Protein AF-A0AAD5LT85-F1 (afdb_monomer)

Secondary structure (DSSP, 8-state):
---------TT--SSSS---HHHHHHHHHHTT---PPP--SS--HHHHHHHGGGT--GGGS-HHHHHHHHHHTTEEE-TTS-EEEEEEETT--TTS-S--HHHHHTTTPPEEEEE-TTS-EEEEESS--HHHHHHH--EEE------B--B-SSB----SSSPPP-EEEEEEEE-TT--EEEEEEEESS-GGGSPBTT-S-SSS-S------EEEEEETTTS-HHHHHHEEPPPPPHHHHHHHHHHHHHTTT--------------------------------------THHHHHHHHHHHHHHHHHHHHHTT--HHHHTTEE-GGG-EEEEEEEE-SS-EEEEEEETTEEEEEEE--TTTTT-HHHHHHHHHHHHHHHH---TTB--EEEEE-SSGGG-EEEEEPPTTEEHHHHHHHHHHTTPPPS--HHHHHHHHHHHHHHHHHHHSSS----SS-SGGGEEE-TT--EEE----GGGGSS-S---S-TT-GGG--HHHHTT----THHHHHHHHHHHHHHHHSS-TTTT-B-TTT-PBPPHHHHHHHHHTTS------S---HHHHHHHHTT----HHHHHHHHHHTT--------SS--HHHHHHHGGGT--GGGS-HHHHHHHHHHHTEEEEPPSS-TT----EEEEEEETT--SGGGPPPHHHHHHTT-EEEEEE-TTS-EEEEEEE--HHHHHHS--EEE---S------B-S-EE---TTSPP--EEEEEEEEETTEEEEEEEEES-SS-PBTT-SS---SS---------EEEEEEGGGS-HHHHTTEEPPPPPHHHHHHHHHHHHHHHHTTPPPPP--------------------------------------SSSHHHHHHHHHHHHHHHHHHHHHHHHHTT--------------------------------------------------------------------PPPP-PPPPPGGG-HHHHHTB--GGGEEEEEEEEE-SSEEEEEEEETTEEEEEEEE-TTGGG-HHHHHHHHHHHHHHTT---TTB--EEEEE-SSTT--EEEEE--TT-BHHHHHHHHHHTTPPSS--HHHHHHHHHHHHHHHHHHHSSSPPP-SS-SGGGEEE-TT--EEE----GGGTT-TTT---S-TTGGGG--HHHHTT----THHHHHHHHHHHHHHHHSS-TTTT---TTSS--HHHHHHHHHTTS------TTS-HHHHHHHHHHT-SSGGGSPPHHHHHHHHHHHHHHHHHHHHHHHHTT-

Foldseek 3Di:
DDDDDDDLPPPDFQQQQWQQLLSLLVVLVVVVNADDADDAPDDDPLLVVLQVVLVHDLRPDGRSLNVNSCQFQQWAAEPVGHTWHKFFFQQATSGHQTQHVVNLVQLVFDWDWAAAPVRDIKIFTADHAQVSLAVRGGMEIEDDDDDALQATLFMTWDDSNDNFHWYWGWHWDADPVRHIHIKIKTWRDDSQAADGHPDSDPPPCSHHTHIGIGIHHYLVPDDPVSNVRTGRHHGDPSSSVVSNVVSVVVVVPPQDDDDDDDDDDDYDDDDDDDDDDDDDDDDDDDDDDDPPVVVVVVVVVVVVVVVVVVVVLCPDPLQVVQEDEPVQWAFDAFPDDALLWTWGFTDHPNATKIKTAHDLLCLPPLVSLVQVVVQLSVLSVDDDPQAFHFNHWYDPDSSGTITITHDAPQAFQLVVLLVCVVVVPAFADDPLLVQQLVSLVVSLVSQCLDVVRQEQQQDARNQWGAHPVSHIHGHDRRPPPPPDDPWQFGDFDRCLLFDLCVVLVHDDDSVRVVSSSLQRLLCSRPSDHWPQVCADPPPRHHDFPVVVSVCVNVVNDDGDGDPPPDVSNVSSVVSVDFQDLLVLLVVCVSNVPDDDAQPEPDDDPLLVVLLVVLVDDLVLDDRSLNVSSCQFQAKFAEADPVDLPPRHDIWGKWFQQQATNRPQAQDPVLLCVLVWDWDWAAADPGDIKIFTQDDDQVSLAVRGGMETAPPDDDDADQFTQFIGDWDSPDNFRQYKDWHWDQDPVGTHIKIKTKRDSDGDGHNDQDHDDPDDPDDRTDIGMGIHHHLVPDDPVRNVSIDRHDGDPSSVVVSNVSSVVVVVVPDDDDDDDDDDDDDDDDDDDYDDDDYDDDDDDDYDDDDDDDDDDDPPPVVVVVVVVVVVVVVVVVVVVVVVVVVDDDDDDDDDDDDDDDDDDDDDDDDDDDDDDDDDDDDDDDDDDDDDDDDDDDDDDDDDDDYDDDDDDDDDDDDDDDDDDLCPDPLQVVQEDEPVQKAWDAFPDDDSFWTWTWIDGPNAIKIKTDGSSSLLPPVLSLVLVSVQLSVLSVDDDPQAFHWNGWYDPDSSTIITITHDQVQAFQLVVLVVCVVVVPAFADALLLLQQLLSVLRQLVSQCPDPPRAAQQQQARNQWGAHPSRRTHGHDRPPSCPVVPPTDPRTDLPSLLLFALCVLVVHDDDSLRVLLSSLQRLLCSRPSDHWCQVPQDSVNDDRSVRQSVCLNVVNDDGDGDPPYDPLSNVLSVQSNDNDSVSHDHSVVSSVSSVVVSVVSVVVVVVVVVVVD

InterPro domains:
  IPR000719 Protein kinase domain [PF00069] (330-542)
  IPR000719 Protein kinase domain [PF00069] (992-1252)
  IPR000719 Protein kinase domain [PS50011] (329-618)
  IPR000719 Protein kinase domain [PS50011] (990-1258)
  IPR000719 Protein kinase domain [SM00220] (329-603)
  IPR000719 Protein kinase domain [SM00220] (990-1258)
  IPR008271 Serine/threonine-protein kinase, active site [PS00108] (454-466)
  IPR008271 Serine/threonine-protein kinase, active site [PS00108] (1115-1127)
  IPR011009 Protein kinase-like domain superfamily [SSF56112] (317-532)
  IPR011009 Protein kinase-like domain superfamily [SSF56112] (971-1252)
  IPR017441 Protein kinase, ATP binding site [PS00107] (335-356)
  IPR017441 Protein kinase, ATP binding site [PS00107] (996-1017)
  IPR051681 Serine/Threonine Kinases and Pseudokinases [PTHR44329] (924-1260)

Solvent-accessible surface area (backbone atoms only — not comparable to full-atom values): 75976 Å² total; per-residue (Å²): 133,88,90,85,88,78,87,77,68,89,80,74,60,42,77,21,80,48,39,50,59,45,57,50,36,49,53,38,47,75,68,69,55,83,51,76,66,81,88,66,97,73,79,56,67,73,56,50,67,66,24,58,88,63,67,50,56,74,91,78,45,56,22,41,56,44,50,22,48,38,43,38,54,23,38,31,28,38,94,88,68,51,80,39,53,35,23,17,51,78,27,40,40,55,37,66,35,36,58,27,70,73,55,46,58,74,38,76,40,42,75,39,81,32,46,24,77,90,71,51,69,25,43,31,56,56,55,70,54,49,71,37,56,48,72,60,34,36,28,33,33,55,82,79,90,72,70,64,71,64,51,60,57,34,28,18,16,42,54,94,83,62,81,73,49,54,33,41,42,46,42,64,55,61,50,100,86,65,50,79,36,69,36,31,23,37,25,32,53,57,71,99,75,47,40,40,57,87,46,75,33,88,63,92,48,84,46,39,60,45,38,44,24,30,38,21,34,34,61,86,75,50,56,73,71,66,50,72,43,41,29,64,30,38,75,49,71,66,51,58,54,48,53,53,48,50,40,60,73,64,71,63,87,71,84,82,87,89,89,88,91,85,83,90,86,86,90,88,88,92,86,88,90,87,90,90,89,89,86,89,88,88,87,89,83,90,84,90,80,77,68,72,62,56,56,57,50,52,53,53,53,50,52,52,51,54,53,52,55,59,46,70,75,62,71,42,64,73,54,54,77,31,53,42,66,52,96,55,56,45,80,74,44,84,76,42,80,59,99,79,27,33,30,24,38,28,39,44,93,93,36,64,24,31,42,37,28,54,38,82,62,42,31,80,38,62,73,55,42,48,47,54,47,52,38,47,52,52,40,64,70,57,86,54,92,24,38,62,48,58,72,30,37,23,55,92,48,79,56,55,43,29,43,28,26,61,52,53,82,50,38,32,44,46,62,50,30,44,49,39,51,76,74,63,54,81,63,46,80,47,72,63,51,47,50,30,52,52,28,51,50,53,34,50,54,53,34,57,69,39,90,76,63,47,74,46,84,65,54,40,45,74,35,30,34,18,33,85,86,50,52,31,26,41,51,80,61,52,72,76,73,81,83,67,73,96,52,77,63,86,71,89,92,62,66,88,33,59,29,51,51,58,76,71,69,49,95,69,64,72,61,42,48,53,44,7,45,37,43,38,50,29,24,61,23,60,33,50,63,81,51,65,84,48,44,42,95,88,75,71,44,70,52,52,67,70,57,50,51,54,29,40,64,66,69,76,44,73,76,64,71,68,94,62,92,40,74,65,57,48,50,54,71,38,84,84,68,85,76,40,61,53,57,55,31,49,56,36,51,77,69,66,59,87,62,75,70,81,76,51,86,70,83,57,64,75,51,54,65,53,31,57,79,48,79,48,54,76,87,77,44,56,38,45,54,45,50,30,51,35,45,35,60,21,41,36,28,48,57,42,88,94,43,80,82,52,64,55,45,74,45,58,39,23,16,52,77,30,38,42,65,50,75,36,62,68,49,72,67,63,49,40,70,58,77,28,43,70,43,78,33,75,30,78,93,74,53,72,22,36,28,62,62,46,71,56,68,68,46,58,45,76,61,28,33,28,31,30,72,64,84,72,83,68,70,62,52,67,41,65,57,36,25,46,49,48,61,89,86,62,82,72,61,41,31,35,44,47,33,60,52,74,55,98,94,43,79,34,71,43,33,22,40,25,36,50,88,82,70,47,38,58,88,43,81,47,79,88,66,99,82,72,94,74,79,53,72,50,48,36,23,37,37,21,36,36,45,89,74,48,54,75,81,56,47,70,43,43,32,64,31,35,78,48,67,69,61,55,50,53,45,51,53,52,36,53,59,58,56,69,74,67,73,81,80,84,88,82,89,86,87,83,88,83,88,88,88,89,87,88,88,89,91,91,86,87,90,91,88,88,90,88,89,84,92,88,91,88,81,91,82,91,86,90,87,73,81,70,66,63,59,58,56,54,54,53,54,52,54,53,50,52,52,54,54,51,56,60,46,59,72,57,59,80,81,69,78,91,84,81,87,81,85,80,89,80,90,82,86,84,89,82,85,88,89,85,85,86,84,85,91,83,87,85,86,81,80,88,85,82,90,84,86,82,89,82,86,85,91,85,89,88,89,86,87,89,89,81,89,82,92,83,90,80,88,82,88,83,89,84,87,83,84,86,87,82,85,81,83,81,79,78,58,76,93,71,34,67,64,56,59,71,35,52,45,65,55,87,56,48,50,77,61,58,79,76,47,75,58,100,68,24,37,30,24,36,28,34,46,90,91,38,68,22,30,39,38,24,56,29,70,73,38,36,78,35,67,72,50,49,49,40,54,47,53,45,52,44,52,46,71,72,57,87,53,95,23,38,68,44,62,72,29,35,24,55,93,52,86,62,57,46,31,44,28,28,60,53,49,78,41,45,31,46,50,57,46,31,47,49,37,51,76,71,65,55,79,64,15,64,50,67,62,55,36,48,32,52,33,29,51,30,49,34,49,28,53,34,60,67,39,98,70,63,53,70,43,86,60,52,46,46,76,34,29,34,15,29,82,85,55,53,34,21,40,51,78,63,45,61,76,51,73,90,42,84,79,84,72,89,70,69,53,69,71,61,59,74,33,56,29,36,46,59,74,68,70,47,93,76,63,73,42,39,52,36,19,10,50,18,41,42,47,32,25,61,22,65,39,51,64,77,49,66,90,48,54,46,103,83,65,55,52,51,69,71,58,45,47,53,32,37,51,69,61,76,44,75,74,66,76,56,97,73,32,49,69,63,62,52,52,52,24,56,38,23,54,38,70,54,54,92,70,26,60,53,45,60,58,47,30,52,53,43,48,53,54,41,47,56,45,48,56,49,58,54,50,60,56,66,78,72,116

pLDDT: mean 70.92, std 22.43, range [21.89, 97.19]

Sequence (1273 aa):
MPQSAVPLDPSFSFDGTNSDLAQQFRVLHTKNVKADTLLVNKLPTAISARLEPLGLSFGRLPGLLQRALIWDTGFVFNPNGDLIQVRTDGGQTMEAITVPYSGFKETECKERKCPQPDGGSWLKNEECSGSMMLRVSRCVVSKFSSPDVGLSMWVTGGDPNAIPEMIAYRHDWKSEKGEPYLVYAIHTRKSSSSPGWGKCDLGDQKKMYGSLVVPCYPEDTIAADKSALMKPPRPGKIVDAWLEEFRRASGGLDNVTANTGIPASVPPDSEPATPAATKPTNPKNGSELNTTLIAGIAVAVLLVIIFGVLVCLWDESSILSRRIPLDKLEFIELIGRGGFGEVFYGMYRDQKVAIKRLVPQRRQNMKEVENLLEEAKLMASLDHERIVRLVGVAWESPSDLCVVSEFLTGGDLRTMLQRLAEERCPTGFSFDKIKIAFHVAHAITYMHSLQPVVLHRDLKSKNVLLTEDLDAKLTDFGVSRERADHTMTAGVGSSLWMAPEVMLGERYDEKADVFSFGVMLSELDTHELPYSHAVEPQSGRKLPDMVVLQMVSTGRVKVAFTDARSEMAEIGNAFGATSDLSTQFYTRFLAGTAADALNIATVPSRVVDRLRQYDLTFAALPPLLQRAVLWDTGYVFAANEDLPDDRSTLVGVQTLGGTTMDKIVVSIDAFNGESCTAQACNQVGGGKWFKHEICSGTRILNVAKCAIDASFQGKGVGSSMWSLGGEDTLVPDMIVRRHNWTDVDGSYLVMSIHTRAKSPTYGKCAFTDFTESLPTVGETTIPCNPMGKLSTSQAAKFAPPKPGTLVDEWLKATATATAATQQPPPPSNTAATKSPGKQDPSATTPTGGGAVAPERGTKSHTLVIVASALGVAIAVALIVLLFVVRRRRNHKDDNRRPVALPNDNNNQHERDFRPMRSPVVSRPSSSRDHRHQHHQQHMGDSRSSGSRTVTATSGGDSSGRLSGPTRPTKRVSLWQDPLILACRIPMDALTTGELLGRGSFGEVFYGTYSTKPVAIKRLNPQGRYNAKMSEAFLEEAKMMASLDHERIVRLVGIAWTKMTDVSVVFEYMGGGDLRTALTEFANQKRPLGFDVEKIKIAYHIAHALTYLHSLEHVVLHRDLKSRNVMLTENHDAKLTDFGIARERANDETMTAGVGSLFWMAPEVMRGERYDEKADVFSFGVMLSELDTHELPYSHAQDANGKLRGIVLINLVSSGQLSVAFTPAADPEMVAIGRACVTPNPKQRPTSAEVLHRVHQVWRAAQDTALSDQVFCV

Organism: Pythium insidiosum (NCBI:txid114742)

Radius of gyration: 40.46 Å; Cα contacts (8 Å, |Δi|>4): 1901; chains: 1; bounding box: 120×113×116 Å

Structure (mmCIF, N/CA/C/O backbone):
data_AF-A0AAD5LT85-F1
#
_entry.id   AF-A0AAD5LT85-F1
#
loop_
_atom_site.group_PDB
_atom_site.id
_atom_site.type_symbol
_atom_site.label_atom_id
_atom_site.label_alt_id
_atom_site.label_comp_id
_atom_site.label_asym_id
_atom_site.label_entity_id
_atom_site.label_seq_id
_atom_site.pdbx_PDB_ins_code
_atom_site.Cartn_x
_atom_site.Cartn_y
_atom_site.Cartn_z
_atom_site.occupancy
_atom_site.B_iso_or_equiv
_atom_site.auth_seq_id
_atom_site.auth_comp_id
_atom_site.auth_asym_id
_atom_site.auth_atom_id
_atom_site.pdbx_PDB_model_num
ATOM 1 N N . MET A 1 1 ? -0.261 -32.818 19.104 1.00 33.06 1 MET A N 1
ATOM 2 C CA . MET A 1 1 ? 1.114 -33.255 18.757 1.00 33.06 1 MET A CA 1
ATOM 3 C C . MET A 1 1 ? 1.777 -33.810 20.016 1.00 33.06 1 MET A C 1
ATOM 5 O O . MET A 1 1 ? 1.433 -33.316 21.085 1.00 33.06 1 MET A O 1
ATOM 9 N N . PRO A 1 2 ? 2.663 -34.818 19.933 1.00 30.80 2 PRO A N 1
ATOM 10 C CA . PRO A 1 2 ? 3.432 -35.295 21.085 1.00 30.80 2 PRO A CA 1
ATOM 11 C C . PRO A 1 2 ? 4.547 -34.304 21.469 1.00 30.80 2 PRO A C 1
ATOM 13 O O . PRO A 1 2 ? 5.059 -33.582 20.618 1.00 30.80 2 PRO A O 1
ATOM 16 N N . GLN A 1 3 ? 4.916 -34.269 22.750 1.00 43.84 3 GLN A N 1
ATOM 17 C CA . GLN A 1 3 ? 5.930 -33.363 23.308 1.00 43.84 3 GLN A CA 1
ATOM 18 C C . GLN A 1 3 ? 7.332 -33.998 23.292 1.00 43.84 3 GLN A C 1
ATOM 20 O O . GLN A 1 3 ? 7.446 -35.169 23.645 1.00 43.84 3 GLN A O 1
ATOM 25 N N . SER A 1 4 ? 8.384 -33.222 22.976 1.00 41.41 4 SER A N 1
ATOM 26 C CA . SER A 1 4 ? 9.711 -33.251 23.647 1.00 41.41 4 SER A CA 1
ATOM 27 C C . SER A 1 4 ? 10.790 -32.463 22.870 1.00 41.41 4 SER A C 1
ATOM 29 O O . SER A 1 4 ? 10.870 -32.600 21.651 1.00 41.41 4 SER A O 1
ATOM 31 N N . ALA A 1 5 ? 11.717 -31.708 23.480 1.00 54.88 5 ALA A N 1
ATOM 32 C CA . ALA A 1 5 ? 11.715 -30.987 24.764 1.00 54.88 5 ALA A CA 1
ATOM 33 C C . ALA A 1 5 ? 12.969 -30.084 24.840 1.00 54.88 5 ALA A C 1
ATOM 35 O O . ALA A 1 5 ? 14.063 -30.563 25.126 1.00 54.88 5 ALA A O 1
ATOM 36 N N . VAL A 1 6 ? 12.807 -28.770 24.679 1.00 57.84 6 VAL A N 1
ATOM 37 C CA . VAL A 1 6 ? 13.677 -27.779 25.336 1.00 57.84 6 VAL A CA 1
ATOM 38 C C . VAL A 1 6 ? 12.736 -26.752 25.962 1.00 57.84 6 VAL A C 1
ATOM 40 O O . VAL A 1 6 ? 11.991 -26.114 25.214 1.00 57.84 6 VAL A O 1
ATOM 43 N N . PRO A 1 7 ? 12.681 -26.629 27.302 1.00 59.88 7 PRO A N 1
ATOM 44 C CA . PRO A 1 7 ? 11.899 -25.582 27.944 1.00 59.88 7 PRO A CA 1
ATOM 45 C C . PRO A 1 7 ? 12.414 -24.212 27.502 1.00 59.88 7 PRO A C 1
ATOM 47 O O . PRO A 1 7 ? 13.615 -23.960 27.563 1.00 59.88 7 PRO A O 1
ATOM 50 N N . LEU A 1 8 ? 11.510 -23.342 27.057 1.00 75.75 8 LEU A N 1
ATOM 51 C CA . LEU A 1 8 ? 11.819 -21.927 26.869 1.00 75.75 8 LEU A CA 1
ATOM 52 C C . LEU A 1 8 ? 11.793 -21.280 28.250 1.00 75.75 8 LEU A C 1
ATOM 54 O O . LEU A 1 8 ? 10.809 -21.449 28.971 1.00 75.75 8 LEU A O 1
ATOM 58 N N . ASP A 1 9 ? 12.861 -20.578 28.625 1.00 72.88 9 ASP A N 1
ATOM 59 C CA . ASP A 1 9 ? 12.926 -19.895 29.914 1.00 72.88 9 ASP A CA 1
ATOM 60 C C . ASP A 1 9 ? 11.849 -18.790 29.979 1.00 72.88 9 ASP A C 1
ATOM 62 O O . ASP A 1 9 ? 11.918 -17.837 29.194 1.00 72.88 9 ASP A O 1
ATOM 66 N N . PRO A 1 10 ? 10.847 -18.877 30.877 1.00 64.62 10 PRO A N 1
ATOM 67 C CA . PRO A 1 10 ? 9.794 -17.869 30.982 1.00 64.62 10 PRO A CA 1
ATOM 68 C C . PRO A 1 10 ? 10.292 -16.529 31.550 1.00 64.62 10 PRO A C 1
ATOM 70 O O . PRO A 1 10 ? 9.551 -15.552 31.501 1.00 64.62 10 PRO A O 1
ATOM 73 N N . SER A 1 11 ? 11.519 -16.468 32.082 1.00 61.66 11 SER A N 1
ATOM 74 C CA . SER A 1 11 ? 12.167 -15.236 32.546 1.00 61.66 11 SER A CA 1
ATOM 75 C C . SER A 1 11 ? 12.966 -14.509 31.456 1.00 61.66 11 SER A C 1
ATOM 77 O O . SER A 1 11 ? 13.422 -13.387 31.684 1.00 61.66 11 SER A O 1
ATOM 79 N N . PHE A 1 12 ? 13.104 -15.099 30.259 1.00 69.62 12 PHE A N 1
ATOM 80 C CA . PHE A 1 12 ? 13.805 -14.470 29.141 1.00 69.62 12 PHE A CA 1
ATOM 81 C C . PHE A 1 12 ? 13.187 -13.113 28.788 1.00 69.62 12 PHE A C 1
ATOM 83 O O . PHE A 1 12 ? 12.040 -13.007 28.347 1.00 69.62 12 PHE A O 1
ATOM 90 N N . SER A 1 13 ? 13.996 -12.068 28.930 1.00 69.44 13 SER A N 1
ATOM 91 C CA . SER A 1 13 ? 13.668 -10.709 28.528 1.00 69.44 13 SER A CA 1
ATOM 92 C C . SER A 1 13 ? 14.908 -10.012 27.975 1.00 69.44 13 SER A C 1
ATOM 94 O O . SER A 1 13 ? 16.039 -10.459 28.177 1.00 69.44 13 SER A O 1
ATOM 96 N N . PHE A 1 14 ? 14.704 -8.882 27.301 1.00 70.00 14 PHE A N 1
ATOM 97 C CA . PHE A 1 14 ? 15.794 -8.028 26.835 1.00 70.00 14 PHE A CA 1
ATOM 98 C C . PHE A 1 14 ? 16.267 -7.033 27.900 1.00 70.00 14 PHE A C 1
ATOM 100 O O . PHE A 1 14 ? 16.637 -5.914 27.576 1.00 70.00 14 PHE A O 1
ATOM 107 N N . ASP A 1 15 ? 16.293 -7.398 29.178 1.00 71.56 15 ASP A N 1
ATOM 108 C CA . ASP A 1 15 ? 16.844 -6.540 30.240 1.00 71.56 15 ASP A CA 1
ATOM 109 C C . ASP A 1 15 ? 18.376 -6.330 30.147 1.00 71.56 15 ASP A C 1
ATOM 111 O O . ASP A 1 15 ? 18.925 -5.443 30.804 1.00 71.56 15 ASP A O 1
ATOM 115 N N . GLY A 1 16 ? 19.055 -7.095 29.284 1.00 72.56 16 GLY A N 1
ATOM 116 C CA . GLY A 1 16 ? 20.500 -7.058 29.052 1.00 72.56 16 GLY A CA 1
ATOM 117 C C . GLY A 1 16 ? 21.301 -8.088 29.856 1.00 72.56 16 GLY A C 1
ATOM 118 O O . GLY A 1 16 ? 22.526 -8.101 29.744 1.00 72.56 16 GLY A O 1
ATOM 119 N N . THR A 1 17 ? 20.645 -8.949 30.643 1.00 78.06 17 THR A N 1
ATOM 120 C CA . THR A 1 17 ? 21.289 -10.043 31.402 1.00 78.06 17 THR A CA 1
ATOM 121 C C . THR A 1 17 ? 21.867 -11.139 30.510 1.00 78.06 17 THR A C 1
ATOM 123 O O . THR A 1 17 ? 22.909 -11.706 30.837 1.00 78.06 17 THR A O 1
ATOM 126 N N . ASN A 1 18 ? 21.215 -11.403 29.376 1.00 83.88 18 ASN A N 1
ATOM 127 C CA . ASN A 1 18 ? 21.581 -12.411 28.384 1.00 83.88 18 ASN A CA 1
ATOM 128 C C . ASN A 1 18 ? 21.481 -11.842 26.949 1.00 83.88 18 ASN A C 1
ATOM 130 O O . ASN A 1 18 ? 21.041 -10.709 26.735 1.00 83.88 18 ASN A O 1
ATOM 134 N N . SER A 1 19 ? 21.900 -12.636 25.966 1.00 86.44 19 SER A N 1
ATOM 135 C CA . SER A 1 19 ? 21.818 -12.335 24.533 1.00 86.44 19 SER A CA 1
ATOM 136 C C . SER A 1 19 ? 21.288 -13.516 23.701 1.00 86.44 19 SER A C 1
ATOM 138 O O . SER A 1 19 ? 21.720 -13.723 22.564 1.00 86.44 19 SER A O 1
ATOM 140 N N . ASP A 1 20 ? 20.360 -14.318 24.241 1.00 87.38 20 ASP A N 1
ATOM 141 C CA . ASP A 1 20 ? 19.817 -15.486 23.529 1.00 87.38 20 ASP A CA 1
ATOM 142 C C . ASP A 1 20 ? 18.730 -15.119 22.496 1.00 87.38 20 ASP A C 1
ATOM 144 O O . ASP A 1 20 ? 17.527 -15.331 22.669 1.00 87.38 20 ASP A O 1
ATOM 148 N N . LEU A 1 21 ? 19.173 -14.592 21.352 1.00 91.00 21 LEU A N 1
ATOM 149 C CA . LEU A 1 21 ? 18.285 -14.359 20.211 1.00 91.00 21 LEU A CA 1
ATOM 150 C C . LEU A 1 21 ? 17.702 -15.670 19.656 1.00 91.00 21 LEU A C 1
ATOM 152 O O . LEU A 1 21 ? 16.613 -15.641 19.085 1.00 91.00 21 LEU A O 1
ATOM 156 N N . ALA A 1 22 ? 18.363 -16.821 19.839 1.00 90.44 22 ALA A N 1
ATOM 157 C CA . ALA A 1 22 ? 17.837 -18.109 19.391 1.00 90.44 22 ALA A CA 1
ATOM 158 C C . ALA A 1 22 ? 16.604 -18.526 20.208 1.00 90.44 22 ALA A C 1
ATOM 160 O O . ALA A 1 22 ? 15.622 -18.987 19.616 1.00 90.44 22 ALA A O 1
ATOM 161 N N . GLN A 1 23 ? 16.592 -18.269 21.522 1.00 89.06 23 GLN A N 1
ATOM 162 C CA . GLN A 1 23 ? 15.378 -18.373 22.327 1.00 89.06 23 GLN A CA 1
ATOM 163 C C . GLN A 1 23 ? 14.288 -17.428 21.811 1.00 89.06 23 GLN A C 1
ATOM 165 O O . GLN A 1 23 ? 13.162 -17.890 21.619 1.00 89.06 23 GLN A O 1
ATOM 170 N N . GLN A 1 24 ? 14.571 -16.148 21.529 1.00 87.94 24 GLN A N 1
ATOM 171 C CA . GLN A 1 24 ? 13.509 -15.264 21.025 1.00 87.94 24 GLN A CA 1
ATOM 172 C C . GLN A 1 24 ? 12.966 -15.730 19.667 1.00 87.94 24 GLN A C 1
ATOM 174 O O . GLN A 1 24 ? 11.750 -15.817 19.502 1.00 87.94 24 GLN A O 1
ATOM 179 N N . PHE A 1 25 ? 13.824 -16.088 18.707 1.00 92.62 25 PHE A N 1
ATOM 180 C CA . PHE A 1 25 ? 13.375 -16.627 17.420 1.00 92.62 25 PHE A CA 1
ATOM 181 C C . PHE A 1 25 ? 12.521 -17.896 17.610 1.00 92.62 25 PHE A C 1
ATOM 183 O O . PHE A 1 25 ? 11.531 -18.074 16.899 1.00 92.62 25 PHE A O 1
ATOM 190 N N . ARG A 1 26 ? 12.827 -18.738 18.609 1.00 89.62 26 ARG A N 1
ATOM 191 C CA . ARG A 1 26 ? 12.013 -19.911 18.966 1.00 89.62 26 ARG A CA 1
ATOM 192 C C . ARG A 1 26 ? 10.681 -19.535 19.633 1.00 89.62 26 ARG A C 1
ATOM 194 O O . ARG A 1 26 ? 9.663 -20.126 19.279 1.00 89.62 26 ARG A O 1
ATOM 201 N N . VAL A 1 27 ? 10.648 -18.537 20.521 1.00 85.75 27 VAL A N 1
ATOM 202 C CA . VAL A 1 27 ? 9.411 -17.983 21.114 1.00 85.75 27 VAL A CA 1
ATOM 203 C C . VAL A 1 27 ? 8.501 -17.411 20.021 1.00 85.75 27 VAL A C 1
ATOM 205 O O . VAL A 1 27 ? 7.314 -17.734 19.970 1.00 85.75 27 VAL A O 1
ATOM 208 N N . LEU A 1 28 ? 9.054 -16.613 19.105 1.00 85.38 28 LEU A N 1
ATOM 209 C CA . LEU A 1 28 ? 8.341 -16.048 17.955 1.00 85.38 28 LEU A CA 1
ATOM 210 C C . LEU A 1 28 ? 7.786 -17.157 17.044 1.00 85.38 28 LEU A C 1
ATOM 212 O O . LEU A 1 28 ? 6.619 -17.100 16.660 1.00 85.38 28 LEU A O 1
ATOM 216 N N . HIS A 1 29 ? 8.561 -18.217 16.796 1.00 85.00 29 HIS A N 1
ATOM 217 C CA . HIS A 1 29 ? 8.091 -19.402 16.074 1.00 85.00 29 HIS A CA 1
ATOM 218 C C . HIS A 1 29 ? 6.929 -20.105 16.798 1.00 85.00 29 HIS A C 1
ATOM 220 O O . HIS A 1 29 ? 5.936 -20.437 16.160 1.00 85.00 29 HIS A O 1
ATOM 226 N N . THR A 1 30 ? 6.979 -20.269 18.128 1.00 80.38 30 THR A N 1
ATOM 227 C CA . THR A 1 30 ? 5.838 -20.825 18.893 1.00 80.38 30 THR A CA 1
ATOM 228 C C . THR A 1 30 ? 4.607 -19.911 18.925 1.00 80.38 30 THR A C 1
ATOM 230 O O . THR A 1 30 ? 3.496 -20.403 19.088 1.00 80.38 30 THR A O 1
ATOM 233 N N . LYS A 1 31 ? 4.778 -18.600 18.701 1.00 76.56 31 LYS A N 1
ATOM 234 C CA . LYS A 1 31 ? 3.693 -17.628 18.464 1.00 76.56 31 LYS A CA 1
ATOM 235 C C . LYS A 1 31 ? 3.202 -17.611 16.999 1.00 76.56 31 LYS A C 1
ATOM 237 O O . LYS A 1 31 ? 2.420 -16.737 16.640 1.00 76.56 31 LYS A O 1
ATOM 242 N N . ASN A 1 32 ? 3.666 -18.529 16.140 1.00 77.25 32 ASN A N 1
ATOM 243 C CA . ASN A 1 32 ? 3.417 -18.558 14.688 1.00 77.25 32 ASN A CA 1
ATOM 244 C C . ASN A 1 32 ? 3.821 -17.274 13.928 1.00 77.25 32 ASN A C 1
ATOM 246 O O . ASN A 1 32 ? 3.358 -17.038 12.808 1.00 77.25 32 ASN A O 1
ATOM 250 N N . VAL A 1 33 ? 4.719 -16.456 14.491 1.00 77.25 33 VAL A N 1
ATOM 251 C CA . VAL A 1 33 ? 5.295 -15.303 13.787 1.00 77.25 33 VAL A CA 1
ATOM 252 C C . VAL A 1 33 ? 6.153 -15.823 12.634 1.00 77.25 33 VAL A C 1
ATOM 254 O O . VAL A 1 33 ? 7.035 -16.660 12.828 1.00 77.25 33 VAL A O 1
ATOM 257 N N . LYS A 1 34 ? 5.901 -15.332 11.419 1.00 78.31 34 LYS A N 1
ATOM 258 C CA . LYS A 1 34 ? 6.701 -15.655 10.231 1.00 78.31 34 LYS A CA 1
ATOM 259 C C . LYS A 1 34 ? 7.780 -14.592 10.026 1.00 78.31 34 LYS A C 1
ATOM 261 O O . LYS A 1 34 ? 7.547 -13.414 10.279 1.00 78.31 34 LYS A O 1
ATOM 266 N N . ALA A 1 35 ? 8.943 -15.014 9.543 1.00 75.44 35 ALA A N 1
ATOM 267 C CA . ALA A 1 35 ? 10.030 -14.135 9.123 1.00 75.44 35 ALA A CA 1
ATOM 268 C C . ALA A 1 35 ? 10.509 -14.546 7.729 1.00 75.44 35 ALA A C 1
ATOM 270 O O . ALA A 1 35 ? 10.567 -15.745 7.437 1.00 75.44 35 ALA A O 1
ATOM 271 N N . ASP A 1 36 ? 10.881 -13.562 6.910 1.00 83.06 36 ASP A N 1
ATOM 272 C CA . ASP A 1 36 ? 11.451 -13.787 5.581 1.00 83.06 36 ASP A CA 1
ATOM 273 C C . ASP A 1 36 ? 12.696 -14.683 5.645 1.00 83.06 36 ASP A C 1
ATOM 275 O O . ASP A 1 36 ? 13.530 -14.565 6.553 1.00 83.06 36 ASP A O 1
ATOM 279 N N . THR A 1 37 ? 12.838 -15.563 4.654 1.00 84.25 37 THR A N 1
ATOM 280 C CA . THR A 1 37 ? 14.042 -16.377 4.469 1.00 84.25 37 THR A CA 1
ATOM 281 C C . THR A 1 37 ? 15.223 -15.517 4.026 1.00 84.25 37 THR A C 1
ATOM 283 O O . THR A 1 37 ? 15.107 -14.711 3.102 1.00 84.25 37 THR A O 1
ATOM 286 N N . LEU A 1 38 ? 16.378 -15.716 4.655 1.00 82.00 38 LEU A N 1
ATOM 287 C CA . LEU A 1 38 ? 17.603 -14.973 4.391 1.00 82.00 38 LEU A CA 1
ATOM 288 C C . LEU A 1 38 ? 18.338 -15.519 3.162 1.00 82.00 38 LEU A C 1
ATOM 290 O O . LEU A 1 38 ? 18.811 -16.657 3.153 1.00 82.00 38 LEU A O 1
ATOM 294 N N . LEU A 1 39 ? 18.505 -14.667 2.151 1.00 72.56 39 LEU A N 1
ATOM 295 C CA . LEU A 1 39 ? 19.402 -14.918 1.026 1.00 72.56 39 LEU A CA 1
ATOM 296 C C . LEU A 1 39 ? 20.839 -14.580 1.446 1.00 72.56 39 LEU A C 1
ATOM 298 O O . LEU A 1 39 ? 21.153 -13.431 1.745 1.00 72.56 39 LEU A O 1
ATOM 302 N N . VAL A 1 40 ? 21.710 -15.591 1.479 1.00 75.56 40 VAL A N 1
ATOM 303 C CA . VAL A 1 40 ? 23.113 -15.464 1.900 1.00 75.56 40 VAL A CA 1
ATOM 304 C C . VAL A 1 40 ? 24.020 -15.784 0.713 1.00 75.56 40 VAL A C 1
ATOM 306 O O . VAL A 1 40 ? 24.132 -16.939 0.311 1.00 75.56 40 VAL A O 1
ATOM 309 N N . ASN A 1 41 ? 24.698 -14.765 0.173 1.00 66.44 41 ASN A N 1
ATOM 310 C CA . ASN A 1 41 ? 25.525 -14.870 -1.043 1.00 66.44 41 ASN A CA 1
ATOM 311 C C . ASN A 1 41 ? 26.655 -15.915 -0.951 1.00 66.44 41 ASN A C 1
ATOM 313 O O . ASN A 1 41 ? 27.082 -16.465 -1.965 1.00 66.44 41 ASN A O 1
ATOM 317 N N . LYS A 1 42 ? 27.158 -16.180 0.260 1.00 76.12 42 LYS A N 1
ATOM 318 C CA . LYS A 1 42 ? 28.166 -17.207 0.542 1.00 76.12 42 LYS A CA 1
ATOM 319 C C . LYS A 1 42 ? 27.979 -17.732 1.962 1.00 76.12 42 LYS A C 1
ATOM 321 O O . LYS A 1 42 ? 28.244 -17.012 2.921 1.00 76.12 42 LYS A O 1
ATOM 326 N N . LEU A 1 43 ? 27.534 -18.979 2.099 1.00 84.31 43 LEU A N 1
ATOM 327 C CA . LEU A 1 43 ? 27.307 -19.594 3.406 1.00 84.31 43 LEU A CA 1
ATOM 328 C C . LEU A 1 43 ? 28.650 -19.967 4.079 1.00 84.31 43 LEU A C 1
ATOM 330 O O . LEU A 1 43 ? 29.468 -20.643 3.450 1.00 84.31 43 LEU A O 1
ATOM 334 N N . PRO A 1 44 ? 28.909 -19.557 5.335 1.00 89.62 44 PRO A N 1
ATOM 335 C CA . PRO A 1 44 ? 30.096 -19.977 6.078 1.00 89.62 44 PRO A CA 1
ATOM 336 C C . PRO A 1 44 ? 30.128 -21.487 6.351 1.00 89.62 44 PRO A C 1
ATOM 338 O O . PRO A 1 44 ? 29.110 -22.099 6.681 1.00 89.62 44 PRO A O 1
ATOM 341 N N . THR A 1 45 ? 31.319 -22.091 6.296 1.00 87.06 45 THR A N 1
ATOM 342 C CA . THR A 1 45 ? 31.515 -23.540 6.503 1.00 87.06 45 THR A CA 1
ATOM 343 C C . THR A 1 45 ? 30.992 -24.027 7.858 1.00 87.06 45 THR A C 1
ATOM 345 O O . THR A 1 45 ? 30.459 -25.126 7.938 1.00 87.06 45 THR A O 1
ATOM 348 N N . ALA A 1 46 ? 31.067 -23.202 8.909 1.00 86.75 46 ALA A N 1
ATOM 349 C CA . ALA A 1 46 ? 30.556 -23.539 10.241 1.00 86.75 46 ALA A CA 1
ATOM 350 C C . ALA A 1 46 ? 29.020 -23.682 10.306 1.00 86.75 46 ALA A C 1
ATOM 352 O O . ALA A 1 46 ? 28.517 -24.390 11.176 1.00 86.75 46 ALA A O 1
ATOM 353 N N . ILE A 1 47 ? 28.275 -23.056 9.384 1.00 91.38 47 ILE A N 1
ATOM 354 C CA . ILE A 1 47 ? 26.826 -23.267 9.249 1.00 91.38 47 ILE A CA 1
ATOM 355 C C . ILE A 1 47 ? 26.560 -24.570 8.490 1.00 91.38 47 ILE A C 1
ATOM 357 O O . ILE A 1 47 ? 25.777 -25.396 8.953 1.00 91.38 47 ILE A O 1
ATOM 361 N N . SER A 1 48 ? 27.255 -24.792 7.370 1.00 88.25 48 SER A N 1
ATOM 362 C CA . SER A 1 48 ? 27.123 -26.022 6.569 1.00 88.25 48 SER A CA 1
ATOM 363 C C . SER A 1 48 ? 27.436 -27.276 7.400 1.00 88.25 48 SER A C 1
ATOM 365 O O . SER A 1 48 ? 26.623 -28.194 7.458 1.00 88.25 48 SER A O 1
ATOM 367 N N . ALA A 1 49 ? 28.518 -27.248 8.184 1.00 88.12 49 ALA A N 1
ATOM 368 C CA . ALA A 1 49 ? 28.951 -28.351 9.044 1.00 88.12 49 ALA A CA 1
ATOM 369 C C . ALA A 1 49 ? 27.976 -28.716 10.189 1.00 88.12 49 ALA A C 1
ATOM 371 O O . ALA A 1 49 ? 28.097 -29.800 10.756 1.00 88.12 49 ALA A O 1
ATOM 372 N N . ARG A 1 50 ? 27.003 -27.854 10.537 1.00 90.31 50 ARG A N 1
ATOM 373 C CA . ARG A 1 50 ? 25.899 -28.199 11.463 1.00 90.31 50 ARG A CA 1
ATOM 374 C C . ARG A 1 50 ? 24.682 -28.800 10.759 1.00 90.31 50 ARG A C 1
ATOM 376 O O . ARG A 1 50 ? 23.859 -29.437 11.408 1.00 90.31 50 ARG A O 1
ATOM 383 N N . LEU A 1 51 ? 24.556 -28.596 9.451 1.00 91.62 51 LEU A N 1
ATOM 384 C CA . LEU A 1 51 ? 23.420 -29.053 8.649 1.00 91.62 51 LEU A CA 1
ATOM 385 C C . LEU A 1 51 ? 23.714 -30.356 7.898 1.00 91.62 51 LEU A C 1
ATOM 387 O O . LEU A 1 51 ? 22.828 -31.202 7.786 1.00 91.62 51 LEU A O 1
ATOM 391 N N . GLU A 1 52 ? 24.958 -30.552 7.458 1.00 88.69 52 GLU A N 1
ATOM 392 C CA . GLU A 1 52 ? 25.431 -31.770 6.789 1.00 88.69 52 GLU A CA 1
ATOM 393 C C . GLU A 1 52 ? 25.161 -33.056 7.607 1.00 88.69 52 GLU A C 1
ATOM 395 O O . GLU A 1 52 ? 24.563 -33.975 7.044 1.00 88.69 52 GLU A O 1
ATOM 400 N N . PRO A 1 53 ? 25.451 -33.145 8.929 1.00 87.56 53 PRO A N 1
ATOM 401 C CA . PRO A 1 53 ? 25.154 -34.347 9.725 1.00 87.56 53 PRO A CA 1
ATOM 402 C C . PRO A 1 53 ? 23.655 -34.624 9.910 1.00 87.56 53 PRO A C 1
ATOM 404 O O . PRO A 1 53 ? 23.269 -35.715 10.328 1.00 87.56 53 PRO A O 1
ATOM 407 N N . LEU A 1 54 ? 22.806 -33.630 9.633 1.00 86.88 54 LEU A N 1
ATOM 408 C CA . LEU A 1 54 ? 21.353 -33.706 9.761 1.00 86.88 54 LEU A CA 1
ATOM 409 C C . LEU A 1 54 ? 20.648 -33.920 8.412 1.00 86.88 54 LEU A C 1
ATOM 411 O O . LEU A 1 54 ? 19.429 -34.082 8.406 1.00 86.88 54 LEU A O 1
ATOM 415 N N . GLY A 1 55 ? 21.373 -33.922 7.287 1.00 84.56 55 GLY A N 1
ATOM 416 C CA . GLY A 1 55 ? 20.765 -33.965 5.953 1.00 84.56 55 GLY A CA 1
ATOM 417 C C . GLY A 1 55 ? 19.882 -32.744 5.677 1.00 84.56 55 GLY A C 1
ATOM 418 O O . GLY A 1 55 ? 18.796 -32.878 5.126 1.00 84.56 55 GLY A O 1
ATOM 419 N N . LEU A 1 56 ? 20.296 -31.556 6.132 1.00 88.00 56 LEU A N 1
ATOM 420 C CA . LEU A 1 56 ? 19.541 -30.312 5.965 1.00 88.00 56 LEU A CA 1
ATOM 421 C C . LEU A 1 56 ? 20.268 -29.340 5.027 1.00 88.00 56 LEU A C 1
ATOM 423 O O . LEU A 1 56 ? 21.492 -29.268 4.992 1.00 88.00 56 LEU A O 1
ATOM 427 N N . SER A 1 57 ? 19.501 -28.523 4.304 1.00 85.81 57 SER A N 1
ATOM 428 C CA . SER A 1 57 ? 20.023 -27.439 3.464 1.00 85.81 57 SER A CA 1
ATOM 429 C C . SER A 1 57 ? 19.541 -26.087 3.985 1.00 85.81 57 SER A C 1
ATOM 431 O O . SER A 1 57 ? 18.333 -25.906 4.157 1.00 85.81 57 SER A O 1
ATOM 433 N N . PHE A 1 58 ? 20.443 -25.117 4.170 1.00 90.12 58 PHE A N 1
ATOM 434 C CA . PHE A 1 58 ? 20.127 -23.818 4.786 1.00 90.12 58 PHE A CA 1
ATOM 435 C C . PHE A 1 58 ? 18.915 -23.112 4.148 1.00 90.12 58 PHE A C 1
ATOM 437 O O . PHE A 1 58 ? 18.037 -22.631 4.860 1.00 90.12 58 PHE A O 1
ATOM 444 N N . GLY A 1 59 ? 18.814 -23.120 2.814 1.00 83.62 59 GLY A N 1
ATOM 445 C CA . GLY A 1 59 ? 17.714 -22.489 2.070 1.00 83.62 59 GLY A CA 1
ATOM 446 C C . GLY A 1 59 ? 16.323 -23.111 2.270 1.00 83.62 59 GLY A C 1
ATOM 447 O O . GLY A 1 59 ? 15.340 -22.475 1.915 1.00 83.62 59 GLY A O 1
ATOM 448 N N . ARG A 1 60 ? 16.221 -24.318 2.851 1.00 84.69 60 ARG A N 1
ATOM 449 C CA . ARG A 1 60 ? 14.939 -24.978 3.186 1.00 84.69 60 ARG A CA 1
ATOM 450 C C . ARG A 1 60 ? 14.523 -24.776 4.651 1.00 84.69 60 ARG A C 1
ATOM 452 O O . ARG A 1 60 ? 13.434 -25.197 5.026 1.00 84.69 60 ARG A O 1
ATOM 459 N N . LEU A 1 61 ? 15.364 -24.156 5.483 1.00 87.38 61 LEU A N 1
ATOM 460 C CA . LEU A 1 61 ? 15.020 -23.827 6.871 1.00 87.38 61 LEU A CA 1
ATOM 461 C C . LEU A 1 61 ? 14.083 -22.597 6.913 1.00 87.38 61 LEU A C 1
ATOM 463 O O . LEU A 1 61 ? 14.324 -21.647 6.168 1.00 87.38 61 LEU A O 1
ATOM 467 N N . PRO A 1 62 ? 13.072 -22.538 7.802 1.00 90.00 62 PRO A N 1
ATOM 468 C CA . PRO A 1 62 ? 12.257 -21.334 8.003 1.00 90.00 62 PRO A CA 1
ATOM 469 C C . PRO A 1 62 ? 13.104 -20.114 8.407 1.00 90.00 62 PRO A C 1
ATOM 471 O O . PRO A 1 62 ? 14.088 -20.265 9.131 1.00 90.00 62 PRO A O 1
ATOM 474 N N . GLY A 1 63 ? 12.700 -18.897 8.026 1.00 89.75 63 GLY A N 1
ATOM 475 C CA . GLY A 1 63 ? 13.492 -17.672 8.236 1.00 89.75 63 GLY A CA 1
ATOM 476 C C . GLY A 1 63 ? 13.908 -17.393 9.690 1.00 89.75 63 GLY A C 1
ATOM 477 O O . GLY A 1 63 ? 15.018 -16.924 9.939 1.00 89.75 63 GLY A O 1
ATOM 478 N N . LEU A 1 64 ? 13.077 -17.759 10.676 1.00 92.31 64 LEU A N 1
ATOM 479 C CA . LEU A 1 64 ? 13.445 -17.674 12.099 1.00 92.31 64 LEU A CA 1
ATOM 480 C C . LEU A 1 64 ? 14.521 -18.701 12.504 1.00 92.31 64 LEU A C 1
ATOM 482 O O . LEU A 1 64 ? 15.405 -18.369 13.287 1.00 92.31 64 LEU A O 1
ATOM 486 N N . LEU A 1 65 ? 14.497 -19.913 11.940 1.00 94.00 65 LEU A N 1
ATOM 487 C CA . LEU A 1 65 ? 15.513 -20.947 12.183 1.00 94.00 65 LEU A CA 1
ATOM 488 C C . LEU A 1 65 ? 16.826 -20.627 11.448 1.00 94.00 65 LEU A C 1
ATOM 490 O O . LEU A 1 65 ? 17.903 -20.851 11.991 1.00 94.00 65 LEU A O 1
ATOM 494 N N . GLN A 1 66 ? 16.756 -20.016 10.260 1.00 94.69 66 GLN A N 1
ATOM 495 C CA . GLN A 1 66 ? 17.926 -19.453 9.571 1.00 94.69 66 GLN A CA 1
ATOM 496 C C . GLN A 1 66 ? 18.604 -18.359 10.407 1.00 94.69 66 GLN A C 1
ATOM 498 O O . GLN A 1 66 ? 19.825 -18.374 10.562 1.00 94.69 66 GLN A O 1
ATOM 503 N N . ARG A 1 67 ? 17.816 -17.437 10.982 1.00 94.88 67 ARG A N 1
ATOM 504 C CA . ARG A 1 67 ? 18.308 -16.385 11.886 1.00 94.88 67 ARG A CA 1
ATOM 505 C C . ARG A 1 67 ? 18.916 -16.970 13.163 1.00 94.88 67 ARG A C 1
ATOM 507 O O . ARG A 1 67 ? 20.039 -16.613 13.506 1.00 94.88 67 ARG A O 1
ATOM 514 N N . ALA A 1 68 ? 18.234 -17.918 13.808 1.00 94.50 68 ALA A N 1
ATOM 515 C CA . ALA A 1 68 ? 18.746 -18.601 14.995 1.00 94.50 68 ALA A CA 1
ATOM 516 C C . ALA A 1 68 ? 20.064 -19.347 14.722 1.00 94.50 68 ALA A C 1
ATOM 518 O O . ALA A 1 68 ? 20.993 -19.252 15.517 1.00 94.50 68 ALA A O 1
ATOM 519 N N . LEU A 1 69 ? 20.188 -20.026 13.578 1.00 94.44 69 LEU A N 1
ATOM 520 C CA . LEU A 1 69 ? 21.406 -20.741 13.195 1.00 94.44 69 LEU A CA 1
ATOM 521 C C . LEU A 1 69 ? 22.573 -19.808 12.833 1.00 94.44 69 LEU A C 1
ATOM 523 O O . LEU A 1 69 ? 23.716 -20.111 13.174 1.00 94.44 69 LEU A O 1
ATOM 527 N N . ILE A 1 70 ? 22.305 -18.671 12.181 1.00 94.94 70 ILE A N 1
ATOM 528 C CA . ILE A 1 70 ? 23.311 -17.619 11.953 1.00 94.94 70 ILE A CA 1
ATOM 529 C C . ILE A 1 70 ? 23.815 -17.072 13.295 1.00 94.94 70 ILE A C 1
ATOM 531 O O . ILE A 1 70 ? 25.027 -17.036 13.509 1.00 94.94 70 ILE A O 1
ATOM 535 N N . TRP A 1 71 ? 22.909 -16.740 14.225 1.00 95.19 71 TRP A N 1
ATOM 536 C CA . TRP A 1 71 ? 23.285 -16.282 15.565 1.00 95.19 71 TRP A CA 1
ATOM 537 C C . TRP A 1 71 ? 24.159 -17.306 16.286 1.00 95.19 71 TRP A C 1
ATOM 539 O O . TRP A 1 71 ? 25.275 -17.006 16.692 1.00 95.19 71 TRP A O 1
ATOM 549 N N . ASP A 1 72 ? 23.675 -18.541 16.387 1.00 94.88 72 ASP A N 1
ATOM 550 C CA . ASP A 1 72 ? 24.242 -19.596 17.226 1.00 94.88 72 ASP A CA 1
ATOM 551 C C . ASP A 1 72 ? 25.518 -20.248 16.653 1.00 94.88 72 ASP A C 1
ATOM 553 O O . ASP A 1 72 ? 26.194 -21.024 17.323 1.00 94.88 72 ASP A O 1
ATOM 557 N N . THR A 1 73 ? 25.889 -19.921 15.412 1.00 93.44 73 THR A N 1
ATOM 558 C CA . THR A 1 73 ? 27.224 -20.210 14.844 1.00 93.44 73 THR A CA 1
ATOM 559 C C . THR A 1 73 ? 28.202 -19.040 14.972 1.00 93.44 73 THR A C 1
ATOM 561 O O . THR A 1 73 ? 29.356 -19.147 14.553 1.00 93.44 73 THR A O 1
ATOM 564 N N . GLY A 1 74 ? 27.769 -17.931 15.577 1.00 94.38 74 GLY A N 1
ATOM 565 C CA . GLY A 1 74 ? 28.578 -16.735 15.753 1.00 94.38 74 GLY A CA 1
ATOM 566 C C . GLY A 1 74 ? 28.719 -15.912 14.484 1.00 94.38 74 GLY A C 1
ATOM 567 O O . GLY A 1 74 ? 29.813 -15.428 14.222 1.00 94.38 74 GLY A O 1
ATOM 568 N N . PHE A 1 75 ? 27.661 -15.750 13.689 1.00 95.19 75 PHE A N 1
ATOM 569 C CA . PHE A 1 75 ? 27.669 -14.848 12.538 1.00 95.19 75 PHE A CA 1
ATOM 570 C C . PHE A 1 75 ? 26.659 -13.712 12.695 1.00 95.19 75 PHE A C 1
ATOM 572 O O . PHE A 1 75 ? 25.565 -13.878 13.229 1.00 95.19 75 PHE A O 1
ATOM 579 N N . VAL A 1 76 ? 27.047 -12.541 12.199 1.00 94.94 76 VAL A N 1
ATOM 580 C CA . VAL A 1 76 ? 26.236 -11.317 12.156 1.00 94.94 76 VAL A CA 1
ATOM 581 C C . VAL A 1 76 ? 26.432 -10.632 10.810 1.00 94.94 76 VAL A C 1
ATOM 583 O O . VAL A 1 76 ? 27.465 -10.806 10.168 1.00 94.94 76 VAL A O 1
ATOM 586 N N . PHE A 1 77 ? 25.456 -9.852 10.366 1.00 93.31 77 PHE A N 1
ATOM 587 C CA . PHE A 1 77 ? 25.556 -9.083 9.130 1.00 93.31 77 PHE A CA 1
ATOM 588 C C . PHE A 1 77 ? 26.373 -7.802 9.340 1.00 93.31 77 PHE A C 1
ATOM 590 O O . PHE A 1 77 ? 26.255 -7.158 10.379 1.00 93.31 77 PHE A O 1
ATOM 597 N N . ASN A 1 78 ? 27.162 -7.384 8.353 1.00 89.38 78 ASN A N 1
ATOM 598 C CA . ASN A 1 78 ? 27.627 -5.997 8.257 1.00 89.38 78 ASN A CA 1
ATOM 599 C C . ASN A 1 78 ? 26.539 -5.108 7.596 1.00 89.38 78 ASN A C 1
ATOM 601 O O . ASN A 1 78 ? 25.536 -5.632 7.099 1.00 89.38 78 ASN A O 1
ATOM 605 N N . PRO A 1 79 ? 26.714 -3.774 7.519 1.00 84.88 79 PRO A N 1
ATOM 606 C CA . PRO A 1 79 ? 25.733 -2.885 6.885 1.00 84.88 79 PRO A CA 1
ATOM 607 C C . PRO A 1 79 ? 25.561 -3.080 5.366 1.00 84.88 79 PRO A C 1
ATOM 609 O O . PRO A 1 79 ? 24.624 -2.527 4.797 1.00 84.88 79 PRO A O 1
ATOM 612 N N . ASN A 1 80 ? 26.435 -3.860 4.718 1.00 81.88 80 ASN A N 1
ATOM 613 C CA . ASN A 1 80 ? 26.387 -4.181 3.288 1.00 81.88 80 ASN A CA 1
ATOM 614 C C . ASN A 1 80 ? 25.648 -5.509 3.004 1.00 81.88 80 ASN A C 1
ATOM 616 O O . ASN A 1 80 ? 25.348 -5.802 1.849 1.00 81.88 80 ASN A O 1
ATOM 620 N N . GLY A 1 81 ? 25.354 -6.312 4.038 1.00 83.69 81 GLY A N 1
ATOM 621 C CA . GLY A 1 81 ? 24.703 -7.623 3.927 1.00 83.69 81 GLY A CA 1
ATOM 622 C C . GLY A 1 81 ? 25.641 -8.841 3.940 1.00 83.69 81 GLY A C 1
ATOM 623 O O . GLY A 1 81 ? 25.161 -9.961 3.768 1.00 83.69 81 GLY A O 1
ATOM 624 N N . ASP A 1 82 ? 26.947 -8.674 4.174 1.00 88.31 82 ASP A N 1
ATOM 625 C CA . ASP A 1 82 ? 27.878 -9.806 4.314 1.00 88.31 82 ASP A CA 1
ATOM 626 C C . ASP A 1 82 ? 27.836 -10.399 5.731 1.00 88.31 82 ASP A C 1
ATOM 628 O O . ASP A 1 82 ? 27.734 -9.657 6.709 1.00 88.31 82 ASP A O 1
ATOM 632 N N . LEU A 1 83 ? 28.001 -11.721 5.862 1.00 92.19 83 LEU A N 1
ATOM 633 C CA . LEU A 1 83 ? 28.175 -12.375 7.165 1.00 92.19 83 LEU A CA 1
ATOM 634 C C . LEU A 1 83 ? 29.621 -12.249 7.670 1.00 92.19 83 LEU A C 1
ATOM 636 O O . LEU A 1 83 ? 30.563 -12.710 7.025 1.00 92.19 83 LEU A O 1
ATOM 640 N N . ILE A 1 84 ? 29.773 -11.683 8.865 1.00 93.06 84 ILE A N 1
ATOM 641 C CA . ILE A 1 84 ? 31.028 -11.493 9.598 1.00 93.06 84 ILE A CA 1
ATOM 642 C C . ILE A 1 84 ? 31.054 -12.432 10.811 1.00 93.06 84 ILE A C 1
ATOM 644 O O . ILE A 1 84 ? 30.046 -12.595 11.500 1.00 93.06 84 ILE A O 1
ATOM 648 N N . GLN A 1 85 ? 32.210 -13.046 11.080 1.00 94.31 85 GLN A N 1
ATOM 649 C CA . GLN A 1 85 ? 32.412 -13.917 12.241 1.00 94.31 85 GLN A CA 1
ATOM 650 C C . GLN A 1 85 ? 32.503 -13.095 13.537 1.00 94.31 85 GLN A C 1
ATOM 652 O O . GLN A 1 85 ? 33.267 -12.134 13.642 1.00 94.31 85 GLN A O 1
ATOM 657 N N . VAL A 1 86 ? 31.770 -13.550 14.547 1.00 95.56 86 VAL A N 1
ATOM 658 C CA . VAL A 1 86 ? 31.928 -13.227 15.964 1.00 95.56 86 VAL A CA 1
ATOM 659 C C . VAL A 1 86 ? 32.717 -14.359 16.630 1.00 95.56 86 VAL A C 1
ATOM 661 O O . VAL A 1 86 ? 32.431 -15.538 16.411 1.00 95.56 86 VAL A O 1
ATOM 664 N N . ARG A 1 87 ? 33.706 -14.011 17.453 1.00 94.62 87 ARG A N 1
ATOM 665 C CA . ARG A 1 87 ? 34.407 -14.913 18.380 1.00 94.62 87 ARG A CA 1
ATOM 666 C C . ARG A 1 87 ? 34.076 -14.495 19.814 1.00 94.62 87 ARG A C 1
ATOM 668 O O . ARG A 1 87 ? 33.941 -13.305 20.083 1.00 94.62 87 ARG A O 1
ATOM 675 N N . THR A 1 88 ? 33.940 -15.446 20.727 1.00 94.31 88 THR A N 1
ATOM 676 C CA . THR A 1 88 ? 33.512 -15.239 22.117 1.00 94.31 88 THR A CA 1
ATOM 677 C C . THR A 1 88 ? 34.603 -15.652 23.098 1.00 94.31 88 THR A C 1
ATOM 679 O O . THR A 1 88 ? 35.419 -16.535 22.807 1.00 94.31 88 THR A O 1
ATOM 682 N N . ASP A 1 89 ? 34.633 -15.019 24.270 1.00 88.94 89 ASP A N 1
ATOM 683 C CA . ASP A 1 89 ? 35.622 -15.332 25.302 1.00 88.94 89 ASP A CA 1
ATOM 684 C C . ASP A 1 89 ? 35.527 -16.807 25.730 1.00 88.94 89 ASP A C 1
ATOM 686 O O . ASP A 1 89 ? 34.449 -17.330 26.025 1.00 88.94 89 ASP A O 1
ATOM 690 N N . GLY A 1 90 ? 36.654 -17.519 25.665 1.00 87.25 90 GLY A N 1
ATOM 691 C CA . GLY A 1 90 ? 36.755 -18.958 25.910 1.00 87.25 90 GLY A CA 1
ATOM 692 C C . GLY A 1 90 ? 35.957 -19.868 24.959 1.00 87.25 90 GLY A C 1
ATOM 693 O O . GLY A 1 90 ? 36.027 -21.088 25.116 1.00 87.25 90 GLY A O 1
ATOM 694 N N . GLY A 1 91 ? 35.220 -19.328 23.981 1.00 88.69 91 GLY A N 1
ATOM 695 C CA . GLY A 1 91 ? 34.218 -20.070 23.207 1.00 88.69 91 GLY A CA 1
ATOM 696 C C . GLY A 1 91 ? 32.908 -20.290 23.979 1.00 88.69 91 GLY A C 1
ATOM 697 O O . GLY A 1 91 ? 32.355 -21.392 23.976 1.00 88.69 91 GLY A O 1
ATOM 698 N N . GLN A 1 92 ? 32.425 -19.286 24.715 1.00 91.38 92 GLN A N 1
ATOM 699 C CA . GLN A 1 92 ? 31.072 -19.277 25.297 1.00 91.38 92 GLN A CA 1
ATOM 700 C C . GLN A 1 92 ? 29.967 -19.236 24.218 1.00 91.38 92 GLN A C 1
ATOM 702 O O . GLN A 1 92 ? 30.238 -18.952 23.050 1.00 91.38 92 GLN A O 1
ATOM 707 N N . THR A 1 93 ? 28.729 -19.559 24.603 1.00 92.75 93 THR A N 1
ATOM 708 C CA . THR A 1 93 ? 27.531 -19.456 23.748 1.00 92.75 93 THR A CA 1
ATOM 709 C C . THR A 1 93 ? 27.243 -17.993 23.383 1.00 92.75 93 THR A C 1
ATOM 711 O O . THR A 1 93 ? 27.619 -17.070 24.109 1.00 92.75 93 THR A O 1
ATOM 714 N N . MET A 1 94 ? 26.541 -17.756 22.270 1.00 93.12 94 MET A N 1
ATOM 715 C CA . MET A 1 94 ? 26.125 -16.401 21.850 1.00 93.12 94 MET A CA 1
ATOM 716 C C . MET A 1 94 ? 25.028 -15.793 22.753 1.00 93.12 94 MET A C 1
ATOM 718 O O . MET A 1 94 ? 24.779 -14.593 22.736 1.00 93.12 94 MET A O 1
ATOM 722 N N . GLU A 1 95 ? 24.446 -16.605 23.630 1.00 89.38 95 GLU A N 1
ATOM 723 C CA . GLU A 1 95 ? 23.678 -16.224 24.825 1.00 89.38 95 GLU A CA 1
ATOM 724 C C . GLU A 1 95 ? 24.476 -15.367 25.834 1.00 89.38 95 GLU A C 1
ATOM 726 O O . GLU A 1 95 ? 23.892 -14.528 26.514 1.00 89.38 95 GLU A O 1
ATOM 731 N N . ALA A 1 96 ? 25.798 -15.553 25.952 1.00 88.56 96 ALA A N 1
ATOM 732 C CA . ALA A 1 96 ? 26.591 -15.003 27.060 1.00 88.56 96 ALA A CA 1
ATOM 733 C C . ALA A 1 96 ? 27.371 -13.711 26.731 1.00 88.56 96 ALA A C 1
ATOM 735 O O . ALA A 1 96 ? 28.036 -13.149 27.610 1.00 88.56 96 ALA A O 1
ATOM 736 N N . ILE A 1 97 ? 27.324 -13.240 25.477 1.00 92.25 97 ILE A N 1
ATOM 737 C CA . ILE A 1 97 ? 28.192 -12.155 24.981 1.00 92.25 97 ILE A CA 1
ATOM 738 C C . ILE A 1 97 ? 27.780 -10.755 25.444 1.00 92.25 97 ILE A C 1
ATOM 740 O O . ILE A 1 97 ? 28.610 -9.847 25.398 1.00 92.25 97 ILE A O 1
ATOM 744 N N . THR A 1 98 ? 26.533 -10.568 25.890 1.00 91.25 98 THR A N 1
ATOM 745 C CA . THR A 1 98 ? 26.076 -9.286 26.443 1.00 91.25 98 THR A CA 1
ATOM 746 C C . THR A 1 98 ? 26.937 -8.820 27.622 1.00 91.25 98 THR A C 1
ATOM 748 O O . THR A 1 98 ? 27.486 -9.614 28.392 1.00 91.25 98 THR A O 1
ATOM 751 N N . VAL A 1 99 ? 27.004 -7.502 27.791 1.00 89.69 99 VAL A N 1
ATOM 752 C CA . VAL A 1 99 ? 27.516 -6.866 29.003 1.00 89.69 99 VAL A CA 1
ATOM 753 C C . VAL A 1 99 ? 26.308 -6.596 29.910 1.00 89.69 99 VAL A C 1
ATOM 755 O O . VAL A 1 99 ? 25.519 -5.705 29.592 1.00 89.69 99 VAL A O 1
ATOM 758 N N . PRO A 1 100 ? 26.113 -7.331 31.021 1.00 88.50 100 PRO A N 1
ATOM 759 C CA . PRO A 1 100 ? 25.038 -7.029 31.962 1.00 88.50 100 PRO A CA 1
ATOM 760 C C . PRO A 1 100 ? 25.303 -5.691 32.662 1.00 88.50 100 PRO A C 1
ATOM 762 O O . PRO A 1 100 ? 26.448 -5.247 32.764 1.00 88.50 100 PRO A O 1
ATOM 765 N N . TYR A 1 101 ? 24.258 -5.057 33.201 1.00 88.69 101 TYR A N 1
ATOM 766 C CA . TYR A 1 101 ? 24.373 -3.734 33.831 1.00 88.69 101 TYR A CA 1
ATOM 767 C C . TYR A 1 101 ? 25.414 -3.671 34.967 1.00 88.69 101 TYR A C 1
ATOM 769 O O . TYR A 1 101 ? 26.113 -2.670 35.093 1.00 88.69 101 TYR A O 1
ATOM 777 N N . SER A 1 102 ? 25.592 -4.750 35.738 1.00 86.25 102 SER A N 1
ATOM 778 C CA . SER A 1 102 ? 26.673 -4.866 36.729 1.00 86.25 102 SER A CA 1
ATOM 779 C C . SER A 1 102 ? 28.060 -4.677 36.102 1.00 86.25 102 SER A C 1
ATOM 781 O O . SER A 1 102 ? 28.810 -3.809 36.538 1.00 86.25 102 SER A O 1
ATOM 783 N N . GLY A 1 103 ? 28.352 -5.404 35.019 1.00 86.12 103 GLY A N 1
ATOM 784 C CA . GLY A 1 103 ? 29.584 -5.244 34.244 1.00 86.12 103 GLY A CA 1
ATOM 785 C C . GLY A 1 103 ? 29.691 -3.871 33.575 1.00 86.12 103 GLY A C 1
ATOM 786 O O . GLY A 1 103 ? 30.774 -3.302 33.517 1.00 86.12 103 GLY A O 1
ATOM 787 N N . PHE A 1 104 ? 28.580 -3.266 33.139 1.00 89.94 104 PHE A N 1
ATOM 788 C CA . PHE A 1 104 ? 28.611 -1.883 32.652 1.00 89.94 104 PHE A CA 1
ATOM 789 C C . PHE A 1 104 ? 29.085 -0.905 33.745 1.00 89.94 104 PHE A C 1
ATOM 791 O O . PHE A 1 104 ? 29.903 -0.034 33.454 1.00 89.94 104 PHE A O 1
ATOM 798 N N . LYS A 1 105 ? 28.666 -1.059 35.012 1.00 88.44 105 LYS A N 1
ATOM 799 C CA . LYS A 1 105 ? 29.132 -0.180 36.106 1.00 88.44 105 LYS A CA 1
ATOM 800 C C . LYS A 1 105 ? 30.633 -0.315 36.408 1.00 88.44 105 LYS A C 1
ATOM 802 O O . LYS A 1 105 ? 31.224 0.657 36.868 1.00 88.44 105 LYS A O 1
ATOM 807 N N . GLU A 1 106 ? 31.268 -1.444 36.085 1.00 88.31 106 GLU A N 1
ATOM 808 C CA . GLU A 1 106 ? 32.731 -1.630 36.182 1.00 88.31 106 GLU A CA 1
ATOM 809 C C . GLU A 1 106 ? 33.523 -0.823 35.128 1.00 88.31 106 GLU A C 1
ATOM 811 O O . GLU A 1 106 ? 34.741 -0.684 35.236 1.00 88.31 106 GLU A O 1
ATOM 816 N N . THR A 1 107 ? 32.858 -0.265 34.108 1.00 86.50 107 THR A N 1
ATOM 817 C CA . THR A 1 107 ? 33.516 0.556 33.070 1.00 86.50 107 THR A CA 1
ATOM 818 C C . THR A 1 107 ? 33.764 2.009 33.479 1.00 86.50 107 THR A C 1
ATOM 820 O O . THR A 1 107 ? 34.446 2.719 32.743 1.00 86.50 107 THR A O 1
ATOM 823 N N . GLU A 1 108 ? 33.198 2.457 34.608 1.00 85.44 108 GLU A N 1
ATOM 824 C CA . GLU A 1 108 ? 33.091 3.868 35.035 1.00 85.44 108 GLU A CA 1
ATOM 825 C C . GLU A 1 108 ? 32.246 4.767 34.098 1.00 85.44 108 GLU A C 1
ATOM 827 O O . GLU A 1 108 ? 32.089 5.961 34.358 1.00 85.44 108 GLU A O 1
ATOM 832 N N . CYS A 1 109 ? 31.646 4.215 33.037 1.00 85.81 109 CYS A N 1
ATOM 833 C CA . CYS A 1 109 ? 30.805 4.961 32.103 1.00 85.81 109 CYS A CA 1
ATOM 834 C C . CYS A 1 109 ? 29.434 5.334 32.689 1.00 85.81 109 CYS A C 1
ATOM 836 O O . CYS A 1 109 ? 28.881 4.629 33.536 1.00 85.81 109 CYS A O 1
ATOM 838 N N . LYS A 1 110 ? 28.849 6.435 32.196 1.00 88.00 110 LYS A N 1
ATOM 839 C CA . LYS A 1 110 ? 27.517 6.897 32.618 1.00 88.00 110 LYS A CA 1
ATOM 840 C C . LYS A 1 110 ? 26.411 6.197 31.831 1.00 88.00 110 LYS A C 1
ATOM 842 O O . LYS A 1 110 ? 26.413 6.202 30.597 1.00 88.00 110 LYS A O 1
ATOM 847 N N . GLU A 1 111 ? 25.440 5.643 32.544 1.00 88.81 111 GLU A N 1
ATOM 848 C CA . GLU A 1 111 ? 24.181 5.139 32.001 1.00 88.81 111 GLU A CA 1
ATOM 849 C C . GLU A 1 111 ? 23.134 6.252 31.837 1.00 88.81 111 GLU A C 1
ATOM 851 O O . GLU A 1 111 ? 22.942 7.074 32.733 1.00 88.81 111 GLU A O 1
ATOM 856 N N . ARG A 1 112 ? 22.372 6.215 30.736 1.00 88.31 112 ARG A N 1
ATOM 857 C CA . ARG A 1 112 ? 21.072 6.892 30.634 1.00 88.31 112 ARG A CA 1
ATOM 858 C C . ARG A 1 112 ? 19.946 5.884 30.773 1.00 88.31 112 ARG A C 1
ATOM 860 O O . ARG A 1 112 ? 19.961 4.854 30.103 1.00 88.31 112 ARG A O 1
ATOM 867 N N . LYS A 1 113 ? 18.929 6.226 31.566 1.00 90.50 113 LYS A N 1
ATOM 868 C CA . LYS A 1 113 ? 17.674 5.474 31.682 1.00 90.50 113 LYS A CA 1
ATOM 869 C C . LYS A 1 113 ? 16.617 6.040 30.728 1.00 90.50 113 LYS A C 1
ATOM 871 O O . LYS A 1 113 ? 16.287 7.219 30.811 1.00 90.50 113 LYS A O 1
ATOM 876 N N . CYS A 1 114 ? 16.081 5.201 29.846 1.00 87.12 114 CYS A N 1
ATOM 877 C CA . CYS A 1 114 ? 15.092 5.558 28.825 1.00 87.12 114 CYS A CA 1
ATOM 878 C C . CYS A 1 114 ? 13.786 4.751 29.022 1.00 87.12 114 CYS A C 1
ATOM 880 O O . CYS A 1 114 ? 13.855 3.571 29.368 1.00 87.12 114 CYS A O 1
ATOM 882 N N . PRO A 1 115 ? 12.587 5.335 28.835 1.00 83.00 115 PRO A N 1
ATOM 883 C CA . PRO A 1 115 ? 11.315 4.664 29.132 1.00 83.00 115 PRO A CA 1
ATOM 884 C C . PRO A 1 115 ? 10.796 3.783 27.978 1.00 83.00 115 PRO A C 1
ATOM 886 O O . PRO A 1 115 ? 10.943 4.133 26.805 1.00 83.00 115 PRO A O 1
ATOM 889 N N . GLN A 1 116 ? 10.123 2.677 28.316 1.00 76.44 116 GLN A N 1
ATOM 890 C CA . GLN A 1 116 ? 9.483 1.753 27.365 1.00 76.44 116 GLN A CA 1
ATOM 891 C C . GLN A 1 116 ? 7.942 1.875 27.348 1.00 76.44 116 GLN A C 1
ATOM 893 O O . GLN A 1 116 ? 7.353 2.418 28.294 1.00 76.44 116 GLN A O 1
ATOM 898 N N . PRO A 1 117 ? 7.263 1.412 26.273 1.00 73.75 117 PRO A N 1
ATOM 899 C CA . PRO A 1 117 ? 5.805 1.474 26.141 1.00 73.75 117 PRO A CA 1
ATOM 900 C C . PRO A 1 117 ? 5.052 0.654 27.195 1.00 73.75 117 PRO A C 1
ATOM 902 O O . PRO A 1 117 ? 4.003 1.094 27.654 1.00 73.75 117 PRO A O 1
ATOM 905 N N . ASP A 1 118 ? 5.620 -0.474 27.626 1.00 73.62 118 ASP A N 1
ATOM 906 C CA . ASP A 1 118 ? 5.095 -1.368 28.673 1.00 73.62 118 ASP A CA 1
ATOM 907 C C . ASP A 1 118 ? 5.197 -0.807 30.107 1.00 73.62 118 ASP A C 1
ATOM 909 O O . ASP A 1 118 ? 4.742 -1.438 31.057 1.00 73.62 118 ASP A O 1
ATOM 913 N N . GLY A 1 119 ? 5.781 0.384 30.280 1.00 71.31 119 GLY A N 1
ATOM 914 C CA . GLY A 1 119 ? 6.036 0.994 31.588 1.00 71.31 119 GLY A CA 1
ATOM 915 C C . GLY A 1 119 ? 7.411 0.665 32.177 1.00 71.31 119 GLY A C 1
ATOM 916 O O . GLY A 1 119 ? 7.815 1.311 33.145 1.00 71.31 119 GLY A O 1
ATOM 917 N N . GLY A 1 120 ? 8.154 -0.259 31.568 1.00 76.88 120 GLY A N 1
ATOM 918 C CA . GLY A 1 120 ? 9.540 -0.557 31.896 1.00 76.88 120 GLY A CA 1
ATOM 919 C C . GLY A 1 120 ? 10.515 0.538 31.454 1.00 76.88 120 GLY A C 1
ATOM 920 O O . GLY A 1 120 ? 10.153 1.632 31.003 1.00 76.88 120 GLY A O 1
ATOM 921 N N . SER A 1 121 ? 11.807 0.241 31.577 1.00 85.44 121 SER A N 1
ATOM 922 C CA . SER A 1 121 ? 12.878 1.157 31.184 1.00 85.44 121 SER A CA 1
ATOM 923 C C . SER A 1 121 ? 14.116 0.408 30.723 1.00 85.44 121 SER A C 1
ATOM 925 O O . SER A 1 121 ? 14.542 -0.533 31.387 1.00 85.44 121 SER A O 1
ATOM 927 N N . TRP A 1 122 ? 14.735 0.894 29.654 1.00 88.75 122 TRP A N 1
ATOM 928 C CA . TRP A 1 122 ? 16.048 0.460 29.200 1.00 88.75 122 TRP A CA 1
ATOM 929 C C . TRP A 1 122 ? 17.163 1.367 29.705 1.00 88.75 122 TRP A C 1
ATOM 931 O O . TRP A 1 122 ? 16.927 2.502 30.127 1.00 88.75 122 TRP A O 1
ATOM 941 N N . LEU A 1 123 ? 18.388 0.856 29.627 1.00 90.25 123 LEU A N 1
ATOM 942 C CA . LEU A 1 123 ? 19.618 1.592 29.870 1.00 90.25 123 LEU A CA 1
ATOM 943 C C . LEU A 1 123 ? 20.416 1.696 28.562 1.00 90.25 123 LEU A C 1
ATOM 945 O O . LEU A 1 123 ? 20.391 0.781 27.743 1.00 90.25 123 LEU A O 1
ATOM 949 N N . LYS A 1 124 ? 21.133 2.800 28.359 1.00 89.88 124 LYS A N 1
ATOM 950 C CA . LYS A 1 124 ? 22.119 2.966 27.275 1.00 89.88 124 LYS A CA 1
ATOM 951 C C . LYS A 1 124 ? 23.372 3.653 27.792 1.00 89.88 124 LYS A C 1
ATOM 953 O O . LYS A 1 124 ? 23.299 4.383 28.778 1.00 89.88 124 LYS A O 1
ATOM 958 N N . ASN A 1 125 ? 24.502 3.487 27.108 1.00 87.25 125 ASN A N 1
ATOM 959 C CA . ASN A 1 125 ? 25.660 4.332 27.385 1.00 87.25 125 ASN A CA 1
ATOM 960 C C . ASN A 1 125 ? 25.362 5.788 26.983 1.00 87.25 125 ASN A C 1
ATOM 962 O O . ASN A 1 125 ? 24.818 6.052 25.903 1.00 87.25 125 ASN A O 1
ATOM 966 N N . GLU A 1 126 ? 25.744 6.712 27.858 1.00 83.06 126 GLU A N 1
ATOM 967 C CA . GLU A 1 126 ? 25.743 8.152 27.622 1.00 83.06 126 GLU A CA 1
ATOM 968 C C . GLU A 1 126 ? 27.188 8.605 27.385 1.00 83.06 126 GLU A C 1
ATOM 970 O O . GLU A 1 126 ? 27.648 8.612 26.243 1.00 83.06 126 GLU A O 1
ATOM 975 N N . GLU A 1 127 ? 27.950 8.843 28.451 1.00 82.12 127 GLU A N 1
ATOM 976 C CA . GLU A 1 127 ? 29.382 9.148 28.385 1.00 82.12 127 GLU A CA 1
ATOM 977 C C . GLU A 1 127 ? 30.207 7.871 28.590 1.00 82.12 127 GLU A C 1
ATOM 979 O O . GLU A 1 127 ? 30.107 7.228 29.637 1.00 82.12 127 GLU A O 1
ATOM 984 N N . CYS A 1 128 ? 31.003 7.486 27.586 1.00 79.56 128 CYS A N 1
ATOM 985 C CA . CYS A 1 128 ? 31.886 6.321 27.653 1.00 79.56 128 CYS A CA 1
ATOM 986 C C . CYS A 1 128 ? 32.992 6.372 26.589 1.00 79.56 128 CYS A C 1
ATOM 988 O O . CYS A 1 128 ? 32.708 6.692 25.433 1.00 79.56 128 CYS A O 1
ATOM 990 N N . SER A 1 129 ? 34.234 6.015 26.936 1.00 81.31 129 SER A N 1
ATOM 991 C CA . SER A 1 129 ? 35.294 5.810 25.938 1.00 81.31 129 SER A CA 1
ATOM 992 C C . SER A 1 129 ? 35.247 4.394 25.352 1.00 81.31 129 SER A C 1
ATOM 994 O O . SER A 1 129 ? 34.726 3.461 25.969 1.00 81.31 129 SER A O 1
ATOM 996 N N . GLY A 1 130 ? 35.857 4.200 24.178 1.00 80.44 130 GLY A N 1
ATOM 997 C CA . GLY A 1 130 ? 35.982 2.864 23.598 1.00 80.44 130 GLY A CA 1
ATOM 998 C C . GLY A 1 130 ? 36.829 1.929 24.468 1.00 80.44 130 GLY A C 1
ATOM 999 O O . GLY A 1 130 ? 36.477 0.766 24.625 1.00 80.44 130 GLY A O 1
ATOM 1000 N N . SER A 1 131 ? 37.897 2.423 25.110 1.00 79.06 131 SER A N 1
ATOM 1001 C CA . SER A 1 131 ? 38.716 1.599 26.015 1.00 79.06 131 SER A CA 1
ATOM 1002 C C . SER A 1 131 ? 37.973 1.203 27.289 1.00 79.06 131 SER A C 1
ATOM 1004 O O . SER A 1 131 ? 38.160 0.082 27.754 1.00 79.06 131 SER A O 1
ATOM 1006 N N . MET A 1 132 ? 37.116 2.072 27.832 1.00 85.75 132 MET A N 1
ATOM 1007 C CA . MET A 1 132 ? 36.262 1.754 28.980 1.00 85.75 132 MET A CA 1
ATOM 1008 C C . MET A 1 132 ? 35.264 0.647 28.628 1.00 85.75 132 MET A C 1
ATOM 1010 O O . MET A 1 132 ? 35.231 -0.379 29.304 1.00 85.75 132 MET A O 1
ATOM 1014 N N . MET A 1 133 ? 34.526 0.801 27.523 1.00 88.62 133 MET A N 1
ATOM 1015 C CA . MET A 1 133 ? 33.540 -0.187 27.069 1.00 88.62 133 MET A CA 1
ATOM 1016 C C . MET A 1 133 ? 34.175 -1.541 26.698 1.00 88.62 133 MET A C 1
ATOM 1018 O O . MET A 1 133 ? 33.648 -2.609 27.021 1.00 88.62 133 MET A O 1
ATOM 1022 N N . LEU A 1 134 ? 35.346 -1.521 26.052 1.00 88.75 134 LEU A N 1
ATOM 1023 C CA . LEU A 1 134 ? 36.032 -2.741 25.626 1.00 88.75 134 LEU A CA 1
ATOM 1024 C C . LEU A 1 134 ? 36.577 -3.581 26.792 1.00 88.75 134 LEU A C 1
ATOM 1026 O O . LEU A 1 134 ? 36.649 -4.801 26.646 1.00 88.75 134 LEU A O 1
ATOM 1030 N N . ARG A 1 135 ? 36.889 -2.996 27.965 1.00 85.88 135 ARG A N 1
ATOM 1031 C CA . ARG A 1 135 ? 37.341 -3.759 29.157 1.00 85.88 135 ARG A CA 1
ATOM 1032 C C . ARG A 1 135 ? 36.434 -4.959 29.439 1.00 85.88 135 ARG A C 1
ATOM 1034 O O . ARG A 1 135 ? 36.932 -6.078 29.571 1.00 85.88 135 ARG A O 1
ATOM 1041 N N . VAL A 1 136 ? 35.122 -4.719 29.441 1.00 87.94 136 VAL A N 1
ATOM 1042 C CA . VAL A 1 136 ? 34.074 -5.690 29.806 1.00 87.94 136 VAL A CA 1
ATOM 1043 C C . VAL A 1 136 ? 33.444 -6.409 28.608 1.00 87.94 136 VAL A C 1
ATOM 1045 O O . VAL A 1 136 ? 32.636 -7.316 28.792 1.00 87.94 136 VAL A O 1
ATOM 1048 N N . SER A 1 137 ? 33.828 -6.046 27.379 1.00 91.12 137 SER A N 1
ATOM 1049 C CA . SER A 1 137 ? 33.353 -6.696 26.151 1.00 91.12 137 SER A CA 1
ATOM 1050 C C . SER A 1 137 ? 33.832 -8.153 26.061 1.00 91.12 137 SER A C 1
ATOM 1052 O O . SER A 1 137 ? 35.028 -8.438 26.206 1.00 91.12 137 SER A O 1
ATOM 1054 N N . ARG A 1 138 ? 32.889 -9.068 25.790 1.00 92.00 138 ARG A N 1
ATOM 1055 C CA . ARG A 1 138 ? 33.064 -10.540 25.806 1.00 92.00 138 ARG A CA 1
ATOM 1056 C C . ARG A 1 138 ? 33.220 -11.177 24.419 1.00 92.00 138 ARG A C 1
ATOM 1058 O O . ARG A 1 138 ? 33.271 -12.401 24.297 1.00 92.00 138 ARG A O 1
ATOM 1065 N N . CYS A 1 139 ? 33.273 -10.354 23.378 1.00 94.38 139 CYS A N 1
ATOM 1066 C CA . CYS A 1 139 ? 33.320 -10.774 21.984 1.00 94.38 139 CYS A CA 1
ATOM 1067 C C . CYS A 1 139 ? 34.376 -10.005 21.179 1.00 94.38 139 CYS A C 1
ATOM 1069 O O . CYS A 1 139 ? 34.718 -8.862 21.487 1.00 94.38 139 CYS A O 1
ATOM 1071 N N . VAL A 1 140 ? 34.848 -10.642 20.111 1.00 94.25 140 VAL A N 1
ATOM 1072 C CA . VAL A 1 140 ? 35.583 -10.059 18.983 1.00 94.25 140 VAL A CA 1
ATOM 1073 C C . VAL A 1 140 ? 34.707 -10.192 17.743 1.00 94.25 140 VAL A C 1
ATOM 1075 O O . VAL A 1 140 ? 34.083 -11.231 17.548 1.00 94.25 140 VAL A O 1
ATOM 1078 N N . VAL A 1 141 ? 34.690 -9.180 16.882 1.00 95.19 141 VAL A N 1
ATOM 1079 C CA . VAL A 1 141 ? 34.071 -9.239 15.552 1.00 95.19 141 VAL A CA 1
ATOM 1080 C C . VAL A 1 141 ? 35.163 -9.042 14.499 1.00 95.19 141 VAL A C 1
ATOM 1082 O O . VAL A 1 141 ? 35.999 -8.140 14.621 1.00 95.19 141 VAL A O 1
ATOM 1085 N N . SER A 1 142 ? 35.181 -9.909 13.483 1.00 91.62 142 SER A N 1
ATOM 1086 C CA . SER A 1 142 ? 36.173 -9.856 12.404 1.00 91.62 142 SER A CA 1
ATOM 1087 C C . SER A 1 142 ? 36.127 -8.541 11.626 1.00 91.62 142 SER A C 1
ATOM 1089 O O . SER A 1 142 ? 35.084 -7.903 11.501 1.00 91.62 142 SER A O 1
ATOM 1091 N N . LYS A 1 143 ? 37.280 -8.121 11.099 1.00 88.25 143 LYS A N 1
ATOM 1092 C CA . LYS A 1 143 ? 37.449 -6.802 10.472 1.00 88.25 143 LYS A CA 1
ATOM 1093 C C . LYS A 1 143 ? 36.540 -6.596 9.252 1.00 88.25 143 LYS A C 1
ATOM 1095 O O . LYS A 1 143 ? 36.614 -7.349 8.284 1.00 88.25 143 LYS A O 1
ATOM 1100 N N . PHE A 1 144 ? 35.777 -5.503 9.255 1.00 88.94 144 PHE A N 1
ATOM 1101 C CA . PHE A 1 144 ? 34.999 -5.021 8.109 1.00 88.94 144 PHE A CA 1
ATOM 1102 C C . PHE A 1 144 ? 35.052 -3.489 7.973 1.00 88.94 144 PHE A C 1
ATOM 1104 O O . PHE A 1 144 ? 35.427 -2.763 8.900 1.00 88.94 144 PHE A O 1
ATOM 1111 N N . SER A 1 145 ? 34.671 -2.996 6.793 1.00 78.25 145 SER A N 1
ATOM 1112 C CA . SER A 1 145 ? 34.611 -1.567 6.476 1.00 78.25 145 SER A CA 1
ATOM 1113 C C . SER A 1 145 ? 33.164 -1.100 6.343 1.00 78.25 145 SER A C 1
ATOM 1115 O O . SER A 1 145 ? 32.435 -1.569 5.472 1.00 78.25 145 SER A O 1
ATOM 1117 N N . SER A 1 146 ? 32.781 -0.132 7.170 1.00 78.12 146 SER A N 1
ATOM 1118 C CA . SER A 1 146 ? 31.584 0.700 7.021 1.00 78.12 146 SER A CA 1
ATOM 1119 C C . SER A 1 146 ? 31.906 2.120 7.510 1.00 78.12 146 SER A C 1
ATOM 1121 O O . SER A 1 146 ? 32.925 2.299 8.187 1.00 78.12 146 SER A O 1
ATOM 1123 N N . PRO A 1 147 ? 31.065 3.125 7.214 1.00 71.69 147 PRO A N 1
ATOM 1124 C CA . PRO A 1 147 ? 31.070 4.384 7.955 1.00 71.69 147 PRO A CA 1
ATOM 1125 C C . PRO A 1 147 ? 30.772 4.156 9.448 1.00 71.69 147 PRO A C 1
ATOM 1127 O O . PRO A 1 147 ? 30.180 3.130 9.806 1.00 71.69 147 PRO A O 1
ATOM 1130 N N . ASP A 1 148 ? 31.140 5.128 10.287 1.00 75.50 148 ASP A N 1
ATOM 1131 C CA . ASP A 1 148 ? 30.524 5.302 11.607 1.00 75.50 148 ASP A CA 1
ATOM 1132 C C . ASP A 1 148 ? 29.037 5.671 11.450 1.00 75.50 148 ASP A C 1
ATOM 1134 O O . ASP A 1 148 ? 28.618 6.249 10.442 1.00 75.50 148 ASP A O 1
ATOM 1138 N N . VAL A 1 149 ? 28.237 5.313 12.452 1.00 72.06 149 VAL A N 1
ATOM 1139 C CA . VAL A 1 149 ? 26.785 5.526 12.494 1.00 72.06 149 VAL A CA 1
ATOM 1140 C C . VAL A 1 149 ? 26.313 6.351 13.696 1.00 72.06 149 VAL A C 1
ATOM 1142 O O . VAL A 1 149 ? 25.124 6.658 13.768 1.00 72.06 149 VAL A O 1
ATOM 1145 N N . GLY A 1 150 ? 27.194 6.723 14.635 1.00 75.69 150 GLY A N 1
ATOM 1146 C CA . GLY A 1 150 ? 26.848 7.615 15.752 1.00 75.69 150 GLY A CA 1
ATOM 1147 C C . GLY A 1 150 ? 25.737 7.091 16.679 1.00 75.69 150 GLY A C 1
ATOM 1148 O O . GLY A 1 150 ? 24.911 7.869 17.167 1.00 75.69 150 GLY A O 1
ATOM 1149 N N . LEU A 1 151 ? 25.671 5.772 16.893 1.00 84.19 151 LEU A N 1
ATOM 1150 C CA . LEU A 1 151 ? 24.637 5.099 17.696 1.00 84.19 151 LEU A CA 1
ATOM 1151 C C . LEU A 1 151 ? 25.123 4.730 19.120 1.00 84.19 151 LEU A C 1
ATOM 1153 O O . LEU A 1 151 ? 26.246 5.008 19.528 1.00 84.19 151 LEU A O 1
ATOM 1157 N N . SER A 1 152 ? 24.256 4.042 19.869 1.00 86.38 152 SER A N 1
ATOM 1158 C CA . SER A 1 152 ? 24.575 3.176 21.021 1.00 86.38 152 SER A CA 1
ATOM 1159 C C . SER A 1 152 ? 25.838 2.290 20.872 1.00 86.38 152 SER A C 1
ATOM 1161 O O . SER A 1 152 ? 25.857 1.460 19.967 1.00 86.38 152 SER A O 1
ATOM 1163 N N . MET A 1 153 ? 26.820 2.407 21.785 1.00 88.06 153 MET A N 1
ATOM 1164 C CA . MET A 1 153 ? 27.848 1.426 22.204 1.00 88.06 153 MET A CA 1
ATOM 1165 C C . MET A 1 153 ? 27.290 0.161 22.871 1.00 88.06 153 MET A C 1
ATOM 1167 O O . MET A 1 153 ? 27.631 -0.975 22.556 1.00 88.06 153 MET A O 1
ATOM 1171 N N . TRP A 1 154 ? 26.437 0.419 23.860 1.00 91.44 154 TRP A N 1
ATOM 1172 C CA . TRP A 1 154 ? 25.823 -0.547 24.761 1.00 91.44 154 TRP A CA 1
ATOM 1173 C C . TRP A 1 154 ? 24.418 -0.072 25.104 1.00 91.44 154 TRP A C 1
ATOM 1175 O O . TRP A 1 154 ? 24.214 1.109 25.415 1.00 91.44 154 TRP A O 1
ATOM 1185 N N . VAL A 1 155 ? 23.456 -0.984 25.009 1.00 90.56 155 VAL A N 1
ATOM 1186 C CA . VAL A 1 155 ? 22.031 -0.703 25.169 1.00 90.56 155 VAL A CA 1
ATOM 1187 C C . VAL A 1 155 ? 21.333 -1.971 25.664 1.00 90.56 155 VAL A C 1
ATOM 1189 O O . VAL A 1 155 ? 21.552 -3.049 25.110 1.00 90.56 155 VAL A O 1
ATOM 1192 N N . THR A 1 156 ? 20.480 -1.837 26.679 1.00 87.50 156 THR A N 1
ATOM 1193 C CA . THR A 1 156 ? 19.509 -2.860 27.087 1.00 87.50 156 THR A CA 1
ATOM 1194 C C . THR A 1 156 ? 18.117 -2.538 26.532 1.00 87.50 156 THR A C 1
ATOM 1196 O O . THR A 1 156 ? 17.880 -1.491 25.932 1.00 87.50 156 THR A O 1
ATOM 1199 N N . GLY A 1 157 ? 17.156 -3.432 26.718 1.00 79.06 157 GLY A N 1
ATOM 1200 C CA . GLY A 1 157 ? 15.811 -3.341 26.159 1.00 79.06 157 GLY A CA 1
ATOM 1201 C C . GLY A 1 157 ? 15.684 -3.969 24.775 1.00 79.06 157 GLY A C 1
ATOM 1202 O O . GLY A 1 157 ? 16.655 -4.147 24.050 1.00 79.06 157 GLY A O 1
ATOM 1203 N N . GLY A 1 158 ? 14.453 -4.289 24.397 1.00 76.56 158 GLY A N 1
ATOM 1204 C CA . GLY A 1 158 ? 14.105 -4.888 23.113 1.00 76.56 158 GLY A CA 1
ATOM 1205 C C . GLY A 1 158 ? 12.613 -5.194 23.097 1.00 76.56 158 GLY A C 1
ATOM 1206 O O . GLY A 1 158 ? 12.026 -5.429 24.150 1.00 76.56 158 GLY A O 1
ATOM 1207 N N . ASP A 1 159 ? 11.990 -5.142 21.924 1.00 81.44 159 ASP A N 1
ATOM 1208 C CA . ASP A 1 159 ? 10.575 -5.481 21.769 1.00 81.44 159 ASP A CA 1
ATOM 1209 C C . ASP A 1 159 ? 10.424 -7.020 21.751 1.00 81.44 159 ASP A C 1
ATOM 1211 O O . ASP A 1 159 ? 10.985 -7.671 20.863 1.00 81.44 159 ASP A O 1
ATOM 1215 N N . PRO A 1 160 ? 9.684 -7.629 22.701 1.00 76.88 160 PRO A N 1
ATOM 1216 C CA . PRO A 1 160 ? 9.552 -9.084 22.808 1.00 76.88 160 PRO A CA 1
ATOM 1217 C C . PRO A 1 160 ? 8.723 -9.721 21.676 1.00 76.88 160 PRO A C 1
ATOM 1219 O O . PRO A 1 160 ? 8.681 -10.952 21.568 1.00 76.88 160 PRO A O 1
ATOM 1222 N N . ASN A 1 161 ? 8.057 -8.917 20.841 1.00 81.75 161 ASN A N 1
ATOM 1223 C CA . ASN A 1 161 ? 7.260 -9.356 19.694 1.00 81.75 161 ASN A CA 1
ATOM 1224 C C . ASN A 1 161 ? 7.890 -8.979 18.340 1.00 81.75 161 ASN A C 1
ATOM 1226 O O . ASN A 1 161 ? 7.504 -9.552 17.320 1.00 81.75 161 ASN A O 1
ATOM 1230 N N . ALA A 1 162 ? 8.867 -8.068 18.308 1.00 83.62 162 ALA A N 1
ATOM 1231 C CA . ALA A 1 162 ? 9.656 -7.799 17.109 1.00 83.62 162 ALA A CA 1
ATOM 1232 C C . ALA A 1 162 ? 10.644 -8.939 16.811 1.00 83.62 162 ALA A C 1
ATOM 1234 O O . ALA A 1 162 ? 11.126 -9.617 17.714 1.00 83.62 162 ALA A O 1
ATOM 1235 N N . ILE A 1 163 ? 10.990 -9.113 15.534 1.00 88.88 163 ILE A N 1
ATOM 1236 C CA . ILE A 1 163 ? 12.057 -10.019 15.089 1.00 88.88 163 ILE A CA 1
ATOM 1237 C C . ILE A 1 163 ? 13.385 -9.243 15.125 1.00 88.88 163 ILE A C 1
ATOM 1239 O O . ILE A 1 163 ? 13.494 -8.248 14.402 1.00 88.88 163 ILE A O 1
ATOM 1243 N N . PRO A 1 164 ? 14.405 -9.673 15.894 1.00 88.31 164 PRO A N 1
ATOM 1244 C CA . PRO A 1 164 ? 15.723 -9.056 15.845 1.00 88.31 164 PRO A CA 1
ATOM 1245 C C . PRO A 1 164 ? 16.359 -9.110 14.460 1.00 88.31 164 PRO A C 1
ATOM 1247 O O . PRO A 1 164 ? 16.351 -10.138 13.768 1.00 88.31 164 PRO A O 1
ATOM 1250 N N . GLU A 1 165 ? 17.007 -8.007 14.111 1.00 89.19 165 GLU A N 1
ATOM 1251 C CA . GLU A 1 165 ? 18.125 -8.030 13.176 1.00 89.19 165 GLU A CA 1
ATOM 1252 C C . GLU A 1 165 ? 19.409 -8.401 13.939 1.00 89.19 165 GLU A C 1
ATOM 1254 O O . GLU A 1 165 ? 19.413 -8.525 15.163 1.00 89.19 165 GLU A O 1
ATOM 1259 N N . MET A 1 166 ? 20.508 -8.624 13.222 1.00 92.31 166 MET A N 1
ATOM 1260 C CA . MET A 1 166 ? 21.790 -9.027 13.811 1.00 92.31 166 MET A CA 1
ATOM 1261 C C . MET A 1 166 ? 22.909 -8.301 13.067 1.00 92.31 166 MET A C 1
ATOM 1263 O O . MET A 1 166 ? 23.582 -8.905 12.235 1.00 92.31 166 MET A O 1
ATOM 1267 N N . ILE A 1 167 ? 23.036 -6.986 13.273 1.00 92.50 167 ILE A N 1
ATOM 1268 C CA . ILE A 1 167 ? 23.890 -6.124 12.440 1.00 92.50 167 ILE A CA 1
ATOM 1269 C C . ILE A 1 167 ? 25.061 -5.584 13.260 1.00 92.50 167 ILE A C 1
ATOM 1271 O O . ILE A 1 167 ? 24.868 -4.809 14.193 1.00 92.50 167 ILE A O 1
ATOM 1275 N N . ALA A 1 168 ? 26.286 -5.957 12.896 1.00 93.44 168 ALA A N 1
ATOM 1276 C CA . ALA A 1 168 ? 27.491 -5.319 13.403 1.00 93.44 168 ALA A CA 1
ATOM 1277 C C . ALA A 1 168 ? 27.672 -3.944 12.747 1.00 93.44 168 ALA A C 1
ATOM 1279 O O . ALA A 1 168 ? 27.827 -3.834 11.531 1.00 93.44 168 ALA A O 1
ATOM 1280 N N . TYR A 1 169 ? 27.701 -2.898 13.567 1.00 92.12 169 TYR A N 1
ATOM 1281 C CA . TYR A 1 169 ? 28.072 -1.546 13.168 1.00 92.12 169 TYR A CA 1
ATOM 1282 C C . TYR A 1 169 ? 29.459 -1.188 13.703 1.00 92.12 169 TYR A C 1
ATOM 1284 O O . TYR A 1 169 ? 29.851 -1.596 14.801 1.00 92.12 169 TYR A O 1
ATOM 1292 N N . ARG A 1 170 ? 30.192 -0.394 12.923 1.00 89.75 170 ARG A N 1
ATOM 1293 C CA . ARG A 1 170 ? 31.437 0.250 13.339 1.00 89.75 170 ARG A CA 1
ATOM 1294 C C . ARG A 1 170 ? 31.133 1.564 14.056 1.00 89.75 170 ARG A C 1
ATOM 1296 O O . ARG A 1 170 ? 30.258 2.303 13.620 1.00 89.75 170 ARG A O 1
ATOM 1303 N N . HIS A 1 171 ? 31.880 1.823 15.125 1.00 87.31 171 HIS A N 1
ATOM 1304 C CA . HIS A 1 171 ? 31.881 3.070 15.885 1.00 87.31 171 HIS A CA 1
ATOM 1305 C C . HIS A 1 171 ? 33.331 3.542 16.000 1.00 87.31 171 HIS A C 1
ATOM 1307 O O . HIS A 1 171 ? 34.138 2.856 16.634 1.00 87.31 171 HIS A O 1
ATOM 1313 N N . ASP A 1 172 ? 33.685 4.675 15.393 1.00 84.56 172 ASP A N 1
ATOM 1314 C CA . ASP A 1 172 ? 35.022 5.265 15.536 1.00 84.56 172 ASP A CA 1
ATOM 1315 C C . ASP A 1 172 ? 35.027 6.787 15.661 1.00 84.56 172 ASP A C 1
ATOM 1317 O O . ASP A 1 172 ? 34.425 7.515 14.880 1.00 84.56 172 ASP A O 1
ATOM 1321 N N . TRP A 1 173 ? 35.734 7.260 16.686 1.00 80.44 173 TRP A N 1
ATOM 1322 C CA . TRP A 1 173 ? 35.797 8.663 17.084 1.00 80.44 173 TRP A CA 1
ATOM 1323 C C . TRP A 1 173 ? 37.113 8.943 17.823 1.00 80.44 173 TRP A C 1
ATOM 1325 O O . TRP A 1 173 ? 37.983 8.074 17.931 1.00 80.44 173 TRP A O 1
ATOM 1335 N N . LYS A 1 174 ? 37.282 10.164 18.339 1.00 76.69 174 LYS A N 1
ATOM 1336 C CA . LYS A 1 174 ? 38.402 10.528 19.219 1.00 76.69 174 LYS A CA 1
ATOM 1337 C C . LYS A 1 174 ? 37.897 10.934 20.599 1.00 76.69 174 LYS A C 1
ATOM 1339 O O . LYS A 1 174 ? 36.830 11.537 20.695 1.00 76.69 174 LYS A O 1
ATOM 1344 N N . SER A 1 175 ? 38.658 10.645 21.656 1.00 66.56 175 SER A N 1
ATOM 1345 C CA . SER A 1 175 ? 38.388 11.234 22.977 1.00 66.56 175 SER A CA 1
ATOM 1346 C C . SER A 1 175 ? 38.628 12.746 22.968 1.00 66.56 175 SER A C 1
ATOM 1348 O O . SER A 1 175 ? 39.282 13.288 22.077 1.00 66.56 175 SER A O 1
ATOM 1350 N N . GLU A 1 176 ? 38.190 13.418 24.031 1.00 64.19 176 GLU A N 1
ATOM 1351 C CA . GLU A 1 176 ? 38.531 14.817 24.338 1.00 64.19 176 GLU A CA 1
ATOM 1352 C C . GLU A 1 176 ? 40.053 15.072 24.375 1.00 64.19 176 GLU A C 1
ATOM 1354 O O . GLU A 1 176 ? 40.504 16.197 24.184 1.00 64.19 176 GLU A O 1
ATOM 1359 N N . LYS A 1 177 ? 40.858 14.017 24.579 1.00 68.94 177 LYS A N 1
ATOM 1360 C CA . LYS A 1 177 ? 42.331 14.045 24.565 1.00 68.94 177 LYS A CA 1
ATOM 1361 C C . LYS A 1 177 ? 42.937 13.734 23.186 1.00 68.94 177 LYS A C 1
ATOM 1363 O O . LYS A 1 177 ? 44.154 13.655 23.056 1.00 68.94 177 LYS A O 1
ATOM 1368 N N . GLY A 1 178 ? 42.109 13.553 22.155 1.00 70.50 178 GLY A N 1
ATOM 1369 C CA . GLY A 1 178 ? 42.517 13.327 20.764 1.00 70.50 178 GLY A CA 1
ATOM 1370 C C . GLY A 1 178 ? 42.885 11.883 20.399 1.00 70.50 178 GLY A C 1
ATOM 1371 O O . GLY A 1 178 ? 43.187 11.620 19.232 1.00 70.50 178 GLY A O 1
ATOM 1372 N N . GLU A 1 179 ? 42.844 10.947 21.349 1.00 71.81 179 GLU A N 1
ATOM 1373 C CA . GLU A 1 179 ? 43.162 9.531 21.122 1.00 71.81 179 GLU A CA 1
ATOM 1374 C C . GLU A 1 179 ? 42.068 8.866 20.267 1.00 71.81 179 GLU A C 1
ATOM 1376 O O . GLU A 1 179 ? 40.887 9.067 20.562 1.00 71.81 179 GLU A O 1
ATOM 1381 N N . PRO A 1 180 ? 42.408 8.069 19.237 1.00 75.50 180 PRO A N 1
ATOM 1382 C CA . PRO A 1 180 ? 41.423 7.374 18.414 1.00 75.50 180 PRO A CA 1
ATOM 1383 C C . PRO A 1 180 ? 40.860 6.129 19.114 1.00 75.50 180 PRO A C 1
ATOM 1385 O O . PRO A 1 180 ? 41.602 5.330 19.684 1.00 75.50 180 PRO A O 1
ATOM 1388 N N . TYR A 1 181 ? 39.550 5.929 18.989 1.00 77.75 181 TYR A N 1
ATOM 1389 C CA . TYR A 1 181 ? 38.826 4.755 19.470 1.00 77.75 181 TYR A CA 1
ATOM 1390 C C . TYR A 1 181 ? 38.112 4.064 18.310 1.00 77.75 181 TYR A C 1
ATOM 1392 O O . TYR A 1 181 ? 37.562 4.731 17.439 1.00 77.75 181 TYR A O 1
ATOM 1400 N N . LEU A 1 182 ? 38.117 2.730 18.319 1.00 86.25 182 LEU A N 1
ATOM 1401 C CA . LEU A 1 182 ? 37.371 1.880 17.392 1.00 86.25 182 LEU A CA 1
ATOM 1402 C C . LEU A 1 182 ? 36.693 0.773 18.204 1.00 86.25 182 LEU A C 1
ATOM 1404 O O . LEU A 1 182 ? 37.368 0.002 18.887 1.00 86.25 182 LEU A O 1
ATOM 1408 N N . VAL A 1 183 ? 35.368 0.699 18.117 1.00 89.19 183 VAL A N 1
ATOM 1409 C CA . VAL A 1 183 ? 34.531 -0.337 18.732 1.00 89.19 183 VAL A CA 1
ATOM 1410 C C . VAL A 1 183 ? 33.623 -0.912 17.649 1.00 89.19 183 VAL A C 1
ATOM 1412 O O . VAL A 1 183 ? 33.114 -0.183 16.796 1.00 89.19 183 VAL A O 1
ATOM 1415 N N . TYR A 1 184 ? 33.409 -2.223 17.667 1.00 93.38 184 TYR A N 1
ATOM 1416 C CA . TYR A 1 184 ? 32.355 -2.854 16.880 1.00 93.38 184 TYR A CA 1
ATOM 1417 C C . TYR A 1 184 ? 31.193 -3.176 17.816 1.00 93.38 184 TYR A C 1
ATOM 1419 O O . TYR A 1 184 ? 31.413 -3.683 18.909 1.00 93.38 184 TYR A O 1
ATOM 1427 N N . ALA A 1 185 ? 29.958 -2.879 17.422 1.00 92.69 185 ALA A N 1
ATOM 1428 C CA . ALA A 1 185 ? 28.788 -3.162 18.246 1.00 92.69 185 ALA A CA 1
ATOM 1429 C C . ALA A 1 185 ? 27.726 -3.899 17.432 1.00 92.69 185 ALA A C 1
ATOM 1431 O O . ALA A 1 185 ? 27.365 -3.463 16.339 1.00 92.69 185 ALA A O 1
ATOM 1432 N N . ILE A 1 186 ? 27.215 -5.006 17.965 1.00 94.81 186 ILE A N 1
ATOM 1433 C CA . ILE A 1 186 ? 26.136 -5.785 17.354 1.00 94.81 186 ILE A CA 1
ATOM 1434 C C . ILE A 1 186 ? 24.808 -5.172 17.798 1.00 94.81 186 ILE A C 1
ATOM 1436 O O . ILE A 1 186 ? 24.491 -5.197 18.983 1.00 94.81 186 ILE A O 1
ATOM 1440 N N . HIS A 1 187 ? 24.042 -4.622 16.858 1.00 92.50 187 HIS A N 1
ATOM 1441 C CA . HIS A 1 187 ? 22.723 -4.028 17.077 1.00 92.50 187 HIS A CA 1
ATOM 1442 C C . HIS A 1 187 ? 21.615 -4.997 16.657 1.00 92.50 187 HIS A C 1
ATOM 1444 O O . HIS A 1 187 ? 21.657 -5.574 15.567 1.00 92.50 187 HIS A O 1
ATOM 1450 N N . THR A 1 188 ? 20.577 -5.108 17.489 1.00 91.12 188 THR A N 1
ATOM 1451 C CA . THR A 1 188 ? 19.361 -5.891 17.186 1.00 91.12 188 THR A CA 1
ATOM 1452 C C . THR A 1 188 ? 18.306 -5.137 16.360 1.00 91.12 188 THR A C 1
ATOM 1454 O O . THR A 1 188 ? 17.270 -5.700 16.002 1.00 91.12 188 THR A O 1
ATOM 1457 N N . ARG A 1 189 ? 18.573 -3.871 16.009 1.00 86.19 189 ARG A N 1
ATOM 1458 C CA . ARG A 1 189 ? 17.751 -3.006 15.142 1.00 86.19 189 ARG A CA 1
ATOM 1459 C C . ARG A 1 189 ? 18.615 -2.333 14.072 1.00 86.19 189 ARG A C 1
ATOM 1461 O O . ARG A 1 189 ? 19.811 -2.126 14.260 1.00 86.19 189 ARG A O 1
ATOM 1468 N N . LYS A 1 190 ? 17.992 -1.959 12.950 1.00 81.62 190 LYS A N 1
ATOM 1469 C CA . LYS A 1 190 ? 18.616 -1.148 11.887 1.00 81.62 190 LYS A CA 1
ATOM 1470 C C . LYS A 1 190 ? 18.846 0.283 12.371 1.00 81.62 190 LYS A C 1
ATOM 1472 O O . LYS A 1 190 ? 17.987 0.826 13.062 1.00 81.62 190 LYS A O 1
ATOM 1477 N N . SER A 1 191 ? 19.934 0.917 11.934 1.00 79.81 191 SER A N 1
ATOM 1478 C CA . SER A 1 191 ? 20.311 2.296 12.292 1.00 79.81 191 SER A CA 1
ATOM 1479 C C . SER A 1 191 ? 19.183 3.322 12.124 1.00 79.81 191 SER A C 1
ATOM 1481 O O . SER A 1 191 ? 18.959 4.125 13.022 1.00 79.81 191 SER A O 1
ATOM 1483 N N . SER A 1 192 ? 18.392 3.236 11.049 1.00 73.56 192 SER A N 1
ATOM 1484 C CA . SER A 1 192 ? 17.206 4.081 10.802 1.00 73.56 192 SER A CA 1
ATOM 1485 C C . SER A 1 192 ? 16.059 3.900 11.812 1.00 73.56 192 SER A C 1
ATOM 1487 O O . SER A 1 192 ? 15.042 4.581 11.725 1.00 73.56 192 SER A O 1
ATOM 1489 N N . SER A 1 193 ? 16.193 2.952 12.738 1.00 76.44 193 SER A N 1
ATOM 1490 C CA . SER A 1 193 ? 15.226 2.621 13.784 1.00 76.44 193 SER A CA 1
ATOM 1491 C C . SER A 1 193 ? 15.844 2.593 15.187 1.00 76.44 193 SER A C 1
ATOM 1493 O O . SER A 1 193 ? 15.145 2.225 16.127 1.00 76.44 193 SER A O 1
ATOM 1495 N N . SER A 1 194 ? 17.112 2.987 15.345 1.00 76.81 194 SER A N 1
ATOM 1496 C CA . SER A 1 194 ? 17.826 3.031 16.628 1.00 76.81 194 SER A CA 1
ATOM 1497 C C . SER A 1 194 ? 18.078 4.488 17.041 1.00 76.81 194 SER A C 1
ATOM 1499 O O . SER A 1 194 ? 18.643 5.238 16.245 1.00 76.81 194 SER A O 1
ATOM 1501 N N . PRO A 1 195 ? 17.713 4.923 18.264 1.00 73.94 195 PRO A N 1
ATOM 1502 C CA . PRO A 1 195 ? 18.047 6.260 18.750 1.00 73.94 195 PRO A CA 1
ATOM 1503 C C . PRO A 1 195 ? 19.548 6.544 18.695 1.00 73.94 195 PRO A C 1
ATOM 1505 O O . PRO A 1 195 ? 20.363 5.744 19.167 1.00 73.94 195 PRO A O 1
ATOM 1508 N N . GLY A 1 196 ? 19.902 7.717 18.169 1.00 68.06 196 GLY A N 1
ATOM 1509 C CA . GLY A 1 196 ? 21.288 8.174 18.092 1.00 68.06 196 GLY A CA 1
ATOM 1510 C C . GLY A 1 196 ? 21.970 8.287 19.460 1.00 68.06 196 GLY A C 1
ATOM 1511 O O . GLY A 1 196 ? 21.345 8.203 20.531 1.00 68.06 196 GLY A O 1
ATOM 1512 N N . TRP A 1 197 ? 23.282 8.501 19.437 1.00 67.88 197 TRP A N 1
ATOM 1513 C CA . TRP A 1 197 ? 24.034 8.835 20.641 1.00 67.88 197 TRP A CA 1
ATOM 1514 C C . TRP A 1 197 ? 23.393 10.036 21.370 1.00 67.88 197 TRP A C 1
ATOM 1516 O O . TRP A 1 197 ? 22.849 10.949 20.749 1.00 67.88 197 TRP A O 1
ATOM 1526 N N . GLY A 1 198 ? 23.349 9.982 22.704 1.00 67.69 198 GLY A N 1
ATOM 1527 C CA . GLY A 1 198 ? 22.704 11.016 23.524 1.00 67.69 198 GLY A CA 1
ATOM 1528 C C . GLY A 1 198 ? 21.165 11.126 23.442 1.00 67.69 198 GLY A C 1
ATOM 1529 O O . GLY A 1 198 ? 20.618 12.038 24.060 1.00 67.69 198 GLY A O 1
ATOM 1530 N N . LYS A 1 199 ? 20.439 10.231 22.743 1.00 77.06 199 LYS A N 1
ATOM 1531 C CA . LYS A 1 199 ? 18.955 10.243 22.656 1.00 77.06 199 LYS A CA 1
ATOM 1532 C C . LYS A 1 199 ? 18.277 8.988 23.221 1.00 77.06 199 LYS A C 1
ATOM 1534 O O . LYS A 1 199 ? 18.830 7.895 23.127 1.00 77.06 199 LYS A O 1
ATOM 1539 N N . CYS A 1 200 ? 17.067 9.137 23.764 1.00 77.56 200 CYS A N 1
ATOM 1540 C CA . CYS A 1 200 ? 16.175 8.017 24.125 1.00 77.56 200 CYS A CA 1
ATOM 1541 C C . CYS A 1 200 ? 15.104 7.739 23.052 1.00 77.56 200 CYS A C 1
ATOM 1543 O O . CYS A 1 200 ? 14.319 6.806 23.190 1.00 77.56 200 CYS A O 1
ATOM 1545 N N . ASP A 1 201 ? 15.059 8.561 22.008 1.00 75.19 201 ASP A N 1
ATOM 1546 C CA . ASP A 1 201 ? 13.967 8.672 21.051 1.00 75.19 201 ASP A CA 1
ATOM 1547 C C . ASP A 1 201 ? 14.490 8.916 19.620 1.00 75.19 201 ASP A C 1
ATOM 1549 O O . ASP A 1 201 ? 15.683 9.132 19.379 1.00 75.19 201 ASP A O 1
ATOM 1553 N N . LEU A 1 202 ? 13.574 8.838 18.652 1.00 64.94 202 LEU A N 1
ATOM 1554 C CA . LEU A 1 202 ? 13.807 9.122 17.227 1.00 64.94 202 LEU A CA 1
ATOM 1555 C C . LEU A 1 202 ? 13.163 10.456 16.787 1.00 64.94 202 LEU A C 1
ATOM 1557 O O . LEU A 1 202 ? 13.143 10.765 15.601 1.00 64.94 202 LEU A O 1
ATOM 1561 N N . GLY A 1 203 ? 12.614 11.227 17.730 1.00 62.31 203 GLY A N 1
ATOM 1562 C CA . GLY A 1 203 ? 11.662 12.316 17.495 1.00 62.31 203 GLY A CA 1
ATOM 1563 C C . GLY A 1 203 ? 10.568 12.276 18.565 1.00 62.31 203 GLY A C 1
ATOM 1564 O O . GLY A 1 203 ? 10.838 11.892 19.700 1.00 62.31 203 GLY A O 1
ATOM 1565 N N . ASP A 1 204 ? 9.321 12.582 18.211 1.00 44.34 204 ASP A N 1
ATOM 1566 C CA . ASP A 1 204 ? 8.191 12.728 19.150 1.00 44.34 204 ASP A CA 1
ATOM 1567 C C . ASP A 1 204 ? 7.772 11.457 19.924 1.00 44.34 204 ASP A C 1
ATOM 1569 O O . ASP A 1 204 ? 6.925 11.512 20.822 1.00 44.34 204 ASP A O 1
ATOM 1573 N N . GLN A 1 205 ? 8.380 10.301 19.635 1.00 50.91 205 GLN A N 1
ATOM 1574 C CA . GLN A 1 205 ? 8.166 9.045 20.360 1.00 50.91 205 GLN A CA 1
ATOM 1575 C C . GLN A 1 205 ? 8.819 9.057 21.756 1.00 50.91 205 GLN A C 1
ATOM 1577 O O . GLN A 1 205 ? 9.827 8.395 21.994 1.00 50.91 205 GLN A O 1
ATOM 1582 N N . LYS A 1 206 ? 8.186 9.752 22.714 1.00 55.16 206 LYS A N 1
ATOM 1583 C CA . LYS A 1 206 ? 8.612 9.874 24.131 1.00 55.16 206 LYS A CA 1
ATOM 1584 C C . LYS A 1 206 ? 8.780 8.550 24.900 1.00 55.16 206 LYS A C 1
ATOM 1586 O O . LYS A 1 206 ? 9.244 8.565 26.039 1.00 55.16 206 LYS A O 1
ATOM 1591 N N . LYS A 1 207 ? 8.361 7.421 24.325 1.00 62.41 207 LYS A N 1
ATOM 1592 C CA . LYS A 1 207 ? 8.583 6.058 24.821 1.00 62.41 207 LYS A CA 1
ATOM 1593 C C . LYS A 1 207 ? 8.804 5.133 23.630 1.00 62.41 207 LYS A C 1
ATOM 1595 O O . LYS A 1 207 ? 7.999 5.142 22.703 1.00 62.41 207 LYS A O 1
ATOM 1600 N N . MET A 1 208 ? 9.828 4.290 23.693 1.00 77.19 208 MET A N 1
ATOM 1601 C CA . MET A 1 208 ? 10.016 3.188 22.749 1.00 77.19 208 MET A CA 1
ATOM 1602 C C . MET A 1 208 ? 10.751 2.030 23.410 1.00 77.19 208 MET A C 1
ATOM 1604 O O . MET A 1 208 ? 11.500 2.231 24.368 1.00 77.19 208 MET A O 1
ATOM 1608 N N . TYR A 1 209 ? 10.545 0.819 22.895 1.00 80.06 209 TYR A N 1
ATOM 1609 C CA . TYR A 1 209 ? 11.403 -0.307 23.243 1.00 80.06 209 TYR A CA 1
ATOM 1610 C C . TYR A 1 209 ? 12.847 0.022 22.866 1.00 80.06 209 TYR A C 1
ATOM 1612 O O . TYR A 1 209 ? 13.092 0.669 21.843 1.00 80.06 209 TYR A O 1
ATOM 1620 N N . GLY A 1 210 ? 13.787 -0.423 23.698 1.00 80.00 210 GLY A N 1
ATOM 1621 C CA . GLY A 1 210 ? 15.208 -0.343 23.383 1.00 80.00 210 GLY A CA 1
ATOM 1622 C C . GLY A 1 210 ? 15.597 -1.296 22.247 1.00 80.00 210 GLY A C 1
ATOM 1623 O O . GLY A 1 210 ? 14.778 -1.735 21.432 1.00 80.00 210 GLY A O 1
ATOM 1624 N N . SER A 1 211 ? 16.874 -1.637 22.218 1.00 85.88 211 SER A N 1
ATOM 1625 C CA . SER A 1 211 ? 17.409 -2.733 21.414 1.00 85.88 211 SER A CA 1
ATOM 1626 C C . SER A 1 211 ? 18.691 -3.200 22.049 1.00 85.88 211 SER A C 1
ATOM 1628 O O . SER A 1 211 ? 19.552 -2.363 22.301 1.00 85.88 211 SER A O 1
ATOM 1630 N N . LEU A 1 212 ? 18.853 -4.504 22.238 1.00 90.00 212 LEU A N 1
ATOM 1631 C CA . LEU A 1 212 ? 20.098 -5.060 22.724 1.00 90.00 212 LEU A CA 1
ATOM 1632 C C . LEU A 1 212 ? 21.228 -4.642 21.779 1.00 90.00 212 LEU A C 1
ATOM 1634 O O . LEU A 1 212 ? 21.172 -4.921 20.574 1.00 90.00 212 LEU A O 1
ATOM 1638 N N . VAL A 1 213 ? 22.221 -3.955 22.340 1.00 92.69 213 VAL A N 1
ATOM 1639 C CA . VAL A 1 213 ? 23.462 -3.607 21.654 1.00 92.69 213 VAL A CA 1
ATOM 1640 C C . VAL A 1 213 ? 24.628 -4.178 22.441 1.00 92.69 213 VAL A C 1
ATOM 1642 O O . VAL A 1 213 ? 24.861 -3.786 23.586 1.00 92.69 213 VAL A O 1
ATOM 1645 N N . VAL A 1 214 ? 25.361 -5.095 21.809 1.00 93.75 214 VAL A N 1
ATOM 1646 C CA . VAL A 1 214 ? 26.501 -5.790 22.412 1.00 93.75 214 VAL A CA 1
ATOM 1647 C C . VAL A 1 214 ? 27.814 -5.202 21.882 1.00 93.75 214 VAL A C 1
ATOM 1649 O O . VAL A 1 214 ? 28.071 -5.317 20.681 1.00 93.75 214 VAL A O 1
ATOM 1652 N N . PRO A 1 215 ? 28.660 -4.599 22.736 1.00 93.38 215 PRO A N 1
ATOM 1653 C CA . PRO A 1 215 ? 29.978 -4.112 22.347 1.00 93.38 215 PRO A CA 1
ATOM 1654 C C . PRO A 1 215 ? 30.985 -5.267 22.232 1.00 93.38 215 PRO A C 1
ATOM 1656 O O . PRO A 1 215 ? 31.078 -6.132 23.105 1.00 93.38 215 PRO A O 1
ATOM 1659 N N . CYS A 1 216 ? 31.764 -5.252 21.154 1.00 94.19 216 CYS A N 1
ATOM 1660 C CA . CYS A 1 216 ? 32.796 -6.225 20.824 1.00 94.19 216 CYS A CA 1
ATOM 1661 C C . CYS A 1 216 ? 34.093 -5.526 20.386 1.00 94.19 216 CYS A C 1
ATOM 1663 O O . CYS A 1 216 ? 34.099 -4.427 19.822 1.00 94.19 216 CYS A O 1
ATOM 1665 N N . TYR A 1 217 ? 35.215 -6.212 20.579 1.00 92.94 217 TYR A N 1
ATOM 1666 C CA . TYR A 1 217 ? 36.499 -5.798 20.026 1.00 92.94 217 TYR A CA 1
ATOM 1667 C C . TYR A 1 217 ? 36.524 -5.933 18.496 1.00 92.94 217 TYR A C 1
ATOM 1669 O O . TYR A 1 217 ? 36.132 -6.978 17.971 1.00 92.94 217 TYR A O 1
ATOM 1677 N N . PRO A 1 218 ? 37.091 -4.955 17.779 1.00 91.88 218 PRO A N 1
ATOM 1678 C CA . PRO A 1 218 ? 37.667 -5.187 16.462 1.00 91.88 218 PRO A CA 1
ATOM 1679 C C . PRO A 1 218 ? 38.807 -6.210 16.536 1.00 91.88 218 PRO A C 1
ATOM 1681 O O . PRO A 1 218 ? 39.691 -6.131 17.394 1.00 91.88 218 PRO A O 1
ATOM 1684 N N . GLU A 1 219 ? 38.806 -7.171 15.615 1.00 88.00 219 GLU A N 1
ATOM 1685 C CA . GLU A 1 219 ? 39.824 -8.228 15.524 1.00 88.00 219 GLU A CA 1
ATOM 1686 C C . GLU A 1 219 ? 41.261 -7.709 15.322 1.00 88.00 219 GLU A C 1
ATOM 1688 O O . GLU A 1 219 ? 42.216 -8.405 15.665 1.00 88.00 219 GLU A O 1
ATOM 1693 N N . ASP A 1 220 ? 41.425 -6.484 14.817 1.00 80.12 220 ASP A N 1
ATOM 1694 C CA . ASP A 1 220 ? 42.712 -5.831 14.572 1.00 80.12 220 ASP A CA 1
ATOM 1695 C C . ASP A 1 220 ? 43.154 -4.830 15.658 1.00 80.12 220 ASP A C 1
ATOM 1697 O O . ASP A 1 220 ? 44.258 -4.295 15.558 1.00 80.12 220 ASP A O 1
ATOM 1701 N N . THR A 1 221 ? 42.350 -4.595 16.705 1.00 82.25 221 THR A N 1
ATOM 1702 C CA . THR A 1 221 ? 42.719 -3.720 17.844 1.00 82.25 221 THR A CA 1
ATOM 1703 C C . THR A 1 221 ? 42.780 -4.436 19.195 1.00 82.25 221 THR A C 1
ATOM 1705 O O . THR A 1 221 ? 43.226 -3.852 20.185 1.00 82.25 221 THR A O 1
ATOM 1708 N N . ILE A 1 222 ? 42.371 -5.706 19.264 1.00 84.06 222 ILE A N 1
ATOM 1709 C CA . ILE A 1 222 ? 42.492 -6.530 20.470 1.00 84.06 222 ILE A CA 1
ATOM 1710 C C . ILE A 1 222 ? 43.947 -6.958 20.735 1.00 84.06 222 ILE A C 1
ATOM 1712 O O . ILE A 1 222 ? 44.674 -7.373 19.832 1.00 84.06 222 ILE A O 1
ATOM 1716 N N . ALA A 1 223 ? 44.369 -6.895 22.001 1.00 83.44 223 ALA A N 1
ATOM 1717 C CA . ALA A 1 223 ? 45.683 -7.366 22.435 1.00 83.44 223 ALA A CA 1
ATOM 1718 C C . ALA A 1 223 ? 45.858 -8.879 22.183 1.00 83.44 223 ALA A C 1
ATOM 1720 O O . ALA A 1 223 ? 44.903 -9.655 22.271 1.00 83.44 223 ALA A O 1
ATOM 1721 N N . ALA A 1 224 ? 47.076 -9.306 21.833 1.00 79.94 224 ALA A N 1
ATOM 1722 C CA . ALA A 1 224 ? 47.336 -10.655 21.314 1.00 79.94 224 ALA A CA 1
ATOM 1723 C C . ALA A 1 224 ? 47.015 -11.785 22.315 1.00 79.94 224 ALA A C 1
ATOM 1725 O O . ALA A 1 224 ? 46.596 -12.868 21.910 1.00 79.94 224 ALA A O 1
ATOM 1726 N N . ASP A 1 225 ? 47.165 -11.513 23.609 1.00 78.31 225 ASP A N 1
ATOM 1727 C CA . ASP A 1 225 ? 46.783 -12.379 24.723 1.00 78.31 225 ASP A CA 1
ATOM 1728 C C . ASP A 1 225 ? 45.257 -12.564 24.809 1.00 78.31 225 ASP A C 1
ATOM 1730 O O . ASP A 1 225 ? 44.772 -13.695 24.741 1.00 78.31 225 ASP A O 1
ATOM 1734 N N . LYS A 1 226 ? 44.477 -11.473 24.850 1.00 79.69 226 LYS A N 1
ATOM 1735 C CA . LYS A 1 226 ? 43.002 -11.540 24.871 1.00 79.69 226 LYS A CA 1
ATOM 1736 C C . LYS A 1 226 ? 42.448 -12.101 23.550 1.00 79.69 226 LYS A C 1
ATOM 1738 O O . LYS A 1 226 ? 41.459 -12.830 23.559 1.00 79.69 226 LYS A O 1
ATOM 1743 N N . SER A 1 227 ? 43.115 -11.855 22.419 1.00 84.56 227 SER A N 1
ATOM 1744 C CA . SER A 1 227 ? 42.742 -12.404 21.104 1.00 84.56 227 SER A CA 1
ATOM 1745 C C . SER A 1 227 ? 42.895 -13.929 21.017 1.00 84.56 227 SER A C 1
ATOM 1747 O O . SER A 1 227 ? 42.106 -14.576 20.325 1.00 84.56 227 SER A O 1
ATOM 1749 N N . ALA A 1 228 ? 43.853 -14.514 21.748 1.00 82.25 228 ALA A N 1
ATOM 1750 C CA . ALA A 1 228 ? 44.063 -15.964 21.821 1.00 82.25 228 ALA A CA 1
ATOM 1751 C C . ALA A 1 228 ? 43.010 -16.700 22.679 1.00 82.25 228 ALA A C 1
ATOM 1753 O O . ALA A 1 228 ? 42.794 -17.901 22.499 1.00 82.25 228 ALA A O 1
ATOM 1754 N N . LEU A 1 229 ? 42.331 -15.991 23.590 1.00 85.56 229 LEU A N 1
ATOM 1755 C CA . LEU A 1 229 ? 41.212 -16.528 24.378 1.00 85.56 229 LEU A CA 1
ATOM 1756 C C . LEU A 1 229 ? 39.897 -16.565 23.581 1.00 85.56 229 LEU A C 1
ATOM 1758 O O . LEU A 1 229 ? 39.057 -17.435 23.820 1.00 85.56 229 LEU A O 1
ATOM 1762 N N . MET A 1 230 ? 39.741 -15.657 22.615 1.00 89.81 230 MET A N 1
ATOM 1763 C CA . MET A 1 230 ? 38.526 -15.471 21.817 1.00 89.81 230 MET A CA 1
ATOM 1764 C C . MET A 1 230 ? 38.396 -16.553 20.734 1.00 89.81 230 MET A C 1
ATOM 1766 O O . MET A 1 230 ? 39.156 -16.583 19.765 1.00 89.81 230 MET A O 1
ATOM 1770 N N . LYS A 1 231 ? 37.412 -17.443 20.862 1.00 91.50 231 LYS A N 1
ATOM 1771 C CA . LYS A 1 231 ? 37.209 -18.613 19.982 1.00 91.50 231 LYS A CA 1
ATOM 1772 C C . LYS A 1 231 ? 35.847 -18.541 19.283 1.00 91.50 231 LYS A C 1
ATOM 1774 O O . LYS A 1 231 ? 34.993 -17.789 19.739 1.00 91.50 231 LYS A O 1
ATOM 1779 N N . PRO A 1 232 ? 35.594 -19.295 18.199 1.00 90.38 232 PRO A N 1
ATOM 1780 C CA . PRO A 1 232 ? 34.228 -19.473 17.706 1.00 90.38 232 PRO A CA 1
ATOM 1781 C C . PRO A 1 232 ? 33.305 -19.951 18.847 1.00 90.38 232 PRO A C 1
ATOM 1783 O O . PRO A 1 232 ? 33.757 -20.746 19.681 1.00 90.38 232 PRO A O 1
ATOM 1786 N N . PRO A 1 233 ? 32.053 -19.468 18.927 1.00 94.00 233 PRO A N 1
ATOM 1787 C CA . PRO A 1 233 ? 31.140 -19.864 19.992 1.00 94.00 233 PRO A CA 1
ATOM 1788 C C . PRO A 1 233 ? 30.783 -21.348 19.912 1.00 94.00 233 PRO A C 1
ATOM 1790 O O . PRO A 1 233 ? 30.796 -21.963 18.843 1.00 94.00 233 PRO A O 1
ATOM 1793 N N . ARG A 1 234 ? 30.422 -21.925 21.060 1.00 91.50 234 ARG A N 1
ATOM 1794 C CA . ARG A 1 234 ? 29.802 -23.255 21.105 1.00 91.50 234 ARG A CA 1
ATOM 1795 C C . ARG A 1 234 ? 28.309 -23.158 20.752 1.00 91.50 234 ARG A C 1
ATOM 1797 O O . ARG A 1 234 ? 27.672 -22.222 21.236 1.00 91.50 234 ARG A O 1
ATOM 1804 N N . PRO A 1 235 ? 27.759 -24.130 19.997 1.00 86.62 235 PRO A N 1
ATOM 1805 C CA . PRO A 1 235 ? 26.323 -24.268 19.757 1.00 86.62 235 PRO A CA 1
ATOM 1806 C C . PRO A 1 235 ? 25.455 -24.244 21.023 1.00 86.62 235 PRO A C 1
ATOM 1808 O O . PRO A 1 235 ? 25.819 -24.802 22.064 1.00 86.62 235 PRO A O 1
ATOM 1811 N N . GLY A 1 236 ? 24.287 -23.623 20.901 1.00 84.38 236 GLY A N 1
ATOM 1812 C CA . GLY A 1 236 ? 23.224 -23.552 21.889 1.00 84.38 236 GLY A CA 1
ATOM 1813 C C . GLY A 1 236 ? 22.139 -24.602 21.647 1.00 84.38 236 GLY A C 1
ATOM 1814 O O . GLY A 1 236 ? 21.643 -24.802 20.535 1.00 84.38 236 GLY A O 1
ATOM 1815 N N . LYS A 1 237 ? 21.708 -25.244 22.739 1.00 86.25 237 LYS A N 1
ATOM 1816 C CA . LYS A 1 237 ? 20.793 -26.403 22.740 1.00 86.25 237 LYS A CA 1
ATOM 1817 C C . LYS A 1 237 ? 19.458 -26.159 22.022 1.00 86.25 237 LYS A C 1
ATOM 1819 O O . LYS A 1 237 ? 18.862 -27.106 21.517 1.00 86.25 237 LYS A O 1
ATOM 1824 N N . ILE A 1 238 ? 18.980 -24.912 21.998 1.00 89.62 238 ILE A N 1
ATOM 1825 C CA . ILE A 1 238 ? 17.712 -24.530 21.360 1.00 89.62 238 ILE A CA 1
ATOM 1826 C C . ILE A 1 238 ? 17.778 -24.737 19.843 1.00 89.62 238 ILE A C 1
ATOM 1828 O O . ILE A 1 238 ? 16.824 -25.249 19.260 1.00 89.62 238 ILE A O 1
ATOM 1832 N N . VAL A 1 239 ? 18.895 -24.376 19.202 1.00 92.19 239 VAL A N 1
ATOM 1833 C CA . VAL A 1 239 ? 19.033 -24.472 17.741 1.00 92.19 239 VAL A CA 1
ATOM 1834 C C . VAL A 1 239 ? 19.225 -25.917 17.305 1.00 92.19 239 VAL A C 1
ATOM 1836 O O . VAL A 1 239 ? 18.550 -26.344 16.374 1.00 92.19 239 VAL A O 1
ATOM 1839 N N . ASP A 1 240 ? 20.060 -26.692 18.002 1.00 90.12 240 ASP A N 1
ATOM 1840 C CA . ASP A 1 240 ? 20.255 -28.113 17.682 1.00 90.12 240 ASP A CA 1
ATOM 1841 C C . ASP A 1 240 ? 18.932 -28.892 17.802 1.00 90.12 240 ASP A C 1
ATOM 1843 O O . ASP A 1 240 ? 18.499 -29.541 16.848 1.00 90.12 240 ASP A O 1
ATOM 1847 N N . ALA A 1 241 ? 18.205 -28.732 18.915 1.00 88.62 241 ALA A N 1
ATOM 1848 C CA . ALA A 1 241 ? 16.916 -29.396 19.112 1.00 88.62 241 ALA A CA 1
ATOM 1849 C C . ALA A 1 241 ? 15.846 -28.970 18.085 1.00 88.62 241 ALA A C 1
ATOM 1851 O O . ALA A 1 241 ? 15.022 -29.795 17.680 1.00 88.62 241 ALA A O 1
ATOM 1852 N N . TRP A 1 242 ? 15.853 -27.706 17.644 1.00 92.25 242 TRP A N 1
ATOM 1853 C CA . TRP A 1 242 ? 14.928 -27.188 16.627 1.00 92.25 242 TRP A CA 1
ATOM 1854 C C . TRP A 1 242 ? 15.296 -27.666 15.214 1.00 92.25 242 TRP A C 1
ATOM 1856 O O . TRP A 1 242 ? 14.402 -28.037 14.455 1.00 92.25 242 TRP A O 1
ATOM 1866 N N . LEU A 1 243 ? 16.584 -27.757 14.865 1.00 91.94 243 LEU A N 1
ATOM 1867 C CA . LEU A 1 243 ? 17.033 -28.387 13.617 1.00 91.94 243 LEU A CA 1
ATOM 1868 C C . LEU A 1 243 ? 16.627 -29.865 13.563 1.00 91.94 243 LEU A C 1
ATOM 1870 O O . LEU A 1 243 ? 16.145 -30.344 12.538 1.00 91.94 243 LEU A O 1
ATOM 1874 N N . GLU A 1 244 ? 16.767 -30.594 14.668 1.00 88.38 244 GLU A N 1
ATOM 1875 C CA . GLU A 1 244 ? 16.388 -32.005 14.743 1.00 88.38 244 GLU A CA 1
ATOM 1876 C C . GLU A 1 244 ? 14.871 -32.231 14.743 1.00 88.38 244 GLU A C 1
ATOM 1878 O O . GLU A 1 244 ? 14.403 -33.211 14.161 1.00 88.38 244 GLU A O 1
ATOM 1883 N N . GLU A 1 245 ? 14.095 -31.351 15.381 1.00 87.19 245 GLU A N 1
ATOM 1884 C CA . GLU A 1 245 ? 12.632 -31.318 15.277 1.00 87.19 245 GLU A CA 1
ATOM 1885 C C . GLU A 1 245 ? 12.207 -31.033 13.832 1.00 87.19 245 GLU A C 1
ATOM 1887 O O . GLU A 1 245 ? 11.379 -31.760 13.287 1.00 87.19 245 GLU A O 1
ATOM 1892 N N . PHE A 1 246 ? 12.828 -30.048 13.175 1.00 87.81 246 PHE A N 1
ATOM 1893 C CA . PHE A 1 246 ? 12.567 -29.717 11.776 1.00 87.81 246 PHE A CA 1
ATOM 1894 C C . PHE A 1 246 ? 12.921 -30.879 10.835 1.00 87.81 246 PHE A C 1
ATOM 1896 O O . PHE A 1 246 ? 12.134 -31.212 9.947 1.00 87.81 246 PHE A O 1
ATOM 1903 N N . ARG A 1 247 ? 14.045 -31.571 11.070 1.00 87.25 247 ARG A N 1
ATOM 1904 C CA . ARG A 1 247 ? 14.434 -32.801 10.357 1.00 87.25 247 ARG A CA 1
ATOM 1905 C C . ARG A 1 247 ? 13.406 -33.922 10.540 1.00 87.25 247 ARG A C 1
ATOM 1907 O O . ARG A 1 247 ? 13.062 -34.595 9.572 1.00 87.25 247 ARG A O 1
ATOM 1914 N N . ARG A 1 248 ? 12.904 -34.116 11.768 1.00 81.44 248 ARG A N 1
ATOM 1915 C CA . ARG A 1 248 ? 11.856 -35.102 12.093 1.00 81.44 248 ARG A CA 1
ATOM 1916 C C . ARG A 1 248 ? 10.523 -34.758 11.416 1.00 81.44 248 ARG A C 1
ATOM 1918 O O . ARG A 1 248 ? 9.904 -35.641 10.833 1.00 81.44 248 ARG A O 1
ATOM 1925 N N . ALA A 1 249 ? 10.113 -33.490 11.439 1.00 75.88 249 ALA A N 1
ATOM 1926 C CA . ALA A 1 249 ? 8.894 -33.008 10.787 1.00 75.88 249 ALA A CA 1
ATOM 1927 C C . ALA A 1 249 ? 8.972 -33.065 9.249 1.00 75.88 249 ALA A C 1
ATOM 1929 O O . ALA A 1 249 ? 7.970 -33.336 8.594 1.00 75.88 249 ALA A O 1
ATOM 1930 N N . SER A 1 250 ? 10.165 -32.880 8.674 1.00 70.44 250 SER A N 1
ATOM 1931 C CA . SER A 1 250 ? 10.416 -32.927 7.222 1.00 70.44 250 SER A CA 1
ATOM 1932 C C . SER A 1 250 ? 10.527 -34.351 6.645 1.00 70.44 250 SER A C 1
ATOM 1934 O O . SER A 1 250 ? 10.923 -34.521 5.494 1.00 70.44 250 SER A O 1
ATOM 1936 N N . GLY A 1 251 ? 10.218 -35.392 7.427 1.00 55.34 251 GLY A N 1
ATOM 1937 C CA . GLY A 1 251 ? 10.088 -36.776 6.951 1.00 55.34 251 GLY A CA 1
ATOM 1938 C C . GLY A 1 251 ? 11.390 -37.516 6.609 1.00 55.34 251 GLY A C 1
ATOM 1939 O O . GLY A 1 251 ? 11.340 -38.710 6.333 1.00 55.34 251 GLY A O 1
ATOM 1940 N N . GLY A 1 252 ? 12.554 -36.858 6.650 1.00 48.56 252 GLY A N 1
ATOM 1941 C CA . GLY A 1 252 ? 13.857 -37.506 6.451 1.00 48.56 252 GLY A CA 1
ATOM 1942 C C . GLY A 1 252 ? 14.149 -38.005 5.027 1.00 48.56 252 GLY A C 1
ATOM 1943 O O . GLY A 1 252 ? 14.994 -38.887 4.867 1.00 48.56 252 GLY A O 1
ATOM 1944 N N . LEU A 1 253 ? 13.482 -37.463 3.999 1.00 42.66 253 LEU A N 1
ATOM 1945 C CA . LEU A 1 253 ? 13.789 -37.754 2.591 1.00 42.66 253 LEU A CA 1
ATOM 1946 C C . LEU A 1 253 ? 15.084 -37.051 2.144 1.00 42.66 253 LEU A C 1
ATOM 1948 O O . LEU A 1 253 ? 15.021 -36.045 1.450 1.00 42.66 253 LEU A O 1
ATOM 1952 N N . ASP A 1 254 ? 16.234 -37.608 2.524 1.00 41.91 254 ASP A N 1
ATOM 1953 C CA . ASP A 1 254 ? 17.556 -37.315 1.939 1.00 41.91 254 ASP A CA 1
ATOM 1954 C C . ASP A 1 254 ? 18.526 -38.491 2.226 1.00 41.91 254 ASP A C 1
ATOM 1956 O O . ASP A 1 254 ? 19.553 -38.338 2.886 1.00 41.91 254 ASP A O 1
ATOM 1960 N N . ASN A 1 255 ? 18.166 -39.727 1.822 1.00 34.25 255 ASN A N 1
ATOM 1961 C CA . ASN A 1 255 ? 19.005 -40.912 2.099 1.00 34.25 255 ASN A CA 1
ATOM 1962 C C . ASN A 1 255 ? 18.866 -42.096 1.105 1.00 34.25 255 ASN A C 1
ATOM 1964 O O . ASN A 1 255 ? 18.542 -43.224 1.478 1.00 34.25 255 ASN A O 1
ATOM 1968 N N . VAL A 1 256 ? 19.126 -41.837 -0.181 1.00 32.03 256 VAL A N 1
ATOM 1969 C CA . VAL A 1 256 ? 19.331 -42.835 -1.256 1.00 32.03 256 VAL A CA 1
ATOM 1970 C C . VAL A 1 256 ? 20.386 -42.234 -2.205 1.00 32.03 256 VAL A C 1
ATOM 1972 O O . VAL A 1 256 ? 20.145 -41.156 -2.731 1.00 32.03 256 VAL A O 1
ATOM 1975 N N . THR A 1 257 ? 21.576 -42.791 -2.465 1.00 29.64 257 THR A N 1
ATOM 1976 C CA . THR A 1 257 ? 22.144 -44.133 -2.213 1.00 29.64 257 THR A CA 1
ATOM 1977 C C . THR A 1 257 ? 23.523 -44.092 -1.541 1.00 29.64 257 THR A C 1
ATOM 1979 O O . THR A 1 257 ? 24.349 -43.256 -1.904 1.00 29.64 257 THR A O 1
ATOM 1982 N N . ALA A 1 258 ? 23.861 -45.115 -0.748 1.00 29.77 258 ALA A N 1
ATOM 1983 C CA . ALA A 1 258 ? 25.256 -45.473 -0.467 1.00 29.77 258 ALA A CA 1
ATOM 1984 C C . ALA A 1 258 ? 25.446 -47.001 -0.398 1.00 29.77 258 ALA A C 1
ATOM 1986 O O . ALA A 1 258 ? 25.127 -47.610 0.620 1.00 29.77 258 ALA A O 1
ATOM 1987 N N . ASN A 1 259 ? 25.965 -47.626 -1.467 1.00 26.94 259 ASN A N 1
ATOM 1988 C CA . ASN A 1 259 ? 26.659 -48.921 -1.374 1.00 26.94 259 ASN A CA 1
ATOM 1989 C C . ASN A 1 259 ? 27.382 -49.325 -2.677 1.00 26.94 259 ASN A C 1
ATOM 1991 O O . ASN A 1 259 ? 26.717 -49.504 -3.690 1.00 26.94 259 ASN A O 1
ATOM 1995 N N . THR A 1 260 ? 28.712 -49.495 -2.615 1.00 28.83 260 THR A N 1
ATOM 1996 C CA . THR A 1 260 ? 29.504 -50.686 -3.031 1.00 28.83 260 THR A CA 1
ATOM 1997 C C . THR A 1 260 ? 31.004 -50.339 -3.011 1.00 28.83 260 THR A C 1
ATOM 1999 O O . THR A 1 260 ? 31.414 -49.452 -3.755 1.00 28.83 260 THR A O 1
ATOM 2002 N N . GLY A 1 261 ? 31.834 -51.078 -2.257 1.00 24.52 261 GLY A N 1
ATOM 2003 C CA . GLY A 1 261 ? 33.307 -51.072 -2.406 1.00 24.52 261 GLY A CA 1
ATOM 2004 C C . GLY A 1 261 ? 34.124 -50.694 -1.154 1.00 24.52 261 GLY A C 1
ATOM 2005 O O . GLY A 1 261 ? 34.027 -49.585 -0.645 1.00 24.52 261 GLY A O 1
ATOM 2006 N N . ILE A 1 262 ? 34.952 -51.635 -0.687 1.00 25.11 262 ILE A N 1
ATOM 2007 C CA . ILE A 1 262 ? 35.865 -51.648 0.488 1.00 25.11 262 ILE A CA 1
ATOM 2008 C C . ILE A 1 262 ? 37.075 -52.552 0.067 1.00 25.11 262 ILE A C 1
ATOM 2010 O O . ILE A 1 262 ? 36.806 -53.387 -0.806 1.00 25.11 262 ILE A O 1
ATOM 2014 N N . PRO A 1 263 ? 38.340 -52.536 0.602 1.00 41.03 263 PRO A N 1
ATOM 2015 C CA . PRO A 1 263 ? 39.037 -51.710 1.633 1.00 41.03 263 PRO A CA 1
ATOM 2016 C C . PRO A 1 263 ? 40.465 -51.154 1.266 1.00 41.03 263 PRO A C 1
ATOM 2018 O O . PRO A 1 263 ? 41.033 -51.537 0.253 1.00 41.03 263 PRO A O 1
ATOM 2021 N N . ALA A 1 264 ? 41.086 -50.406 2.211 1.00 25.80 264 ALA A N 1
ATOM 2022 C CA . ALA A 1 264 ? 42.547 -50.309 2.542 1.00 25.80 264 ALA A CA 1
ATOM 2023 C C . ALA A 1 264 ? 43.558 -49.758 1.482 1.00 25.80 264 ALA A C 1
ATOM 2025 O O . ALA A 1 264 ? 43.258 -49.720 0.299 1.00 25.80 264 ALA A O 1
ATOM 2026 N N . SER A 1 265 ? 44.776 -49.273 1.807 1.00 23.20 265 SER A N 1
ATOM 2027 C CA . SER A 1 265 ? 45.653 -49.402 3.003 1.00 23.20 265 SER A CA 1
ATOM 2028 C C . SER A 1 265 ? 46.466 -48.113 3.340 1.00 23.20 265 SER A C 1
ATOM 2030 O O . SER A 1 265 ? 46.104 -47.032 2.888 1.00 23.20 265 SER A O 1
ATOM 2032 N N . VAL A 1 266 ? 47.526 -48.203 4.173 1.00 25.31 266 VAL A N 1
ATOM 2033 C CA . VAL A 1 266 ? 48.256 -47.066 4.820 1.00 25.31 266 VAL A CA 1
ATOM 2034 C C . VAL A 1 266 ? 49.742 -46.913 4.302 1.00 25.31 266 VAL A C 1
ATOM 2036 O O . VAL A 1 266 ? 49.974 -47.452 3.221 1.00 25.31 266 VAL A O 1
ATOM 2039 N N . PRO A 1 267 ? 50.724 -46.156 4.889 1.00 37.19 267 PRO A N 1
ATOM 2040 C CA . PRO A 1 267 ? 51.748 -45.374 4.138 1.00 37.19 267 PRO A CA 1
ATOM 2041 C C . PRO A 1 267 ? 53.204 -45.884 4.423 1.00 37.19 267 PRO A C 1
ATOM 2043 O O . PRO A 1 267 ? 53.305 -47.076 4.717 1.00 37.19 267 PRO A O 1
ATOM 2046 N N . PRO A 1 268 ? 54.314 -45.087 4.485 1.00 56.09 268 PRO A N 1
ATOM 2047 C CA . PRO A 1 268 ? 54.715 -43.766 3.926 1.00 56.09 268 PRO A CA 1
ATOM 2048 C C . PRO A 1 268 ? 56.063 -43.835 3.127 1.00 56.09 268 PRO A C 1
ATOM 2050 O O . PRO A 1 268 ? 56.493 -44.933 2.801 1.00 56.09 268 PRO A O 1
ATOM 2053 N N . ASP A 1 269 ? 56.717 -42.702 2.770 1.00 25.34 269 ASP A N 1
ATOM 2054 C CA . ASP A 1 269 ? 58.074 -42.329 3.289 1.00 25.34 269 ASP A CA 1
ATOM 2055 C C . ASP A 1 269 ? 58.866 -41.195 2.567 1.00 25.34 269 ASP A C 1
ATOM 2057 O O . ASP A 1 269 ? 58.956 -41.134 1.343 1.00 25.34 269 ASP A O 1
ATOM 2061 N N . SER A 1 270 ? 59.611 -40.431 3.389 1.00 24.86 270 SER A N 1
ATOM 2062 C CA . SER A 1 270 ? 60.911 -39.745 3.136 1.00 24.86 270 SER A CA 1
ATOM 2063 C C . SER A 1 270 ? 61.047 -38.398 2.365 1.00 24.86 270 SER A C 1
ATOM 2065 O O . SER A 1 270 ? 60.243 -38.008 1.525 1.00 24.86 270 SER A O 1
ATOM 2067 N N . GLU A 1 271 ? 62.120 -37.679 2.740 1.00 23.73 271 GLU A N 1
ATOM 2068 C CA . GLU A 1 271 ? 62.565 -36.286 2.456 1.00 23.73 271 GLU A CA 1
ATOM 2069 C C . GLU A 1 271 ? 64.023 -36.339 1.870 1.00 23.73 271 GLU A C 1
ATOM 2071 O O . GLU A 1 271 ? 64.459 -37.451 1.557 1.00 23.73 271 GLU A O 1
ATOM 2076 N N . PRO A 1 272 ? 64.900 -35.294 1.831 1.00 53.47 272 PRO A N 1
ATOM 2077 C CA . PRO A 1 272 ? 64.785 -33.822 1.672 1.00 53.47 272 PRO A CA 1
ATOM 2078 C C . PRO A 1 272 ? 65.784 -33.227 0.617 1.00 53.47 272 PRO A C 1
ATOM 2080 O O . PRO A 1 272 ? 66.552 -33.973 0.017 1.00 53.47 272 PRO A O 1
ATOM 2083 N N . ALA A 1 273 ? 65.856 -31.884 0.448 1.00 23.09 273 ALA A N 1
ATOM 2084 C CA . ALA A 1 273 ? 67.111 -31.081 0.308 1.00 23.09 273 ALA A CA 1
ATOM 2085 C C . ALA A 1 273 ? 66.868 -29.558 0.059 1.00 23.09 273 ALA A C 1
ATOM 2087 O O . ALA A 1 273 ? 65.762 -29.138 -0.271 1.00 23.09 273 ALA A O 1
ATOM 2088 N N . THR A 1 274 ? 67.903 -28.719 0.243 1.00 25.25 274 THR A N 1
ATOM 2089 C CA . THR A 1 274 ? 67.868 -27.231 0.374 1.00 25.25 274 THR A CA 1
ATOM 2090 C C . THR A 1 274 ? 69.055 -26.543 -0.375 1.00 25.25 274 THR A C 1
ATOM 2092 O O . THR A 1 274 ? 69.747 -27.239 -1.114 1.00 25.25 274 THR A O 1
ATOM 2095 N N . PRO A 1 275 ? 69.427 -25.249 -0.161 1.00 48.62 275 PRO A N 1
ATOM 2096 C CA . PRO A 1 275 ? 68.727 -23.960 -0.394 1.00 48.62 275 PRO A CA 1
ATOM 2097 C C . PRO A 1 275 ? 69.588 -22.909 -1.178 1.00 48.62 275 PRO A C 1
ATOM 2099 O O . PRO A 1 275 ? 70.729 -23.196 -1.519 1.00 48.62 275 PRO A O 1
ATOM 2102 N N . ALA A 1 276 ? 69.098 -21.663 -1.379 1.00 26.28 276 ALA A N 1
ATOM 2103 C CA . ALA A 1 276 ? 69.804 -20.364 -1.128 1.00 26.28 276 ALA A CA 1
ATOM 2104 C C . ALA A 1 276 ? 69.153 -19.147 -1.853 1.00 26.28 276 ALA A C 1
ATOM 2106 O O . ALA A 1 276 ? 68.348 -19.318 -2.762 1.00 26.28 276 ALA A O 1
ATOM 2107 N N . ALA A 1 277 ? 69.468 -17.908 -1.433 1.00 26.50 277 ALA A N 1
ATOM 2108 C CA . ALA A 1 277 ? 68.703 -16.682 -1.745 1.00 26.50 277 ALA A CA 1
ATOM 2109 C C . ALA A 1 277 ? 69.521 -15.519 -2.356 1.00 26.50 277 ALA A C 1
ATOM 2111 O O . ALA A 1 277 ? 70.731 -15.464 -2.154 1.00 26.50 277 ALA A O 1
ATOM 2112 N N . THR A 1 278 ? 68.852 -14.529 -2.988 1.00 22.86 278 THR A N 1
ATOM 2113 C CA . THR A 1 278 ? 69.105 -13.059 -2.848 1.00 22.86 278 THR A CA 1
ATOM 2114 C C . THR A 1 278 ? 68.071 -12.176 -3.605 1.00 22.86 278 THR A C 1
ATOM 2116 O O . THR A 1 278 ? 67.132 -12.684 -4.210 1.00 22.86 278 THR A O 1
ATOM 2119 N N . LYS A 1 279 ? 68.193 -10.838 -3.491 1.00 22.72 279 LYS A N 1
ATOM 2120 C CA . LYS A 1 279 ? 67.324 -9.729 -3.983 1.00 22.72 279 LYS A CA 1
ATOM 2121 C C . LYS A 1 279 ? 68.223 -8.634 -4.629 1.00 22.72 279 LYS A C 1
ATOM 2123 O O . LYS A 1 279 ? 69.417 -8.668 -4.342 1.00 22.72 279 LYS A O 1
ATOM 2128 N N . PRO A 1 280 ? 67.706 -7.535 -5.238 1.00 48.41 280 PRO A N 1
ATOM 2129 C CA . PRO A 1 280 ? 66.533 -7.358 -6.121 1.00 48.41 280 PRO A CA 1
ATOM 2130 C C . PRO A 1 280 ? 66.824 -6.427 -7.346 1.00 48.41 280 PRO A C 1
ATOM 2132 O O . PRO A 1 280 ? 67.834 -5.731 -7.363 1.00 48.41 280 PRO A O 1
ATOM 2135 N N . THR A 1 281 ? 65.910 -6.293 -8.325 1.00 23.33 281 THR A N 1
ATOM 2136 C CA . THR A 1 281 ? 65.717 -5.064 -9.162 1.00 23.33 281 THR A CA 1
ATOM 2137 C C . THR A 1 281 ? 64.461 -5.165 -10.055 1.00 23.33 281 THR A C 1
ATOM 2139 O O . THR A 1 281 ? 63.841 -6.222 -10.121 1.00 23.33 281 THR A O 1
ATOM 2142 N N . ASN A 1 282 ? 64.050 -4.062 -10.699 1.00 31.05 282 ASN A N 1
ATOM 2143 C CA . ASN A 1 282 ? 62.893 -3.941 -11.611 1.00 31.05 282 ASN A CA 1
ATOM 2144 C C . ASN A 1 282 ? 63.195 -2.797 -12.615 1.00 31.05 282 ASN A C 1
ATOM 2146 O O . ASN A 1 282 ? 63.751 -1.794 -12.153 1.00 31.05 282 ASN A O 1
ATOM 2150 N N . PRO A 1 283 ? 62.905 -2.894 -13.938 1.00 39.03 283 PRO A N 1
ATOM 2151 C CA . PRO A 1 283 ? 61.641 -2.310 -14.440 1.00 39.03 283 PRO A CA 1
ATOM 2152 C C . PRO A 1 283 ? 61.020 -2.877 -15.760 1.00 39.03 283 PRO A C 1
ATOM 2154 O O . PRO A 1 283 ? 61.728 -3.234 -16.695 1.00 39.03 283 PRO A O 1
ATOM 2157 N N . LYS A 1 284 ? 59.691 -2.674 -15.889 1.00 27.58 284 LYS A N 1
ATOM 2158 C CA . LYS A 1 284 ? 58.892 -2.324 -17.108 1.00 27.58 284 LYS A CA 1
ATOM 2159 C C . LYS A 1 284 ? 58.397 -3.378 -18.144 1.00 27.58 284 LYS A C 1
ATOM 2161 O O . LYS A 1 284 ? 59.135 -4.206 -18.651 1.00 27.58 284 LYS A O 1
ATOM 2166 N N . ASN A 1 285 ? 57.138 -3.128 -18.557 1.00 30.81 285 ASN A N 1
ATOM 2167 C CA . ASN A 1 285 ? 56.442 -3.392 -19.841 1.00 30.81 285 ASN A CA 1
ATOM 2168 C C . ASN A 1 285 ? 55.978 -4.819 -20.260 1.00 30.81 285 ASN A C 1
ATOM 2170 O O . ASN A 1 285 ? 56.654 -5.498 -21.019 1.00 30.81 285 ASN A O 1
ATOM 2174 N N . GLY A 1 286 ? 54.709 -5.145 -19.954 1.00 29.88 286 GLY A N 1
ATOM 2175 C CA . GLY A 1 286 ? 53.598 -5.033 -20.934 1.00 29.88 286 GLY A CA 1
ATOM 2176 C C . GLY A 1 286 ? 53.202 -6.222 -21.842 1.00 29.88 286 GLY A C 1
ATOM 2177 O O . GLY A 1 286 ? 53.946 -6.605 -22.740 1.00 29.88 286 GLY A O 1
ATOM 2178 N N . SER A 1 287 ? 51.958 -6.711 -21.705 1.00 28.61 287 SER A N 1
ATOM 2179 C CA . SER A 1 287 ? 51.073 -7.224 -22.788 1.00 28.61 287 SER A CA 1
ATOM 2180 C C . SER A 1 287 ? 49.644 -7.486 -22.258 1.00 28.61 287 SER A C 1
ATOM 2182 O O . SER A 1 287 ? 49.425 -7.484 -21.047 1.00 28.61 287 SER A O 1
ATOM 2184 N N . GLU A 1 288 ? 48.663 -7.635 -23.155 1.00 35.69 288 GLU A N 1
ATOM 2185 C CA . GLU A 1 288 ? 47.212 -7.590 -22.870 1.00 35.69 288 GLU A CA 1
ATOM 2186 C C . GLU A 1 288 ? 46.548 -8.981 -22.728 1.00 35.69 288 GLU A C 1
ATOM 2188 O O . GLU A 1 288 ? 47.139 -10.004 -23.077 1.00 35.69 288 GLU A O 1
ATOM 2193 N N . LEU A 1 289 ? 45.287 -9.031 -22.261 1.00 32.47 289 LEU A N 1
ATOM 2194 C CA . LEU A 1 289 ? 44.481 -10.261 -22.182 1.00 32.47 289 LEU A CA 1
ATOM 2195 C C . LEU A 1 289 ? 43.042 -10.046 -22.702 1.00 32.47 289 LEU A C 1
ATOM 2197 O O . LEU A 1 289 ? 42.409 -9.034 -22.415 1.00 32.47 289 LEU A O 1
ATOM 2201 N N . ASN A 1 290 ? 42.526 -11.007 -23.477 1.00 39.31 290 ASN A N 1
ATOM 2202 C CA . ASN A 1 290 ? 41.321 -10.843 -24.305 1.00 39.31 290 ASN A CA 1
ATOM 2203 C C . ASN A 1 290 ? 39.984 -10.794 -23.535 1.00 39.31 290 ASN A C 1
ATOM 2205 O O . ASN A 1 290 ? 39.646 -11.697 -22.769 1.00 39.31 290 ASN A O 1
ATOM 2209 N N . THR A 1 291 ? 39.150 -9.806 -23.871 1.00 41.66 291 THR A N 1
ATOM 2210 C CA . THR A 1 291 ? 37.798 -9.582 -23.318 1.00 41.66 291 THR A CA 1
ATOM 2211 C C . THR A 1 291 ? 36.745 -10.609 -23.758 1.00 41.66 291 THR A C 1
ATOM 2213 O O . THR A 1 291 ? 35.762 -10.830 -23.049 1.00 41.66 291 THR A O 1
ATOM 2216 N N . THR A 1 292 ? 36.939 -11.279 -24.898 1.00 40.28 292 THR A N 1
ATOM 2217 C CA . THR A 1 292 ? 35.958 -12.212 -25.490 1.00 40.28 292 THR A CA 1
ATOM 2218 C C . THR A 1 292 ? 35.672 -13.447 -24.631 1.00 40.28 292 THR A C 1
ATOM 2220 O O . THR A 1 292 ? 34.551 -13.956 -24.646 1.00 40.28 292 THR A O 1
ATOM 2223 N N . LEU A 1 293 ? 36.649 -13.914 -23.845 1.00 37.56 293 LEU A N 1
ATOM 2224 C CA . LEU A 1 293 ? 36.490 -15.079 -22.968 1.00 37.56 293 LEU A CA 1
ATOM 2225 C C . LEU A 1 293 ? 35.566 -14.785 -21.772 1.00 37.56 293 LEU A C 1
ATOM 2227 O O . LEU A 1 293 ? 34.774 -15.638 -21.374 1.00 37.56 293 LEU A O 1
ATOM 2231 N N . ILE A 1 294 ? 35.631 -13.563 -21.234 1.00 46.97 294 ILE A N 1
ATOM 2232 C CA . ILE A 1 294 ? 34.857 -13.134 -20.059 1.00 46.97 294 ILE A CA 1
ATOM 2233 C C . ILE A 1 294 ? 33.361 -13.072 -20.400 1.00 46.97 294 ILE A C 1
ATOM 2235 O O . ILE A 1 294 ? 32.533 -13.581 -19.644 1.00 46.97 294 ILE A O 1
ATOM 2239 N N . ALA A 1 295 ? 33.015 -12.534 -21.575 1.00 41.59 295 ALA A N 1
ATOM 2240 C CA . ALA A 1 295 ? 31.633 -12.458 -22.048 1.00 41.59 295 ALA A CA 1
ATOM 2241 C C . ALA A 1 295 ? 30.979 -13.848 -22.200 1.00 41.59 295 ALA A C 1
ATOM 2243 O O . ALA A 1 295 ? 29.833 -14.041 -21.792 1.00 41.59 295 ALA A O 1
ATOM 2244 N N . GLY A 1 296 ? 31.712 -14.836 -22.729 1.00 37.72 296 GLY A N 1
ATOM 2245 C CA . GLY A 1 296 ? 31.209 -16.207 -22.874 1.00 37.72 296 GLY A CA 1
ATOM 2246 C C . GLY A 1 296 ? 30.905 -16.886 -21.534 1.00 37.72 296 GLY A C 1
ATOM 2247 O O . GLY A 1 296 ? 29.879 -17.553 -21.397 1.00 37.72 296 GLY A O 1
ATOM 2248 N N . ILE A 1 297 ? 31.759 -16.672 -20.527 1.00 48.62 297 ILE A N 1
ATOM 2249 C CA . ILE A 1 297 ? 31.563 -17.206 -19.171 1.00 48.62 297 ILE A CA 1
ATOM 2250 C C . ILE A 1 297 ? 30.367 -16.526 -18.489 1.00 48.62 297 ILE A C 1
ATOM 2252 O O . ILE A 1 297 ? 29.530 -17.216 -17.908 1.00 48.62 297 ILE A O 1
ATOM 2256 N N . ALA A 1 298 ? 30.234 -15.201 -18.612 1.00 43.06 298 ALA A N 1
ATOM 2257 C CA . ALA A 1 298 ? 29.115 -14.453 -18.037 1.00 43.06 298 ALA A CA 1
ATOM 2258 C C . ALA A 1 298 ? 27.752 -14.936 -18.568 1.00 43.06 298 ALA A C 1
ATOM 2260 O O . ALA A 1 298 ? 26.838 -15.173 -17.779 1.00 43.06 298 ALA A O 1
ATOM 2261 N N . VAL A 1 299 ? 27.624 -15.160 -19.883 1.00 46.47 299 VAL A N 1
ATOM 2262 C CA . VAL A 1 299 ? 26.385 -15.682 -20.491 1.00 46.47 299 VAL A CA 1
ATOM 2263 C C . VAL A 1 299 ? 26.076 -17.108 -20.019 1.00 46.47 299 VAL A C 1
ATOM 2265 O O . VAL A 1 299 ? 24.923 -17.411 -19.719 1.00 46.47 299 VAL A O 1
ATOM 2268 N N . ALA A 1 300 ? 27.084 -17.979 -19.903 1.00 41.62 300 ALA A N 1
ATOM 2269 C CA . ALA A 1 300 ? 26.888 -19.344 -19.413 1.00 41.62 300 ALA A CA 1
ATOM 2270 C C . ALA A 1 300 ? 26.415 -19.377 -17.947 1.00 41.62 300 ALA A C 1
ATOM 2272 O O . ALA A 1 300 ? 25.465 -20.090 -17.624 1.00 41.62 300 ALA A O 1
ATOM 2273 N N . VAL A 1 301 ? 27.027 -18.569 -17.074 1.00 47.12 301 VAL A N 1
ATOM 2274 C CA . VAL A 1 301 ? 26.630 -18.447 -15.661 1.00 47.12 301 VAL A CA 1
ATOM 2275 C C . VAL A 1 301 ? 25.224 -17.857 -15.532 1.00 47.12 301 VAL A C 1
ATOM 2277 O O . VAL A 1 301 ? 24.410 -18.389 -14.780 1.00 47.12 301 VAL A O 1
ATOM 2280 N N . LEU A 1 302 ? 24.896 -16.818 -16.310 1.00 43.47 302 LEU A N 1
ATOM 2281 C CA . LEU A 1 302 ? 23.566 -16.205 -16.307 1.00 43.47 302 LEU A CA 1
ATOM 2282 C C . LEU A 1 302 ? 22.473 -17.206 -16.716 1.00 43.47 302 LEU A C 1
ATOM 2284 O O . LEU A 1 302 ? 21.435 -17.275 -16.063 1.00 43.47 302 LEU A O 1
ATOM 2288 N N . LEU A 1 303 ? 22.715 -18.025 -17.747 1.00 41.78 303 LEU A N 1
ATOM 2289 C CA . LEU A 1 303 ? 21.777 -19.067 -18.177 1.00 41.78 303 LEU A CA 1
ATOM 2290 C C . LEU A 1 303 ? 21.571 -20.153 -17.110 1.00 41.78 303 LEU A C 1
ATOM 2292 O O . LEU A 1 303 ? 20.439 -20.584 -16.909 1.00 41.78 303 LEU A O 1
ATOM 2296 N N . VAL A 1 304 ? 22.626 -20.566 -16.397 1.00 44.97 304 VAL A N 1
ATOM 2297 C CA . VAL A 1 304 ? 22.515 -21.539 -15.293 1.00 44.97 304 VAL A CA 1
ATOM 2298 C C . VAL A 1 304 ? 21.731 -20.961 -14.111 1.00 44.97 304 VAL A C 1
ATOM 2300 O O . VAL A 1 304 ? 20.885 -21.657 -13.555 1.00 44.97 304 VAL A O 1
ATOM 2303 N N . ILE A 1 305 ? 21.944 -19.688 -13.761 1.00 47.31 305 ILE A N 1
ATOM 2304 C CA . ILE A 1 305 ? 21.189 -19.009 -12.693 1.00 47.31 305 ILE A CA 1
ATOM 2305 C C . ILE A 1 305 ? 19.706 -18.881 -13.072 1.00 47.31 305 ILE A C 1
ATOM 2307 O O . ILE A 1 305 ? 18.844 -19.246 -12.275 1.00 47.31 305 ILE A O 1
ATOM 2311 N N . ILE A 1 306 ? 19.402 -18.438 -14.299 1.00 45.84 306 ILE A N 1
ATOM 2312 C CA . ILE A 1 306 ? 18.023 -18.343 -14.808 1.00 45.84 306 ILE A CA 1
ATOM 2313 C C . ILE A 1 306 ? 17.333 -19.714 -14.770 1.00 45.84 306 ILE A C 1
ATOM 2315 O O . ILE A 1 306 ? 16.196 -19.811 -14.312 1.00 45.84 306 ILE A O 1
ATOM 2319 N N . PHE A 1 307 ? 18.013 -20.779 -15.205 1.00 43.72 307 PHE A N 1
ATOM 2320 C CA . PHE A 1 307 ? 17.438 -22.126 -15.212 1.00 43.72 307 PHE A CA 1
ATOM 2321 C C . PHE A 1 307 ? 17.242 -22.690 -13.794 1.00 43.72 307 PHE A C 1
ATOM 2323 O O . PHE A 1 307 ? 16.228 -23.326 -13.530 1.00 43.72 307 PHE A O 1
ATOM 2330 N N . GLY A 1 308 ? 18.162 -22.415 -12.862 1.00 41.53 308 GLY A N 1
ATOM 2331 C CA . GLY A 1 308 ? 18.036 -22.826 -11.459 1.00 41.53 308 GLY A CA 1
ATOM 2332 C C . GLY A 1 308 ? 16.864 -22.154 -10.736 1.00 41.53 308 GLY A C 1
ATOM 2333 O O . GLY A 1 308 ? 16.083 -22.832 -10.072 1.00 41.53 308 GLY A O 1
ATOM 2334 N N . VAL A 1 309 ? 16.685 -20.840 -10.916 1.00 41.97 309 VAL A N 1
ATOM 2335 C CA . VAL A 1 309 ? 15.536 -20.100 -10.357 1.00 41.97 309 VAL A CA 1
ATOM 2336 C C . VAL A 1 309 ? 14.213 -20.581 -10.970 1.00 41.97 309 VAL A C 1
ATOM 2338 O O . VAL A 1 309 ? 13.223 -20.736 -10.254 1.00 41.97 309 VAL A O 1
ATOM 2341 N N . LEU A 1 310 ? 14.206 -20.893 -12.273 1.00 42.38 310 LEU A N 1
ATOM 2342 C CA . LEU A 1 310 ? 13.040 -21.441 -12.973 1.00 42.38 310 LEU A CA 1
ATOM 2343 C C . LEU A 1 310 ? 12.613 -22.838 -12.505 1.00 42.38 310 LEU A C 1
ATOM 2345 O O . LEU A 1 310 ? 11.444 -23.166 -12.660 1.00 42.38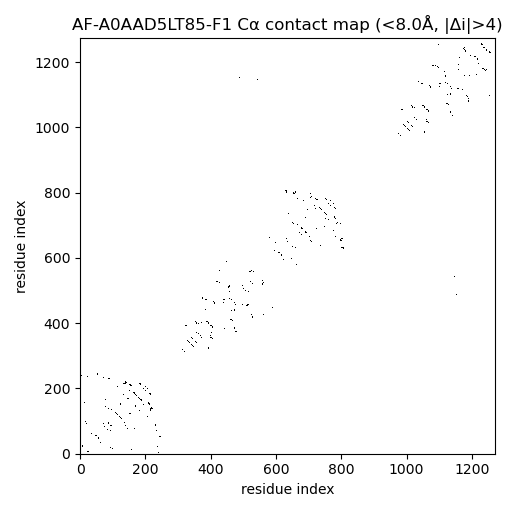 310 LEU A O 1
ATOM 2349 N N . VAL A 1 311 ? 13.497 -23.658 -11.933 1.00 45.81 311 VAL A N 1
ATOM 2350 C CA . VAL A 1 311 ? 13.081 -24.942 -11.336 1.00 45.81 311 VAL A CA 1
ATOM 2351 C C . VAL A 1 311 ? 12.413 -24.699 -9.978 1.00 45.81 311 VAL A C 1
ATOM 2353 O O . VAL A 1 311 ? 11.277 -25.118 -9.761 1.00 45.81 311 VAL A O 1
ATOM 2356 N N . CYS A 1 312 ? 13.062 -23.938 -9.090 1.00 44.88 312 CYS A N 1
ATOM 2357 C CA . CYS A 1 312 ? 12.605 -23.754 -7.707 1.00 44.88 312 CYS A CA 1
ATOM 2358 C C . CYS A 1 312 ? 11.206 -23.124 -7.565 1.00 44.88 312 CYS A C 1
ATOM 2360 O O . CYS A 1 312 ? 10.500 -23.441 -6.612 1.00 44.88 312 CYS A O 1
ATOM 2362 N N . LEU A 1 313 ? 10.789 -22.244 -8.484 1.00 46.72 313 LEU A N 1
ATOM 2363 C CA . LEU A 1 313 ? 9.462 -21.605 -8.436 1.00 46.72 313 LEU A CA 1
ATOM 2364 C C . LEU A 1 313 ? 8.305 -22.523 -8.878 1.00 46.72 313 LEU A C 1
ATOM 2366 O O . LEU A 1 313 ? 7.149 -22.238 -8.553 1.00 46.72 313 LEU A O 1
ATOM 2370 N N . TRP A 1 314 ? 8.610 -23.597 -9.615 1.00 51.16 314 TRP A N 1
ATOM 2371 C CA . TRP A 1 314 ? 7.635 -24.454 -10.305 1.00 51.16 314 TRP A CA 1
ATOM 2372 C C . TRP A 1 314 ? 7.479 -25.847 -9.672 1.00 51.16 314 TRP A C 1
ATOM 2374 O O . TRP A 1 314 ? 6.491 -26.524 -9.953 1.00 51.16 314 TRP A O 1
ATOM 2384 N N . ASP A 1 315 ? 8.395 -26.248 -8.783 1.00 49.53 315 ASP A N 1
ATOM 2385 C CA . ASP A 1 315 ? 8.363 -27.525 -8.045 1.00 49.53 315 ASP A CA 1
ATOM 2386 C C . ASP A 1 315 ? 7.487 -27.501 -6.765 1.00 49.53 315 ASP A C 1
ATOM 2388 O O . ASP A 1 315 ? 7.527 -28.410 -5.932 1.00 49.53 315 ASP A O 1
ATOM 2392 N N . GLU A 1 316 ? 6.656 -26.471 -6.577 1.00 58.06 316 GLU A N 1
ATOM 2393 C CA . GLU A 1 316 ? 5.734 -26.402 -5.439 1.00 58.06 316 GLU A CA 1
ATOM 2394 C C . GLU A 1 316 ? 4.587 -27.424 -5.549 1.00 58.06 316 GLU A C 1
ATOM 2396 O O . GLU A 1 316 ? 3.795 -27.430 -6.496 1.00 58.06 316 GLU A O 1
ATOM 2401 N N . SER A 1 317 ? 4.449 -28.256 -4.512 1.00 59.28 317 SER A N 1
ATOM 2402 C CA . SER A 1 317 ? 3.459 -29.344 -4.434 1.00 59.28 317 SER A CA 1
ATOM 2403 C C . SER A 1 317 ? 1.995 -28.903 -4.605 1.00 59.28 317 SER A C 1
ATOM 2405 O O . SER A 1 317 ? 1.180 -29.681 -5.106 1.00 59.28 317 SER A O 1
ATOM 2407 N N . SER A 1 318 ? 1.658 -27.659 -4.257 1.00 65.56 318 SER A N 1
ATOM 2408 C CA . SER A 1 318 ? 0.334 -27.042 -4.443 1.00 65.56 318 SER A CA 1
ATOM 2409 C C . SER A 1 318 ? -0.059 -26.907 -5.920 1.00 65.56 318 SER A C 1
ATOM 2411 O O . SER A 1 318 ? -1.192 -27.211 -6.289 1.00 65.56 318 SER A O 1
ATOM 2413 N N . ILE A 1 319 ? 0.883 -26.508 -6.780 1.00 72.50 319 ILE A N 1
ATOM 2414 C CA . ILE A 1 319 ? 0.665 -26.360 -8.224 1.00 72.50 319 ILE A CA 1
ATOM 2415 C C . ILE A 1 319 ? 0.906 -27.686 -8.949 1.00 72.50 319 ILE A C 1
ATOM 2417 O O . ILE A 1 319 ? 0.128 -28.038 -9.834 1.00 72.50 319 ILE A O 1
ATOM 2421 N N . LEU A 1 320 ? 1.910 -28.472 -8.542 1.00 73.25 320 LEU A N 1
ATOM 2422 C CA . LEU A 1 320 ? 2.159 -29.798 -9.121 1.00 73.25 320 LEU A CA 1
ATOM 2423 C C . LEU A 1 320 ? 0.967 -30.754 -8.935 1.00 73.25 320 LEU A C 1
ATOM 2425 O O . LEU A 1 320 ? 0.602 -31.453 -9.877 1.00 73.25 320 LEU A O 1
ATOM 2429 N N . SER A 1 321 ? 0.311 -30.751 -7.768 1.00 77.25 321 SER A N 1
ATOM 2430 C CA . SER A 1 321 ? -0.894 -31.568 -7.519 1.00 77.25 321 SER A CA 1
ATOM 2431 C C . SER A 1 321 ? -2.138 -31.097 -8.287 1.00 77.25 321 SER A C 1
ATOM 2433 O O . SER A 1 321 ? -3.065 -31.880 -8.491 1.00 77.25 321 SER A O 1
ATOM 2435 N N . ARG A 1 322 ? -2.147 -29.845 -8.763 1.00 84.19 322 ARG A N 1
ATOM 2436 C CA . ARG A 1 322 ? -3.179 -29.265 -9.641 1.00 84.19 322 ARG A CA 1
ATOM 2437 C C . ARG A 1 322 ? -2.748 -29.232 -11.119 1.00 84.19 322 ARG A C 1
ATOM 2439 O O . ARG A 1 322 ? -3.464 -28.655 -11.939 1.00 84.19 322 ARG A O 1
ATOM 2446 N N . ARG A 1 323 ? -1.600 -29.821 -11.490 1.00 87.75 323 ARG A N 1
ATOM 2447 C CA . ARG A 1 323 ? -1.087 -29.777 -12.868 1.00 87.75 323 ARG A CA 1
ATOM 2448 C C . ARG A 1 323 ? -1.960 -30.603 -13.811 1.00 87.75 323 ARG A C 1
ATOM 2450 O O . ARG A 1 323 ? -2.232 -31.773 -13.550 1.00 87.75 323 ARG A O 1
ATOM 2457 N N . ILE A 1 324 ? -2.330 -30.017 -14.948 1.00 92.12 324 ILE A N 1
ATOM 2458 C CA . ILE A 1 324 ? -3.061 -30.698 -16.024 1.00 92.12 324 ILE A CA 1
ATOM 2459 C C . ILE A 1 324 ? -2.304 -30.589 -17.363 1.00 92.12 324 ILE A C 1
ATOM 2461 O O . ILE A 1 324 ? -1.577 -29.613 -17.569 1.00 92.12 324 ILE A O 1
ATOM 2465 N N . PRO A 1 325 ? -2.418 -31.578 -18.274 1.00 86.81 325 PRO A N 1
ATOM 2466 C CA . PRO A 1 325 ? -1.727 -31.535 -19.564 1.00 86.81 325 PRO A CA 1
ATOM 2467 C C . PRO A 1 325 ? -2.300 -30.446 -20.483 1.00 86.81 325 PRO A C 1
ATOM 2469 O O . PRO A 1 325 ? -3.519 -30.322 -20.613 1.00 86.81 325 PRO A O 1
ATOM 2472 N N . LEU A 1 326 ? -1.429 -29.668 -21.134 1.00 86.12 326 LEU A N 1
ATOM 2473 C CA . LEU A 1 326 ? -1.837 -28.562 -22.012 1.00 86.12 326 LEU A CA 1
ATOM 2474 C C . LEU A 1 326 ? -2.525 -29.064 -23.295 1.00 86.12 326 LEU A C 1
ATOM 2476 O O . LEU A 1 326 ? -3.482 -28.452 -23.758 1.00 86.12 326 LEU A O 1
ATOM 2480 N N . ASP A 1 327 ? -2.121 -30.233 -23.797 1.00 86.81 327 ASP A N 1
ATOM 2481 C CA . ASP A 1 327 ? -2.715 -30.947 -24.938 1.00 86.81 327 ASP A 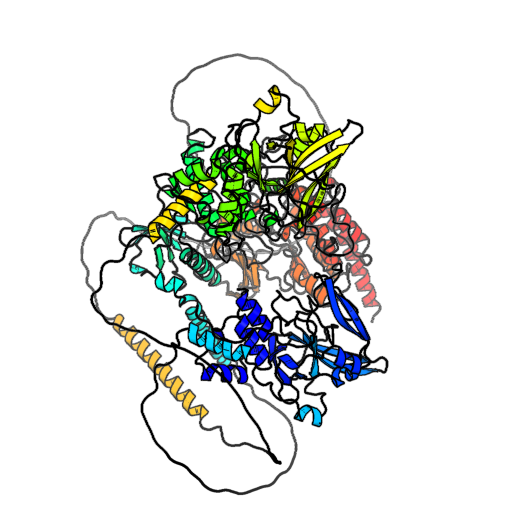CA 1
ATOM 2482 C C . ASP A 1 327 ? -4.116 -31.537 -24.659 1.00 86.81 327 ASP A C 1
ATOM 2484 O O . ASP A 1 327 ? -4.699 -32.212 -25.510 1.00 86.81 327 ASP A O 1
ATOM 2488 N N . LYS A 1 328 ? -4.643 -31.336 -23.446 1.00 90.56 328 LYS A N 1
ATOM 2489 C CA . LYS A 1 328 ? -5.992 -31.743 -23.028 1.00 90.56 328 LYS A CA 1
ATOM 2490 C C . LYS A 1 328 ? -6.923 -30.551 -22.783 1.00 90.56 328 LYS A C 1
ATOM 2492 O O . LYS A 1 328 ? -8.057 -30.770 -22.366 1.00 90.56 328 LYS A O 1
ATOM 2497 N N . LEU A 1 329 ? -6.462 -29.321 -23.034 1.00 92.44 329 LEU A N 1
ATOM 2498 C CA . LEU A 1 329 ? -7.273 -28.105 -22.977 1.00 92.44 329 LEU A CA 1
ATOM 2499 C C . LEU A 1 329 ? -7.736 -27.688 -24.372 1.00 92.44 329 LEU A C 1
ATOM 2501 O O . LEU A 1 329 ? -6.934 -27.290 -25.217 1.00 92.44 329 LEU A O 1
ATOM 2505 N N . GLU A 1 330 ? -9.046 -27.712 -24.590 1.00 92.00 330 GLU A N 1
ATOM 2506 C CA . GLU A 1 330 ? -9.654 -27.205 -25.817 1.00 92.00 330 GLU A CA 1
ATOM 2507 C C . GLU A 1 330 ? -9.995 -25.722 -25.646 1.00 92.00 330 GLU A C 1
ATOM 2509 O O . GLU A 1 330 ? -10.842 -25.359 -24.832 1.00 92.00 330 GLU A O 1
ATOM 2514 N N . PHE A 1 331 ? -9.334 -24.851 -26.410 1.00 91.25 331 PHE A N 1
ATOM 2515 C CA . PHE A 1 331 ? -9.627 -23.416 -26.453 1.00 91.25 331 PHE A CA 1
ATOM 2516 C C . PHE A 1 331 ? -10.727 -23.160 -27.492 1.00 91.25 331 PHE A C 1
ATOM 2518 O O . PHE A 1 331 ? -10.478 -23.334 -28.683 1.00 91.25 331 PHE A O 1
ATOM 2525 N N . ILE A 1 332 ? -11.919 -22.735 -27.058 1.00 90.12 332 ILE A N 1
ATOM 2526 C CA . ILE A 1 332 ? -13.086 -22.562 -27.941 1.00 90.12 332 ILE A CA 1
ATOM 2527 C C . ILE A 1 332 ? -13.282 -21.090 -28.323 1.00 90.12 332 ILE A C 1
ATOM 2529 O O . ILE A 1 332 ? -13.271 -20.756 -29.506 1.00 90.12 332 ILE A O 1
ATOM 2533 N N . GLU A 1 333 ? -13.428 -20.196 -27.343 1.00 88.56 333 GLU A N 1
ATOM 2534 C CA . GLU A 1 333 ? -13.781 -18.788 -27.585 1.00 88.56 333 GLU A CA 1
ATOM 2535 C C . GLU A 1 333 ? -13.024 -17.839 -26.647 1.00 88.56 333 GLU A C 1
ATOM 2537 O O . GLU A 1 333 ? -12.808 -18.153 -25.481 1.00 88.56 333 GLU A O 1
ATOM 2542 N N . LEU A 1 334 ? -12.625 -16.659 -27.132 1.00 85.50 334 LEU A N 1
ATOM 2543 C CA . LEU A 1 334 ? -12.028 -15.603 -26.306 1.00 85.50 334 LEU A CA 1
ATOM 2544 C C . LEU A 1 334 ? -13.138 -14.763 -25.651 1.00 85.50 334 LEU A C 1
ATOM 2546 O O . LEU A 1 334 ? -13.624 -13.808 -26.251 1.00 85.50 334 LEU A O 1
ATOM 2550 N N . ILE A 1 335 ? -13.499 -15.096 -24.412 1.00 80.19 335 ILE A N 1
ATOM 2551 C CA . ILE A 1 335 ? -14.581 -14.431 -23.664 1.00 80.19 335 ILE A CA 1
ATOM 2552 C C . ILE A 1 335 ? -14.143 -13.146 -22.947 1.00 80.19 335 ILE A C 1
ATOM 2554 O O . ILE A 1 335 ? -14.978 -12.300 -22.639 1.00 80.19 335 ILE A O 1
ATOM 2558 N N . GLY A 1 336 ? -12.845 -12.964 -22.683 1.00 67.50 336 GLY A N 1
ATOM 2559 C CA . GLY A 1 336 ? -12.339 -11.785 -21.977 1.00 67.50 336 GLY A CA 1
ATOM 2560 C C . GLY A 1 336 ? -10.908 -11.416 -22.354 1.00 67.50 336 GLY A C 1
ATOM 2561 O O . GLY A 1 336 ? -10.045 -12.277 -22.522 1.00 67.50 336 GLY A O 1
ATOM 2562 N N . ARG A 1 337 ? -10.624 -10.113 -22.471 1.00 64.69 337 ARG A N 1
ATOM 2563 C CA . ARG A 1 337 ? -9.276 -9.603 -22.768 1.00 64.69 337 ARG A CA 1
ATOM 2564 C C . ARG A 1 337 ? -9.008 -8.292 -22.033 1.00 64.69 337 ARG A C 1
ATOM 2566 O O . ARG A 1 337 ? -9.467 -7.234 -22.454 1.00 64.69 337 ARG A O 1
ATOM 2573 N N . GLY A 1 338 ? -8.267 -8.374 -20.931 1.00 54.94 338 GLY A N 1
ATOM 2574 C CA . GLY A 1 338 ? -7.917 -7.233 -20.083 1.00 54.94 338 GLY A CA 1
ATOM 2575 C C . GLY A 1 338 ? -6.452 -6.812 -20.215 1.00 54.94 338 GLY A C 1
ATOM 2576 O O . GLY A 1 338 ? -5.678 -7.404 -20.965 1.00 54.94 338 GLY A O 1
ATOM 2577 N N . GLY A 1 339 ? -6.044 -5.809 -19.430 1.00 51.50 339 GLY A N 1
ATOM 2578 C CA . GLY A 1 339 ? -4.632 -5.408 -19.330 1.00 51.50 339 GLY A CA 1
ATOM 2579 C C . GLY A 1 339 ? -3.729 -6.482 -18.705 1.00 51.50 339 GLY A C 1
ATOM 2580 O O . GLY A 1 339 ? -2.528 -6.501 -18.967 1.00 51.50 339 GLY A O 1
ATOM 2581 N N . PHE A 1 340 ? -4.310 -7.393 -17.917 1.00 50.66 340 PHE A N 1
ATOM 2582 C CA . PHE A 1 340 ? -3.577 -8.415 -17.170 1.00 50.66 340 PHE A CA 1
ATOM 2583 C C . PHE A 1 340 ? -3.450 -9.756 -17.917 1.00 50.66 340 PHE A C 1
ATOM 2585 O O . PHE A 1 340 ? -2.391 -10.384 -17.839 1.00 50.66 340 PHE A O 1
ATOM 2592 N N . GLY A 1 341 ? -4.463 -10.159 -18.699 1.00 67.88 341 GLY A N 1
ATOM 2593 C CA . GLY A 1 341 ? -4.504 -11.455 -19.389 1.00 67.88 341 GLY A CA 1
ATOM 2594 C C . GLY A 1 341 ? -5.636 -11.617 -20.418 1.00 67.88 341 GLY A C 1
ATOM 2595 O O . GLY A 1 341 ? -6.473 -10.733 -20.610 1.00 67.88 341 GLY A O 1
ATOM 2596 N N . GLU A 1 342 ? -5.630 -12.772 -21.081 1.00 81.31 342 GLU A N 1
ATOM 2597 C CA . GLU A 1 342 ? -6.691 -13.302 -21.946 1.00 81.31 342 GLU A CA 1
ATOM 2598 C C . GLU A 1 342 ? -7.428 -14.414 -21.186 1.00 81.31 342 GLU A C 1
ATOM 2600 O O . GLU A 1 342 ? -6.778 -15.255 -20.564 1.00 81.31 342 GLU A O 1
ATOM 2605 N N . VAL A 1 343 ? -8.757 -14.449 -21.260 1.00 87.88 343 VAL A N 1
ATOM 2606 C CA . VAL A 1 343 ? -9.593 -15.513 -20.691 1.00 87.88 343 VAL A CA 1
ATOM 2607 C C . VAL A 1 343 ? -10.395 -16.146 -21.819 1.00 87.88 343 VAL A C 1
ATOM 2609 O O . VAL A 1 343 ? -11.115 -15.455 -22.541 1.00 87.88 343 VAL A O 1
ATOM 2612 N N . PHE A 1 344 ? -10.255 -17.459 -21.971 1.00 90.06 344 PHE A N 1
ATOM 2613 C CA . PHE A 1 344 ? -10.972 -18.250 -22.964 1.00 90.06 344 PHE A CA 1
ATOM 2614 C C . PHE A 1 344 ? -12.045 -19.111 -22.302 1.00 90.06 344 PHE A C 1
ATOM 2616 O O . PHE A 1 344 ? -11.805 -19.688 -21.246 1.00 90.06 344 PHE A O 1
ATOM 2623 N N . TYR A 1 345 ? -13.196 -19.246 -22.954 1.00 92.19 345 TYR A N 1
ATOM 2624 C CA . TYR A 1 345 ? -14.076 -20.386 -22.752 1.00 92.19 345 TYR A CA 1
ATOM 2625 C C . TYR A 1 345 ? -13.457 -21.607 -23.445 1.00 92.19 345 TYR A C 1
ATOM 2627 O O . TYR A 1 345 ? -12.929 -21.508 -24.560 1.00 92.19 345 TYR A O 1
ATOM 2635 N N . GLY A 1 346 ? -13.502 -22.752 -22.774 1.00 93.75 346 GLY A N 1
ATOM 2636 C CA . GLY A 1 346 ? -12.926 -23.993 -23.264 1.00 93.75 346 GLY A CA 1
ATOM 2637 C C . GLY A 1 346 ? -13.486 -25.231 -22.577 1.00 93.75 346 GLY A C 1
ATOM 2638 O O . GLY A 1 346 ? -14.388 -25.142 -21.738 1.00 93.75 346 GLY A O 1
ATOM 2639 N N . MET A 1 347 ? -12.926 -26.387 -22.930 1.00 94.06 347 MET A N 1
ATOM 2640 C CA . MET A 1 347 ? -13.307 -27.688 -22.374 1.00 94.06 347 MET A CA 1
ATOM 2641 C C . MET A 1 347 ? -12.094 -28.435 -21.808 1.00 94.06 347 MET A C 1
ATOM 2643 O O . MET A 1 347 ? -10.990 -28.380 -22.355 1.00 94.06 347 MET A O 1
ATOM 2647 N N . TYR A 1 348 ? -12.316 -29.154 -20.706 1.00 94.62 348 TYR A N 1
ATOM 2648 C CA . TYR A 1 348 ? -11.363 -30.087 -20.104 1.00 94.62 348 TYR A CA 1
ATOM 2649 C C . TYR A 1 348 ? -12.119 -31.282 -19.515 1.00 94.62 348 TYR A C 1
ATOM 2651 O O . TYR A 1 348 ? -12.915 -31.105 -18.594 1.00 94.62 348 TYR A O 1
ATOM 2659 N N . ARG A 1 349 ? -11.871 -32.499 -20.025 1.00 90.44 349 ARG A N 1
ATOM 2660 C CA . ARG A 1 349 ? -12.578 -33.736 -19.610 1.00 90.44 349 ARG A CA 1
ATOM 2661 C C . ARG A 1 349 ? -14.107 -33.560 -19.586 1.00 90.44 349 ARG A C 1
ATOM 2663 O O . ARG A 1 349 ? -14.745 -33.781 -18.559 1.00 90.44 349 ARG A O 1
ATOM 2670 N N . ASP A 1 350 ? -14.654 -33.063 -20.693 1.00 88.75 350 ASP A N 1
ATOM 2671 C CA . ASP A 1 350 ? -16.082 -32.767 -20.884 1.00 88.75 350 ASP A CA 1
ATOM 2672 C C . ASP A 1 350 ? -16.678 -31.698 -19.935 1.00 88.75 350 ASP A C 1
ATOM 2674 O O . ASP A 1 350 ? -17.873 -31.410 -19.993 1.00 88.75 350 ASP A O 1
ATOM 2678 N N . GLN A 1 351 ? -15.860 -31.037 -19.102 1.00 91.69 351 GLN A N 1
ATOM 2679 C CA . GLN A 1 351 ? -16.275 -29.907 -18.265 1.00 91.69 351 GLN A CA 1
ATOM 2680 C C . GLN A 1 351 ? -15.999 -28.566 -18.953 1.00 91.69 351 GLN A C 1
ATOM 2682 O O . GLN A 1 351 ? -14.906 -28.340 -19.478 1.00 91.69 351 GLN A O 1
ATOM 2687 N N . LYS A 1 352 ? -16.975 -27.652 -18.875 1.00 94.00 352 LYS A N 1
ATOM 2688 C CA . LYS A 1 352 ? -16.835 -26.241 -19.263 1.00 94.00 352 LYS A CA 1
ATOM 2689 C C . LYS A 1 352 ? -15.848 -25.536 -18.325 1.00 94.00 352 LYS A C 1
ATOM 2691 O O . LYS A 1 352 ? -16.056 -25.528 -17.110 1.00 94.00 352 LYS A O 1
ATOM 2696 N N . VAL A 1 353 ? -14.811 -24.911 -18.877 1.00 95.69 353 VAL A N 1
ATOM 2697 C CA . VAL A 1 353 ? -13.753 -24.236 -18.106 1.00 95.69 353 VAL A CA 1
ATOM 2698 C C . VAL A 1 353 ? -13.443 -22.833 -18.623 1.00 95.69 353 VAL A C 1
ATOM 2700 O O . VAL A 1 353 ? -13.579 -22.545 -19.813 1.00 95.69 353 VAL A O 1
ATOM 2703 N N . ALA A 1 354 ? -13.008 -21.966 -17.710 1.00 93.88 354 ALA A N 1
ATOM 2704 C CA . ALA A 1 354 ? -12.404 -20.681 -18.025 1.00 93.88 354 ALA A CA 1
ATOM 2705 C C . ALA A 1 354 ? -10.874 -20.831 -17.991 1.00 93.88 354 ALA A C 1
ATOM 2707 O O . ALA A 1 354 ? -10.302 -21.235 -16.980 1.00 93.88 354 ALA A O 1
ATOM 2708 N N . ILE A 1 355 ? -10.206 -20.529 -19.104 1.00 93.56 355 ILE A N 1
ATOM 2709 C CA . ILE A 1 355 ? -8.757 -20.677 -19.278 1.00 93.56 355 ILE A CA 1
ATOM 2710 C C . ILE A 1 355 ? -8.127 -19.281 -19.319 1.00 93.56 355 ILE A C 1
ATOM 2712 O O . ILE A 1 355 ? -8.123 -18.615 -20.358 1.00 93.56 355 ILE A O 1
ATOM 2716 N N . LYS A 1 356 ? -7.603 -18.831 -18.177 1.00 90.19 356 LYS A N 1
ATOM 2717 C CA . LYS A 1 356 ? -6.919 -17.545 -17.997 1.00 90.19 356 LYS A CA 1
ATOM 2718 C C . LYS A 1 356 ? -5.424 -17.704 -18.279 1.00 90.19 356 LYS A C 1
ATOM 2720 O O . LYS A 1 356 ? -4.752 -18.547 -17.692 1.00 90.19 356 LYS A O 1
ATOM 2725 N N . ARG A 1 357 ? -4.879 -16.888 -19.179 1.00 87.62 357 ARG A N 1
ATOM 2726 C CA . ARG A 1 357 ? -3.457 -16.898 -19.569 1.00 87.62 357 ARG A CA 1
ATOM 2727 C C . ARG A 1 357 ? -2.946 -15.482 -19.801 1.00 87.62 357 ARG A C 1
ATOM 2729 O O . ARG A 1 357 ? -3.725 -14.572 -20.080 1.00 87.62 357 ARG A O 1
ATOM 2736 N N . LEU A 1 358 ? -1.634 -15.270 -19.769 1.00 79.94 358 LEU A N 1
ATOM 2737 C CA . LEU A 1 358 ? -1.081 -13.963 -20.132 1.00 79.94 358 LEU A CA 1
ATOM 2738 C C . LEU A 1 358 ? -1.299 -13.650 -21.623 1.00 79.94 358 LEU A C 1
ATOM 2740 O O . LEU A 1 358 ? -1.094 -14.501 -22.502 1.00 79.94 358 LEU A O 1
ATOM 2744 N N . VAL A 1 359 ? -1.630 -12.385 -21.913 1.00 78.06 359 VAL A N 1
ATOM 2745 C CA . VAL A 1 359 ? -1.544 -11.829 -23.276 1.00 78.06 359 VAL A CA 1
ATOM 2746 C C . VAL A 1 359 ? -0.137 -12.093 -23.839 1.00 78.06 359 VAL A C 1
ATOM 2748 O O . VAL A 1 359 ? 0.830 -11.992 -23.075 1.00 78.06 359 VAL A O 1
ATOM 2751 N N . PRO A 1 360 ? 0.034 -12.417 -25.137 1.00 75.19 360 PRO A N 1
ATOM 2752 C CA . PRO A 1 360 ? 1.330 -12.811 -25.710 1.00 75.19 360 PRO A CA 1
ATOM 2753 C C . PRO A 1 360 ? 2.512 -11.882 -25.382 1.00 75.19 360 PRO A C 1
ATOM 2755 O O . PRO A 1 360 ? 3.648 -12.326 -25.267 1.00 75.19 360 PRO A O 1
ATOM 2758 N N . GLN A 1 361 ? 2.229 -10.597 -25.175 1.00 66.25 361 GLN A N 1
ATOM 2759 C CA . GLN A 1 361 ? 3.171 -9.527 -24.848 1.00 66.25 361 GLN A CA 1
ATOM 2760 C C . GLN A 1 361 ? 3.659 -9.556 -23.386 1.00 66.25 361 GLN A C 1
ATOM 2762 O O . GLN A 1 361 ? 4.716 -9.007 -23.089 1.00 66.25 361 GLN A O 1
ATOM 2767 N N . ARG A 1 362 ? 2.891 -10.163 -22.469 1.00 71.62 362 ARG A N 1
ATOM 2768 C CA . ARG A 1 362 ? 3.227 -10.322 -21.040 1.00 71.62 362 ARG A CA 1
ATOM 2769 C C . ARG A 1 362 ? 3.919 -11.656 -20.743 1.00 71.62 362 ARG A C 1
ATOM 2771 O O . ARG A 1 362 ? 4.720 -11.701 -19.821 1.00 71.62 362 ARG A O 1
ATOM 2778 N N . ARG A 1 363 ? 3.707 -12.694 -21.566 1.00 73.94 363 ARG A N 1
ATOM 2779 C CA . ARG A 1 363 ? 4.333 -14.035 -21.447 1.00 73.94 363 ARG A CA 1
ATOM 2780 C C . ARG A 1 363 ? 5.866 -14.039 -21.372 1.00 73.94 363 ARG A C 1
ATOM 2782 O O . ARG A 1 363 ? 6.449 -15.003 -20.897 1.00 73.94 363 ARG A O 1
ATOM 2789 N N . GLN A 1 364 ? 6.516 -12.991 -21.877 1.00 70.19 364 GLN A N 1
ATOM 2790 C CA . GLN A 1 364 ? 7.977 -12.838 -21.866 1.00 70.19 364 GLN A CA 1
ATOM 2791 C C . GLN A 1 364 ? 8.508 -12.079 -20.636 1.00 70.19 364 GLN A C 1
ATOM 2793 O O . GLN A 1 364 ? 9.718 -12.007 -20.443 1.00 70.19 364 GLN A O 1
ATOM 2798 N N . ASN A 1 365 ? 7.634 -11.498 -19.807 1.00 73.25 365 ASN A N 1
ATOM 2799 C CA . ASN A 1 365 ? 8.020 -10.824 -18.571 1.00 73.25 365 ASN A CA 1
ATOM 2800 C C . ASN A 1 365 ? 7.847 -11.793 -17.397 1.00 73.25 365 ASN A C 1
ATOM 2802 O O . ASN A 1 365 ? 6.717 -12.062 -16.991 1.00 73.25 365 ASN A O 1
ATOM 2806 N N . MET A 1 366 ? 8.954 -12.296 -16.841 1.00 69.69 366 MET A N 1
ATOM 2807 C CA . MET A 1 366 ? 8.893 -13.321 -15.794 1.00 69.69 366 MET A CA 1
ATOM 2808 C C . MET A 1 366 ? 8.113 -12.854 -14.558 1.00 69.69 366 MET A C 1
ATOM 2810 O O . MET A 1 366 ? 7.319 -13.632 -14.051 1.00 69.69 366 MET A O 1
ATOM 2814 N N . LYS A 1 367 ? 8.188 -11.567 -14.175 1.00 69.50 367 LYS A N 1
ATOM 2815 C CA . LYS A 1 367 ? 7.384 -11.024 -13.061 1.00 69.50 367 LYS A CA 1
ATOM 2816 C C . LYS A 1 367 ? 5.872 -11.152 -13.298 1.00 69.50 367 LYS A C 1
ATOM 2818 O O . LYS A 1 367 ? 5.112 -11.294 -12.353 1.00 69.50 367 LYS A O 1
ATOM 2823 N N . GLU A 1 368 ? 5.410 -11.130 -14.549 1.00 73.38 368 GLU A N 1
ATOM 2824 C CA . GLU A 1 368 ? 3.984 -11.311 -14.874 1.00 73.38 368 GLU A CA 1
ATOM 2825 C C . GLU A 1 368 ? 3.576 -12.789 -14.870 1.00 73.38 368 GLU A C 1
ATOM 2827 O O . GLU A 1 368 ? 2.430 -13.106 -14.554 1.00 73.38 368 GLU A O 1
ATOM 2832 N N . VAL A 1 369 ? 4.506 -13.686 -15.214 1.00 75.81 369 VAL A N 1
ATOM 2833 C CA . VAL A 1 369 ? 4.328 -15.142 -15.102 1.00 75.81 369 VAL A CA 1
ATOM 2834 C C . VAL A 1 369 ? 4.299 -15.543 -13.626 1.00 75.81 369 VAL A C 1
ATOM 2836 O O . VAL A 1 369 ? 3.411 -16.283 -13.219 1.00 75.81 369 VAL A O 1
ATOM 2839 N N . GLU A 1 370 ? 5.201 -14.982 -12.818 1.00 74.56 370 GLU A N 1
ATOM 2840 C CA . GLU A 1 370 ? 5.229 -15.082 -11.356 1.00 74.56 370 GLU A CA 1
ATOM 2841 C C . GLU A 1 370 ? 3.925 -14.550 -10.743 1.00 74.56 370 GLU A C 1
ATOM 2843 O O . GLU A 1 370 ? 3.268 -15.297 -10.031 1.00 74.56 370 GLU A O 1
ATOM 2848 N N . ASN A 1 371 ? 3.473 -13.338 -11.104 1.00 74.75 371 ASN A N 1
ATOM 2849 C CA . ASN A 1 371 ? 2.181 -12.781 -10.666 1.00 74.75 371 ASN A CA 1
ATOM 2850 C C . ASN A 1 371 ? 1.000 -13.742 -10.929 1.00 74.75 371 ASN A C 1
ATOM 2852 O O . ASN A 1 371 ? 0.160 -13.947 -10.055 1.00 74.75 371 ASN A O 1
ATOM 2856 N N . LEU A 1 372 ? 0.912 -14.320 -12.136 1.00 80.06 372 LEU A N 1
ATOM 2857 C CA . LEU A 1 372 ? -0.174 -15.242 -12.501 1.00 80.06 372 LEU A CA 1
ATOM 2858 C C . LEU A 1 372 ? -0.039 -16.605 -11.796 1.00 80.06 372 LEU A C 1
ATOM 2860 O O . LEU A 1 372 ? -1.044 -17.245 -11.490 1.00 80.06 372 LEU A O 1
ATOM 2864 N N . LEU A 1 373 ? 1.189 -17.043 -11.512 1.00 80.88 373 LEU A N 1
ATOM 2865 C CA . LEU A 1 373 ? 1.465 -18.252 -10.740 1.00 80.88 373 LEU A CA 1
ATOM 2866 C C . LEU A 1 373 ? 1.144 -18.059 -9.247 1.00 80.88 373 LEU A C 1
ATOM 2868 O O . LEU A 1 373 ? 0.612 -18.973 -8.628 1.00 80.88 373 LEU A O 1
ATOM 2872 N N . GLU A 1 374 ? 1.408 -16.883 -8.673 1.00 77.12 374 GLU A N 1
ATOM 2873 C CA . GLU A 1 374 ? 0.989 -16.508 -7.314 1.00 77.12 374 GLU A CA 1
ATOM 2874 C C . GLU A 1 374 ? -0.539 -16.432 -7.191 1.00 77.12 374 GLU A C 1
ATOM 2876 O O . GLU A 1 374 ? -1.103 -16.958 -6.232 1.00 77.12 374 GLU A O 1
ATOM 2881 N N . GLU A 1 375 ? -1.223 -15.868 -8.192 1.00 81.31 375 GLU A N 1
ATOM 2882 C CA . GLU A 1 375 ? -2.688 -15.892 -8.273 1.00 81.31 375 GLU A CA 1
ATOM 2883 C C . GLU A 1 375 ? -3.217 -17.340 -8.301 1.00 81.31 375 GLU A C 1
ATOM 2885 O O . GLU A 1 375 ? -4.099 -17.700 -7.520 1.00 81.31 375 GLU A O 1
ATOM 2890 N N . ALA A 1 376 ? -2.616 -18.210 -9.123 1.00 84.94 376 ALA A N 1
ATOM 2891 C CA . ALA A 1 376 ? -2.960 -19.630 -9.178 1.00 84.94 376 ALA A CA 1
ATOM 2892 C C . ALA A 1 376 ? -2.668 -20.375 -7.862 1.00 84.94 376 ALA A C 1
ATOM 2894 O O . ALA A 1 376 ? -3.439 -21.254 -7.482 1.00 84.94 376 ALA A O 1
ATOM 2895 N N . LYS A 1 377 ? -1.588 -20.023 -7.145 1.00 82.19 377 LYS A N 1
ATOM 2896 C CA . LYS A 1 377 ? -1.260 -20.575 -5.817 1.00 82.19 377 LYS A CA 1
ATOM 2897 C C . LYS A 1 377 ? -2.313 -20.190 -4.780 1.00 82.19 377 LYS A C 1
ATOM 2899 O O . LYS A 1 377 ? -2.719 -21.052 -4.004 1.00 82.19 377 LYS A O 1
ATOM 2904 N N . LEU A 1 378 ? -2.793 -18.945 -4.800 1.00 81.56 378 LEU A N 1
ATOM 2905 C CA . LEU A 1 378 ? -3.888 -18.504 -3.935 1.00 81.56 378 LEU A CA 1
ATOM 2906 C C . LEU A 1 378 ? -5.205 -19.212 -4.299 1.00 81.56 378 LEU A C 1
ATOM 2908 O O . LEU A 1 378 ? -5.853 -19.787 -3.434 1.00 81.56 378 LEU A O 1
ATOM 2912 N N . MET A 1 379 ? -5.568 -19.290 -5.583 1.00 84.94 379 MET A N 1
ATOM 2913 C CA . MET A 1 379 ? -6.751 -20.054 -6.016 1.00 84.94 379 MET A CA 1
ATOM 2914 C C . MET A 1 379 ? -6.656 -21.566 -5.726 1.00 84.94 379 MET A C 1
ATOM 2916 O O . MET A 1 379 ? -7.681 -22.237 -5.645 1.00 84.94 379 MET A O 1
ATOM 2920 N N . ALA A 1 380 ? -5.449 -22.124 -5.581 1.00 84.25 380 ALA A N 1
ATOM 2921 C CA . ALA A 1 380 ? -5.242 -23.521 -5.195 1.00 84.25 380 ALA A CA 1
ATOM 2922 C C . ALA A 1 380 ? -5.405 -23.770 -3.683 1.00 84.25 380 ALA A C 1
ATOM 2924 O O . ALA A 1 380 ? -5.649 -24.919 -3.300 1.00 84.25 380 ALA A O 1
ATOM 2925 N N . SER A 1 381 ? -5.253 -22.733 -2.846 1.00 81.69 381 SER A N 1
ATOM 2926 C CA . SER A 1 381 ? -5.382 -22.803 -1.382 1.00 81.69 381 SER A CA 1
ATOM 2927 C C . SER A 1 381 ? -6.765 -22.408 -0.853 1.00 81.69 381 SER A C 1
ATOM 2929 O O . SER A 1 381 ? -7.085 -22.746 0.285 1.00 81.69 381 SER A O 1
ATOM 2931 N N . LEU A 1 382 ? -7.584 -21.733 -1.664 1.00 85.62 382 LEU A N 1
ATOM 2932 C CA . LEU A 1 382 ? -8.979 -21.413 -1.359 1.00 85.62 382 LEU A CA 1
ATOM 2933 C C . LEU A 1 382 ? -9.895 -22.581 -1.767 1.00 85.62 382 LEU A C 1
ATOM 2935 O O . LEU A 1 382 ? -9.876 -23.026 -2.915 1.00 85.62 382 LEU A O 1
ATOM 2939 N N . ASP A 1 383 ? -10.720 -23.054 -0.833 1.00 84.06 383 ASP A N 1
ATOM 2940 C CA . ASP A 1 383 ? -11.730 -24.094 -1.058 1.00 84.06 383 ASP A CA 1
ATOM 2941 C C . ASP A 1 383 ? -13.030 -23.707 -0.339 1.00 84.06 383 ASP A C 1
ATOM 2943 O O . ASP A 1 383 ? -13.179 -23.877 0.874 1.00 84.06 383 ASP A O 1
ATOM 2947 N N . HIS A 1 384 ? -13.943 -23.084 -1.088 1.00 89.62 384 HIS A N 1
ATOM 2948 C CA . HIS A 1 384 ? -15.221 -22.572 -0.595 1.00 89.62 384 HIS A CA 1
ATOM 2949 C C . HIS A 1 384 ? -16.253 -22.536 -1.721 1.00 89.62 384 HIS A C 1
ATOM 2951 O O . HIS A 1 384 ? -15.930 -22.221 -2.864 1.00 89.62 384 HIS A O 1
ATOM 2957 N N . GLU A 1 385 ? -17.512 -22.822 -1.396 1.00 91.12 385 GLU A N 1
ATOM 2958 C CA . GLU A 1 385 ? -18.610 -22.916 -2.367 1.00 91.12 385 GLU A CA 1
ATOM 2959 C C . GLU A 1 385 ? -18.827 -21.615 -3.166 1.00 91.12 385 GLU A C 1
ATOM 2961 O O . GLU A 1 385 ? -19.221 -21.658 -4.333 1.00 91.12 385 GLU A O 1
ATOM 2966 N N . ARG A 1 386 ? -18.554 -20.456 -2.550 1.00 95.44 386 ARG A N 1
ATOM 2967 C CA . ARG A 1 386 ? -18.789 -19.114 -3.112 1.00 95.44 386 ARG A CA 1
ATOM 2968 C C . ARG A 1 386 ? -17.509 -18.450 -3.633 1.00 95.44 386 ARG A C 1
ATOM 2970 O O . ARG A 1 386 ? -17.489 -17.253 -3.910 1.00 95.44 386 ARG A O 1
ATOM 2977 N N . ILE A 1 387 ? -16.459 -19.241 -3.847 1.00 93.38 387 ILE A N 1
ATOM 2978 C CA . ILE A 1 387 ? -15.223 -18.851 -4.535 1.00 93.38 387 ILE A CA 1
ATOM 2979 C C . ILE A 1 387 ? -15.100 -19.649 -5.837 1.00 93.38 387 ILE A C 1
ATOM 2981 O O . ILE A 1 387 ? -15.465 -20.822 -5.898 1.00 93.38 387 ILE A O 1
ATOM 2985 N N . VAL A 1 388 ? -14.606 -19.009 -6.901 1.00 93.50 388 VAL A N 1
ATOM 2986 C CA . VAL A 1 388 ? -14.399 -19.663 -8.201 1.00 93.50 388 VAL A CA 1
ATOM 2987 C C . VAL A 1 388 ? -13.278 -20.703 -8.098 1.00 93.50 388 VAL A C 1
ATOM 2989 O O . VAL A 1 388 ? -12.101 -20.378 -7.940 1.00 93.50 388 VAL A O 1
ATOM 2992 N N . ARG A 1 389 ? -13.654 -21.979 -8.204 1.00 91.94 389 ARG A N 1
ATOM 2993 C CA . ARG A 1 389 ? -12.786 -23.140 -7.998 1.00 91.94 389 ARG A CA 1
ATOM 2994 C C . ARG A 1 389 ? -11.739 -23.284 -9.102 1.00 91.94 389 ARG A C 1
ATOM 2996 O O . ARG A 1 389 ? -12.070 -23.393 -10.286 1.00 91.94 389 ARG A O 1
ATOM 3003 N N . LEU A 1 390 ? -10.475 -23.430 -8.700 1.00 92.69 390 LEU A N 1
ATOM 3004 C CA . LEU A 1 390 ? -9.391 -23.862 -9.585 1.00 92.69 390 LEU A CA 1
ATOM 3005 C C . LEU A 1 390 ? -9.592 -25.327 -10.023 1.00 92.69 390 LEU A C 1
ATOM 3007 O O . LEU A 1 390 ? -9.601 -26.247 -9.200 1.00 92.69 390 LEU A O 1
ATOM 3011 N N . VAL A 1 391 ? -9.715 -25.549 -11.331 1.00 93.38 391 VAL A N 1
ATOM 3012 C CA . VAL A 1 391 ? -9.774 -26.876 -11.969 1.00 93.38 391 VAL A CA 1
ATOM 3013 C C . VAL A 1 391 ? -8.366 -27.435 -12.178 1.00 93.38 391 VAL A C 1
ATOM 3015 O O . VAL A 1 391 ? -8.148 -28.624 -11.956 1.00 93.38 391 VAL A O 1
ATOM 3018 N N . GLY A 1 392 ? -7.402 -26.587 -12.545 1.00 90.69 392 GLY A N 1
ATOM 3019 C CA . GLY A 1 392 ? -5.993 -26.962 -12.640 1.00 90.69 392 GLY A CA 1
ATOM 3020 C C . GLY A 1 392 ? -5.105 -25.876 -13.244 1.00 90.69 392 GLY A C 1
ATOM 3021 O O . GLY A 1 392 ? -5.556 -24.772 -13.541 1.00 90.69 392 GLY A O 1
ATOM 3022 N N . VAL A 1 393 ? -3.828 -26.200 -13.436 1.00 92.38 393 VAL A N 1
ATOM 3023 C CA . VAL A 1 393 ? -2.830 -25.314 -14.053 1.00 92.38 393 VAL A CA 1
ATOM 3024 C C . VAL A 1 393 ? -2.081 -26.084 -15.138 1.00 92.38 393 VAL A C 1
ATOM 3026 O O . VAL A 1 393 ? -1.602 -27.192 -14.897 1.00 92.38 393 VAL A O 1
ATOM 3029 N N . ALA A 1 394 ? -1.985 -25.518 -16.339 1.00 89.31 394 ALA A N 1
ATOM 3030 C CA . ALA A 1 394 ? -1.361 -26.152 -17.498 1.00 89.31 394 ALA A CA 1
ATOM 3031 C C . ALA A 1 394 ? -0.173 -25.338 -18.011 1.00 89.31 394 ALA A C 1
ATOM 3033 O O . ALA A 1 394 ? -0.244 -24.113 -18.108 1.00 89.31 394 ALA A O 1
ATOM 3034 N N . TRP A 1 395 ? 0.914 -26.031 -18.352 1.00 87.94 395 TRP A N 1
ATOM 3035 C CA . TRP A 1 395 ? 2.089 -25.441 -18.989 1.00 87.94 395 TRP A CA 1
ATOM 3036 C C . TRP A 1 395 ? 2.976 -26.506 -19.643 1.00 87.94 395 TRP A C 1
ATOM 3038 O O . TRP A 1 395 ? 3.165 -27.605 -19.105 1.00 87.94 395 TRP A O 1
ATOM 3048 N N . GLU A 1 396 ? 3.592 -26.118 -20.756 1.00 79.06 396 GLU A N 1
ATOM 3049 C CA . GLU A 1 396 ? 4.784 -26.759 -21.332 1.00 79.06 396 GLU A CA 1
ATOM 3050 C C . GLU A 1 396 ? 6.025 -25.865 -21.171 1.00 79.06 396 GLU A C 1
ATOM 3052 O O . GLU A 1 396 ? 7.121 -26.360 -20.914 1.00 79.06 396 GLU A O 1
ATOM 3057 N N . SER A 1 397 ? 5.840 -24.541 -21.246 1.00 73.75 397 SER A N 1
ATOM 3058 C CA . SER A 1 397 ? 6.859 -23.512 -21.020 1.00 73.75 397 SER A CA 1
ATOM 3059 C C . SER A 1 397 ? 6.352 -22.455 -20.019 1.00 73.75 397 SER A C 1
ATOM 3061 O O . SER A 1 397 ? 5.135 -22.291 -19.899 1.00 73.75 397 SER A O 1
ATOM 3063 N N . PRO A 1 398 ? 7.233 -21.683 -19.347 1.00 69.50 398 PRO A N 1
ATOM 3064 C CA . PRO A 1 398 ? 6.817 -20.569 -18.484 1.00 69.50 398 PRO A CA 1
ATOM 3065 C C . PRO A 1 398 ? 5.954 -19.516 -19.192 1.00 69.50 398 PRO A C 1
ATOM 3067 O O . PRO A 1 398 ? 5.045 -18.941 -18.599 1.00 69.50 398 PRO A O 1
ATOM 3070 N N . SER A 1 399 ? 6.206 -19.297 -20.485 1.00 71.38 399 SER A N 1
ATOM 3071 C CA . SER A 1 399 ? 5.431 -18.393 -21.336 1.00 71.38 399 SER A CA 1
ATOM 3072 C C . SER A 1 399 ? 3.999 -18.873 -21.588 1.00 71.38 399 SER A C 1
ATOM 3074 O O . SER A 1 3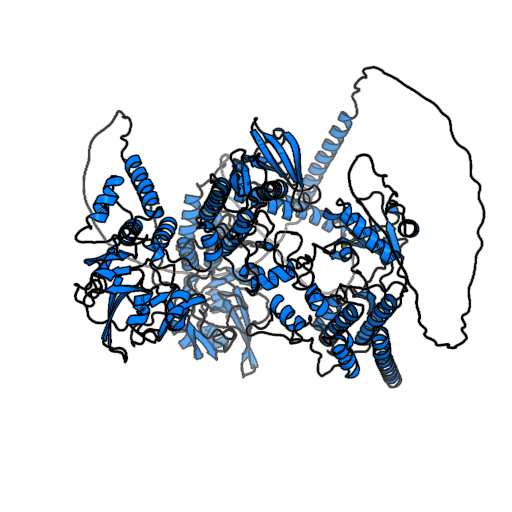99 ? 3.125 -18.044 -21.816 1.00 71.38 399 SER A O 1
ATOM 3076 N N . ASP A 1 400 ? 3.726 -20.176 -21.528 1.00 80.06 400 ASP A N 1
ATOM 3077 C CA . ASP A 1 400 ? 2.423 -20.757 -21.889 1.00 80.06 400 ASP A CA 1
ATOM 3078 C C . ASP A 1 400 ? 1.586 -21.180 -20.672 1.00 80.06 400 ASP A C 1
ATOM 3080 O O . ASP A 1 400 ? 0.666 -21.989 -20.790 1.00 80.06 400 ASP A O 1
ATOM 3084 N N . LEU A 1 401 ? 1.885 -20.591 -19.507 1.00 86.56 401 LEU A N 1
ATOM 3085 C CA . LEU A 1 401 ? 1.121 -20.752 -18.273 1.00 86.56 401 LEU A CA 1
ATOM 3086 C C . LEU A 1 401 ? -0.363 -20.403 -18.475 1.00 86.56 401 LEU A C 1
ATOM 3088 O O . LEU A 1 401 ? -0.722 -19.260 -18.777 1.00 86.56 401 LEU A O 1
ATOM 3092 N N . CYS A 1 402 ? -1.216 -21.402 -18.258 1.00 90.62 402 CYS A N 1
ATOM 3093 C CA . CYS A 1 402 ? -2.668 -21.294 -18.287 1.00 90.62 402 CYS A CA 1
ATOM 3094 C C . CYS A 1 402 ? -3.246 -21.730 -16.933 1.00 90.62 402 CYS A C 1
ATOM 3096 O O . CYS A 1 402 ? -3.062 -22.870 -16.504 1.00 90.62 402 CYS A O 1
ATOM 3098 N N . VAL A 1 403 ? -3.966 -20.826 -16.275 1.00 91.88 403 VAL A N 1
ATOM 3099 C CA . VAL A 1 403 ? -4.733 -21.069 -15.048 1.00 91.88 403 VAL A CA 1
ATOM 3100 C C . VAL A 1 403 ? -6.155 -21.430 -15.461 1.00 91.88 403 VAL A C 1
ATOM 3102 O O . VAL A 1 403 ? -6.775 -20.701 -16.234 1.00 91.88 403 VAL A O 1
ATOM 3105 N N . VAL A 1 404 ? -6.662 -22.572 -14.999 1.00 94.44 404 VAL A N 1
ATOM 3106 C CA . VAL A 1 404 ? -7.945 -23.123 -15.450 1.00 94.44 404 VAL A CA 1
ATOM 3107 C C . VAL A 1 404 ? -8.901 -23.231 -14.275 1.00 94.44 404 VAL A C 1
ATOM 3109 O O . VAL A 1 404 ? -8.634 -23.958 -13.318 1.00 94.44 404 VAL A O 1
ATOM 3112 N N . SER A 1 405 ? -10.028 -22.532 -14.353 1.00 94.25 405 SER A N 1
ATOM 3113 C CA . SER A 1 405 ? -11.096 -22.532 -13.352 1.00 94.25 405 SER A CA 1
ATOM 3114 C C . SER A 1 405 ? -12.421 -23.035 -13.931 1.00 94.25 405 SER A C 1
ATOM 3116 O O . SER A 1 405 ? -12.555 -23.268 -15.136 1.00 94.25 405 SER A O 1
ATOM 3118 N N . GLU A 1 406 ? -13.408 -23.258 -13.063 1.00 94.06 406 GLU A N 1
ATOM 3119 C CA . GLU A 1 406 ? -14.780 -23.546 -13.495 1.00 94.06 406 GLU A CA 1
ATOM 3120 C C . GLU A 1 406 ? -15.370 -22.372 -14.302 1.00 94.06 406 GLU A C 1
ATOM 3122 O O . GLU A 1 406 ? -15.119 -21.205 -13.997 1.00 94.06 406 GLU A O 1
ATOM 3127 N N . PHE A 1 407 ? -16.153 -22.670 -15.343 1.00 94.00 407 PHE A N 1
ATOM 3128 C CA . PHE A 1 407 ? -16.847 -21.644 -16.124 1.00 94.00 407 PHE A CA 1
ATOM 3129 C C . PHE A 1 407 ? -18.247 -21.372 -15.563 1.00 94.00 407 PHE A C 1
ATOM 3131 O O . PHE A 1 407 ? -19.060 -22.290 -15.458 1.00 94.00 407 PHE A O 1
ATOM 3138 N N . LEU A 1 408 ? -18.539 -20.106 -15.256 1.00 93.19 408 LEU A N 1
ATOM 3139 C CA . LEU A 1 408 ? -19.847 -19.647 -14.789 1.00 93.19 408 LEU A CA 1
ATOM 3140 C C . LEU A 1 408 ? -20.636 -19.009 -15.942 1.00 93.19 408 LEU A C 1
ATOM 3142 O O . LEU A 1 408 ? -20.230 -17.998 -16.513 1.00 93.19 408 LEU A O 1
ATOM 3146 N N . THR A 1 409 ? -21.763 -19.625 -16.294 1.00 88.94 409 THR A N 1
ATOM 3147 C CA . THR A 1 409 ? -22.543 -19.342 -17.509 1.00 88.94 409 THR A CA 1
ATOM 3148 C C . THR A 1 409 ? -23.404 -18.079 -17.453 1.00 88.94 409 THR A C 1
ATOM 3150 O O . THR A 1 409 ? -23.748 -17.549 -18.508 1.00 88.94 409 THR A O 1
ATOM 3153 N N . GLY A 1 410 ? -23.716 -17.553 -16.265 1.00 86.31 410 GLY A N 1
ATOM 3154 C CA . GLY A 1 410 ? -24.444 -16.290 -16.093 1.00 86.31 410 GLY A CA 1
ATOM 3155 C C . GLY A 1 410 ? -23.602 -15.039 -16.385 1.00 86.31 410 GLY A C 1
ATOM 3156 O O . GLY A 1 410 ? -24.161 -13.958 -16.578 1.00 86.31 410 GLY A O 1
ATOM 3157 N N . GLY A 1 411 ? -22.273 -15.175 -16.477 1.00 89.75 411 GLY A N 1
ATOM 3158 C CA . GLY A 1 411 ? -21.344 -14.057 -16.670 1.00 89.75 411 GLY A CA 1
ATOM 3159 C C . GLY A 1 411 ? -21.080 -13.272 -15.382 1.00 89.75 411 GLY A C 1
ATOM 3160 O O . GLY A 1 411 ? -21.236 -13.805 -14.284 1.00 89.75 411 GLY A O 1
ATOM 3161 N N . ASP A 1 412 ? -20.648 -12.016 -15.507 1.00 92.19 412 ASP A N 1
ATOM 3162 C CA . ASP A 1 412 ? -20.374 -11.137 -14.367 1.00 92.19 412 ASP A CA 1
ATOM 3163 C C . ASP A 1 412 ? -21.596 -10.306 -13.933 1.00 92.19 412 ASP A C 1
ATOM 3165 O O . ASP A 1 412 ? -22.457 -9.928 -14.736 1.00 92.19 412 ASP A O 1
ATOM 3169 N N . LEU A 1 413 ? -21.645 -9.970 -12.642 1.00 93.25 413 LEU A N 1
ATOM 3170 C CA . LEU A 1 413 ? -22.733 -9.201 -12.042 1.00 93.25 413 LEU A CA 1
ATOM 3171 C C . LEU A 1 413 ? -22.873 -7.795 -12.653 1.00 93.25 413 LEU A C 1
ATOM 3173 O O . LEU A 1 413 ? -23.996 -7.322 -12.812 1.00 93.25 413 LEU A O 1
ATOM 3177 N N . ARG A 1 414 ? -21.787 -7.122 -13.059 1.00 91.94 414 ARG A N 1
ATOM 3178 C CA . ARG A 1 414 ? -21.876 -5.783 -13.678 1.00 91.94 414 ARG A CA 1
ATOM 3179 C C . ARG A 1 414 ? -22.583 -5.824 -15.035 1.00 91.94 414 ARG A C 1
ATOM 3181 O O . ARG A 1 414 ? -23.363 -4.915 -15.330 1.00 91.94 414 ARG A O 1
ATOM 3188 N N . THR A 1 415 ? -22.348 -6.873 -15.823 1.00 89.31 415 THR A N 1
ATOM 3189 C CA . THR A 1 415 ? -23.071 -7.151 -17.073 1.00 89.31 415 THR A CA 1
ATOM 3190 C C . THR A 1 415 ? -24.543 -7.483 -16.812 1.00 89.31 415 THR A C 1
ATOM 3192 O O . THR A 1 415 ? -25.409 -6.988 -17.532 1.00 89.31 415 THR A O 1
ATOM 3195 N N . MET A 1 416 ? -24.860 -8.262 -15.770 1.00 92.56 416 MET A N 1
ATOM 3196 C CA . MET A 1 416 ? -26.253 -8.545 -15.387 1.00 92.56 416 MET A CA 1
ATOM 3197 C C . MET A 1 416 ? -27.005 -7.267 -14.975 1.00 92.56 416 MET A C 1
ATOM 3199 O O . MET A 1 416 ? -28.072 -6.985 -15.518 1.00 92.56 416 MET A O 1
ATOM 3203 N N . LEU A 1 417 ? -26.417 -6.441 -14.102 1.00 91.50 417 LEU A N 1
ATOM 3204 C CA . LEU A 1 417 ? -27.017 -5.177 -13.656 1.00 91.50 417 LEU A CA 1
ATOM 3205 C C . LEU A 1 417 ? -27.221 -4.189 -14.813 1.00 91.50 417 LEU A C 1
ATOM 3207 O O . LEU A 1 417 ? -28.230 -3.490 -14.847 1.00 91.50 417 LEU A O 1
ATOM 3211 N N . GLN A 1 418 ? -26.311 -4.160 -15.794 1.00 89.38 418 GLN A N 1
ATOM 3212 C CA . GLN A 1 418 ? -26.496 -3.354 -17.003 1.00 89.38 418 GLN A CA 1
ATOM 3213 C C . GLN A 1 418 ? -27.730 -3.796 -17.811 1.00 89.38 418 GLN A C 1
ATOM 3215 O O . GLN A 1 418 ? -28.512 -2.935 -18.210 1.00 89.38 418 GLN A O 1
ATOM 3220 N N . ARG A 1 419 ? -27.961 -5.105 -17.997 1.00 89.81 419 ARG A N 1
ATOM 3221 C CA . ARG A 1 419 ? -29.175 -5.598 -18.681 1.00 89.81 419 ARG A CA 1
ATOM 3222 C C . ARG A 1 419 ? -30.443 -5.195 -17.931 1.00 89.81 419 ARG A C 1
ATOM 3224 O O . ARG A 1 419 ? -31.363 -4.680 -18.552 1.00 89.81 419 ARG A O 1
ATOM 3231 N N . LEU A 1 420 ? -30.466 -5.331 -16.601 1.00 88.94 420 LEU A N 1
ATOM 3232 C CA . LEU A 1 420 ? -31.616 -4.913 -15.787 1.00 88.94 420 LEU A CA 1
ATOM 3233 C C . LEU A 1 420 ? -31.911 -3.405 -15.899 1.00 88.94 420 LEU A C 1
ATOM 3235 O O . LEU A 1 420 ? -33.078 -3.014 -15.889 1.00 88.94 420 LEU A O 1
ATOM 3239 N N . ALA A 1 421 ? -30.887 -2.557 -16.047 1.00 86.38 421 ALA A N 1
ATOM 3240 C CA . ALA A 1 421 ? -31.066 -1.130 -16.323 1.00 86.38 421 ALA A CA 1
ATOM 3241 C C . ALA A 1 421 ? -31.613 -0.866 -17.742 1.00 86.38 421 ALA A C 1
ATOM 3243 O O . ALA A 1 421 ? -32.538 -0.069 -17.909 1.00 86.38 421 ALA A O 1
ATOM 3244 N N . GLU A 1 422 ? -31.078 -1.548 -18.759 1.00 88.38 422 GLU A N 1
ATOM 3245 C CA . GLU A 1 422 ? -31.506 -1.425 -20.163 1.00 88.38 422 GLU A CA 1
ATOM 3246 C C . GLU A 1 422 ? -32.953 -1.915 -20.375 1.00 88.38 422 GLU A C 1
ATOM 3248 O O . GLU A 1 422 ? -33.737 -1.261 -21.068 1.00 88.38 422 GLU A O 1
ATOM 3253 N N . GLU A 1 423 ? -33.338 -3.005 -19.707 1.00 89.62 423 GLU A N 1
ATOM 3254 C CA . GLU A 1 423 ? -34.695 -3.575 -19.677 1.00 89.62 423 GLU A CA 1
ATOM 3255 C C . GLU A 1 423 ? -35.664 -2.795 -18.765 1.00 89.62 423 GLU A C 1
ATOM 3257 O O . GLU A 1 423 ? -36.875 -3.014 -18.818 1.00 89.62 423 GLU A O 1
ATOM 3262 N N . ARG A 1 424 ? -35.155 -1.837 -17.973 1.00 83.75 424 ARG A N 1
ATOM 3263 C CA . ARG A 1 424 ? -35.900 -1.029 -16.984 1.00 83.75 424 ARG A CA 1
ATOM 3264 C C . ARG A 1 424 ? -36.585 -1.862 -15.896 1.00 83.75 424 ARG A C 1
ATOM 3266 O O . ARG A 1 424 ? -37.677 -1.524 -15.431 1.00 83.75 424 ARG A O 1
ATOM 3273 N N . CYS A 1 425 ? -35.935 -2.941 -15.477 1.00 80.06 425 CYS A N 1
ATOM 3274 C CA . CYS A 1 425 ? -36.369 -3.755 -14.349 1.00 80.06 425 CYS A CA 1
ATOM 3275 C C . CYS A 1 425 ? -36.358 -2.936 -13.039 1.00 80.06 425 CYS A C 1
ATOM 3277 O O . CYS A 1 425 ? -35.541 -2.019 -12.902 1.00 80.06 425 CYS A O 1
ATOM 3279 N N . PRO A 1 426 ? -37.223 -3.254 -12.055 1.00 77.31 426 PRO A N 1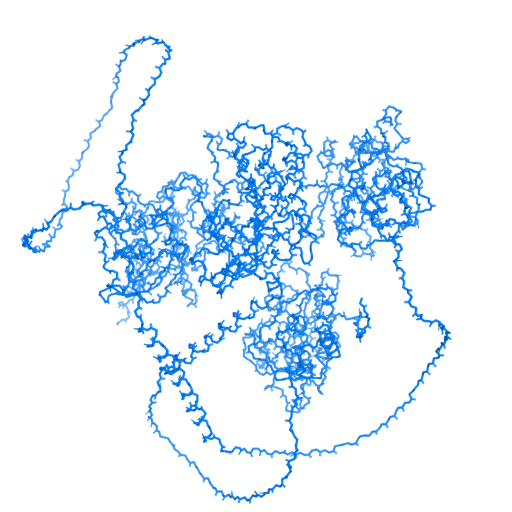
ATOM 3280 C CA . PRO A 1 426 ? -37.282 -2.519 -10.795 1.00 77.31 426 PRO A CA 1
ATOM 3281 C C . PRO A 1 426 ? -35.942 -2.473 -10.049 1.00 77.31 426 PRO A C 1
ATOM 3283 O O . PRO A 1 426 ? -35.281 -3.494 -9.841 1.00 77.31 426 PRO A O 1
ATOM 3286 N N . THR A 1 427 ? -35.569 -1.274 -9.609 1.00 83.69 427 THR A N 1
ATOM 3287 C CA . THR A 1 427 ? -34.554 -1.058 -8.574 1.00 83.69 427 THR A CA 1
ATOM 3288 C C . THR A 1 427 ? -35.077 -1.520 -7.206 1.00 83.69 427 THR A C 1
ATOM 3290 O O . THR A 1 427 ? -36.253 -1.869 -7.066 1.00 83.69 427 THR A O 1
ATOM 3293 N N . GLY A 1 428 ? -34.206 -1.584 -6.198 1.00 77.75 428 GLY A N 1
ATOM 3294 C CA . GLY A 1 428 ? -34.515 -2.231 -4.919 1.00 77.75 428 GLY A CA 1
ATOM 3295 C C . GLY A 1 428 ? -33.929 -3.642 -4.815 1.00 77.75 428 GLY A C 1
ATOM 3296 O O . GLY A 1 428 ? -33.574 -4.271 -5.818 1.00 77.75 428 GLY A O 1
ATOM 3297 N N . PHE A 1 429 ? -33.860 -4.173 -3.595 1.00 76.50 429 PHE A N 1
ATOM 3298 C CA . PHE A 1 429 ? -33.378 -5.527 -3.309 1.00 76.50 429 PHE A CA 1
ATOM 3299 C C . PHE A 1 429 ? -34.453 -6.602 -3.561 1.00 76.50 429 PHE A C 1
ATOM 3301 O O . PHE A 1 429 ? -35.303 -6.866 -2.711 1.00 76.50 429 PHE A O 1
ATOM 3308 N N . SER A 1 430 ? -34.393 -7.259 -4.724 1.00 75.38 430 SER A N 1
ATOM 3309 C CA . SER A 1 430 ? -35.126 -8.505 -4.999 1.00 75.38 430 SER A CA 1
ATOM 3310 C C . SER A 1 430 ? -34.504 -9.702 -4.267 1.00 75.38 430 SER A C 1
ATOM 3312 O O . SER A 1 430 ? -33.361 -9.637 -3.808 1.00 75.38 430 SER A O 1
ATOM 3314 N N . PHE A 1 431 ? -35.229 -10.825 -4.207 1.00 70.00 431 PHE A N 1
ATOM 3315 C CA . PHE A 1 431 ? -34.725 -12.078 -3.630 1.00 70.00 431 PHE A CA 1
ATOM 3316 C C . PHE A 1 431 ? -33.380 -12.502 -4.243 1.00 70.00 431 PHE A C 1
ATOM 3318 O O . PHE A 1 431 ? -32.448 -12.821 -3.511 1.00 70.00 431 PHE A O 1
ATOM 3325 N N . ASP A 1 432 ? -33.234 -12.415 -5.566 1.00 80.25 432 ASP A N 1
ATOM 3326 C CA . ASP A 1 432 ? -32.008 -12.822 -6.264 1.00 80.25 432 ASP A CA 1
ATOM 3327 C C . ASP A 1 432 ? -30.840 -11.860 -6.005 1.00 80.25 432 ASP A C 1
ATOM 3329 O O . ASP A 1 432 ? -29.704 -12.290 -5.822 1.00 80.25 432 ASP A O 1
ATOM 3333 N N . LYS A 1 433 ? -31.109 -10.551 -5.888 1.00 84.69 433 LYS A N 1
ATOM 3334 C CA . LYS A 1 433 ? -30.097 -9.565 -5.470 1.00 84.69 433 LYS A CA 1
ATOM 3335 C C . LYS A 1 433 ? -29.627 -9.814 -4.033 1.00 84.69 433 LYS A C 1
ATOM 3337 O O . LYS A 1 433 ? -28.436 -9.697 -3.754 1.00 84.69 433 LYS A O 1
ATOM 3342 N N . ILE A 1 434 ? -30.541 -10.195 -3.136 1.00 77.00 434 ILE A N 1
ATOM 3343 C CA . ILE A 1 434 ? -30.236 -10.584 -1.749 1.00 77.00 434 ILE A CA 1
ATOM 3344 C C . ILE A 1 434 ? -29.423 -11.887 -1.722 1.00 77.00 434 ILE A C 1
ATOM 3346 O O . ILE A 1 434 ? -28.409 -11.948 -1.029 1.00 77.00 434 ILE A O 1
ATOM 3350 N N . LYS A 1 435 ? -29.804 -12.892 -2.524 1.00 81.62 435 LYS A N 1
ATOM 3351 C CA . LYS A 1 435 ? -29.064 -14.150 -2.727 1.00 81.62 435 LYS A CA 1
ATOM 3352 C C . LYS A 1 435 ? -27.623 -13.870 -3.175 1.00 81.62 435 LYS A C 1
ATOM 3354 O O . LYS A 1 435 ? -26.682 -14.391 -2.581 1.00 81.62 435 LYS A O 1
ATOM 3359 N N . ILE A 1 436 ? -27.432 -13.001 -4.169 1.00 88.44 436 ILE A N 1
ATOM 3360 C CA . ILE A 1 436 ? -26.107 -12.589 -4.661 1.00 88.44 436 ILE A CA 1
ATOM 3361 C C . ILE A 1 436 ? -25.303 -11.865 -3.567 1.00 88.44 436 ILE A C 1
ATOM 3363 O O . ILE A 1 436 ? -24.157 -12.238 -3.316 1.00 88.44 436 ILE A O 1
ATOM 3367 N N . ALA A 1 437 ? -25.897 -10.884 -2.877 1.00 84.88 437 ALA A N 1
ATOM 3368 C CA . ALA A 1 437 ? -25.242 -10.155 -1.788 1.00 84.88 437 ALA A CA 1
ATOM 3369 C C . ALA A 1 437 ? -24.783 -11.087 -0.651 1.00 84.88 437 ALA A C 1
ATOM 3371 O O . ALA A 1 437 ? -23.643 -10.994 -0.195 1.00 84.88 437 ALA A O 1
ATOM 3372 N N . PHE A 1 438 ? -25.643 -12.021 -0.235 1.00 78.38 438 PHE A N 1
ATOM 3373 C CA . PHE A 1 438 ? -25.344 -13.024 0.786 1.00 78.38 438 PHE A CA 1
ATOM 3374 C C . PHE A 1 438 ? -24.179 -13.939 0.380 1.00 78.38 438 PHE A C 1
ATOM 3376 O O . PHE A 1 438 ? -23.275 -14.179 1.178 1.00 78.38 438 PHE A O 1
ATOM 3383 N N . HIS A 1 439 ? -24.146 -14.408 -0.869 1.00 89.00 439 HIS A N 1
ATOM 3384 C CA . HIS A 1 439 ? -23.057 -15.251 -1.367 1.00 89.00 439 HIS A CA 1
ATOM 3385 C C . HIS A 1 439 ? -21.710 -14.525 -1.434 1.00 89.00 439 HIS A C 1
ATOM 3387 O O . HIS A 1 439 ? -20.689 -15.108 -1.065 1.00 89.00 439 HIS A O 1
ATOM 3393 N N . VAL A 1 440 ? -21.703 -13.252 -1.842 1.00 91.69 440 VAL A N 1
ATOM 3394 C CA . VAL A 1 440 ? -20.493 -12.417 -1.824 1.00 91.69 440 VAL A CA 1
ATOM 3395 C C . VAL A 1 440 ? -20.016 -12.191 -0.386 1.00 91.69 440 VAL A C 1
ATOM 3397 O O . VAL A 1 440 ? -18.838 -12.399 -0.106 1.00 91.69 440 VAL A O 1
ATOM 3400 N N . ALA A 1 441 ? -20.918 -11.868 0.548 1.00 83.56 441 ALA A N 1
ATOM 3401 C CA . ALA A 1 441 ? -20.580 -11.744 1.967 1.00 83.56 441 ALA A CA 1
ATOM 3402 C C . ALA A 1 441 ? -19.997 -13.050 2.542 1.00 83.56 441 ALA A C 1
ATOM 3404 O O . ALA A 1 441 ? -18.960 -13.018 3.199 1.00 83.56 441 ALA A O 1
ATOM 3405 N N . HIS A 1 442 ? -20.598 -14.204 2.234 1.00 81.69 442 HIS A N 1
ATOM 3406 C CA . HIS A 1 442 ? -20.128 -15.517 2.687 1.00 81.69 442 HIS A CA 1
ATOM 3407 C C . HIS A 1 442 ? -18.712 -15.848 2.171 1.00 81.69 442 HIS A C 1
ATOM 3409 O O . HIS A 1 442 ? -17.890 -16.355 2.935 1.00 81.69 442 HIS A O 1
ATOM 3415 N N . ALA A 1 443 ? -18.395 -15.516 0.913 1.00 86.62 443 ALA A N 1
ATOM 3416 C CA . ALA A 1 443 ? -17.045 -15.667 0.361 1.00 86.62 443 ALA A CA 1
ATOM 3417 C C . ALA A 1 443 ? -16.016 -14.773 1.081 1.00 86.62 443 ALA A C 1
ATOM 3419 O O . ALA A 1 443 ? -14.927 -15.230 1.426 1.00 86.62 443 ALA A O 1
ATOM 3420 N N . ILE A 1 444 ? -16.381 -13.516 1.359 1.00 88.19 444 ILE A N 1
ATOM 3421 C CA . ILE A 1 444 ? -15.531 -12.550 2.071 1.00 88.19 444 ILE A CA 1
ATOM 3422 C C . ILE A 1 444 ? -15.285 -13.007 3.516 1.00 88.19 444 ILE A C 1
ATOM 3424 O O . ILE A 1 444 ? -14.137 -13.071 3.947 1.00 88.19 444 ILE A O 1
ATOM 3428 N N . THR A 1 445 ? -16.330 -13.415 4.248 1.00 81.69 445 THR A N 1
ATOM 3429 C CA . THR A 1 445 ? -16.200 -13.951 5.615 1.00 81.69 445 THR A CA 1
ATOM 3430 C C . THR A 1 445 ? -15.301 -15.187 5.662 1.00 81.69 445 THR A C 1
ATOM 3432 O O . THR A 1 445 ? -14.473 -15.293 6.565 1.00 81.69 445 THR A O 1
ATOM 3435 N N . TYR A 1 446 ? -15.400 -16.091 4.679 1.00 84.94 446 TYR A N 1
ATOM 3436 C CA . TYR A 1 446 ? -14.473 -17.218 4.563 1.00 84.94 446 TYR A CA 1
ATOM 3437 C C . TYR A 1 446 ? -13.024 -16.733 4.416 1.00 84.94 446 TYR A C 1
ATOM 3439 O O . TYR A 1 446 ? -12.187 -17.095 5.240 1.00 84.94 446 TYR A O 1
ATOM 3447 N N . MET A 1 447 ? -12.732 -15.864 3.442 1.00 82.94 447 MET A N 1
ATOM 3448 C CA . MET A 1 447 ? -11.380 -15.337 3.195 1.00 82.94 447 MET A CA 1
ATOM 3449 C C . MET A 1 447 ? -10.787 -14.613 4.414 1.00 82.94 447 MET A C 1
ATOM 3451 O O . MET A 1 447 ? -9.612 -14.799 4.741 1.00 82.94 447 MET A O 1
ATOM 3455 N N . HIS A 1 448 ? -11.611 -13.830 5.114 1.00 82.56 448 HIS A N 1
ATOM 3456 C CA . HIS A 1 448 ? -11.218 -13.097 6.318 1.00 82.56 448 HIS A CA 1
ATOM 3457 C C . HIS A 1 448 ? -11.009 -14.003 7.543 1.00 82.56 448 HIS A C 1
ATOM 3459 O O . HIS A 1 448 ? -10.293 -13.615 8.460 1.00 82.56 448 HIS A O 1
ATOM 3465 N N . SER A 1 449 ? -11.578 -15.215 7.552 1.00 75.88 449 SER A N 1
ATOM 3466 C CA . SER A 1 449 ? -11.386 -16.214 8.620 1.00 75.88 449 SER A CA 1
ATOM 3467 C C . SER A 1 449 ? -10.124 -17.081 8.472 1.00 75.88 449 SER A C 1
ATOM 3469 O O . SER A 1 449 ? -9.776 -17.828 9.387 1.00 75.88 449 SER A O 1
ATOM 3471 N N . LEU A 1 450 ? -9.434 -17.007 7.328 1.00 66.25 450 LEU A N 1
ATOM 3472 C CA . LEU A 1 450 ? -8.200 -17.758 7.083 1.00 66.25 450 LEU A CA 1
ATOM 3473 C C . LEU A 1 450 ? -7.021 -17.181 7.880 1.00 66.25 450 LEU A C 1
ATOM 3475 O O . LEU A 1 450 ? -6.998 -16.001 8.215 1.00 66.25 450 LEU A O 1
ATOM 3479 N N . GLN A 1 451 ? -6.001 -18.008 8.142 1.00 53.53 451 GLN A N 1
ATOM 3480 C CA . GLN A 1 451 ? -4.766 -17.574 8.803 1.00 53.53 451 GLN A CA 1
ATOM 3481 C C . GLN A 1 451 ? -3.527 -17.929 7.951 1.00 53.53 451 GLN A C 1
ATOM 3483 O O . GLN A 1 451 ? -3.160 -19.104 7.862 1.00 53.53 451 GLN A O 1
ATOM 3488 N N . PRO A 1 452 ? -2.817 -16.945 7.358 1.00 57.53 452 PRO A N 1
ATOM 3489 C CA . PRO A 1 452 ? -3.068 -15.503 7.433 1.00 57.53 452 PRO A CA 1
ATOM 3490 C C . PRO A 1 452 ? -4.369 -15.083 6.732 1.00 57.53 452 PRO A C 1
ATOM 3492 O O . PRO A 1 452 ? -4.789 -15.727 5.773 1.00 57.53 452 PRO A O 1
ATOM 3495 N N . VAL A 1 453 ? -4.943 -13.975 7.205 1.00 68.50 453 VAL A N 1
ATOM 3496 C CA . VAL A 1 453 ? -6.141 -13.327 6.647 1.00 68.50 453 VAL A CA 1
ATOM 3497 C C . VAL A 1 453 ? -5.931 -13.031 5.163 1.00 68.50 453 VAL A C 1
ATOM 3499 O O . VAL A 1 453 ? -4.936 -12.405 4.787 1.00 68.50 453 VAL A O 1
ATOM 3502 N N . VAL A 1 454 ? -6.865 -13.467 4.315 1.00 74.12 454 VAL A N 1
ATOM 3503 C CA . VAL A 1 454 ? -6.821 -13.212 2.870 1.00 74.12 454 VAL A CA 1
ATOM 3504 C C . VAL A 1 454 ? -7.724 -12.024 2.548 1.00 74.12 454 VAL A C 1
ATOM 3506 O O . VAL A 1 454 ? -8.938 -12.101 2.700 1.00 74.12 454 VAL A O 1
ATOM 3509 N N . LEU A 1 455 ? -7.130 -10.928 2.078 1.00 76.31 455 LEU A N 1
ATOM 3510 C CA . LEU A 1 455 ? -7.856 -9.740 1.616 1.00 76.31 455 LEU A CA 1
ATOM 3511 C C . LEU A 1 455 ? -8.078 -9.802 0.100 1.00 76.31 455 LEU A C 1
ATOM 3513 O O . LEU A 1 455 ? -7.169 -10.182 -0.641 1.00 76.31 455 LEU A O 1
ATOM 3517 N N . HIS A 1 456 ? -9.248 -9.382 -0.383 1.00 82.94 456 HIS A N 1
ATOM 3518 C CA . HIS A 1 456 ? -9.544 -9.357 -1.819 1.00 82.94 456 HIS A CA 1
ATOM 3519 C C . HIS A 1 456 ? -8.849 -8.195 -2.532 1.00 82.94 456 HIS A C 1
ATOM 3521 O O . HIS A 1 456 ? -8.341 -8.365 -3.647 1.00 82.94 456 HIS A O 1
ATOM 3527 N N . ARG A 1 457 ? -8.842 -7.009 -1.907 1.00 75.44 457 ARG A N 1
ATOM 3528 C CA . ARG A 1 457 ? -8.136 -5.791 -2.356 1.00 75.44 457 ARG A CA 1
ATOM 3529 C C . ARG A 1 457 ? -8.579 -5.216 -3.712 1.00 75.44 457 ARG A C 1
ATOM 3531 O O . ARG A 1 457 ? -7.937 -4.286 -4.200 1.00 75.44 457 ARG A O 1
ATOM 3538 N N . ASP A 1 458 ? -9.633 -5.751 -4.335 1.00 78.81 458 ASP A N 1
ATOM 3539 C CA . ASP A 1 458 ? -10.188 -5.309 -5.632 1.00 78.81 458 ASP A CA 1
ATOM 3540 C C . ASP A 1 458 ? -11.674 -5.708 -5.807 1.00 78.81 458 ASP A C 1
ATOM 3542 O O . ASP A 1 458 ? -12.139 -5.956 -6.919 1.00 78.81 458 ASP A O 1
ATOM 3546 N N . LEU A 1 459 ? -12.418 -5.825 -4.701 1.00 86.25 459 LEU A N 1
ATOM 3547 C CA . LEU A 1 459 ? -13.809 -6.283 -4.692 1.00 86.25 459 LEU A CA 1
ATOM 3548 C C . LEU A 1 459 ? -14.741 -5.286 -5.412 1.00 86.25 459 LEU A C 1
ATOM 3550 O O . LEU A 1 459 ? -14.818 -4.118 -5.044 1.00 86.25 459 LEU A O 1
ATOM 3554 N N . LYS A 1 460 ? -15.468 -5.759 -6.431 1.00 87.12 460 LYS A N 1
ATOM 3555 C CA . LYS A 1 460 ? -16.384 -4.965 -7.275 1.00 87.12 460 LYS A CA 1
ATOM 3556 C C . LYS A 1 460 ? -17.320 -5.876 -8.073 1.00 87.12 460 LYS A C 1
ATOM 3558 O O . LYS A 1 460 ? -17.012 -7.051 -8.264 1.00 87.12 460 LYS A O 1
ATOM 3563 N N . SER A 1 461 ? -18.405 -5.331 -8.622 1.00 89.31 461 SER A N 1
ATOM 3564 C CA . SER A 1 461 ? -19.406 -6.076 -9.412 1.00 89.31 461 SER A CA 1
ATOM 3565 C C . SER A 1 461 ? -18.851 -6.867 -10.610 1.00 89.31 461 SER A C 1
ATOM 3567 O O . SER A 1 461 ? -19.422 -7.886 -10.981 1.00 89.31 461 SER A O 1
ATOM 3569 N N . LYS A 1 462 ? -17.720 -6.464 -11.207 1.00 87.31 462 LYS A N 1
ATOM 3570 C CA . LYS A 1 462 ? -17.064 -7.227 -12.293 1.00 87.31 462 LYS A CA 1
ATOM 3571 C C . LYS A 1 462 ? -16.313 -8.484 -11.837 1.00 87.31 462 LYS A C 1
ATOM 3573 O O . LYS A 1 462 ? -16.043 -9.341 -12.668 1.00 87.31 462 LYS A O 1
ATOM 3578 N N . ASN A 1 463 ? -15.987 -8.594 -10.549 1.00 90.88 463 ASN A N 1
ATOM 3579 C CA . ASN A 1 463 ? -15.250 -9.730 -9.978 1.00 90.88 463 ASN A CA 1
ATOM 3580 C C . ASN A 1 463 ? -16.193 -10.741 -9.289 1.00 90.88 463 ASN A C 1
ATOM 3582 O O . ASN A 1 463 ? -15.743 -11.648 -8.592 1.00 90.88 463 ASN A O 1
ATOM 3586 N N . VAL A 1 464 ? -17.507 -10.588 -9.484 1.00 94.50 464 VAL A N 1
ATOM 3587 C CA . VAL A 1 464 ? -18.546 -11.510 -9.015 1.00 94.50 464 VAL A CA 1
ATOM 3588 C C . VAL A 1 464 ? -19.163 -12.180 -10.237 1.00 94.50 464 VAL A C 1
ATOM 3590 O O . VAL A 1 464 ? -19.784 -11.507 -11.059 1.00 94.50 464 VAL A O 1
ATOM 3593 N N . LEU A 1 465 ? -18.980 -13.494 -10.364 1.00 94.62 465 LEU A N 1
ATOM 3594 C CA . LEU A 1 465 ? -19.525 -14.308 -11.452 1.00 94.62 465 LEU A CA 1
ATOM 3595 C C . LEU A 1 465 ? -20.779 -15.062 -10.997 1.00 94.62 465 LEU A C 1
ATOM 3597 O O . LEU A 1 465 ? -20.900 -15.403 -9.822 1.00 94.62 465 LEU A O 1
ATOM 3601 N N . LEU A 1 466 ? -21.699 -15.334 -11.923 1.00 95.50 466 LEU A N 1
ATOM 3602 C CA . LEU A 1 466 ? -23.029 -15.890 -11.652 1.00 95.50 466 LEU A CA 1
ATOM 3603 C C . LEU A 1 466 ? -23.263 -17.217 -12.394 1.00 95.50 466 LEU A C 1
ATOM 3605 O O . LEU A 1 466 ? -22.879 -17.364 -13.556 1.00 95.50 466 LEU A O 1
ATOM 3609 N N . THR A 1 467 ? -23.935 -18.179 -11.759 1.00 91.69 467 THR A N 1
ATOM 3610 C CA . THR A 1 467 ? -24.511 -19.349 -12.451 1.00 91.69 467 THR A CA 1
ATOM 3611 C C . THR A 1 467 ? -25.786 -18.975 -13.222 1.00 91.69 467 THR A C 1
ATOM 3613 O O . THR A 1 467 ? -26.302 -17.865 -13.089 1.00 91.69 467 THR A O 1
ATOM 3616 N N . GLU A 1 468 ? -26.327 -19.915 -14.006 1.00 88.44 468 GLU A N 1
ATOM 3617 C CA . GLU A 1 468 ? -27.684 -19.813 -14.575 1.00 88.44 468 GLU A CA 1
ATOM 3618 C C . GLU A 1 468 ? -28.760 -19.605 -13.485 1.00 88.44 468 GLU A C 1
ATOM 3620 O O . GLU A 1 468 ? -29.684 -18.823 -13.687 1.00 88.44 468 GLU A O 1
ATOM 3625 N N . ASP A 1 469 ? -28.587 -20.200 -12.299 1.00 86.62 469 ASP A N 1
ATOM 3626 C CA . ASP A 1 469 ? -29.469 -20.042 -11.130 1.00 86.62 469 ASP A CA 1
ATOM 3627 C C . ASP A 1 469 ? -29.202 -18.768 -10.294 1.00 86.62 469 ASP A C 1
ATOM 3629 O O . ASP A 1 469 ? -29.742 -18.621 -9.195 1.00 86.62 469 ASP A O 1
ATOM 3633 N N . LEU A 1 470 ? -28.349 -17.848 -10.765 1.00 86.88 470 LEU A N 1
ATOM 3634 C CA . LEU A 1 470 ? -27.915 -16.636 -10.046 1.00 86.88 470 LEU A CA 1
ATOM 3635 C C . LEU A 1 470 ? -27.208 -16.910 -8.699 1.00 86.88 470 LEU A C 1
ATOM 3637 O O . LEU A 1 470 ? -27.197 -16.074 -7.791 1.00 86.88 470 LEU A O 1
ATOM 3641 N N . ASP A 1 471 ? -26.569 -18.073 -8.554 1.00 88.81 471 ASP A N 1
ATOM 3642 C CA . ASP A 1 471 ? -25.606 -18.313 -7.480 1.00 88.81 471 ASP A CA 1
ATOM 3643 C C . ASP A 1 471 ? -24.292 -17.597 -7.793 1.00 88.81 471 ASP A C 1
ATOM 3645 O O . ASP A 1 471 ? -23.705 -17.782 -8.860 1.00 88.81 471 ASP A O 1
ATOM 3649 N N . ALA A 1 472 ? -23.834 -16.761 -6.860 1.00 94.06 472 ALA A N 1
ATOM 3650 C CA . ALA A 1 472 ? -22.660 -15.924 -7.054 1.00 94.06 472 ALA A CA 1
ATOM 3651 C C . ALA A 1 472 ? -21.385 -16.581 -6.512 1.00 94.06 472 ALA A C 1
ATOM 3653 O O . ALA A 1 472 ? -21.398 -17.188 -5.435 1.00 94.06 472 ALA A O 1
ATOM 3654 N N . LYS A 1 473 ? -20.280 -16.408 -7.244 1.00 95.62 473 LYS A N 1
ATOM 3655 C CA . LYS A 1 473 ? -18.922 -16.786 -6.838 1.00 95.62 473 LYS A CA 1
ATOM 3656 C C . LYS A 1 473 ? -17.927 -15.651 -7.083 1.00 95.62 473 LYS A C 1
ATOM 3658 O O . LYS A 1 473 ? -18.038 -14.911 -8.058 1.00 95.62 473 LYS A O 1
ATOM 3663 N N . LEU A 1 474 ? -16.941 -15.541 -6.200 1.00 93.56 474 LEU A N 1
ATOM 3664 C CA . LEU A 1 474 ? -15.940 -14.473 -6.176 1.00 93.56 474 LEU A CA 1
ATOM 3665 C C . LEU A 1 474 ? -14.642 -14.889 -6.908 1.00 93.56 474 LEU A C 1
ATOM 3667 O O . LEU A 1 474 ? -14.235 -16.050 -6.811 1.00 93.56 474 LEU A O 1
ATOM 3671 N N . THR A 1 475 ? -14.016 -13.971 -7.659 1.00 88.25 475 THR A N 1
ATOM 3672 C CA . THR A 1 475 ? -12.833 -14.223 -8.521 1.00 88.25 475 THR A CA 1
ATOM 3673 C C . THR A 1 475 ? -11.845 -13.041 -8.556 1.00 88.25 475 THR A C 1
ATOM 3675 O O . THR A 1 475 ? -12.145 -11.956 -8.071 1.00 88.25 475 THR A O 1
ATOM 3678 N N . ASP A 1 476 ? -10.675 -13.235 -9.180 1.00 77.50 476 ASP A N 1
ATOM 3679 C CA . ASP A 1 476 ? -9.627 -12.219 -9.406 1.00 77.50 476 ASP A CA 1
ATOM 3680 C C . ASP A 1 476 ? -9.027 -11.633 -8.107 1.00 77.50 476 ASP A C 1
ATOM 3682 O O . ASP A 1 476 ? -8.994 -10.423 -7.869 1.00 77.50 476 ASP A O 1
ATOM 3686 N N . PHE A 1 477 ? -8.504 -12.525 -7.260 1.00 70.44 477 PHE A N 1
ATOM 3687 C CA . PHE A 1 477 ? -7.852 -12.203 -5.985 1.00 70.44 477 PHE A CA 1
ATOM 3688 C C . PHE A 1 477 ? -6.503 -11.478 -6.192 1.00 70.44 477 PHE A C 1
ATOM 3690 O O . PHE A 1 477 ? -5.535 -12.042 -6.703 1.00 70.44 477 PHE A O 1
ATOM 3697 N N . GLY A 1 478 ? -6.430 -10.199 -5.806 1.00 56.47 478 GLY A N 1
ATOM 3698 C CA . GLY A 1 478 ? -5.400 -9.259 -6.270 1.00 56.47 478 GLY A CA 1
ATOM 3699 C C . GLY A 1 478 ? -4.039 -9.306 -5.559 1.00 56.47 478 GLY A C 1
ATOM 3700 O O . GLY A 1 478 ? -3.647 -8.315 -4.941 1.00 56.47 478 GLY A O 1
ATOM 3701 N N . VAL A 1 479 ? -3.278 -10.401 -5.690 1.00 47.81 479 VAL A N 1
ATOM 3702 C CA . VAL A 1 479 ? -1.966 -10.583 -5.017 1.00 47.81 479 VAL A CA 1
ATOM 3703 C C . VAL A 1 479 ? -0.929 -9.500 -5.385 1.00 47.81 479 VAL A C 1
ATOM 3705 O O . VAL A 1 479 ? -0.204 -8.999 -4.528 1.00 47.81 479 VAL A O 1
ATOM 3708 N N . SER A 1 480 ? -0.885 -9.062 -6.648 1.00 38.44 480 SER A N 1
ATOM 3709 C CA . SER A 1 480 ? 0.228 -8.267 -7.212 1.00 38.44 480 SER A CA 1
ATOM 3710 C C . SER A 1 480 ? 0.328 -6.787 -6.756 1.00 38.44 480 SER A C 1
ATOM 3712 O O . SER A 1 480 ? 1.199 -6.049 -7.218 1.00 38.44 480 SER A O 1
ATOM 3714 N N . ARG A 1 481 ? -0.533 -6.298 -5.847 1.00 40.75 481 ARG A N 1
ATOM 3715 C CA . ARG A 1 481 ? -0.553 -4.868 -5.443 1.00 40.75 481 ARG A CA 1
ATOM 3716 C C . ARG A 1 481 ? 0.499 -4.449 -4.405 1.00 40.75 481 ARG A C 1
ATOM 3718 O O . ARG A 1 481 ? 0.623 -3.259 -4.140 1.00 40.75 481 ARG A O 1
ATOM 3725 N N . GLU A 1 482 ? 1.266 -5.376 -3.832 1.00 34.25 482 GLU A N 1
ATOM 3726 C CA . GLU A 1 482 ? 2.057 -5.110 -2.612 1.00 34.25 482 GLU A CA 1
ATOM 3727 C C . GLU A 1 482 ? 3.567 -4.858 -2.840 1.00 34.25 482 GLU A C 1
ATOM 3729 O O . GLU A 1 482 ? 4.275 -4.472 -1.912 1.00 34.25 482 GLU A O 1
ATOM 3734 N N . ARG A 1 483 ? 4.082 -5.039 -4.071 1.00 28.75 483 ARG A N 1
ATOM 3735 C CA . ARG A 1 483 ? 5.496 -4.773 -4.440 1.00 28.75 483 ARG A CA 1
ATOM 3736 C C . ARG A 1 483 ? 5.651 -4.089 -5.810 1.00 28.75 483 ARG A C 1
ATOM 3738 O O . ARG A 1 483 ? 6.276 -4.620 -6.741 1.00 28.75 483 ARG A O 1
ATOM 3745 N N . ALA A 1 484 ? 5.094 -2.885 -5.900 1.00 23.95 484 ALA A N 1
ATOM 3746 C CA . ALA A 1 484 ? 5.427 -1.850 -6.880 1.00 23.95 484 ALA A CA 1
ATOM 3747 C C . ALA A 1 484 ? 5.408 -0.475 -6.182 1.00 23.95 484 ALA A C 1
ATOM 3749 O O . ALA A 1 484 ? 4.679 -0.295 -5.208 1.00 23.95 484 ALA A O 1
ATOM 3750 N N . ASP A 1 485 ? 6.231 0.464 -6.650 1.00 25.48 485 ASP A N 1
ATOM 3751 C CA . ASP A 1 485 ? 6.457 1.772 -6.019 1.00 25.48 485 ASP A CA 1
ATOM 3752 C C . ASP A 1 485 ? 5.219 2.695 -6.008 1.00 25.48 485 ASP A C 1
ATOM 3754 O O . ASP A 1 485 ? 4.161 2.345 -6.530 1.00 25.48 485 ASP A O 1
ATOM 3758 N N . HIS A 1 486 ? 5.367 3.898 -5.424 1.00 29.61 486 HIS A N 1
ATOM 3759 C CA . HIS A 1 486 ? 4.349 4.945 -5.175 1.00 29.61 486 HIS A CA 1
ATOM 3760 C C . HIS A 1 486 ? 3.667 5.556 -6.431 1.00 29.61 486 HIS A C 1
ATOM 3762 O O . HIS A 1 486 ? 3.494 6.770 -6.562 1.00 29.61 486 HIS A O 1
ATOM 3768 N N . THR A 1 487 ? 3.261 4.717 -7.375 1.00 27.16 487 THR A N 1
ATOM 3769 C CA . THR A 1 487 ? 2.704 5.050 -8.681 1.00 27.16 487 THR A CA 1
ATOM 3770 C C . THR A 1 487 ? 1.609 4.045 -9.027 1.00 27.16 487 THR A C 1
ATOM 3772 O O . THR A 1 487 ? 1.855 3.059 -9.726 1.00 27.16 487 THR A O 1
ATOM 3775 N N . MET A 1 488 ? 0.376 4.311 -8.579 1.00 26.27 488 MET A N 1
ATOM 3776 C CA . MET A 1 488 ? -0.799 3.610 -9.107 1.00 26.27 488 MET A CA 1
ATOM 3777 C C . MET A 1 488 ? -0.872 3.836 -10.620 1.00 26.27 488 MET A C 1
ATOM 3779 O O . MET A 1 488 ? -1.099 4.957 -11.078 1.00 26.27 488 MET A O 1
ATOM 3783 N N . THR A 1 489 ? -0.638 2.777 -11.395 1.00 26.19 489 THR A N 1
ATOM 3784 C CA . THR A 1 489 ? -0.549 2.848 -12.857 1.00 26.19 489 THR A CA 1
ATOM 3785 C C . THR A 1 489 ? -1.135 1.578 -13.474 1.00 26.19 489 THR A C 1
ATOM 3787 O O . THR A 1 489 ? -0.909 0.491 -12.957 1.00 26.19 489 THR A O 1
ATOM 3790 N N . ALA A 1 490 ? -1.864 1.725 -14.588 1.00 24.91 490 ALA A N 1
ATOM 3791 C CA . ALA A 1 490 ? -2.536 0.650 -15.335 1.00 24.91 490 ALA A CA 1
ATOM 3792 C C . ALA A 1 490 ? -3.645 -0.114 -14.565 1.00 24.91 490 ALA A C 1
ATOM 3794 O O . ALA A 1 490 ? -3.493 -1.271 -14.185 1.00 24.91 490 ALA A O 1
ATOM 3795 N N . GLY A 1 491 ? -4.814 0.524 -14.413 1.00 29.64 491 GLY A N 1
ATOM 3796 C CA . GLY A 1 491 ? -6.009 -0.084 -13.804 1.00 29.64 491 GLY A CA 1
ATOM 3797 C C . GLY A 1 491 ? -7.276 0.764 -13.972 1.00 29.64 491 GLY A C 1
ATOM 3798 O O . GLY A 1 491 ? -7.898 1.147 -12.987 1.00 29.64 491 GLY A O 1
ATOM 3799 N N . VAL A 1 492 ? -7.620 1.136 -15.211 1.00 34.03 492 VAL A N 1
ATOM 3800 C CA . VAL A 1 492 ? -8.753 2.038 -15.508 1.00 34.03 492 VAL A CA 1
ATOM 3801 C C . VAL A 1 492 ? -10.090 1.419 -15.071 1.00 34.03 492 VAL A C 1
ATOM 3803 O O . VAL A 1 492 ? -10.403 0.300 -15.471 1.00 34.03 492 VAL A O 1
ATOM 3806 N N . GLY A 1 493 ? -10.894 2.168 -14.306 1.00 37.19 493 GLY A N 1
ATOM 3807 C CA . GLY A 1 493 ? -12.289 1.817 -14.003 1.00 37.19 493 GLY A CA 1
ATOM 3808 C C . GLY A 1 493 ? -12.497 0.842 -12.837 1.00 37.19 493 GLY A C 1
ATOM 3809 O O . GLY A 1 493 ? -13.334 -0.053 -12.930 1.00 37.19 493 GLY A O 1
ATOM 3810 N N . SER A 1 494 ? -11.731 0.950 -11.745 1.00 51.94 494 SER A N 1
ATOM 3811 C CA . SER A 1 494 ? -11.980 0.169 -10.509 1.00 51.94 494 SER A CA 1
ATOM 3812 C C . SER A 1 494 ? -11.714 0.928 -9.201 1.00 51.94 494 SER A C 1
ATOM 3814 O O . SER A 1 494 ? -11.809 0.348 -8.127 1.00 51.94 494 SER A O 1
ATOM 3816 N N . SER A 1 495 ? -11.419 2.228 -9.259 1.00 65.44 495 SER A N 1
ATOM 3817 C CA . SER A 1 495 ? -11.136 3.048 -8.073 1.00 65.44 495 SER A CA 1
ATOM 3818 C C . SER A 1 495 ? -12.376 3.429 -7.259 1.00 65.44 495 SER A C 1
ATOM 3820 O O . SER A 1 495 ? -12.235 3.696 -6.075 1.00 65.44 495 SER A O 1
ATOM 3822 N N . LEU A 1 496 ? -13.581 3.428 -7.846 1.00 74.88 496 LEU A N 1
ATOM 3823 C CA . LEU A 1 496 ? -14.818 3.852 -7.165 1.00 74.88 496 LEU A CA 1
ATOM 3824 C C . LEU A 1 496 ? -15.237 2.942 -5.993 1.00 74.88 496 LEU A C 1
ATOM 3826 O O . LEU A 1 496 ? -15.953 3.388 -5.109 1.00 74.88 496 LEU A O 1
ATOM 3830 N N . TRP A 1 497 ? -14.779 1.691 -5.952 1.00 83.00 497 TRP A N 1
ATOM 3831 C CA . TRP A 1 497 ? -15.049 0.760 -4.848 1.00 83.00 497 TRP A CA 1
ATOM 3832 C C . TRP A 1 497 ? -14.011 0.862 -3.720 1.00 83.00 497 TRP A C 1
ATOM 3834 O O . TRP A 1 497 ? -14.183 0.253 -2.672 1.00 83.00 497 TRP A O 1
ATOM 3844 N N . MET A 1 498 ? -12.927 1.618 -3.926 1.00 75.88 498 MET A N 1
ATOM 3845 C CA . MET A 1 498 ? -11.797 1.678 -3.004 1.00 75.88 498 MET A CA 1
ATOM 3846 C C . MET A 1 498 ? -12.153 2.448 -1.727 1.00 75.88 498 MET A C 1
ATOM 3848 O O . MET A 1 498 ? -12.709 3.544 -1.786 1.00 75.88 498 MET A O 1
ATOM 3852 N N . ALA A 1 499 ? -11.786 1.888 -0.576 1.00 70.62 499 ALA A N 1
ATOM 3853 C CA . ALA A 1 499 ? -12.032 2.508 0.718 1.00 70.62 499 ALA A CA 1
ATOM 3854 C C . ALA A 1 499 ? -11.126 3.736 0.969 1.00 70.62 499 ALA A C 1
ATOM 3856 O O . ALA A 1 499 ? -9.970 3.736 0.521 1.00 70.62 499 ALA A O 1
ATOM 3857 N N . PRO A 1 500 ? -11.597 4.778 1.687 1.00 66.31 500 PRO A N 1
ATOM 3858 C CA . PRO A 1 500 ? -10.837 6.007 1.923 1.00 66.31 500 PRO A CA 1
ATOM 3859 C C . PRO A 1 500 ? -9.436 5.781 2.502 1.00 66.31 500 PRO A C 1
ATOM 3861 O O . PRO A 1 500 ? -8.480 6.395 2.040 1.00 66.31 500 PRO A O 1
ATOM 3864 N N . GLU A 1 501 ? -9.281 4.874 3.461 1.00 61.44 501 GLU A N 1
ATOM 3865 C CA . GLU A 1 501 ? -8.007 4.528 4.096 1.00 61.44 501 GLU A CA 1
ATOM 3866 C C . GLU A 1 501 ? -6.999 3.911 3.108 1.00 61.44 501 GLU A C 1
ATOM 3868 O O . GLU A 1 501 ? -5.808 4.238 3.145 1.00 61.44 501 GLU A O 1
ATOM 3873 N N . VAL A 1 502 ? -7.478 3.116 2.143 1.00 63.69 502 VAL A N 1
ATOM 3874 C CA . VAL A 1 502 ? -6.665 2.571 1.041 1.00 63.69 502 VAL A CA 1
ATOM 3875 C C . VAL A 1 502 ? -6.239 3.697 0.092 1.00 63.69 502 VAL A C 1
ATOM 3877 O O . VAL A 1 502 ? -5.076 3.775 -0.302 1.00 63.69 502 VAL A O 1
ATOM 3880 N N . MET A 1 503 ? -7.154 4.618 -0.232 1.00 57.34 503 MET A N 1
ATOM 3881 C CA . MET A 1 503 ? -6.883 5.781 -1.091 1.00 57.34 503 MET A CA 1
ATOM 3882 C C . MET A 1 503 ? -5.901 6.779 -0.457 1.00 57.34 503 MET A C 1
ATOM 3884 O O . MET A 1 503 ? -5.121 7.422 -1.161 1.00 57.34 503 MET A O 1
ATOM 3888 N N . LEU A 1 504 ? -5.936 6.917 0.871 1.00 50.12 504 LEU A N 1
ATOM 3889 C CA . LEU A 1 504 ? -5.053 7.776 1.667 1.00 50.12 504 LEU A CA 1
ATOM 3890 C C . LEU A 1 504 ? -3.672 7.145 1.939 1.00 50.12 504 LEU A C 1
ATOM 3892 O O . LEU A 1 504 ? -2.795 7.815 2.503 1.00 50.12 504 LEU A O 1
ATOM 3896 N N . GLY A 1 505 ? -3.464 5.893 1.510 1.00 45.16 505 GLY A N 1
ATOM 3897 C CA . GLY A 1 505 ? -2.215 5.147 1.668 1.00 45.16 505 GLY A CA 1
ATOM 3898 C C . GLY A 1 505 ? -1.924 4.748 3.115 1.00 45.16 505 GLY A C 1
ATOM 3899 O O . GLY A 1 505 ? -0.760 4.698 3.511 1.00 45.16 505 GLY A O 1
ATOM 3900 N N . GLU A 1 506 ? -2.966 4.537 3.919 1.00 40.56 506 GLU A N 1
ATOM 3901 C CA . GLU A 1 506 ? -2.838 4.154 5.326 1.00 40.56 506 GLU A CA 1
ATOM 3902 C C . GLU A 1 506 ? -2.689 2.627 5.462 1.00 40.56 506 GLU A C 1
ATOM 3904 O O . GLU A 1 506 ? -2.715 1.886 4.474 1.00 40.56 506 GLU A O 1
ATOM 3909 N N . ARG A 1 507 ? -2.512 2.125 6.690 1.00 41.91 507 ARG A N 1
ATOM 3910 C CA . ARG A 1 507 ? -2.627 0.680 6.930 1.00 41.91 507 ARG A CA 1
ATOM 3911 C C . ARG A 1 507 ? -4.103 0.305 6.867 1.00 41.91 507 ARG A C 1
ATOM 3913 O O . ARG A 1 507 ? -4.871 0.767 7.702 1.00 41.91 507 ARG A O 1
ATOM 3920 N N . TYR A 1 508 ? -4.452 -0.522 5.893 1.00 50.78 508 TYR A N 1
ATOM 3921 C CA . TYR A 1 508 ? -5.784 -1.083 5.718 1.00 50.78 508 TYR A CA 1
ATOM 3922 C C . TYR A 1 508 ? -5.789 -2.572 6.079 1.00 50.78 508 TYR A C 1
ATOM 3924 O O . TYR A 1 508 ? -4.763 -3.253 5.996 1.00 50.78 508 TYR A O 1
ATOM 3932 N N . ASP A 1 509 ? -6.954 -3.055 6.484 1.00 61.41 509 ASP A N 1
ATOM 3933 C CA . ASP A 1 509 ? -7.214 -4.396 7.002 1.00 61.41 509 ASP A CA 1
ATOM 3934 C C . ASP A 1 509 ? -8.449 -4.994 6.293 1.00 61.41 509 ASP A C 1
ATOM 3936 O O . ASP A 1 509 ? -8.736 -4.654 5.139 1.00 61.41 509 ASP A O 1
ATOM 3940 N N . GLU A 1 510 ? -9.187 -5.893 6.946 1.00 72.44 510 GLU A N 1
ATOM 3941 C CA . GLU A 1 510 ? -10.397 -6.486 6.380 1.00 72.44 510 GLU A CA 1
ATOM 3942 C C . GLU A 1 510 ? -11.553 -5.491 6.163 1.00 72.44 510 GLU A C 1
ATOM 3944 O O . GLU A 1 510 ? -12.435 -5.753 5.337 1.00 72.44 510 GLU A O 1
ATOM 3949 N N . LYS A 1 511 ? -11.544 -4.312 6.812 1.00 76.06 511 LYS A N 1
ATOM 3950 C CA . LYS A 1 511 ? -12.596 -3.294 6.624 1.00 76.06 511 LYS A CA 1
ATOM 3951 C C . LYS A 1 511 ? -12.600 -2.707 5.210 1.00 76.06 511 LYS A C 1
ATOM 3953 O O . LYS A 1 511 ? -13.666 -2.331 4.724 1.00 76.06 511 LYS A O 1
ATOM 3958 N N . ALA A 1 512 ? -11.464 -2.714 4.511 1.00 73.44 512 ALA A N 1
ATOM 3959 C CA . ALA A 1 512 ? -11.369 -2.221 3.137 1.00 73.44 512 ALA A CA 1
ATOM 3960 C C . ALA A 1 512 ? -12.218 -3.046 2.148 1.00 73.44 512 ALA A C 1
ATOM 3962 O O . ALA A 1 512 ? -12.878 -2.487 1.266 1.00 73.44 512 ALA A O 1
ATOM 3963 N N . ASP A 1 513 ? -12.256 -4.373 2.314 1.00 81.06 513 ASP A N 1
ATOM 3964 C CA . ASP A 1 513 ? -13.140 -5.241 1.526 1.00 81.06 513 ASP A CA 1
ATOM 3965 C C . ASP A 1 513 ? -14.614 -5.038 1.943 1.00 81.06 513 ASP A C 1
ATOM 3967 O O . ASP A 1 513 ? -15.497 -5.035 1.088 1.00 81.06 513 ASP A O 1
ATOM 3971 N N . VAL A 1 514 ? -14.897 -4.789 3.230 1.00 82.94 514 VAL A N 1
ATOM 3972 C CA . VAL A 1 514 ? -16.262 -4.503 3.725 1.00 82.94 514 VAL A CA 1
ATOM 3973 C C . VAL A 1 514 ? -16.812 -3.182 3.164 1.00 82.94 514 VAL A C 1
ATOM 3975 O O . VAL A 1 514 ? -17.963 -3.135 2.730 1.00 82.94 514 VAL A O 1
ATOM 3978 N N . PHE A 1 515 ? -15.999 -2.125 3.083 1.00 83.62 515 PHE A N 1
ATOM 3979 C CA . PHE A 1 515 ? -16.379 -0.884 2.395 1.00 83.62 515 PHE A CA 1
ATOM 3980 C C . PHE A 1 515 ? -16.658 -1.140 0.907 1.00 83.62 515 PHE A C 1
ATOM 3982 O O . PHE A 1 515 ? -17.689 -0.717 0.383 1.00 83.62 515 PHE A O 1
ATOM 3989 N N . SER A 1 516 ? -15.774 -1.891 0.241 1.00 85.69 516 SER A N 1
ATOM 3990 C CA . SER A 1 516 ? -15.920 -2.257 -1.176 1.00 85.69 516 SER A CA 1
ATOM 3991 C C . SER A 1 516 ? -17.219 -3.043 -1.437 1.00 85.69 516 SER A C 1
ATOM 3993 O O . SER A 1 516 ? -17.891 -2.835 -2.451 1.00 85.69 516 SER A O 1
ATOM 3995 N N . PHE A 1 517 ? -17.625 -3.900 -0.491 1.00 91.50 517 PHE A N 1
ATOM 3996 C CA . PHE A 1 517 ? -18.911 -4.601 -0.500 1.00 91.50 517 PHE A CA 1
ATOM 3997 C C . PHE A 1 517 ? -20.091 -3.633 -0.331 1.00 91.50 517 PHE A C 1
ATOM 3999 O O . PHE A 1 517 ? -21.039 -3.694 -1.112 1.00 91.50 517 PHE A O 1
ATOM 4006 N N . GLY A 1 518 ? -20.011 -2.686 0.610 1.00 82.88 518 GLY A N 1
ATOM 4007 C CA . GLY A 1 518 ? -21.006 -1.620 0.777 1.00 82.88 518 GLY A CA 1
ATOM 4008 C C . GLY A 1 518 ? -21.220 -0.784 -0.493 1.00 82.88 518 GLY A C 1
ATOM 4009 O O . GLY A 1 518 ? -22.358 -0.466 -0.839 1.00 82.88 518 GLY A O 1
ATOM 4010 N N . VAL A 1 519 ? -20.153 -0.505 -1.252 1.00 88.06 519 VAL A N 1
ATOM 4011 C CA . VAL A 1 519 ? -20.263 0.140 -2.571 1.00 88.06 519 VAL A CA 1
ATOM 4012 C C . VAL A 1 519 ? -20.963 -0.772 -3.586 1.00 88.06 519 VAL A C 1
ATOM 4014 O O . VAL A 1 519 ? -21.862 -0.313 -4.292 1.00 88.06 519 VAL A O 1
ATOM 4017 N N . MET A 1 520 ? -20.633 -2.068 -3.632 1.00 91.00 520 MET A N 1
ATOM 4018 C CA . MET A 1 520 ? -21.295 -3.037 -4.521 1.00 91.00 520 MET A CA 1
ATOM 4019 C C . MET A 1 520 ? -22.801 -3.186 -4.232 1.00 91.00 520 MET A C 1
ATOM 4021 O O . MET A 1 520 ? -23.591 -3.330 -5.167 1.00 91.00 520 MET A O 1
ATOM 4025 N N . LEU A 1 521 ? -23.224 -3.098 -2.964 1.00 88.00 521 LEU A N 1
ATOM 4026 C CA . LEU A 1 521 ? -24.645 -3.115 -2.592 1.00 88.00 521 LEU A CA 1
ATOM 4027 C C . LEU A 1 521 ? -25.435 -1.977 -3.264 1.00 88.00 521 LEU A C 1
ATOM 4029 O O . LEU A 1 521 ? -26.589 -2.187 -3.635 1.00 88.00 521 LEU A O 1
ATOM 4033 N N . SER A 1 522 ? -24.823 -0.807 -3.483 1.00 88.50 522 SER A N 1
ATOM 4034 C CA . SER A 1 522 ? -25.483 0.302 -4.191 1.00 88.50 522 SER A CA 1
ATOM 4035 C C . SER A 1 522 ? -25.688 0.027 -5.686 1.00 88.50 522 SER A C 1
ATOM 4037 O O . SER A 1 522 ? -26.701 0.441 -6.249 1.00 88.50 522 SER A O 1
ATOM 4039 N N . GLU A 1 523 ? -24.795 -0.734 -6.331 1.00 91.06 523 GLU A N 1
ATOM 4040 C CA . GLU A 1 523 ? -24.993 -1.185 -7.718 1.00 91.06 523 GLU A CA 1
ATOM 4041 C C . GLU A 1 523 ? -26.104 -2.238 -7.811 1.00 91.06 523 GLU A C 1
ATOM 4043 O O . GLU A 1 523 ? -26.918 -2.194 -8.732 1.00 91.06 523 GLU A O 1
ATOM 4048 N N . LEU A 1 524 ? -26.151 -3.177 -6.857 1.00 89.62 524 LEU A N 1
ATOM 4049 C CA . LEU A 1 524 ? -27.215 -4.182 -6.761 1.00 89.62 524 LEU A CA 1
ATOM 4050 C C . LEU A 1 524 ? -28.590 -3.520 -6.611 1.00 89.62 524 LEU A C 1
ATOM 4052 O O . LEU A 1 524 ? -29.539 -3.914 -7.286 1.00 89.62 524 LEU A O 1
ATOM 4056 N N . ASP A 1 525 ? -28.695 -2.500 -5.763 1.00 87.19 525 ASP A N 1
ATOM 4057 C CA . ASP A 1 525 ? -29.932 -1.756 -5.538 1.00 87.19 525 ASP A CA 1
ATOM 4058 C C . ASP A 1 525 ? -30.362 -0.929 -6.765 1.00 87.19 525 ASP A C 1
ATOM 4060 O O . ASP A 1 525 ? -31.461 -1.126 -7.295 1.00 87.19 525 ASP A O 1
ATOM 4064 N N . THR A 1 526 ? -29.482 -0.042 -7.242 1.00 87.81 526 THR A N 1
ATOM 4065 C CA . THR A 1 526 ? -29.800 0.990 -8.250 1.00 87.81 526 THR A CA 1
ATOM 4066 C C . THR A 1 526 ? -29.665 0.536 -9.705 1.00 87.81 526 THR A C 1
ATOM 4068 O O . THR A 1 526 ? -30.157 1.222 -10.595 1.00 87.81 526 THR A O 1
ATOM 4071 N N . HIS A 1 527 ? -28.981 -0.583 -9.966 1.00 89.94 527 HIS A N 1
ATOM 4072 C CA . HIS A 1 527 ? -28.446 -0.992 -11.276 1.00 89.94 527 HIS A CA 1
ATOM 4073 C C . HIS A 1 527 ? -27.389 -0.050 -11.892 1.00 89.94 527 HIS A C 1
ATOM 4075 O O . HIS A 1 527 ? -26.747 -0.426 -12.874 1.00 89.94 527 HIS A O 1
ATOM 4081 N N . GLU A 1 528 ? -27.158 1.151 -11.360 1.00 86.25 528 GLU A N 1
ATOM 4082 C CA . GLU A 1 528 ? -26.217 2.127 -11.921 1.00 86.25 528 GLU A CA 1
ATOM 4083 C C . GLU A 1 528 ? -24.767 1.857 -11.477 1.00 86.25 528 GLU A C 1
ATOM 4085 O O . GLU A 1 528 ? -24.486 0.900 -10.753 1.00 86.25 528 GLU A O 1
ATOM 4090 N N . LEU A 1 529 ? -23.810 2.651 -11.969 1.00 83.56 529 LEU A N 1
ATOM 4091 C CA . LEU A 1 529 ? -22.437 2.654 -11.447 1.00 83.56 529 LEU A CA 1
ATOM 4092 C C . LEU A 1 529 ? -22.369 3.466 -10.139 1.00 83.56 529 LEU A C 1
ATOM 4094 O O . LEU A 1 529 ? -23.140 4.418 -9.989 1.00 83.56 529 LEU A O 1
ATOM 4098 N N . PRO A 1 530 ? -21.426 3.167 -9.223 1.00 84.19 530 PRO A N 1
ATOM 4099 C CA . PRO A 1 530 ? -21.293 3.911 -7.975 1.00 84.19 530 PRO A CA 1
ATOM 4100 C C . PRO A 1 530 ? -21.168 5.419 -8.201 1.00 84.19 530 PRO A C 1
ATOM 4102 O O . PRO A 1 530 ? -20.425 5.869 -9.074 1.00 84.19 530 PRO A O 1
ATOM 4105 N N . TYR A 1 531 ? -21.882 6.192 -7.380 1.00 83.19 531 TYR A N 1
ATOM 4106 C CA . TYR A 1 531 ? -21.900 7.661 -7.413 1.00 83.19 531 TYR A CA 1
ATOM 4107 C C . TYR A 1 531 ? -22.351 8.285 -8.749 1.00 83.19 531 TYR A C 1
ATOM 4109 O O . TYR A 1 531 ? -22.009 9.430 -9.033 1.00 83.19 531 TYR A O 1
ATOM 4117 N N . SER A 1 532 ? -23.156 7.585 -9.555 1.00 80.75 532 SER A N 1
ATOM 4118 C CA . SER A 1 532 ? -23.815 8.126 -10.761 1.00 80.75 532 SER A CA 1
ATOM 4119 C C . SER A 1 532 ? -24.490 9.491 -10.540 1.00 80.75 532 SER A C 1
ATOM 4121 O O . SER A 1 532 ? -24.386 10.389 -11.374 1.00 80.75 532 SER A O 1
ATOM 4123 N N . HIS A 1 533 ? -25.119 9.662 -9.375 1.00 79.00 533 HIS A N 1
ATOM 4124 C CA . HIS A 1 533 ? -25.791 10.880 -8.919 1.00 79.00 533 HIS A CA 1
ATOM 4125 C C . HIS A 1 533 ? -24.849 12.064 -8.611 1.00 79.00 533 HIS A C 1
ATOM 4127 O O . HIS A 1 533 ? -25.326 13.171 -8.354 1.00 79.00 533 HIS A O 1
ATOM 4133 N N . ALA A 1 534 ? -23.526 11.866 -8.588 1.00 76.81 534 ALA A N 1
ATOM 4134 C CA . ALA A 1 534 ? -22.552 12.914 -8.297 1.00 76.81 534 ALA A CA 1
ATOM 4135 C C . ALA A 1 534 ? -22.344 13.809 -9.534 1.00 76.81 534 ALA A C 1
ATOM 4137 O O . ALA A 1 534 ? -21.435 13.601 -10.341 1.00 76.81 534 ALA A O 1
ATOM 4138 N N . VAL A 1 535 ? -23.219 14.806 -9.686 1.00 76.00 535 VAL A N 1
ATOM 4139 C CA . VAL A 1 535 ? -23.259 15.741 -10.823 1.00 76.00 535 VAL A CA 1
ATOM 4140 C C . VAL A 1 535 ? -22.964 17.189 -10.416 1.00 76.00 535 VAL A C 1
ATOM 4142 O O . VAL A 1 535 ? -23.189 17.598 -9.278 1.00 76.00 535 VAL A O 1
ATOM 4145 N N . GLU A 1 536 ? -22.474 17.994 -11.361 1.00 67.56 536 GLU A N 1
ATOM 4146 C CA . GLU A 1 536 ? -22.239 19.427 -11.168 1.00 67.56 536 GLU A CA 1
ATOM 4147 C C . GLU A 1 536 ? -23.573 20.197 -10.999 1.00 67.56 536 GLU A C 1
ATOM 4149 O O . GLU A 1 536 ? -24.399 20.173 -11.921 1.00 67.56 536 GLU A O 1
ATOM 4154 N N . PRO A 1 537 ? -23.781 20.957 -9.898 1.00 51.62 537 PRO A N 1
ATOM 4155 C CA . PRO A 1 537 ? -25.073 21.582 -9.574 1.00 51.62 537 PRO A CA 1
ATOM 4156 C C . PRO A 1 537 ? -25.644 22.571 -10.601 1.00 51.62 537 PRO A C 1
ATOM 4158 O O . PRO A 1 537 ? -26.825 22.899 -10.527 1.00 51.62 537 PRO A O 1
ATOM 4161 N N . GLN A 1 538 ? -24.825 23.086 -11.525 1.00 47.28 538 GLN A N 1
ATOM 4162 C CA . GLN A 1 538 ? -25.245 24.074 -12.531 1.00 47.28 538 GLN A CA 1
ATOM 4163 C C . GLN A 1 538 ? -25.421 23.494 -13.942 1.00 47.28 538 GLN A C 1
ATOM 4165 O O . GLN A 1 538 ? -26.063 24.132 -14.774 1.00 47.28 538 GLN A O 1
ATOM 4170 N N . SER A 1 539 ? -24.855 22.317 -14.235 1.00 62.81 539 SER A N 1
ATOM 4171 C CA . SER A 1 539 ? -24.840 21.750 -15.594 1.00 62.81 539 SER A CA 1
ATOM 4172 C C . SER A 1 539 ? -25.420 20.338 -15.701 1.00 62.81 539 SER A C 1
ATOM 4174 O O . SER A 1 539 ? -25.666 19.876 -16.815 1.00 62.81 539 SER A O 1
ATOM 4176 N N . GLY A 1 540 ? -25.612 19.639 -14.575 1.00 60.88 540 GLY A N 1
ATOM 4177 C CA . GLY A 1 540 ? -26.057 18.243 -14.548 1.00 60.88 540 GLY A CA 1
ATOM 4178 C C . GLY A 1 540 ? -25.033 17.243 -15.101 1.00 60.88 540 GLY A C 1
ATOM 4179 O O . GLY A 1 540 ? -25.361 16.075 -15.287 1.00 60.88 540 GLY A O 1
ATOM 4180 N N . ARG A 1 541 ? -23.796 17.672 -15.385 1.00 65.50 541 ARG A N 1
ATOM 4181 C CA . ARG A 1 541 ? -22.727 16.792 -15.879 1.00 65.50 541 ARG A CA 1
ATOM 4182 C C . ARG A 1 541 ? -22.175 15.924 -14.754 1.00 65.50 541 ARG A C 1
ATOM 4184 O O . ARG A 1 541 ? -21.922 16.435 -13.665 1.00 65.50 541 ARG A O 1
ATOM 4191 N N . LYS A 1 542 ? -21.935 14.639 -15.037 1.00 62.44 542 LYS A N 1
ATOM 4192 C CA . LYS A 1 542 ? -21.240 13.705 -14.136 1.00 62.44 542 LYS A CA 1
ATOM 4193 C C . LYS A 1 542 ? -19.878 14.285 -13.731 1.00 62.44 542 LYS A C 1
ATOM 4195 O O . LYS A 1 542 ? -19.122 14.741 -14.589 1.00 62.44 542 LYS A O 1
ATOM 4200 N N . LEU A 1 543 ? -19.568 14.271 -12.437 1.00 65.88 543 LEU A N 1
ATOM 4201 C CA . LEU A 1 543 ? -18.262 14.692 -11.934 1.00 65.88 543 LEU A CA 1
ATOM 4202 C C . LEU A 1 543 ? -17.181 13.658 -12.317 1.00 65.88 543 LEU A C 1
ATOM 4204 O O . LEU A 1 543 ? -17.461 12.458 -12.294 1.00 65.88 543 LEU A O 1
ATOM 4208 N N . PRO A 1 544 ? -15.939 14.075 -12.637 1.00 65.56 544 PRO A N 1
ATOM 4209 C CA . PRO A 1 544 ? -14.850 13.136 -12.903 1.00 65.56 544 PRO A CA 1
ATOM 4210 C C . PRO A 1 544 ? -14.559 12.256 -11.683 1.00 65.56 544 PRO A C 1
ATOM 4212 O O . PRO A 1 544 ? -14.517 12.764 -10.561 1.00 65.56 544 PRO A O 1
ATOM 4215 N N . ASP A 1 545 ? -14.264 10.971 -11.899 1.00 59.69 545 ASP A N 1
ATOM 4216 C CA . ASP A 1 545 ? -14.028 9.979 -10.835 1.00 59.69 545 ASP A CA 1
ATOM 4217 C C . ASP A 1 545 ? -13.051 10.467 -9.742 1.00 59.69 545 ASP A C 1
ATOM 4219 O O . ASP A 1 545 ? -13.283 10.237 -8.561 1.00 59.69 545 ASP A O 1
ATOM 4223 N N . MET A 1 546 ? -11.989 11.201 -10.100 1.00 55.09 546 MET A N 1
ATOM 4224 C CA . MET A 1 546 ? -11.039 11.778 -9.129 1.00 55.09 546 MET A CA 1
ATOM 4225 C C . MET A 1 546 ? -11.677 12.796 -8.167 1.00 55.09 546 MET A C 1
ATOM 4227 O O . MET A 1 546 ? -11.311 12.833 -6.994 1.00 55.09 546 MET A O 1
ATOM 4231 N N . VAL A 1 547 ? -12.633 13.601 -8.642 1.00 61.09 547 VAL A N 1
ATOM 4232 C CA . VAL A 1 547 ? -13.375 14.577 -7.824 1.00 61.09 547 VAL A CA 1
ATOM 4233 C C . VAL A 1 547 ? -14.375 13.847 -6.931 1.00 61.09 547 VAL A C 1
ATOM 4235 O O . VAL A 1 547 ? -14.447 14.126 -5.737 1.00 61.09 547 VAL A O 1
ATOM 4238 N N . VAL A 1 548 ? -15.079 12.846 -7.472 1.00 65.69 548 VAL A N 1
ATOM 4239 C CA . VAL A 1 548 ? -15.966 11.964 -6.694 1.00 65.69 548 VAL A CA 1
ATOM 4240 C C . VAL A 1 548 ? -15.189 11.300 -5.552 1.00 65.69 548 VAL A C 1
ATOM 4242 O O . VAL A 1 548 ? -15.595 11.387 -4.399 1.00 65.69 548 VAL A O 1
ATOM 4245 N N . LEU A 1 549 ? -14.017 10.732 -5.838 1.00 61.91 549 LEU A N 1
ATOM 4246 C CA . LEU A 1 549 ? -13.126 10.098 -4.860 1.00 61.91 549 LEU A CA 1
ATOM 4247 C C . LEU A 1 549 ? -12.602 11.086 -3.799 1.00 61.91 549 LEU A C 1
ATOM 4249 O O . LEU A 1 549 ? -12.545 10.759 -2.610 1.00 61.91 549 LEU A O 1
ATOM 4253 N N . GLN A 1 550 ? -12.290 12.326 -4.177 1.00 57.38 550 GLN A N 1
ATOM 4254 C CA . GLN A 1 550 ? -11.955 13.392 -3.225 1.00 57.38 550 GLN A CA 1
ATOM 4255 C C . GLN A 1 550 ? -13.152 13.734 -2.313 1.00 57.38 550 GLN A C 1
ATOM 4257 O O . GLN A 1 550 ? -12.986 13.946 -1.111 1.00 57.38 550 GLN A O 1
ATOM 4262 N N . MET A 1 551 ? -14.376 13.746 -2.849 1.00 64.06 551 MET A N 1
ATOM 4263 C CA . MET A 1 551 ? -15.598 13.985 -2.073 1.00 64.06 551 MET A CA 1
ATOM 4264 C C . MET A 1 551 ? -15.961 12.798 -1.165 1.00 64.06 551 MET A C 1
ATOM 4266 O O . MET A 1 551 ? -16.395 13.024 -0.038 1.00 64.06 551 MET A O 1
ATOM 4270 N N . VAL A 1 552 ? -15.717 11.556 -1.592 1.00 66.19 552 VAL A N 1
ATOM 4271 C CA . VAL A 1 552 ? -15.891 10.337 -0.778 1.00 66.19 552 VAL A CA 1
ATOM 4272 C C . VAL A 1 552 ? -14.890 10.299 0.377 1.00 66.19 552 VAL A C 1
ATOM 4274 O O . VAL A 1 552 ? -15.291 10.173 1.532 1.00 66.19 552 VAL A O 1
ATOM 4277 N N . SER A 1 553 ? -13.600 10.515 0.107 1.00 55.84 553 SER A N 1
ATOM 4278 C CA . SER A 1 553 ? -12.556 10.549 1.150 1.00 55.84 553 SER A CA 1
ATOM 4279 C C . SER A 1 553 ? -12.685 11.719 2.139 1.00 55.84 553 SER A C 1
ATOM 4281 O O . SER A 1 553 ? -12.100 11.678 3.217 1.00 55.84 553 SER A O 1
ATOM 4283 N N . THR A 1 554 ? -13.485 12.742 1.813 1.00 55.25 554 THR A N 1
ATOM 4284 C CA . THR A 1 554 ? -13.855 13.840 2.727 1.00 55.25 554 THR A CA 1
ATOM 4285 C C . THR A 1 554 ? -15.280 13.722 3.288 1.00 55.25 554 THR A C 1
ATOM 4287 O O . THR A 1 554 ? -15.762 14.658 3.926 1.00 55.25 554 THR A O 1
ATOM 4290 N N . GLY A 1 555 ? -15.972 12.597 3.061 1.00 58.16 555 GLY A N 1
ATOM 4291 C CA . GLY A 1 555 ? -17.325 12.323 3.567 1.00 58.16 555 GLY A CA 1
ATOM 4292 C C . GLY A 1 555 ? -18.443 13.195 2.975 1.00 58.16 555 GLY A C 1
ATOM 4293 O O . GLY A 1 555 ? -19.567 13.161 3.470 1.00 58.16 555 GLY A O 1
ATOM 4294 N N . ARG A 1 556 ? -18.149 13.981 1.931 1.00 63.44 556 ARG A N 1
ATOM 4295 C CA . ARG A 1 556 ? -19.076 14.915 1.263 1.00 63.44 556 ARG A CA 1
ATOM 4296 C C . ARG A 1 556 ? -20.021 14.233 0.276 1.00 63.44 556 ARG A C 1
ATOM 4298 O O . ARG A 1 556 ? -21.070 14.787 -0.029 1.00 63.44 556 ARG A O 1
ATOM 4305 N N . VAL A 1 557 ? -19.632 13.068 -0.238 1.00 70.19 557 VAL A N 1
ATOM 4306 C CA . VAL A 1 557 ? -20.436 12.203 -1.111 1.00 70.19 557 VAL A CA 1
ATOM 4307 C C . VAL A 1 557 ? -20.399 10.789 -0.538 1.00 70.19 557 VAL A C 1
ATOM 4309 O O . VAL A 1 557 ? -19.367 10.335 -0.047 1.00 70.19 557 VAL A O 1
ATOM 4312 N N . LYS A 1 558 ? -21.537 10.098 -0.601 1.00 76.06 558 LYS A N 1
ATOM 4313 C CA . LYS A 1 558 ? -21.703 8.682 -0.254 1.00 76.06 558 LYS A CA 1
ATOM 4314 C C . LYS A 1 558 ? -22.348 7.963 -1.437 1.00 76.06 558 LYS A C 1
ATOM 4316 O O . LYS A 1 558 ? -22.812 8.614 -2.369 1.00 76.06 558 LYS A O 1
ATOM 4321 N N . VAL A 1 559 ? -22.377 6.632 -1.419 1.00 80.12 559 VAL A N 1
ATOM 4322 C CA . VAL A 1 559 ? -23.232 5.895 -2.360 1.00 80.12 559 VAL A CA 1
ATOM 4323 C C . VAL A 1 559 ? -24.704 6.189 -2.060 1.00 80.12 559 VAL A C 1
ATOM 4325 O O . VAL A 1 559 ? -25.058 6.474 -0.916 1.00 80.12 559 VAL A O 1
ATOM 4328 N N . ALA A 1 560 ? -25.546 6.147 -3.090 1.00 76.38 560 ALA A N 1
ATOM 4329 C CA . ALA A 1 560 ? -26.987 6.317 -2.948 1.00 76.38 560 ALA A CA 1
ATOM 4330 C C . ALA A 1 560 ? -27.685 4.957 -3.007 1.00 76.38 560 ALA A C 1
ATOM 4332 O O . ALA A 1 560 ? -27.246 4.060 -3.725 1.00 76.38 560 ALA A O 1
ATOM 4333 N N . PHE A 1 561 ? -28.789 4.853 -2.277 1.00 80.31 561 PHE A N 1
ATOM 4334 C CA . PHE A 1 561 ? -29.745 3.755 -2.337 1.00 80.31 561 PHE A CA 1
ATOM 4335 C C . PHE A 1 561 ? -31.125 4.345 -2.638 1.00 80.31 561 PHE A C 1
ATOM 4337 O O . PHE A 1 561 ? -31.374 5.523 -2.376 1.00 80.31 561 PHE A O 1
ATOM 4344 N N . THR A 1 562 ? -32.017 3.538 -3.193 1.00 76.38 562 THR A N 1
ATOM 4345 C CA . THR A 1 562 ? -33.415 3.899 -3.421 1.00 76.38 562 THR A CA 1
ATOM 4346 C C . THR A 1 562 ? -34.199 3.952 -2.105 1.00 76.38 562 THR A C 1
ATOM 4348 O O . THR A 1 562 ? -33.867 3.255 -1.148 1.00 76.38 562 THR A O 1
ATOM 4351 N N . ASP A 1 563 ? -35.276 4.748 -2.045 1.00 57.75 563 ASP A N 1
ATOM 4352 C CA . ASP A 1 563 ? -36.096 4.969 -0.832 1.00 57.75 563 ASP A CA 1
ATOM 4353 C C . ASP A 1 563 ? -36.866 3.721 -0.321 1.00 57.75 563 ASP A C 1
ATOM 4355 O O . ASP A 1 563 ? -37.735 3.803 0.555 1.00 57.75 563 ASP A O 1
ATOM 4359 N N . ALA A 1 564 ? -36.570 2.536 -0.860 1.00 41.78 564 ALA A N 1
ATOM 4360 C CA . ALA A 1 564 ? -37.135 1.268 -0.433 1.00 41.78 564 ALA A CA 1
ATOM 4361 C C . ALA A 1 564 ? -36.588 0.861 0.948 1.00 41.78 564 ALA A C 1
ATOM 4363 O O . ALA A 1 564 ? -35.497 0.298 1.063 1.00 41.78 564 ALA A O 1
ATOM 4364 N N . ARG A 1 565 ? -37.394 1.090 1.999 1.00 44.16 565 ARG A N 1
ATOM 4365 C CA . ARG A 1 565 ? -37.162 0.593 3.371 1.00 44.16 565 ARG A CA 1
ATOM 4366 C C . ARG A 1 565 ? -36.921 -0.921 3.385 1.00 44.16 565 ARG A C 1
ATOM 4368 O O . ARG A 1 565 ? -37.856 -1.713 3.484 1.00 44.16 565 ARG A O 1
ATOM 4375 N N . SER A 1 566 ? -35.656 -1.303 3.322 1.00 46.28 566 SER A N 1
ATOM 4376 C CA . SER A 1 566 ? -35.169 -2.671 3.412 1.00 46.28 566 SER A CA 1
ATOM 4377 C C . SER A 1 566 ? -33.980 -2.691 4.365 1.00 46.28 566 SER A C 1
ATOM 4379 O O . SER A 1 566 ? -33.144 -1.788 4.334 1.00 46.28 566 SER A O 1
ATOM 4381 N N . GLU A 1 567 ? -33.879 -3.723 5.203 1.00 44.41 567 GLU A N 1
ATOM 4382 C CA . GLU A 1 567 ? -32.771 -3.831 6.165 1.00 44.41 567 GLU A CA 1
ATOM 4383 C C . GLU A 1 567 ? -31.403 -3.918 5.446 1.00 44.41 567 GLU A C 1
ATOM 4385 O O . GLU A 1 567 ? -30.393 -3.522 6.013 1.00 44.41 567 GLU A O 1
ATOM 4390 N N . MET A 1 568 ? -31.365 -4.306 4.160 1.00 40.56 568 MET A N 1
ATOM 4391 C CA . MET A 1 568 ? -30.163 -4.236 3.309 1.00 40.56 568 MET A CA 1
ATOM 4392 C C . MET A 1 568 ? -29.730 -2.806 2.946 1.00 40.56 568 MET A C 1
ATOM 4394 O O . MET A 1 568 ? -28.532 -2.524 2.939 1.00 40.56 568 MET A O 1
ATOM 4398 N N . ALA A 1 569 ? -30.669 -1.890 2.684 1.00 38.53 569 ALA A N 1
ATOM 4399 C CA . ALA A 1 569 ? -30.345 -0.476 2.479 1.00 38.53 569 ALA A CA 1
ATOM 4400 C C . ALA A 1 569 ? -29.888 0.188 3.791 1.00 38.53 569 ALA A C 1
ATOM 4402 O O . ALA A 1 569 ? -29.012 1.053 3.772 1.00 38.53 569 ALA A O 1
ATOM 4403 N N . GLU A 1 570 ? -30.412 -0.250 4.942 1.00 40.19 570 GLU A N 1
ATOM 4404 C CA . GLU A 1 570 ? -29.880 0.159 6.247 1.00 40.19 570 GLU A CA 1
ATOM 4405 C C . GLU A 1 570 ? -28.465 -0.402 6.469 1.00 40.19 570 GLU A C 1
ATOM 4407 O O . GLU A 1 570 ? -27.568 0.381 6.759 1.00 40.19 570 GLU A O 1
ATOM 4412 N N . ILE A 1 571 ? -28.210 -1.696 6.225 1.00 40.75 571 ILE A N 1
ATOM 4413 C CA . ILE A 1 571 ? -26.868 -2.315 6.305 1.00 40.75 571 ILE A CA 1
ATOM 4414 C C . ILE A 1 571 ? -25.850 -1.574 5.423 1.00 40.75 571 ILE A C 1
ATOM 4416 O O . ILE A 1 571 ? -24.788 -1.189 5.912 1.00 40.75 571 ILE A O 1
ATOM 4420 N N . GLY A 1 572 ? -26.191 -1.288 4.161 1.00 31.62 572 GLY A N 1
ATOM 4421 C CA . GLY A 1 572 ? -25.335 -0.533 3.237 1.00 31.62 572 GLY A CA 1
ATOM 4422 C C . GLY A 1 572 ? -24.983 0.885 3.716 1.00 31.62 572 GLY A C 1
ATOM 4423 O O . GLY A 1 572 ? -23.920 1.400 3.375 1.00 31.62 572 GLY A O 1
ATOM 4424 N N . ASN A 1 573 ? -25.828 1.495 4.554 1.00 33.16 573 ASN A N 1
ATOM 4425 C CA . ASN A 1 573 ? -25.565 2.781 5.209 1.00 33.16 573 ASN A CA 1
ATOM 4426 C C . ASN A 1 573 ? -24.928 2.648 6.613 1.00 33.16 573 ASN A C 1
ATOM 4428 O O . ASN A 1 573 ? -24.329 3.610 7.099 1.00 33.16 573 ASN A O 1
ATOM 4432 N N . ALA A 1 574 ? -25.050 1.489 7.269 1.00 39.09 574 ALA A N 1
ATOM 4433 C CA . ALA A 1 574 ? -24.740 1.275 8.687 1.00 39.09 574 ALA A CA 1
ATOM 4434 C C . ALA A 1 574 ? -23.360 0.657 8.975 1.00 39.09 574 ALA A C 1
ATOM 4436 O O . ALA A 1 574 ? -22.984 0.552 10.142 1.00 39.09 574 ALA A O 1
ATOM 4437 N N . PHE A 1 575 ? -22.547 0.341 7.959 1.00 34.75 575 PHE A N 1
ATOM 4438 C CA . PHE A 1 575 ? -21.159 -0.136 8.131 1.00 34.75 575 PHE A CA 1
ATOM 4439 C C . PHE A 1 575 ? -20.208 0.836 8.880 1.00 34.75 575 PHE A C 1
ATOM 4441 O O . PHE A 1 575 ? -19.030 0.535 9.049 1.00 34.75 575 PHE A O 1
ATOM 4448 N N . GLY A 1 576 ? -20.702 1.979 9.375 1.00 31.48 576 GLY A N 1
ATOM 4449 C CA . GLY A 1 576 ? -19.996 2.852 10.318 1.00 31.48 576 GLY A CA 1
ATOM 4450 C C . GLY A 1 576 ? -20.085 2.449 11.802 1.00 31.48 576 GLY A C 1
ATOM 4451 O O . GLY A 1 576 ? -19.263 2.928 12.578 1.00 31.48 576 GLY A O 1
ATOM 4452 N N . ALA A 1 577 ? -21.049 1.611 12.219 1.00 37.16 577 ALA A N 1
ATOM 4453 C CA . ALA A 1 577 ? -21.122 1.047 13.579 1.00 37.16 577 ALA A CA 1
ATOM 4454 C C . ALA A 1 577 ? -22.145 -0.104 13.687 1.00 37.16 577 ALA A C 1
ATOM 4456 O O . ALA A 1 577 ? -23.319 0.084 13.378 1.00 37.16 577 ALA A O 1
ATOM 4457 N N . THR A 1 578 ? -21.746 -1.257 14.237 1.00 43.47 578 THR A N 1
ATOM 4458 C CA . THR A 1 578 ? -22.658 -2.379 14.546 1.00 43.47 578 THR A CA 1
ATOM 4459 C C . THR A 1 578 ? -22.538 -2.808 16.006 1.00 43.47 578 THR A C 1
ATOM 4461 O O . THR A 1 578 ? -21.437 -3.052 16.495 1.00 43.47 578 THR A O 1
ATOM 4464 N N . SER A 1 579 ? -23.670 -2.918 16.703 1.00 47.09 579 SER A N 1
ATOM 4465 C CA . SER A 1 579 ? -23.737 -3.030 18.168 1.00 47.09 579 SER A CA 1
ATOM 4466 C C . SER A 1 579 ? -24.185 -4.399 18.700 1.00 47.09 579 SER A C 1
ATOM 4468 O O . SER A 1 579 ? -24.647 -4.493 19.836 1.00 47.09 579 SER A O 1
ATOM 4470 N N . ASP A 1 580 ? -24.097 -5.456 17.890 1.00 67.31 580 ASP A N 1
ATOM 4471 C CA . ASP A 1 580 ? -24.596 -6.783 18.257 1.00 67.31 580 ASP A CA 1
ATOM 4472 C C . ASP A 1 580 ? -23.564 -7.631 19.024 1.00 67.31 580 ASP A C 1
ATOM 4474 O O . ASP A 1 580 ? -22.542 -8.055 18.475 1.00 67.31 580 ASP A O 1
ATOM 4478 N N . LEU A 1 581 ? -23.869 -7.945 20.288 1.00 73.19 581 LEU A N 1
ATOM 4479 C CA . LEU A 1 581 ? -23.043 -8.846 21.092 1.00 73.19 581 LEU A CA 1
ATOM 4480 C C . LEU A 1 581 ? -23.137 -10.316 20.639 1.00 73.19 581 LEU A C 1
ATOM 4482 O O . LEU A 1 581 ? -22.160 -11.043 20.809 1.00 73.19 581 LEU A O 1
ATOM 4486 N N . SER A 1 582 ? -24.236 -10.760 20.014 1.00 76.44 582 SER A N 1
ATOM 4487 C CA . SER A 1 582 ? -24.354 -12.127 19.476 1.00 76.44 582 SER A CA 1
ATOM 4488 C C . SER A 1 582 ? -23.325 -12.368 18.365 1.00 76.44 582 SER A C 1
ATOM 4490 O O . SER A 1 582 ? -22.556 -13.329 18.431 1.00 76.44 582 SER A O 1
ATOM 4492 N N . THR A 1 583 ? -23.227 -11.442 17.406 1.00 68.81 583 THR A N 1
ATOM 4493 C CA . THR A 1 583 ? -22.176 -11.398 16.378 1.00 68.81 583 THR A CA 1
ATOM 4494 C C . THR A 1 583 ? -20.789 -11.320 17.010 1.00 68.81 583 THR A C 1
ATOM 4496 O O . THR A 1 583 ? -19.901 -12.076 16.624 1.00 68.81 583 THR A O 1
ATOM 4499 N N . GLN A 1 584 ? -20.586 -10.486 18.037 1.00 68.62 584 GLN A N 1
ATOM 4500 C CA . GLN A 1 584 ? -19.294 -10.411 18.730 1.00 68.62 584 GLN A CA 1
ATOM 4501 C C . GLN A 1 584 ? -18.858 -11.742 19.372 1.00 68.62 584 GLN A C 1
ATOM 4503 O O . GLN A 1 584 ? -17.673 -12.085 19.292 1.00 68.62 584 GLN A O 1
ATOM 4508 N N . PHE A 1 585 ? -19.775 -12.509 19.974 1.00 75.25 585 PHE A N 1
ATOM 4509 C CA . PHE A 1 585 ? -19.473 -13.845 20.500 1.00 75.25 585 PHE A CA 1
ATOM 4510 C C . PHE A 1 585 ? -19.228 -14.873 19.384 1.00 75.25 585 PHE A C 1
ATOM 4512 O O . PHE A 1 585 ? -18.322 -15.697 19.516 1.00 75.25 585 PHE A O 1
ATOM 4519 N N . TYR A 1 586 ? -19.986 -14.811 18.284 1.00 68.00 586 TYR A N 1
ATOM 4520 C CA . TYR A 1 586 ? -19.839 -15.722 17.145 1.00 68.00 586 TYR A CA 1
ATOM 4521 C C . TYR A 1 586 ? -18.513 -15.522 16.399 1.00 68.00 586 TYR A C 1
ATOM 4523 O O . TYR A 1 586 ? -17.763 -16.477 16.208 1.00 68.00 586 TYR A O 1
ATOM 4531 N N . THR A 1 587 ? -18.150 -14.279 16.069 1.00 58.84 587 THR A N 1
ATOM 4532 C CA . THR A 1 587 ? -16.866 -13.957 15.423 1.00 58.84 587 THR A CA 1
ATOM 4533 C C . THR A 1 587 ? -15.678 -14.383 16.290 1.00 58.84 587 THR A C 1
ATOM 4535 O O . THR A 1 587 ? -14.720 -14.962 15.782 1.00 58.84 587 THR A O 1
ATOM 4538 N N . ARG A 1 588 ? -15.755 -14.193 17.617 1.00 66.56 588 ARG A N 1
ATOM 4539 C CA . ARG A 1 588 ? -14.725 -14.678 18.557 1.00 66.56 588 ARG A CA 1
ATOM 4540 C C . ARG A 1 588 ? -14.643 -16.209 18.606 1.00 66.56 588 ARG A C 1
ATOM 4542 O O . ARG A 1 588 ? -13.543 -16.737 18.759 1.00 66.56 588 ARG A O 1
ATOM 4549 N N . PHE A 1 589 ? -15.761 -16.921 18.446 1.00 69.69 589 PHE A N 1
ATOM 4550 C CA . PHE A 1 589 ? -15.787 -18.386 18.355 1.00 69.69 589 PHE A CA 1
ATOM 4551 C C . PHE A 1 589 ? -15.138 -18.893 17.063 1.00 69.69 589 PHE A C 1
ATOM 4553 O O . PHE A 1 589 ? -14.298 -19.788 17.134 1.00 69.69 589 PHE A O 1
ATOM 4560 N N . LEU A 1 590 ? -15.443 -18.282 15.912 1.00 55.78 590 LEU A N 1
ATOM 4561 C CA . LEU A 1 590 ? -14.771 -18.590 14.643 1.00 55.78 590 LEU A CA 1
ATOM 4562 C C . LEU A 1 590 ? -13.260 -18.304 14.711 1.00 55.78 590 LEU A C 1
ATOM 4564 O O . LEU A 1 590 ? -12.463 -19.101 14.228 1.00 55.78 590 LEU A O 1
ATOM 4568 N N . ALA A 1 591 ? -12.858 -17.228 15.395 1.00 49.50 591 ALA A N 1
ATOM 4569 C CA . ALA A 1 591 ? -11.457 -16.893 15.660 1.00 49.50 591 ALA A CA 1
ATOM 4570 C C . ALA A 1 591 ? -10.770 -17.782 16.727 1.00 49.50 591 ALA A C 1
ATOM 4572 O O . ALA A 1 591 ? -9.627 -17.520 17.099 1.00 49.50 591 ALA A O 1
ATOM 4573 N N . GLY A 1 592 ? -11.443 -18.810 17.263 1.00 58.84 592 GLY A N 1
ATOM 4574 C CA . GLY A 1 592 ? -10.869 -19.731 18.254 1.00 58.84 592 GLY A CA 1
ATOM 4575 C C . GLY A 1 592 ? -10.568 -19.102 19.622 1.00 58.84 592 GLY A C 1
ATOM 4576 O O . GLY A 1 592 ? -9.720 -19.609 20.357 1.00 58.84 592 GLY A O 1
ATOM 4577 N N . THR A 1 593 ? -11.237 -17.999 19.974 1.00 66.50 593 THR A N 1
ATOM 4578 C CA . THR A 1 593 ? -10.992 -17.255 21.221 1.00 66.50 593 THR A CA 1
ATOM 4579 C C . THR A 1 593 ? -11.326 -18.112 22.441 1.00 66.50 593 THR A C 1
ATOM 4581 O O . THR A 1 593 ? -12.466 -18.547 22.616 1.00 66.50 593 THR A O 1
ATOM 4584 N N . ALA A 1 594 ? -10.346 -18.320 23.321 1.00 69.12 594 ALA A N 1
ATOM 4585 C CA . ALA A 1 594 ? -10.561 -19.002 24.592 1.00 69.12 594 ALA A CA 1
ATOM 4586 C C . ALA A 1 594 ? -11.438 -18.153 25.532 1.00 69.12 594 ALA A C 1
ATOM 4588 O O . ALA A 1 594 ? -11.225 -16.950 25.680 1.00 69.12 594 ALA A O 1
ATOM 4589 N N . ALA A 1 595 ? -12.411 -18.789 26.183 1.00 76.94 595 ALA A N 1
ATOM 4590 C CA . ALA A 1 595 ? -13.264 -18.172 27.195 1.00 76.94 595 ALA A CA 1
ATOM 4591 C C . ALA A 1 595 ? -13.717 -19.229 28.210 1.00 76.94 595 ALA A C 1
ATOM 4593 O O . ALA A 1 595 ? -14.035 -20.354 27.826 1.00 76.94 595 ALA A O 1
ATOM 4594 N N . ASP A 1 596 ? -13.791 -18.868 29.490 1.00 79.44 596 ASP A N 1
ATOM 4595 C CA . ASP A 1 596 ? -14.182 -19.800 30.553 1.00 79.44 596 ASP A CA 1
ATOM 4596 C C . ASP A 1 596 ? -15.668 -20.159 30.482 1.00 79.44 596 ASP A C 1
ATOM 4598 O O . ASP A 1 596 ? -16.508 -19.297 30.189 1.00 79.44 596 ASP A O 1
ATOM 4602 N N . ALA A 1 597 ? -16.010 -21.413 30.787 1.00 77.75 597 ALA A N 1
ATOM 4603 C CA . ALA A 1 597 ? -17.398 -21.852 30.918 1.00 77.75 597 ALA A CA 1
ATOM 4604 C C . ALA A 1 597 ? -18.122 -21.084 32.040 1.00 77.75 597 ALA A C 1
ATOM 4606 O O . ALA A 1 597 ? -17.540 -20.767 33.078 1.00 77.75 597 ALA A O 1
ATOM 4607 N N . LEU A 1 598 ? -19.405 -20.781 31.837 1.00 81.38 598 LEU A N 1
ATOM 4608 C CA . LEU A 1 598 ? -20.200 -20.010 32.788 1.00 81.38 598 LEU A CA 1
ATOM 4609 C C . LEU A 1 598 ? -20.749 -20.902 33.907 1.00 81.38 598 LEU A C 1
ATOM 4611 O O . LEU A 1 598 ? -21.662 -21.700 33.695 1.00 81.38 598 LEU A O 1
ATOM 4615 N N . ASN A 1 599 ? -20.225 -20.721 35.119 1.00 71.00 599 ASN A N 1
ATOM 4616 C CA . ASN A 1 599 ? -20.694 -21.406 36.322 1.00 71.00 599 ASN A CA 1
ATOM 4617 C C . ASN A 1 599 ? -21.951 -20.725 36.904 1.00 71.00 599 ASN A C 1
ATOM 4619 O O . ASN A 1 599 ? -21.869 -19.997 37.892 1.00 71.00 599 ASN A O 1
ATOM 4623 N N . ILE A 1 600 ? -23.108 -20.931 36.266 1.00 78.56 600 ILE A N 1
ATOM 4624 C CA . ILE A 1 600 ? -24.403 -20.414 36.740 1.00 78.56 600 ILE A CA 1
ATOM 4625 C C . ILE A 1 600 ? -25.155 -21.459 37.572 1.00 78.56 600 ILE A C 1
ATOM 4627 O O . ILE A 1 600 ? -25.350 -22.594 37.141 1.00 78.56 600 ILE A O 1
ATOM 4631 N N . ALA A 1 601 ? -25.622 -21.066 38.761 1.00 69.88 601 ALA A N 1
ATOM 4632 C CA . ALA A 1 601 ? -26.247 -21.981 39.722 1.00 69.88 601 ALA A CA 1
ATOM 4633 C C . ALA A 1 601 ? -27.621 -22.521 39.272 1.00 69.88 601 ALA A C 1
ATOM 4635 O O . ALA A 1 601 ? -28.087 -23.545 39.769 1.00 69.88 601 ALA A O 1
ATOM 4636 N N . THR A 1 602 ? -28.303 -21.842 38.346 1.00 81.06 602 THR A N 1
ATOM 4637 C CA . THR A 1 602 ? -29.552 -22.304 37.724 1.00 81.06 602 THR A CA 1
ATOM 4638 C C . THR A 1 602 ? -29.688 -21.689 36.333 1.00 81.06 602 THR A C 1
ATOM 4640 O O . THR A 1 602 ? -29.554 -20.478 36.166 1.00 81.06 602 THR A O 1
ATOM 4643 N N . VAL A 1 603 ? -29.970 -22.518 35.325 1.00 86.75 603 VAL A N 1
ATOM 4644 C CA . VAL A 1 603 ? -30.208 -22.066 33.945 1.00 86.75 603 VAL A CA 1
ATOM 4645 C C . VAL A 1 603 ? -31.650 -21.541 33.824 1.00 86.75 603 VAL A C 1
ATOM 4647 O O . VAL A 1 603 ? -32.571 -22.270 34.201 1.00 86.75 603 VAL A O 1
ATOM 4650 N N . PRO A 1 604 ? -31.899 -20.325 33.297 1.00 89.69 604 PRO A N 1
ATOM 4651 C CA . PRO A 1 604 ? -33.257 -19.793 33.170 1.00 89.69 604 PRO A CA 1
ATOM 4652 C C . PRO A 1 604 ? -34.161 -20.643 32.263 1.00 89.69 604 PRO A C 1
ATOM 4654 O O . PRO A 1 604 ? -33.717 -21.146 31.231 1.00 89.69 604 PRO A O 1
ATOM 4657 N N . SER A 1 605 ? -35.454 -20.748 32.587 1.00 87.94 605 SER A N 1
ATOM 4658 C CA . SER A 1 605 ? -36.411 -21.587 31.837 1.00 87.94 605 SER A CA 1
ATOM 4659 C C . SER A 1 605 ? -36.460 -21.261 30.342 1.00 87.94 605 SER A C 1
ATOM 4661 O O . SER A 1 605 ? -36.338 -22.166 29.527 1.00 87.94 605 SER A O 1
ATOM 4663 N N . ARG A 1 606 ? -36.498 -19.973 29.966 1.00 89.44 606 ARG A N 1
ATOM 4664 C CA . ARG A 1 606 ? -36.443 -19.518 28.558 1.00 89.44 606 ARG A CA 1
ATOM 4665 C C . ARG A 1 606 ? -35.216 -20.035 27.793 1.00 89.44 606 ARG A C 1
ATOM 4667 O O . ARG A 1 606 ? -35.316 -20.276 26.595 1.00 89.44 606 ARG A O 1
ATOM 4674 N N . VAL A 1 607 ? -34.076 -20.209 28.467 1.00 91.00 607 VAL A N 1
ATOM 4675 C CA . VAL A 1 607 ? -32.870 -20.811 27.876 1.00 91.00 607 VAL A CA 1
ATOM 4676 C C . VAL A 1 607 ? -33.077 -22.313 27.702 1.00 91.00 607 VAL A C 1
ATOM 4678 O O . VAL A 1 607 ? -32.884 -22.826 26.605 1.00 91.00 607 VAL A O 1
ATOM 4681 N N . VAL A 1 608 ? -33.533 -23.016 28.743 1.00 91.38 608 VAL A N 1
ATOM 4682 C CA . VAL A 1 608 ? -33.801 -24.466 28.687 1.00 91.38 608 VAL A CA 1
ATOM 4683 C C . VAL A 1 608 ? -34.829 -24.809 27.600 1.00 91.38 608 VAL A C 1
ATOM 4685 O O . VAL A 1 608 ? -34.616 -25.736 26.822 1.00 91.38 608 VAL A O 1
ATOM 4688 N N . ASP A 1 609 ? -35.911 -24.038 27.494 1.00 90.00 609 ASP A N 1
ATOM 4689 C CA . ASP A 1 609 ? -36.987 -24.245 26.521 1.00 90.00 609 ASP A CA 1
ATOM 4690 C C . ASP A 1 609 ? -36.577 -23.880 25.081 1.00 90.00 609 ASP A C 1
ATOM 4692 O O . ASP A 1 609 ? -37.157 -24.411 24.132 1.00 90.00 609 ASP A O 1
ATOM 4696 N N . ARG A 1 610 ? -35.555 -23.028 24.892 1.00 91.50 610 ARG A N 1
ATOM 4697 C CA . ARG A 1 610 ? -34.920 -22.796 23.581 1.00 91.50 610 ARG A CA 1
ATOM 4698 C C . ARG A 1 610 ? -33.964 -23.927 23.213 1.00 91.50 610 ARG A C 1
ATOM 4700 O O . ARG A 1 610 ? -34.031 -24.437 22.103 1.00 91.50 610 ARG A O 1
ATOM 4707 N N . LEU A 1 611 ? -33.110 -24.364 24.138 1.00 91.19 611 LEU A N 1
ATOM 4708 C CA . LEU A 1 611 ? -32.136 -25.431 23.877 1.00 91.19 611 LEU A CA 1
ATOM 4709 C C . LEU A 1 611 ? -32.798 -26.798 23.640 1.00 91.19 611 LEU A C 1
ATOM 4711 O O . LEU A 1 611 ? -32.313 -27.567 22.811 1.00 91.19 611 LEU A O 1
ATOM 4715 N N . ARG A 1 612 ? -33.958 -27.058 24.265 1.00 90.56 612 ARG A N 1
ATOM 4716 C CA . ARG A 1 612 ? -34.783 -28.254 24.009 1.00 90.56 612 ARG A CA 1
ATOM 4717 C C . ARG A 1 612 ? -35.279 -28.353 22.556 1.00 90.56 612 ARG A C 1
ATOM 4719 O O . ARG A 1 612 ? -35.594 -29.445 22.114 1.00 90.56 612 ARG A O 1
ATOM 4726 N N . GLN A 1 613 ? -35.326 -27.254 21.798 1.00 90.12 613 GLN A N 1
ATOM 4727 C CA . GLN A 1 613 ? -35.701 -27.274 20.371 1.00 90.12 613 GLN A CA 1
ATOM 4728 C C . GLN A 1 613 ? -34.579 -27.814 19.465 1.00 90.12 613 GLN A C 1
ATOM 4730 O O . GLN A 1 613 ? -34.803 -28.035 18.278 1.00 90.12 613 GLN A O 1
ATOM 4735 N N . TYR A 1 614 ? -33.385 -28.029 20.027 1.00 90.38 614 TYR A N 1
ATOM 4736 C CA . TYR A 1 614 ? -32.184 -28.494 19.332 1.00 90.38 614 TYR A CA 1
ATOM 4737 C C . TYR A 1 614 ? -31.541 -29.717 20.015 1.00 90.38 614 TYR A C 1
ATOM 4739 O O . TYR A 1 614 ? -30.394 -30.037 19.719 1.00 90.38 614 TYR A O 1
ATOM 4747 N N . ASP A 1 615 ? -32.238 -30.356 20.966 1.00 89.06 615 ASP A N 1
ATOM 4748 C CA . ASP A 1 615 ? -31.733 -31.446 21.825 1.00 89.06 615 ASP A CA 1
ATOM 4749 C C . ASP A 1 615 ? -30.398 -31.139 22.548 1.00 89.06 615 ASP A C 1
ATOM 4751 O O . ASP A 1 615 ? -29.625 -32.030 22.905 1.00 89.06 615 ASP A O 1
ATOM 4755 N N . LEU A 1 616 ? -30.132 -29.855 22.817 1.00 89.94 616 LEU A N 1
ATOM 4756 C CA . LEU A 1 616 ? -28.924 -29.386 23.500 1.00 89.94 616 LEU A CA 1
ATOM 4757 C C . LEU A 1 616 ? -29.166 -29.116 24.993 1.00 89.94 616 LEU A C 1
ATOM 4759 O O . LEU A 1 616 ? -30.261 -28.766 25.433 1.00 89.94 616 LEU A O 1
ATOM 4763 N N . THR A 1 617 ? -28.094 -29.206 25.784 1.00 90.06 617 THR A N 1
ATOM 4764 C CA . THR A 1 617 ? -28.066 -28.760 27.188 1.00 90.06 617 THR A CA 1
ATOM 4765 C C . THR A 1 617 ? -27.055 -27.630 27.353 1.00 90.06 617 THR A C 1
ATOM 4767 O O . THR A 1 617 ? -26.047 -27.594 26.651 1.00 90.06 617 THR A O 1
ATOM 4770 N N . PHE A 1 618 ? -27.292 -26.702 28.287 1.00 89.44 618 PHE A N 1
ATOM 4771 C CA . PHE A 1 618 ? -26.448 -25.507 28.446 1.00 89.44 618 PHE A CA 1
ATOM 4772 C C . PHE A 1 618 ? -24.968 -25.843 28.714 1.00 89.44 618 PHE A C 1
ATOM 4774 O O . PHE A 1 618 ? -24.078 -25.196 28.170 1.00 89.44 618 PHE A O 1
ATOM 4781 N N . ALA A 1 619 ? -24.706 -26.906 29.482 1.00 85.19 619 ALA A N 1
ATOM 4782 C CA . ALA A 1 619 ? -23.356 -27.381 29.788 1.00 85.19 619 ALA A CA 1
ATOM 4783 C C . ALA A 1 619 ? -22.622 -28.011 28.585 1.00 85.19 619 ALA A C 1
ATOM 4785 O O . ALA A 1 619 ? -21.397 -28.077 28.598 1.00 85.19 619 ALA A O 1
ATOM 4786 N N . ALA A 1 620 ? -23.347 -28.453 27.549 1.00 84.19 620 ALA A N 1
ATOM 4787 C CA . ALA A 1 620 ? -22.768 -28.982 26.311 1.00 84.19 620 ALA A CA 1
ATOM 4788 C C . ALA A 1 620 ? -22.426 -27.886 25.280 1.00 84.19 620 ALA A C 1
ATOM 4790 O O . ALA A 1 620 ? -21.773 -28.166 24.277 1.00 84.19 620 ALA A O 1
ATOM 4791 N N . LEU A 1 621 ? -22.858 -26.639 25.503 1.00 89.50 621 LEU A N 1
ATOM 4792 C CA . LEU A 1 621 ? -22.554 -25.518 24.611 1.00 89.50 621 LEU A CA 1
ATOM 4793 C C . LEU A 1 621 ? -21.112 -25.020 24.823 1.00 89.50 621 LEU A C 1
ATOM 4795 O O . LEU A 1 621 ? -20.693 -24.878 25.976 1.00 89.50 621 LEU A O 1
ATOM 4799 N N . PRO A 1 622 ? -20.379 -24.639 23.757 1.00 88.06 622 PRO A N 1
ATOM 4800 C CA . PRO A 1 622 ? -19.122 -23.905 23.881 1.00 88.06 622 PRO A CA 1
ATOM 4801 C C . PRO A 1 622 ? -19.273 -22.621 24.724 1.00 88.06 622 PRO A C 1
ATOM 4803 O O . PRO A 1 622 ? -20.300 -21.946 24.612 1.00 88.06 622 PRO A O 1
ATOM 4806 N N . PRO A 1 623 ? -18.265 -22.202 25.514 1.00 88.81 623 PRO A N 1
ATOM 4807 C CA . PRO A 1 623 ? -18.381 -21.060 26.434 1.00 88.81 623 PRO A CA 1
ATOM 4808 C C . PRO A 1 623 ? -18.807 -19.715 25.819 1.00 88.81 623 PRO A C 1
ATOM 4810 O O . PRO A 1 623 ? -19.420 -18.889 26.500 1.00 88.81 623 PRO A O 1
ATOM 4813 N N . LEU A 1 624 ? -18.515 -19.472 24.538 1.00 86.19 624 LEU A N 1
ATOM 4814 C CA . LEU A 1 624 ? -18.995 -18.280 23.825 1.00 86.19 624 LEU A CA 1
ATOM 4815 C C . LEU A 1 624 ? -20.465 -18.416 23.388 1.00 86.19 624 LEU A C 1
ATOM 4817 O O . LEU A 1 624 ? -21.211 -17.444 23.479 1.00 86.19 624 LEU A O 1
ATOM 4821 N N . LEU A 1 625 ? -20.919 -19.622 23.027 1.00 91.06 625 LEU A N 1
ATOM 4822 C CA . LEU A 1 625 ? -22.332 -19.899 22.743 1.00 91.06 625 LEU A CA 1
ATOM 4823 C C . LEU A 1 625 ? -23.183 -19.847 24.025 1.00 91.06 625 LEU A C 1
ATOM 4825 O O . LEU A 1 625 ? -24.302 -19.346 23.990 1.00 91.06 625 LEU A O 1
ATOM 4829 N N . GLN A 1 626 ? -22.641 -20.262 25.177 1.00 91.75 626 GLN A N 1
ATOM 4830 C CA . GLN A 1 626 ? -23.281 -20.062 26.489 1.00 91.75 626 GLN A CA 1
ATOM 4831 C C . GLN A 1 626 ? -23.599 -18.576 26.747 1.00 91.75 626 GLN A C 1
ATOM 4833 O O . GLN A 1 626 ? -24.705 -18.245 27.176 1.00 91.75 626 GLN A O 1
ATOM 4838 N N . ARG A 1 627 ? -22.651 -17.675 26.441 1.00 90.81 627 ARG A N 1
ATOM 4839 C CA . ARG A 1 627 ? -22.831 -16.216 26.553 1.00 90.81 627 ARG A CA 1
ATOM 4840 C C . ARG A 1 627 ? -23.838 -15.687 25.528 1.00 90.81 627 ARG A C 1
ATOM 4842 O O . ARG A 1 627 ? -24.760 -14.973 25.913 1.00 90.81 627 ARG A O 1
ATOM 4849 N N . ALA A 1 628 ? -23.721 -16.091 24.262 1.00 89.31 628 ALA A N 1
ATOM 4850 C CA . ALA A 1 628 ? -24.632 -15.668 23.198 1.00 89.31 628 ALA A CA 1
ATOM 4851 C C . ALA A 1 628 ? -26.092 -16.090 23.455 1.00 89.31 628 ALA A C 1
ATOM 4853 O O . ALA A 1 628 ? -27.001 -15.285 23.281 1.00 89.31 628 ALA A O 1
ATOM 4854 N N . VAL A 1 629 ? -26.334 -17.314 23.939 1.00 91.12 629 VAL A N 1
ATOM 4855 C CA . VAL A 1 629 ? -27.688 -17.791 24.274 1.00 91.12 629 VAL A CA 1
ATOM 4856 C C . VAL A 1 629 ? -28.278 -17.038 25.469 1.00 91.12 629 VAL A C 1
ATOM 4858 O O . VAL A 1 629 ? -29.471 -16.731 25.450 1.00 91.12 629 VAL A O 1
ATOM 4861 N N . LEU A 1 630 ? -27.481 -16.705 26.494 1.00 91.44 630 LEU A N 1
ATOM 4862 C CA . LEU A 1 630 ? -27.947 -15.861 27.603 1.00 91.44 630 LEU A CA 1
ATOM 4863 C C . LEU A 1 630 ? -28.319 -14.457 27.116 1.00 91.44 630 LEU A C 1
ATOM 4865 O O . LEU A 1 630 ? -29.438 -14.015 27.377 1.00 91.44 630 LEU A O 1
ATOM 4869 N N . TRP A 1 631 ? -27.437 -13.809 26.348 1.00 91.12 631 TRP A N 1
ATOM 4870 C CA . TRP A 1 631 ? -27.697 -12.496 25.755 1.00 91.12 631 TRP A CA 1
ATOM 4871 C C . TRP A 1 631 ? -29.000 -12.492 24.954 1.00 91.12 631 TRP A C 1
ATOM 4873 O O . TRP A 1 631 ? -29.939 -11.773 25.284 1.00 91.12 631 TRP A O 1
ATOM 4883 N N . ASP A 1 632 ? -29.086 -13.363 23.952 1.00 90.56 632 ASP A N 1
ATOM 4884 C CA . ASP A 1 632 ? -30.142 -13.380 22.941 1.00 90.56 632 ASP A CA 1
ATOM 4885 C C . ASP A 1 632 ? -31.502 -13.884 23.474 1.00 90.56 632 ASP A C 1
ATOM 4887 O O . ASP A 1 632 ? -32.542 -13.661 22.861 1.00 90.56 632 ASP A O 1
ATOM 4891 N N . THR A 1 633 ? -31.533 -14.527 24.649 1.00 90.19 633 THR A N 1
ATOM 4892 C CA . THR A 1 633 ? -32.788 -14.840 25.369 1.00 90.19 633 THR A CA 1
ATOM 4893 C C . THR A 1 633 ? -33.212 -13.771 26.383 1.00 90.19 633 THR A C 1
ATOM 4895 O O . THR A 1 633 ? -34.347 -13.839 26.880 1.00 90.19 633 THR A O 1
ATOM 4898 N N . GLY A 1 634 ? -32.354 -12.772 26.634 1.00 90.69 634 GLY A N 1
ATOM 4899 C CA . GLY A 1 634 ? -32.609 -11.622 27.501 1.00 90.69 634 GLY A CA 1
ATOM 4900 C C . GLY A 1 634 ? -32.104 -11.771 28.936 1.00 90.69 634 GLY A C 1
ATOM 4901 O O . GLY A 1 634 ? -32.822 -11.373 29.850 1.00 90.69 634 GLY A O 1
ATOM 4902 N N . TYR A 1 635 ? -30.915 -12.337 29.165 1.00 90.94 635 TYR A N 1
ATOM 4903 C CA . TYR A 1 635 ? -30.323 -12.476 30.504 1.00 90.94 635 TYR A CA 1
ATOM 4904 C C . TYR A 1 635 ? -28.919 -11.873 30.602 1.00 90.94 635 TYR A C 1
ATOM 4906 O O . TYR A 1 635 ? -28.070 -12.085 29.738 1.00 90.94 635 TYR A O 1
ATOM 4914 N N . VAL A 1 636 ? -28.680 -11.147 31.696 1.00 89.69 636 VAL A N 1
ATOM 4915 C CA . VAL A 1 636 ? -27.409 -10.478 32.031 1.00 89.69 636 VAL A CA 1
ATOM 4916 C C . VAL A 1 636 ? -27.056 -10.710 33.502 1.00 89.69 636 VAL A C 1
ATOM 4918 O O . VAL A 1 636 ? -27.939 -11.008 34.309 1.00 89.69 636 VAL A O 1
ATOM 4921 N N . PHE A 1 637 ? -25.781 -10.578 33.867 1.00 87.31 637 PHE A N 1
ATOM 4922 C CA . PHE A 1 637 ? -25.321 -10.783 35.244 1.00 87.31 637 PHE A CA 1
ATOM 4923 C C . PHE A 1 637 ? -25.579 -9.549 36.111 1.00 87.31 637 PHE A C 1
ATOM 4925 O O . PHE A 1 637 ? -25.292 -8.430 35.690 1.00 87.31 637 PHE A O 1
ATOM 4932 N N . ALA A 1 638 ? -26.087 -9.729 37.329 1.00 83.00 638 ALA A N 1
ATOM 4933 C CA . ALA A 1 638 ? -26.168 -8.647 38.310 1.00 83.00 638 ALA A CA 1
ATOM 4934 C C . ALA A 1 638 ? -24.797 -8.417 38.964 1.00 83.00 638 ALA A C 1
ATOM 4936 O O . ALA A 1 638 ? -24.153 -9.369 39.394 1.00 83.00 638 ALA A O 1
ATOM 4937 N N . ALA A 1 639 ? -24.349 -7.162 39.057 1.00 73.62 639 ALA A N 1
ATOM 4938 C CA . ALA A 1 639 ? -23.084 -6.838 39.713 1.00 73.62 639 ALA A CA 1
ATOM 4939 C C . ALA A 1 639 ? -23.133 -7.082 41.234 1.00 73.62 639 ALA A C 1
ATOM 4941 O O . ALA A 1 639 ? -23.930 -6.455 41.934 1.00 73.62 639 ALA A O 1
ATOM 4942 N N . ASN A 1 640 ? -22.220 -7.913 41.739 1.00 65.94 640 ASN A N 1
ATOM 4943 C CA . ASN A 1 640 ? -21.899 -8.033 43.159 1.00 65.94 640 ASN A CA 1
ATOM 4944 C C . ASN A 1 640 ? -20.618 -7.224 43.449 1.00 65.94 640 ASN A C 1
ATOM 4946 O O . ASN A 1 640 ? -19.566 -7.508 42.882 1.00 65.94 640 ASN A O 1
ATOM 4950 N N . GLU A 1 641 ? -20.693 -6.182 44.284 1.00 54.94 641 GLU A N 1
ATOM 4951 C CA . GLU A 1 641 ? -19.528 -5.318 44.559 1.00 54.94 641 GLU A CA 1
ATOM 4952 C C . GLU A 1 641 ? -18.490 -5.973 45.478 1.00 54.94 641 GLU A C 1
ATOM 4954 O O . GLU A 1 641 ? -17.303 -5.675 45.355 1.00 54.94 641 GLU A O 1
ATOM 4959 N N . ASP A 1 642 ? -18.920 -6.855 46.384 1.00 51.38 642 ASP A N 1
ATOM 4960 C CA . ASP A 1 642 ? -18.029 -7.482 47.366 1.00 51.38 642 ASP A CA 1
ATOM 4961 C C . ASP A 1 642 ? -17.265 -8.687 46.767 1.00 51.38 642 ASP A C 1
ATOM 4963 O O . ASP A 1 642 ? -16.284 -9.154 47.346 1.00 51.38 642 ASP A O 1
ATOM 4967 N N . LEU A 1 643 ? -17.683 -9.169 45.585 1.00 56.41 643 LEU A N 1
ATOM 4968 C CA . LEU A 1 643 ? -17.044 -10.240 44.809 1.00 56.41 643 LEU A CA 1
ATOM 4969 C C . LEU A 1 643 ? -17.093 -9.915 43.295 1.00 56.41 643 LEU A C 1
ATOM 4971 O O . LEU A 1 643 ? -18.014 -10.357 42.609 1.00 56.41 643 LEU A O 1
ATOM 4975 N N . PRO A 1 644 ? -16.109 -9.182 42.736 1.00 49.22 644 PRO A N 1
ATOM 4976 C CA . PRO A 1 644 ? -16.156 -8.701 41.345 1.00 49.22 644 PRO A CA 1
ATOM 4977 C C . PRO A 1 644 ? -16.264 -9.780 40.253 1.00 49.22 644 PRO A C 1
ATOM 4979 O O . PRO A 1 644 ? -16.747 -9.487 39.159 1.00 49.22 644 PRO A O 1
ATOM 4982 N N . ASP A 1 645 ? -15.834 -11.012 40.543 1.00 50.56 645 ASP A N 1
ATOM 4983 C CA . ASP A 1 645 ? -15.884 -12.165 39.630 1.00 50.56 645 ASP A CA 1
ATOM 4984 C C . ASP A 1 645 ? -17.134 -13.058 39.828 1.00 50.56 645 ASP A C 1
ATOM 4986 O O . ASP A 1 645 ? -17.287 -14.081 39.152 1.00 50.56 645 ASP A O 1
ATOM 4990 N N . ASP A 1 646 ? -18.042 -12.698 40.744 1.00 62.03 646 ASP A N 1
ATOM 4991 C CA . ASP A 1 646 ? -19.253 -13.464 41.062 1.00 62.03 646 ASP A CA 1
ATOM 4992 C C . ASP A 1 646 ? -20.322 -13.354 39.960 1.00 62.03 646 ASP A C 1
ATOM 4994 O O . ASP A 1 646 ? -21.269 -12.570 40.018 1.00 62.03 646 ASP A O 1
ATOM 4998 N N . ARG A 1 647 ? -20.184 -14.206 38.940 1.00 66.69 647 ARG A N 1
ATOM 4999 C CA . ARG A 1 647 ? -21.161 -14.383 37.854 1.00 66.69 647 ARG A CA 1
ATOM 5000 C C . ARG A 1 647 ? -22.322 -15.334 38.225 1.00 66.69 647 ARG A C 1
ATOM 5002 O O . ARG A 1 647 ? -22.896 -15.963 37.339 1.00 66.69 647 ARG A O 1
ATOM 5009 N N . SER A 1 648 ? -22.679 -15.487 39.506 1.00 65.75 648 SER A N 1
ATOM 5010 C CA . SER A 1 648 ? -23.729 -16.435 39.938 1.00 65.75 648 SER A CA 1
ATOM 5011 C C . SER A 1 648 ? -25.162 -16.007 39.597 1.00 65.75 648 SER A C 1
ATOM 5013 O O . SER A 1 648 ? -26.011 -16.862 39.330 1.00 65.75 648 SER A O 1
ATOM 5015 N N . THR A 1 649 ? -25.444 -14.700 39.621 1.00 79.31 649 THR A N 1
ATOM 5016 C CA . THR A 1 649 ? -26.813 -14.157 39.616 1.00 79.31 649 THR A CA 1
ATOM 5017 C C . THR A 1 649 ? -27.178 -13.541 38.266 1.00 79.31 649 THR A C 1
ATOM 5019 O O . THR A 1 649 ? -26.569 -12.567 37.829 1.00 79.31 649 THR A O 1
ATOM 5022 N N . LEU A 1 650 ? -28.219 -14.083 37.626 1.00 86.44 650 LEU A N 1
ATOM 5023 C CA . LEU A 1 650 ? -28.785 -13.585 36.368 1.00 86.44 650 LEU A CA 1
ATOM 5024 C C . LEU A 1 650 ? -30.072 -12.788 36.610 1.00 86.44 650 LEU A C 1
ATOM 5026 O O . LEU A 1 650 ? -30.925 -13.206 37.392 1.00 86.44 650 LEU A O 1
ATOM 5030 N N . VAL A 1 651 ? -30.262 -11.697 35.865 1.00 88.50 651 VAL A N 1
ATOM 5031 C CA . VAL A 1 651 ? -31.524 -10.941 35.807 1.00 88.50 651 VAL A CA 1
ATOM 5032 C C . VAL A 1 651 ? -32.048 -10.833 34.377 1.00 88.50 651 VAL A C 1
ATOM 5034 O O . VAL A 1 651 ? -31.287 -10.870 33.409 1.00 88.50 651 VAL A O 1
ATOM 5037 N N . GLY A 1 652 ? -33.373 -10.724 34.251 1.00 89.38 652 GLY A N 1
ATOM 5038 C CA . GLY A 1 652 ? -34.060 -10.628 32.966 1.00 89.38 652 GLY A CA 1
ATOM 5039 C C . GLY A 1 652 ? -34.090 -9.204 32.408 1.00 89.38 652 GLY A C 1
ATOM 5040 O O . GLY A 1 652 ? -34.474 -8.261 33.103 1.00 89.38 652 GLY A O 1
ATOM 5041 N N . VAL A 1 653 ? -33.753 -9.076 31.128 1.00 92.00 653 VAL A N 1
ATOM 5042 C CA . VAL A 1 653 ? -33.918 -7.877 30.303 1.00 92.00 653 VAL A CA 1
ATOM 5043 C C . VAL A 1 653 ? -35.184 -8.029 29.460 1.00 92.00 653 VAL A C 1
ATOM 5045 O O . VAL A 1 653 ? -35.417 -9.064 28.836 1.00 92.00 653 VAL A O 1
ATOM 5048 N N . GLN A 1 654 ? -36.003 -6.983 29.417 1.00 93.19 654 GLN A N 1
ATOM 5049 C CA . GLN A 1 654 ? -37.099 -6.838 28.462 1.00 93.19 654 GLN A CA 1
ATOM 5050 C C . GLN A 1 654 ? -36.774 -5.718 27.473 1.00 93.19 654 GLN A C 1
ATOM 5052 O O . GLN A 1 654 ? -36.122 -4.736 27.826 1.00 93.19 654 GLN A O 1
ATOM 5057 N N . THR A 1 655 ? -37.238 -5.852 26.237 1.00 92.69 655 THR A N 1
ATOM 5058 C CA . THR A 1 655 ? -36.963 -4.937 25.127 1.00 92.69 655 THR A CA 1
ATOM 5059 C C . THR A 1 655 ? -38.236 -4.220 24.689 1.00 92.69 655 THR A C 1
ATOM 5061 O O . THR A 1 655 ? -39.352 -4.735 24.823 1.00 92.69 655 THR A O 1
ATOM 5064 N N . LEU A 1 656 ? -38.087 -2.992 24.195 1.00 90.19 656 LEU A N 1
ATOM 5065 C CA . LEU A 1 656 ? -39.198 -2.164 23.735 1.00 90.19 656 LEU A CA 1
ATOM 5066 C C . LEU A 1 656 ? -39.904 -2.849 22.552 1.00 90.19 656 LEU A C 1
ATOM 5068 O O . LEU A 1 656 ? -39.292 -3.109 21.522 1.00 90.19 656 LEU A O 1
ATOM 5072 N N . GLY A 1 657 ? -41.186 -3.183 22.706 1.00 88.94 657 GLY A N 1
ATOM 5073 C CA . GLY A 1 657 ? -41.962 -3.934 21.713 1.00 88.94 657 GLY A CA 1
ATOM 5074 C C . GLY A 1 657 ? -41.540 -5.400 21.519 1.00 88.94 657 GLY A C 1
ATOM 5075 O O . GLY A 1 657 ? -41.992 -6.034 20.564 1.00 88.94 657 GLY A O 1
ATOM 5076 N N . GLY A 1 658 ? -40.677 -5.950 22.383 1.00 87.69 658 GLY A N 1
ATOM 5077 C CA . GLY A 1 658 ? -40.149 -7.308 22.227 1.00 87.69 658 GLY A CA 1
ATOM 5078 C C . GLY A 1 658 ? -39.246 -7.460 20.997 1.00 87.69 658 GLY A C 1
ATOM 5079 O O . GLY A 1 658 ? -39.353 -8.452 20.273 1.00 87.69 658 GLY A O 1
ATOM 5080 N N . THR A 1 659 ? -38.399 -6.467 20.705 1.00 86.00 659 THR A N 1
ATOM 5081 C CA . THR A 1 659 ? -37.333 -6.598 19.697 1.00 86.00 659 THR A CA 1
ATOM 5082 C C . THR A 1 659 ? -36.269 -7.610 20.126 1.00 86.00 659 THR A C 1
ATOM 5084 O O . THR A 1 659 ? -36.176 -7.997 21.294 1.00 86.00 659 THR A O 1
ATOM 5087 N N . THR A 1 660 ? -35.441 -8.021 19.172 1.00 85.06 660 THR A N 1
ATOM 5088 C CA . THR A 1 660 ? -34.175 -8.724 19.402 1.00 85.06 660 THR A CA 1
ATOM 5089 C C . THR A 1 660 ? -33.183 -7.851 20.194 1.00 85.06 660 THR A C 1
ATOM 5091 O O . THR A 1 660 ? -33.362 -6.631 20.318 1.00 85.06 660 THR A O 1
ATOM 5094 N N . MET A 1 661 ? -32.168 -8.482 20.795 1.00 85.25 661 MET A N 1
ATOM 5095 C CA . MET A 1 661 ? -31.251 -7.842 21.756 1.00 85.25 661 MET A CA 1
ATOM 5096 C C . MET A 1 661 ? -30.141 -6.993 21.115 1.00 85.25 661 MET A C 1
ATOM 5098 O O . MET A 1 661 ? -29.564 -6.148 21.788 1.00 85.25 661 MET A O 1
ATOM 5102 N N . ASP A 1 662 ? -29.879 -7.141 19.818 1.00 77.94 662 ASP A N 1
ATOM 5103 C CA . ASP A 1 662 ? -29.007 -6.259 19.027 1.00 77.94 662 ASP A CA 1
ATOM 5104 C C . ASP A 1 662 ? -29.544 -4.815 18.962 1.00 77.94 662 ASP A C 1
ATOM 5106 O O . ASP A 1 662 ? -28.787 -3.847 19.079 1.00 77.94 662 ASP A O 1
ATOM 5110 N N . LYS A 1 663 ? -30.872 -4.654 18.839 1.00 81.81 663 LYS A N 1
ATOM 5111 C CA . LYS A 1 663 ? -31.507 -3.351 18.571 1.00 81.81 663 LYS A CA 1
ATOM 5112 C C . LYS A 1 663 ? -31.600 -2.438 19.803 1.00 81.81 663 LYS A C 1
ATOM 5114 O O . LYS A 1 663 ? -32.006 -1.283 19.649 1.00 81.81 663 LYS A O 1
ATOM 5119 N N . ILE A 1 664 ? -31.217 -2.903 21.002 1.00 85.38 664 ILE A N 1
ATOM 5120 C CA . ILE A 1 664 ? -31.413 -2.175 22.277 1.00 85.38 664 ILE A CA 1
ATOM 5121 C C . ILE A 1 664 ? -30.427 -1.023 22.512 1.00 85.38 664 ILE A C 1
ATOM 5123 O O . ILE A 1 664 ? -30.689 -0.159 23.348 1.00 85.38 664 ILE A O 1
ATOM 5127 N N . VAL A 1 665 ? -29.304 -0.986 21.791 1.00 83.75 665 VAL A N 1
ATOM 5128 C CA . VAL A 1 665 ? -28.267 0.035 21.994 1.00 83.75 665 VAL A CA 1
ATOM 5129 C C . VAL A 1 665 ? -28.765 1.414 21.551 1.00 83.75 665 VAL A C 1
ATOM 5131 O O . VAL A 1 665 ? -29.448 1.561 20.532 1.00 83.75 665 VAL A O 1
ATOM 5134 N N . VAL A 1 666 ? -28.438 2.439 22.338 1.00 80.25 666 VAL A N 1
ATOM 5135 C CA . VAL A 1 666 ? -28.743 3.843 22.032 1.00 80.25 666 VAL A CA 1
ATOM 5136 C C . VAL A 1 666 ? -27.602 4.409 21.186 1.00 80.25 666 VAL A C 1
ATOM 5138 O O . VAL A 1 666 ? -26.456 4.440 21.636 1.00 80.25 666 VAL A O 1
ATOM 5141 N N . SER A 1 667 ? -27.907 4.825 19.955 1.00 79.44 667 SER A N 1
ATOM 5142 C CA . SER A 1 667 ? -26.954 5.480 19.053 1.00 79.44 667 SER A CA 1
ATOM 5143 C C . SER A 1 667 ? -26.597 6.881 19.550 1.00 79.44 667 SER A C 1
ATOM 5145 O O . SER A 1 667 ? -27.380 7.507 20.265 1.00 79.44 667 SER A O 1
ATOM 5147 N N . ILE A 1 668 ? -25.442 7.405 19.130 1.00 76.38 668 ILE A N 1
ATOM 5148 C CA . ILE A 1 668 ? -25.014 8.765 19.492 1.00 76.38 668 ILE A CA 1
ATOM 5149 C C . ILE A 1 668 ? -26.024 9.839 19.052 1.00 76.38 668 ILE A C 1
ATOM 5151 O O . ILE A 1 668 ? -26.254 10.787 19.794 1.00 76.38 668 ILE A O 1
ATOM 5155 N N . ASP A 1 669 ? -26.701 9.663 17.914 1.00 76.56 669 ASP A N 1
ATOM 5156 C CA . ASP A 1 669 ? -27.706 10.620 17.429 1.00 76.56 669 ASP A CA 1
ATOM 5157 C C . ASP A 1 669 ? -28.981 10.611 18.282 1.00 76.56 669 ASP A C 1
ATOM 5159 O O . ASP A 1 669 ? -29.476 11.670 18.664 1.00 76.56 669 ASP A O 1
ATOM 5163 N N . ALA A 1 670 ? -29.480 9.424 18.651 1.00 78.88 670 ALA A N 1
ATOM 5164 C CA . ALA A 1 670 ? -30.609 9.298 19.572 1.00 78.88 670 ALA A CA 1
ATOM 5165 C C . ALA A 1 670 ? -30.255 9.848 20.962 1.00 78.88 670 ALA A C 1
ATOM 5167 O O . ALA A 1 670 ? -31.058 10.549 21.571 1.00 78.88 670 ALA A O 1
ATOM 5168 N N . PHE A 1 671 ? -29.036 9.583 21.438 1.00 81.44 671 PHE A N 1
ATOM 5169 C CA . PHE A 1 671 ? -28.529 10.112 22.700 1.00 81.44 671 PHE A CA 1
ATOM 5170 C C . PHE A 1 671 ? -28.449 11.651 22.693 1.00 81.44 671 PHE A C 1
ATOM 5172 O O . PHE A 1 671 ? -28.937 12.300 23.616 1.00 81.44 671 PHE A O 1
ATOM 5179 N N . ASN A 1 672 ? -27.896 12.245 21.631 1.00 80.69 672 ASN A N 1
ATOM 5180 C CA . ASN A 1 672 ? -27.799 13.699 21.480 1.00 80.69 672 ASN A CA 1
ATOM 5181 C C . ASN A 1 672 ? -29.180 14.368 21.311 1.00 80.69 672 ASN A C 1
ATOM 5183 O O . ASN A 1 672 ? -29.371 15.500 21.758 1.00 80.69 672 ASN A O 1
ATOM 5187 N N . GLY A 1 673 ? -30.150 13.674 20.701 1.00 81.50 673 GLY A N 1
ATOM 5188 C CA . GLY A 1 673 ? -31.509 14.175 20.456 1.00 81.50 673 GLY A CA 1
ATOM 5189 C C . GLY A 1 673 ? -32.271 14.589 21.721 1.00 81.50 673 GLY A C 1
ATOM 5190 O O . GLY A 1 673 ? -33.012 15.568 21.696 1.00 81.50 673 GLY A O 1
ATOM 5191 N N . GLU A 1 674 ? -32.015 13.933 22.855 1.00 83.44 674 GLU A N 1
ATOM 5192 C CA . GLU A 1 674 ? -32.587 14.279 24.168 1.00 83.44 674 GLU A CA 1
ATOM 5193 C C . GLU A 1 674 ? -31.880 15.471 24.852 1.00 83.44 674 GLU A C 1
ATOM 5195 O O . GLU A 1 674 ? -32.015 15.689 26.057 1.00 83.44 674 GLU A O 1
ATOM 5200 N N . SER A 1 675 ? -31.109 16.271 24.103 1.00 82.75 675 SER A N 1
ATOM 5201 C CA . SER A 1 675 ? -30.273 17.357 24.638 1.00 82.75 675 SER A CA 1
ATOM 5202 C C . SER A 1 675 ? -29.285 16.864 25.704 1.00 82.75 675 SER A C 1
ATOM 5204 O O . SER A 1 675 ? -29.172 17.446 26.789 1.00 82.75 675 SER A O 1
ATOM 5206 N N . CYS A 1 676 ? -28.585 15.776 25.383 1.00 83.44 676 CYS A N 1
ATOM 5207 C CA . CYS A 1 676 ? -27.438 15.260 26.125 1.00 83.44 676 CYS A CA 1
ATOM 5208 C C . CYS A 1 676 ? -26.154 15.390 25.287 1.00 83.44 676 CYS A C 1
ATOM 5210 O O . CYS A 1 676 ? -26.223 15.458 24.062 1.00 83.44 676 CYS A O 1
ATOM 5212 N N . THR A 1 677 ? -24.980 15.445 25.925 1.00 82.88 677 THR A N 1
ATOM 5213 C CA . THR A 1 677 ? -23.682 15.574 25.231 1.00 82.88 677 THR A CA 1
ATOM 5214 C C . THR A 1 677 ? -22.795 14.350 25.430 1.00 82.88 677 THR A C 1
ATOM 5216 O O . THR A 1 677 ? -22.740 13.765 26.519 1.00 82.88 677 THR A O 1
ATOM 5219 N N . ALA A 1 678 ? -22.097 13.960 24.362 1.00 82.19 678 ALA A N 1
ATOM 5220 C CA . ALA A 1 678 ? -21.176 12.832 24.339 1.00 82.19 678 ALA A CA 1
ATOM 5221 C C . ALA A 1 678 ? -19.711 13.302 24.282 1.00 82.19 678 ALA A C 1
ATOM 5223 O O . ALA A 1 678 ? -19.281 13.920 23.307 1.00 82.19 678 ALA A O 1
ATOM 5224 N N . GLN A 1 679 ? -18.925 12.948 25.298 1.00 81.69 679 GLN A N 1
ATOM 5225 C CA . GLN A 1 679 ? -17.473 13.109 25.310 1.00 81.69 679 GLN A CA 1
ATOM 5226 C C . GLN A 1 679 ? -16.826 12.006 24.464 1.00 81.69 679 GLN A C 1
ATOM 5228 O O . GLN A 1 679 ? -17.078 10.818 24.676 1.00 81.69 679 GLN A O 1
ATOM 5233 N N . ALA A 1 680 ? -15.958 12.398 23.530 1.00 78.00 680 ALA A N 1
ATOM 5234 C CA . ALA A 1 680 ? -15.098 11.474 22.800 1.00 78.00 680 ALA A CA 1
ATOM 5235 C C . ALA A 1 680 ? -13.819 11.195 23.607 1.00 78.00 680 ALA A C 1
ATOM 5237 O O . ALA A 1 680 ? -13.038 12.105 23.885 1.00 78.00 680 ALA A O 1
ATOM 5238 N N . CYS A 1 681 ? -13.590 9.930 23.944 1.00 69.50 681 CYS A N 1
ATOM 5239 C CA . CYS A 1 681 ? -12.387 9.440 24.603 1.00 69.50 681 CYS A CA 1
ATOM 5240 C C . CYS A 1 681 ? -11.512 8.672 23.596 1.00 69.50 681 CYS A C 1
ATOM 5242 O O . CYS A 1 681 ? -12.003 7.891 22.778 1.00 69.50 681 CYS A O 1
ATOM 5244 N N . ASN A 1 682 ? -10.195 8.874 23.656 1.00 65.62 682 ASN A N 1
ATOM 5245 C CA . ASN A 1 682 ? -9.251 8.149 22.801 1.00 65.62 682 ASN A CA 1
ATOM 5246 C C . ASN A 1 682 ? -9.093 6.694 23.277 1.00 65.62 682 ASN A C 1
ATOM 5248 O O . ASN A 1 682 ? -9.100 6.427 24.481 1.00 65.62 682 ASN A O 1
ATOM 5252 N N . GLN A 1 683 ? -8.916 5.768 22.335 1.00 56.06 683 GLN A N 1
ATOM 5253 C CA . GLN A 1 683 ? -8.726 4.344 22.604 1.00 56.06 683 GLN A CA 1
ATOM 5254 C C . GLN A 1 683 ? -7.281 3.907 22.332 1.00 56.06 683 GLN A C 1
ATOM 5256 O O . GLN A 1 683 ? -6.640 4.360 21.380 1.00 56.06 683 GLN A O 1
ATOM 5261 N N . VAL A 1 684 ? -6.779 2.977 23.147 1.00 50.41 684 VAL A N 1
ATOM 5262 C CA . VAL A 1 684 ? -5.533 2.251 22.858 1.00 50.41 684 VAL A CA 1
ATOM 5263 C C . VAL A 1 684 ? -5.687 1.538 21.508 1.00 50.41 684 VAL A C 1
ATOM 5265 O O . VAL A 1 684 ? -6.693 0.878 21.275 1.00 50.41 684 VAL A O 1
ATOM 5268 N N . GLY A 1 685 ? -4.722 1.707 20.601 1.00 47.16 685 GLY A N 1
ATOM 5269 C CA . GLY A 1 685 ? -4.790 1.157 19.238 1.00 47.16 685 GLY A CA 1
ATOM 5270 C C . GLY A 1 685 ? -5.329 2.110 18.160 1.00 47.16 685 GLY A C 1
ATOM 5271 O O . GLY A 1 685 ? -5.221 1.782 16.986 1.00 47.16 685 GLY A O 1
ATOM 5272 N N . GLY A 1 686 ? -5.823 3.306 18.515 1.00 44.91 686 GLY A N 1
ATOM 5273 C CA . GLY A 1 686 ? -6.109 4.387 17.550 1.00 44.91 686 GLY A CA 1
ATOM 5274 C C . GLY A 1 686 ? -7.588 4.703 17.295 1.00 44.91 686 GLY A C 1
ATOM 5275 O O . GLY A 1 686 ? -7.885 5.664 16.588 1.00 44.91 686 GLY A O 1
ATOM 5276 N N . GLY A 1 687 ? -8.515 3.953 17.893 1.00 51.94 687 GLY A N 1
ATOM 5277 C CA . GLY A 1 687 ? -9.948 4.254 17.838 1.00 51.94 687 GLY A CA 1
ATOM 5278 C C . GLY A 1 687 ? -10.378 5.440 18.717 1.00 51.94 687 GLY A C 1
ATOM 5279 O O . GLY A 1 687 ? -9.611 5.976 19.525 1.00 51.94 687 GLY A O 1
ATOM 5280 N N . LYS A 1 688 ? -11.658 5.808 18.607 1.00 62.22 688 LYS A N 1
ATOM 5281 C CA . LYS A 1 688 ? -12.367 6.668 19.566 1.00 62.22 688 LYS A CA 1
ATOM 5282 C C . LYS A 1 688 ? -13.601 5.936 20.076 1.00 62.22 688 LYS A C 1
ATOM 5284 O O . LYS A 1 688 ? -14.336 5.361 19.280 1.00 62.22 688 LYS A O 1
ATOM 5289 N N . TRP A 1 689 ? -13.846 6.026 21.376 1.00 69.12 689 TRP A N 1
ATOM 5290 C CA . TRP A 1 689 ? -15.100 5.611 21.999 1.00 69.12 689 TRP A CA 1
ATOM 5291 C C . TRP A 1 689 ? -15.796 6.836 22.592 1.00 69.12 689 TRP A C 1
ATOM 5293 O O . TRP A 1 689 ? -15.156 7.838 22.916 1.00 69.12 689 TRP A O 1
ATOM 5303 N N . PHE A 1 690 ? -17.116 6.780 22.705 1.00 77.50 690 PHE A N 1
ATOM 5304 C CA . PHE A 1 690 ? -17.943 7.886 23.176 1.00 77.50 690 PHE A CA 1
ATOM 5305 C C . PHE A 1 690 ? -18.598 7.520 24.501 1.00 77.50 690 PHE A C 1
ATOM 5307 O O . PHE A 1 690 ? -18.944 6.363 24.730 1.00 77.50 690 PHE A O 1
ATOM 5314 N N . LYS A 1 691 ? -18.803 8.503 25.374 1.00 80.62 691 LYS A N 1
ATOM 5315 C CA . LYS A 1 691 ? -19.560 8.336 26.620 1.00 80.62 691 LYS A CA 1
ATOM 5316 C C . LYS A 1 691 ? -20.343 9.591 26.960 1.00 80.62 691 LYS A C 1
ATOM 5318 O O . LYS A 1 691 ? -19.995 10.673 26.499 1.00 80.62 691 LYS A O 1
ATOM 5323 N N . HIS A 1 692 ? -21.372 9.466 27.789 1.00 81.44 692 HIS A N 1
ATOM 5324 C CA . HIS A 1 692 ? -22.093 10.643 28.275 1.00 81.44 692 HIS A CA 1
ATOM 5325 C C . HIS A 1 692 ? -21.171 11.581 29.075 1.00 81.44 692 HIS A C 1
ATOM 5327 O O . HIS A 1 692 ? -20.323 11.140 29.857 1.00 81.44 692 HIS A O 1
ATOM 5333 N N . GLU A 1 693 ? -21.376 12.878 28.877 1.00 81.12 693 GLU A N 1
ATOM 5334 C CA . GLU A 1 693 ? -20.708 13.967 29.589 1.00 81.12 693 GLU A CA 1
ATOM 5335 C C . GLU A 1 693 ? -21.731 14.780 30.389 1.00 81.12 693 GLU A C 1
ATOM 5337 O O . GLU A 1 693 ? -21.588 14.929 31.601 1.00 81.12 693 GLU A O 1
ATOM 5342 N N . ILE A 1 694 ? -22.811 15.217 29.728 1.00 77.62 694 ILE A N 1
ATOM 5343 C CA . ILE A 1 694 ? -23.960 15.889 30.347 1.00 77.62 694 ILE A CA 1
ATOM 5344 C C . ILE A 1 694 ? -25.236 15.161 29.915 1.00 77.62 694 ILE A C 1
ATOM 5346 O O . ILE A 1 694 ? -25.582 15.174 28.736 1.00 77.62 694 ILE A O 1
ATOM 5350 N N . CYS A 1 695 ? -25.935 14.508 30.850 1.00 79.75 695 CYS A N 1
ATOM 5351 C CA . CYS A 1 695 ? -27.255 13.908 30.613 1.00 79.75 695 CYS A CA 1
ATOM 5352 C C . CYS A 1 695 ? -27.955 13.577 31.940 1.00 79.75 695 CYS A C 1
ATOM 5354 O O . CYS A 1 695 ? -27.383 12.836 32.743 1.00 79.75 695 CYS A O 1
ATOM 5356 N N . SER A 1 696 ? -29.174 14.086 32.170 1.00 81.12 696 SER A N 1
ATOM 5357 C CA . SER A 1 696 ? -29.948 13.770 33.383 1.00 81.12 696 SER A CA 1
ATOM 5358 C C . SER A 1 696 ? -30.708 12.441 33.255 1.00 81.12 696 SER A C 1
ATOM 5360 O O . SER A 1 696 ? -30.982 11.957 32.151 1.00 81.12 696 SER A O 1
ATOM 5362 N N . GLY A 1 697 ? -31.043 11.831 34.398 1.00 77.94 697 GLY A N 1
ATOM 5363 C CA . GLY A 1 697 ? -31.627 10.485 34.471 1.00 77.94 697 GLY A CA 1
ATOM 5364 C C . GLY A 1 697 ? -32.953 10.313 33.719 1.00 77.94 697 GLY A C 1
ATOM 5365 O O . GLY A 1 697 ? -33.228 9.228 33.218 1.00 77.94 697 GLY A O 1
ATOM 5366 N N . THR A 1 698 ? -33.749 11.374 33.568 1.00 79.44 698 THR A N 1
ATOM 5367 C CA . THR A 1 698 ? -34.972 11.353 32.743 1.00 79.44 698 THR A CA 1
ATOM 5368 C C . THR A 1 698 ? -34.652 11.229 31.254 1.00 79.44 698 THR A C 1
ATOM 5370 O O . THR A 1 698 ? -35.203 10.371 30.570 1.00 79.44 698 THR A O 1
ATOM 5373 N N . ARG A 1 699 ? -33.727 12.060 30.756 1.00 85.94 699 ARG A N 1
ATOM 5374 C CA . ARG A 1 699 ? -33.388 12.179 29.326 1.00 85.94 699 ARG A CA 1
ATOM 5375 C C . ARG A 1 699 ? -32.831 10.870 28.774 1.00 85.94 699 ARG A C 1
ATOM 5377 O O . ARG A 1 699 ? -33.306 10.355 27.769 1.00 85.94 699 ARG A O 1
ATOM 5384 N N . ILE A 1 700 ? -31.884 10.268 29.493 1.00 85.69 700 ILE A N 1
ATOM 5385 C CA . ILE A 1 700 ? -31.286 8.984 29.105 1.00 85.69 700 ILE A CA 1
ATOM 5386 C C . ILE A 1 700 ? -32.301 7.823 29.106 1.00 85.69 700 ILE A C 1
ATOM 5388 O O . ILE A 1 700 ? -32.155 6.884 28.326 1.00 85.69 700 ILE A O 1
ATOM 5392 N N . LEU A 1 701 ? -33.351 7.891 29.937 1.00 88.12 701 LEU A N 1
ATOM 5393 C CA . LEU A 1 701 ? -34.404 6.872 29.998 1.00 88.12 701 LEU A CA 1
ATOM 5394 C C . LEU A 1 701 ? -35.492 7.031 28.925 1.00 88.12 701 LEU A C 1
ATOM 5396 O O . LEU A 1 701 ? -36.107 6.025 28.563 1.00 88.12 701 LEU A O 1
ATOM 5400 N N . ASN A 1 702 ? -35.685 8.231 28.364 1.00 86.31 702 ASN A N 1
ATOM 5401 C CA . ASN A 1 702 ? -36.587 8.458 27.225 1.00 86.31 702 ASN A CA 1
ATOM 5402 C C . ASN A 1 702 ? -36.156 7.658 25.982 1.00 86.31 702 ASN A C 1
ATOM 5404 O O . ASN A 1 702 ? -37.000 7.114 25.270 1.00 86.31 702 ASN A O 1
ATOM 5408 N N . VAL A 1 703 ? -34.842 7.541 25.754 1.00 87.62 703 VAL A N 1
ATOM 5409 C CA . VAL A 1 703 ? -34.241 6.799 24.626 1.00 87.62 703 VAL A CA 1
ATOM 5410 C C . VAL A 1 703 ? -33.796 5.373 24.975 1.00 87.62 703 VAL A C 1
ATOM 5412 O O . VAL A 1 703 ? -33.368 4.630 24.091 1.00 87.62 703 VAL A O 1
ATOM 5415 N N . ALA A 1 704 ? -33.925 4.952 26.236 1.00 90.31 704 ALA A N 1
ATOM 5416 C CA . ALA A 1 704 ? -33.572 3.607 26.687 1.00 90.31 704 ALA A CA 1
ATOM 5417 C C . ALA A 1 704 ? -34.556 2.545 26.156 1.00 90.31 704 ALA A C 1
ATOM 5419 O O . ALA A 1 704 ? -35.707 2.447 26.587 1.00 90.31 704 ALA A O 1
ATOM 5420 N N . LYS A 1 705 ? -34.080 1.691 25.242 1.00 92.00 705 LYS A N 1
ATOM 5421 C CA . LYS A 1 705 ? -34.883 0.669 24.538 1.00 92.00 705 LYS A CA 1
ATOM 5422 C C . LYS A 1 705 ? -35.079 -0.641 25.318 1.00 92.00 705 LYS A C 1
ATOM 5424 O O . LYS A 1 705 ? -35.668 -1.587 24.795 1.00 92.00 705 LYS A O 1
ATOM 5429 N N . CYS A 1 706 ? -34.587 -0.718 26.550 1.00 93.44 706 CYS A N 1
ATOM 5430 C CA . CYS A 1 706 ? -34.677 -1.890 27.420 1.00 93.44 706 CYS A CA 1
ATOM 5431 C C . CYS A 1 706 ? -35.215 -1.525 28.809 1.00 93.44 706 CYS A C 1
ATOM 5433 O O . CYS A 1 706 ? -35.178 -0.365 29.224 1.00 93.44 706 CYS A O 1
ATOM 5435 N N . ALA A 1 707 ? -35.695 -2.531 29.538 1.00 92.00 707 ALA A N 1
ATOM 5436 C CA . ALA A 1 707 ? -36.094 -2.446 30.937 1.00 92.00 707 ALA A CA 1
ATOM 5437 C C . ALA A 1 707 ? -35.594 -3.676 31.713 1.00 92.00 707 ALA A C 1
ATOM 5439 O O . ALA A 1 707 ? -35.589 -4.786 31.181 1.00 92.00 707 ALA A O 1
ATOM 5440 N N . ILE A 1 708 ? -35.172 -3.482 32.963 1.00 90.81 708 ILE A N 1
ATOM 5441 C CA . ILE A 1 708 ? -34.595 -4.523 33.834 1.00 90.81 708 ILE A CA 1
ATOM 5442 C C . ILE A 1 708 ? -35.233 -4.409 35.221 1.00 90.81 708 ILE A C 1
ATOM 5444 O O . ILE A 1 708 ? -35.526 -3.302 35.682 1.00 90.81 708 ILE A O 1
ATOM 5448 N N . ASP A 1 709 ? -35.465 -5.536 35.894 1.00 81.94 709 ASP A N 1
ATOM 5449 C CA . ASP A 1 709 ? -35.931 -5.517 37.283 1.00 81.94 709 ASP A CA 1
ATOM 5450 C C . ASP A 1 709 ? -34.866 -4.920 38.229 1.00 81.94 709 ASP A C 1
ATOM 5452 O O . ASP A 1 709 ? -33.678 -5.227 38.149 1.00 81.94 709 ASP A O 1
ATOM 5456 N N . ALA A 1 710 ? -35.309 -4.048 39.134 1.00 69.38 710 ALA A N 1
ATOM 5457 C CA . ALA A 1 710 ? -34.475 -3.308 40.082 1.00 69.38 710 ALA A CA 1
ATOM 5458 C C . ALA A 1 710 ? -34.561 -3.869 41.519 1.00 69.38 710 ALA A C 1
ATOM 5460 O O . ALA A 1 710 ? -34.183 -3.188 42.478 1.00 69.38 710 ALA A O 1
ATOM 5461 N N . SER A 1 711 ? -35.088 -5.091 41.664 1.00 67.06 711 SER A N 1
ATOM 5462 C CA . SER A 1 711 ? -35.233 -5.821 42.929 1.00 67.06 711 SER A CA 1
ATOM 5463 C C . SER A 1 711 ? -33.902 -6.234 43.571 1.00 67.06 711 SER A C 1
ATOM 5465 O O . SER A 1 711 ? -33.839 -6.367 44.794 1.00 67.06 711 SER A O 1
ATOM 5467 N N . PHE A 1 712 ? -32.830 -6.393 42.784 1.00 69.00 712 PHE A N 1
ATOM 5468 C CA . PHE A 1 712 ? -31.513 -6.750 43.312 1.00 69.00 712 PHE A CA 1
ATOM 5469 C C . PHE A 1 712 ? -30.860 -5.593 44.088 1.00 69.00 712 PHE A C 1
ATOM 5471 O O . PHE A 1 712 ? -30.990 -4.408 43.747 1.00 69.00 712 PHE A O 1
ATOM 5478 N N . GLN A 1 713 ? -30.154 -5.945 45.164 1.00 57.75 713 GLN A N 1
ATOM 5479 C CA . GLN A 1 713 ? -29.456 -4.987 46.018 1.00 57.75 713 GLN A CA 1
ATOM 5480 C C . GLN A 1 713 ? -28.013 -4.796 45.545 1.00 57.75 713 GLN A C 1
ATOM 5482 O O . GLN A 1 713 ? -27.296 -5.756 45.294 1.00 57.75 713 GLN A O 1
ATOM 5487 N N . GLY A 1 714 ? -27.602 -3.536 45.446 1.00 57.78 714 GLY A N 1
ATOM 5488 C CA . GLY A 1 714 ? -26.255 -3.094 45.097 1.00 57.78 714 GLY A CA 1
ATOM 5489 C C . GLY A 1 714 ? -26.155 -1.590 45.347 1.00 57.78 714 GLY A C 1
ATOM 5490 O O . GLY A 1 714 ? -27.183 -0.898 45.332 1.00 57.78 714 GLY A O 1
ATOM 5491 N N . LYS A 1 715 ? -24.953 -1.074 45.626 1.00 53.91 715 LYS A N 1
ATOM 5492 C CA . LYS A 1 715 ? -24.758 0.368 45.850 1.00 53.91 715 LYS A CA 1
ATOM 5493 C C . LYS A 1 715 ? -24.889 1.139 44.527 1.00 53.91 715 LYS A C 1
ATOM 5495 O O . LYS A 1 715 ? -24.909 0.561 43.442 1.00 53.91 715 LYS A O 1
ATOM 5500 N N . GLY A 1 716 ? -25.043 2.460 44.624 1.00 57.50 716 GLY A N 1
ATOM 5501 C CA . GLY A 1 716 ? -25.064 3.338 43.453 1.00 57.50 716 GLY A CA 1
ATOM 5502 C C . GLY A 1 716 ? -23.653 3.521 42.900 1.00 57.50 716 GLY A C 1
ATOM 5503 O O . GLY A 1 716 ? -22.827 4.154 43.553 1.00 57.50 716 GLY A O 1
ATOM 5504 N N . VAL A 1 717 ? -23.375 2.982 41.712 1.00 63.00 717 VAL A N 1
ATOM 5505 C CA . VAL A 1 717 ? -22.022 2.983 41.134 1.00 63.00 717 VAL A CA 1
ATOM 5506 C C . VAL A 1 717 ? -21.740 4.305 40.417 1.00 63.00 717 VAL A C 1
ATOM 5508 O O . VAL A 1 717 ? -22.457 4.677 39.495 1.00 63.00 717 VAL A O 1
ATOM 5511 N N . GLY A 1 718 ? -20.646 4.987 40.767 1.00 62.28 718 GLY A N 1
ATOM 5512 C CA . GLY A 1 718 ? -20.195 6.231 40.119 1.00 62.28 718 GLY A CA 1
ATOM 5513 C C . GLY A 1 718 ? -19.529 6.045 38.744 1.00 62.28 718 GLY A C 1
ATOM 5514 O O . GLY A 1 718 ? -18.521 6.696 38.468 1.00 62.28 718 GLY A O 1
ATOM 5515 N N . SER A 1 719 ? -20.039 5.134 37.913 1.00 72.00 719 SER A N 1
ATOM 5516 C CA . SER A 1 719 ? -19.515 4.817 36.569 1.00 72.00 719 SER A CA 1
ATOM 5517 C C . SER A 1 719 ? -20.353 5.483 35.466 1.00 72.00 719 SER A C 1
ATOM 5519 O O . SER A 1 719 ? -21.248 6.272 35.768 1.00 72.00 719 SER A O 1
ATOM 5521 N N . SER A 1 720 ? -20.062 5.237 34.184 1.00 76.62 720 SER A N 1
ATOM 5522 C CA . SER A 1 720 ? -20.865 5.827 33.101 1.00 76.62 720 SER A CA 1
ATOM 5523 C C . SER A 1 720 ? -22.222 5.132 32.904 1.00 76.62 720 SER A C 1
ATOM 5525 O O . SER A 1 720 ? -22.305 3.914 32.970 1.00 76.62 720 SER A O 1
ATOM 5527 N N . MET A 1 721 ? -23.281 5.902 32.627 1.00 82.88 721 MET A N 1
ATOM 5528 C CA . MET A 1 721 ? -24.642 5.393 32.379 1.00 82.88 721 MET A CA 1
ATOM 5529 C C . MET A 1 721 ? -24.887 5.000 30.910 1.00 82.88 721 MET A C 1
ATOM 5531 O O . MET A 1 721 ? -25.709 4.123 30.645 1.00 82.88 721 MET A O 1
ATOM 5535 N N . TRP A 1 722 ? -24.180 5.639 29.969 1.00 86.19 722 TRP A N 1
ATOM 5536 C CA . TRP A 1 722 ? -24.151 5.308 28.537 1.00 86.19 722 TRP A CA 1
ATOM 5537 C C . TRP A 1 722 ? -22.750 5.521 27.957 1.00 86.19 722 TRP A C 1
ATOM 5539 O O . TRP A 1 722 ? -22.090 6.525 28.258 1.00 86.19 722 TRP A O 1
ATOM 5549 N N . SER A 1 723 ? -22.327 4.591 27.101 1.00 83.19 723 SER A N 1
ATOM 5550 C CA . SER A 1 723 ? -21.131 4.700 26.263 1.00 83.19 723 SER A CA 1
ATOM 5551 C C . SER A 1 723 ? -21.233 3.798 25.031 1.00 83.19 723 SER A C 1
ATOM 5553 O O . SER A 1 723 ? -21.956 2.801 25.040 1.00 83.19 723 SER A O 1
ATOM 5555 N N . LEU A 1 724 ? -20.523 4.159 23.964 1.00 76.62 724 LEU A N 1
ATOM 5556 C CA . LEU A 1 724 ? -20.600 3.538 22.643 1.00 76.62 724 LEU A CA 1
ATOM 5557 C C . LEU A 1 724 ? -19.192 3.379 22.049 1.00 76.62 724 LEU A C 1
ATOM 5559 O O . LEU A 1 724 ? -18.425 4.343 21.991 1.00 76.62 724 LEU A O 1
ATOM 5563 N N . GLY A 1 725 ? -18.863 2.166 21.602 1.00 65.81 725 GLY A N 1
ATOM 5564 C CA . GLY A 1 725 ? -17.504 1.761 21.221 1.00 65.81 725 GLY A CA 1
ATOM 5565 C C . GLY A 1 725 ? -16.805 0.964 22.329 1.00 65.81 725 GLY A C 1
ATOM 5566 O O . GLY A 1 725 ? -17.422 0.602 23.331 1.00 65.81 725 GLY A O 1
ATOM 5567 N N . GLY A 1 726 ? -15.522 0.658 22.147 1.00 60.41 726 GLY A N 1
ATOM 5568 C CA . GLY A 1 726 ? -14.748 -0.190 23.055 1.00 60.41 726 GLY A CA 1
ATOM 5569 C C . GLY A 1 726 ? -13.740 -1.057 22.305 1.00 60.41 726 GLY A C 1
ATOM 5570 O O . GLY A 1 726 ? -13.526 -0.883 21.107 1.00 60.41 726 GLY A O 1
ATOM 5571 N N . GLU A 1 727 ? -13.089 -1.974 23.017 1.00 58.56 727 GLU A N 1
ATOM 5572 C CA . GLU A 1 727 ? -12.087 -2.867 22.429 1.00 58.56 727 GLU A CA 1
ATOM 5573 C C . GLU A 1 727 ? -12.684 -4.222 22.014 1.00 58.56 727 GLU A C 1
ATOM 5575 O O . GLU A 1 727 ? -13.012 -5.060 22.856 1.00 58.56 727 GLU A O 1
ATOM 5580 N N . ASP A 1 728 ? -12.756 -4.452 20.700 1.00 52.69 728 ASP A N 1
ATOM 5581 C CA . ASP A 1 728 ? -13.350 -5.647 20.077 1.00 52.69 728 ASP A CA 1
ATOM 5582 C C . ASP A 1 728 ? -12.550 -6.953 20.285 1.00 52.69 728 ASP A C 1
ATOM 5584 O O . ASP A 1 728 ? -12.975 -8.019 19.841 1.00 52.69 728 ASP A O 1
ATOM 5588 N N . THR A 1 729 ? -11.402 -6.905 20.971 1.00 53.62 729 THR A N 1
ATOM 5589 C CA . THR A 1 729 ? -10.575 -8.088 21.283 1.00 53.62 729 THR A CA 1
ATOM 5590 C C . THR A 1 729 ? -11.052 -8.820 22.545 1.00 53.62 729 THR A C 1
ATOM 5592 O O . THR A 1 729 ? -10.921 -10.040 22.646 1.00 53.62 729 THR A O 1
ATOM 5595 N N . LEU A 1 730 ? -11.639 -8.103 23.511 1.00 62.16 730 LEU A N 1
ATOM 5596 C CA . LEU A 1 730 ? -12.039 -8.652 24.811 1.00 62.16 730 LEU A CA 1
ATOM 5597 C C . LEU A 1 730 ? -13.393 -9.366 24.726 1.00 62.16 730 LEU A C 1
ATOM 5599 O O . LEU A 1 730 ? -14.274 -8.941 23.983 1.00 62.16 730 LEU A O 1
ATOM 5603 N N . VAL A 1 731 ? -13.599 -10.439 25.495 1.00 70.38 731 VAL A N 1
ATOM 5604 C CA . VAL A 1 731 ? -14.907 -11.118 25.593 1.00 70.38 731 VAL A CA 1
ATOM 5605 C C . VAL A 1 731 ? -15.854 -10.277 26.470 1.00 70.38 731 VAL A C 1
ATOM 5607 O O . VAL A 1 731 ? -15.503 -10.026 27.622 1.00 70.38 731 VAL A O 1
ATOM 5610 N N . PRO A 1 732 ? -17.041 -9.851 25.985 1.00 77.12 732 PRO A N 1
ATOM 5611 C CA . PRO A 1 732 ? -17.968 -9.039 26.781 1.00 77.12 732 PRO A CA 1
ATOM 5612 C C . PRO A 1 732 ? -18.504 -9.747 28.038 1.00 77.12 732 PRO A C 1
ATOM 5614 O O . PRO A 1 732 ? -18.937 -10.900 27.974 1.00 77.12 732 PRO A O 1
ATOM 5617 N N . ASP A 1 733 ? -18.533 -9.026 29.164 1.00 74.12 733 ASP A N 1
ATOM 5618 C CA . ASP A 1 733 ? -18.968 -9.541 30.474 1.00 74.12 733 ASP A CA 1
ATOM 5619 C C . ASP A 1 733 ? -20.492 -9.530 30.696 1.00 74.12 733 ASP A C 1
ATOM 5621 O O . ASP A 1 733 ? -21.000 -10.361 31.443 1.00 74.12 733 ASP A O 1
ATOM 5625 N N . MET A 1 734 ? -21.225 -8.606 30.057 1.00 86.38 734 MET A N 1
ATOM 5626 C CA . MET A 1 734 ? -22.688 -8.442 30.181 1.00 86.38 734 MET A CA 1
ATOM 5627 C C . MET A 1 734 ? -23.181 -8.242 31.630 1.00 86.38 734 MET A C 1
ATOM 5629 O O . MET A 1 734 ? -24.037 -8.984 32.118 1.00 86.38 734 MET A O 1
ATOM 5633 N N . ILE A 1 735 ? -22.648 -7.234 32.326 1.00 83.94 735 ILE A N 1
ATOM 5634 C CA . ILE A 1 735 ? -22.952 -6.958 33.740 1.00 83.94 735 ILE A CA 1
ATOM 5635 C C . ILE A 1 735 ? -23.892 -5.754 33.858 1.00 83.94 735 ILE A C 1
ATOM 5637 O O . ILE A 1 735 ? -23.538 -4.654 33.432 1.00 83.94 735 ILE A O 1
ATOM 5641 N N . VAL A 1 736 ? -25.060 -5.913 34.487 1.00 87.31 736 VAL A N 1
ATOM 5642 C CA . VAL A 1 736 ? -25.917 -4.778 34.858 1.00 87.31 736 VAL A CA 1
ATOM 5643 C C . VAL A 1 736 ? -25.464 -4.142 36.174 1.00 87.31 736 VAL A C 1
ATOM 5645 O O . VAL A 1 736 ? -25.237 -4.820 37.178 1.00 87.31 736 VAL A O 1
ATOM 5648 N N . ARG A 1 737 ? -25.372 -2.809 36.174 1.00 85.00 737 ARG A N 1
ATOM 5649 C CA . ARG A 1 737 ? -25.089 -1.976 37.348 1.00 85.00 737 ARG A CA 1
ATOM 5650 C C . ARG A 1 737 ? -26.236 -1.018 37.640 1.00 85.00 737 ARG A C 1
ATOM 5652 O O . ARG A 1 737 ? -27.037 -0.675 36.767 1.00 85.00 737 ARG A O 1
ATOM 5659 N N . ARG A 1 738 ? -26.299 -0.591 38.900 1.00 83.81 738 ARG A N 1
ATOM 5660 C CA . ARG A 1 738 ? -27.309 0.318 39.437 1.00 83.81 738 ARG A CA 1
ATOM 5661 C C . ARG A 1 738 ? -26.720 1.721 39.565 1.00 83.81 738 ARG A C 1
ATOM 5663 O O . ARG A 1 738 ? -25.822 1.952 40.371 1.00 83.81 738 ARG A O 1
ATOM 5670 N N . HIS A 1 739 ? -27.250 2.663 38.796 1.00 82.25 739 HIS A N 1
ATOM 5671 C CA . HIS A 1 739 ? -26.860 4.072 38.830 1.00 82.25 739 HIS A CA 1
ATOM 5672 C C . HIS A 1 739 ? -27.939 4.855 39.577 1.00 82.25 739 HIS A C 1
ATOM 5674 O O . HIS A 1 739 ? -29.111 4.804 39.209 1.00 82.25 739 HIS A O 1
ATOM 5680 N N . ASN A 1 740 ? -27.570 5.535 40.663 1.00 77.81 740 ASN A N 1
ATOM 5681 C CA . ASN A 1 740 ? -28.518 6.229 41.538 1.00 77.81 740 ASN A CA 1
ATOM 5682 C C . ASN A 1 740 ? -27.962 7.608 41.911 1.00 77.81 740 ASN A C 1
ATOM 5684 O O . ASN A 1 740 ? -26.994 7.695 42.664 1.00 77.81 740 ASN A O 1
ATOM 5688 N N . TRP A 1 741 ? -28.566 8.668 41.375 1.00 69.50 741 TRP A N 1
ATOM 5689 C CA . TRP A 1 741 ? -28.038 10.039 41.393 1.00 69.50 741 TRP A CA 1
ATOM 5690 C C . TRP A 1 741 ? -29.144 11.029 41.785 1.00 69.50 741 TRP A C 1
ATOM 5692 O O . TRP A 1 741 ? -30.305 10.805 41.453 1.00 69.50 741 TRP A O 1
ATOM 5702 N N . THR A 1 742 ? -28.804 12.135 42.453 1.00 66.81 742 THR A N 1
ATOM 5703 C CA . THR A 1 742 ? -29.730 13.263 42.672 1.00 66.81 742 THR A CA 1
ATOM 5704 C C . THR A 1 742 ? -29.177 14.506 41.992 1.00 66.81 742 THR A C 1
ATOM 5706 O O . THR A 1 742 ? -28.068 14.936 42.292 1.00 66.81 742 THR A O 1
ATOM 5709 N N . ASP A 1 743 ? -29.943 15.032 41.045 1.00 62.97 743 ASP A N 1
ATOM 5710 C CA . ASP A 1 743 ? -29.616 16.170 40.186 1.00 62.97 743 ASP A CA 1
ATOM 5711 C C . ASP A 1 743 ? -30.600 17.328 40.453 1.00 62.97 743 ASP A C 1
ATOM 5713 O O . ASP A 1 743 ? -31.545 17.171 41.230 1.00 62.97 743 ASP A O 1
ATOM 5717 N N . VAL A 1 744 ? -30.429 18.480 39.796 1.00 58.12 744 VAL A N 1
ATOM 5718 C CA . VAL A 1 744 ? -31.385 19.607 39.884 1.00 58.12 744 VAL A CA 1
ATOM 5719 C C . VAL A 1 744 ? -32.804 19.222 39.451 1.00 58.12 744 VAL A C 1
ATOM 5721 O O . VAL A 1 744 ? -33.771 19.736 40.010 1.00 58.12 744 VAL A O 1
ATOM 5724 N N . ASP A 1 745 ? -32.931 18.266 38.526 1.00 55.66 745 ASP A N 1
ATOM 5725 C CA . ASP A 1 745 ? -34.213 17.713 38.077 1.00 55.66 745 ASP A CA 1
ATOM 5726 C C . ASP A 1 745 ? -34.821 16.698 39.084 1.00 55.66 745 ASP A C 1
ATOM 5728 O O . ASP A 1 745 ? -35.939 16.233 38.865 1.00 55.66 745 ASP A O 1
ATOM 5732 N N . GLY A 1 746 ? -34.114 16.289 40.151 1.00 67.38 746 GLY A N 1
ATOM 5733 C CA . GLY A 1 746 ? -34.579 15.316 41.159 1.00 67.38 746 GLY A CA 1
ATOM 5734 C C . GLY A 1 746 ? -33.709 14.055 41.323 1.00 67.38 746 GLY A C 1
ATOM 5735 O O . GLY A 1 746 ? -32.589 13.975 40.821 1.00 67.38 746 GLY A O 1
ATOM 5736 N N . SER A 1 747 ? -34.213 13.058 42.063 1.00 74.25 747 SER A N 1
ATOM 5737 C CA . SER A 1 747 ? -33.521 11.777 42.312 1.00 74.25 747 SER A CA 1
ATOM 5738 C C . SER A 1 747 ? -33.897 10.698 41.295 1.00 74.25 747 SER A C 1
ATOM 5740 O O . SER A 1 747 ? -35.069 10.345 41.156 1.00 74.25 747 SER A O 1
ATOM 5742 N N . TYR A 1 748 ? -32.888 10.115 40.650 1.00 75.56 748 TYR A N 1
ATOM 5743 C CA . TYR A 1 748 ? -33.019 9.191 39.528 1.00 75.56 748 TYR A CA 1
ATOM 5744 C C . TYR A 1 748 ? -32.357 7.840 39.781 1.00 75.56 748 TYR A C 1
ATOM 5746 O O . TYR A 1 748 ? -31.305 7.743 40.413 1.00 75.56 748 TYR A O 1
ATOM 5754 N N . LEU A 1 749 ? -32.980 6.803 39.222 1.00 84.31 749 LEU A N 1
ATOM 5755 C CA . LEU A 1 749 ? -32.490 5.432 39.177 1.00 84.31 749 LEU A CA 1
ATOM 5756 C C . LEU A 1 749 ? -32.402 5.013 37.707 1.00 84.31 749 LEU A C 1
ATOM 5758 O O . LEU A 1 749 ? -33.413 5.034 37.010 1.00 84.31 749 LEU A O 1
ATOM 5762 N N . VAL A 1 750 ? -31.217 4.618 37.253 1.00 87.06 750 VAL A N 1
ATOM 5763 C CA . VAL A 1 750 ? -30.966 4.072 35.913 1.00 87.06 750 VAL A CA 1
ATOM 5764 C C . VAL A 1 750 ? -30.301 2.707 36.081 1.00 87.06 750 VAL A C 1
ATOM 5766 O O . VAL A 1 750 ? -29.428 2.533 36.934 1.00 87.06 750 VAL A O 1
ATOM 5769 N N . MET A 1 751 ? -30.722 1.723 35.291 1.00 87.81 751 MET A N 1
ATOM 5770 C CA . MET A 1 751 ? -30.046 0.428 35.209 1.00 87.81 751 MET A CA 1
ATOM 5771 C C . MET A 1 751 ? -29.201 0.450 33.941 1.00 87.81 751 MET A C 1
ATOM 5773 O O . MET A 1 751 ? -29.745 0.773 32.893 1.00 87.81 751 MET A O 1
ATOM 5777 N N . SER A 1 752 ? -27.916 0.104 33.989 1.00 88.50 752 SER A N 1
ATOM 5778 C CA . SER A 1 752 ? -27.091 0.075 32.770 1.00 88.50 752 SER A CA 1
ATOM 5779 C C . SER A 1 752 ? -26.350 -1.243 32.628 1.00 88.50 752 SER A C 1
ATOM 5781 O O . SER A 1 752 ? -25.726 -1.701 33.582 1.00 88.50 752 SER A O 1
ATOM 5783 N N . ILE A 1 753 ? -26.411 -1.853 31.442 1.00 88.88 753 ILE A N 1
ATOM 5784 C CA . ILE A 1 753 ? -25.627 -3.045 31.095 1.00 88.88 753 ILE A CA 1
ATOM 5785 C C . ILE A 1 753 ? -24.272 -2.576 30.568 1.00 88.88 753 ILE A C 1
ATOM 5787 O O . ILE A 1 753 ? -24.221 -1.899 29.545 1.00 88.88 753 ILE A O 1
ATOM 5791 N N . HIS A 1 754 ? -23.189 -2.947 31.239 1.00 85.25 754 HIS A N 1
ATOM 5792 C CA . HIS A 1 754 ? -21.815 -2.677 30.827 1.00 85.25 754 HIS A CA 1
ATOM 5793 C C . HIS A 1 754 ? -21.198 -3.925 30.189 1.00 85.25 754 HIS A C 1
ATOM 5795 O O . HIS A 1 754 ? -21.438 -5.054 30.632 1.00 85.25 754 HIS A O 1
ATOM 5801 N N . THR A 1 755 ? -20.328 -3.736 29.198 1.00 80.75 755 THR A N 1
ATOM 5802 C CA . THR A 1 755 ? -19.586 -4.845 28.581 1.00 80.75 755 THR A CA 1
ATOM 5803 C C . THR A 1 755 ? -18.347 -5.298 29.367 1.00 80.75 755 THR A C 1
ATOM 5805 O O . THR A 1 755 ? -17.701 -6.243 28.918 1.00 80.75 755 THR A O 1
ATOM 5808 N N . ARG A 1 756 ? -17.996 -4.677 30.512 1.00 75.06 756 ARG A N 1
ATOM 5809 C CA . ARG A 1 756 ? -16.770 -4.984 31.288 1.00 75.06 756 ARG A CA 1
ATOM 5810 C C . ARG A 1 756 ? -16.962 -5.017 32.816 1.00 75.06 756 ARG A C 1
ATOM 5812 O O . ARG A 1 756 ? -17.768 -4.275 33.388 1.00 75.06 756 ARG A O 1
ATOM 5819 N N . ALA A 1 757 ? -16.143 -5.822 33.498 1.00 66.25 757 ALA A N 1
ATOM 5820 C CA . ALA A 1 757 ? -16.058 -5.910 34.962 1.00 66.25 757 ALA A CA 1
ATOM 5821 C C . ALA A 1 757 ? -15.478 -4.652 35.655 1.00 66.25 757 ALA A C 1
ATOM 5823 O O . ALA A 1 757 ? -15.968 -4.266 36.715 1.00 66.25 757 ALA A O 1
ATOM 5824 N N . LYS A 1 758 ? -14.488 -3.971 35.052 1.00 64.25 758 LYS A N 1
ATOM 5825 C CA . LYS A 1 758 ? -13.931 -2.686 35.532 1.00 64.25 758 LYS A CA 1
ATOM 5826 C C . LYS A 1 758 ? -14.312 -1.548 34.568 1.00 64.25 758 LYS A C 1
ATOM 5828 O O . LYS A 1 758 ? -13.804 -1.500 33.449 1.00 64.25 758 LYS A O 1
ATOM 5833 N N . SER A 1 759 ? -15.155 -0.620 35.028 1.00 61.44 759 SER A N 1
ATOM 5834 C CA . SER A 1 759 ? -15.686 0.517 34.248 1.00 61.44 759 SER A CA 1
ATOM 5835 C C . SER A 1 759 ? -15.160 1.869 34.765 1.00 61.44 759 SER A C 1
ATOM 5837 O O . SER A 1 759 ? -15.039 2.035 35.981 1.00 61.44 759 SER A O 1
ATOM 5839 N N . PRO A 1 760 ? -14.854 2.852 33.894 1.00 60.16 760 PRO A N 1
ATOM 5840 C CA . PRO A 1 760 ? -14.302 4.143 34.309 1.00 60.16 760 PRO A CA 1
ATOM 5841 C C . PRO A 1 760 ? -15.332 5.020 35.041 1.00 60.16 760 PRO A C 1
ATOM 5843 O O . PRO A 1 760 ? -16.541 4.932 34.809 1.00 60.16 760 PRO A O 1
ATOM 5846 N N . THR A 1 761 ? -14.844 5.905 35.914 1.00 61.81 761 THR A N 1
ATOM 5847 C CA . THR A 1 761 ? -15.690 6.786 36.731 1.00 61.81 761 THR A CA 1
ATOM 5848 C C . THR A 1 761 ? -16.327 7.936 35.940 1.00 61.81 761 THR A C 1
ATOM 5850 O O . THR A 1 761 ? -15.850 8.368 34.882 1.00 61.81 761 THR A O 1
ATOM 5853 N N . TYR A 1 762 ? -17.444 8.443 36.468 1.00 61.66 762 TYR A N 1
ATOM 5854 C CA . TYR A 1 762 ? -18.198 9.567 35.915 1.00 61.66 762 TYR A CA 1
ATOM 5855 C C . TYR A 1 762 ? -17.292 10.770 35.589 1.00 61.66 762 TYR A C 1
ATOM 5857 O O . TYR A 1 762 ? -16.353 11.084 36.322 1.00 61.66 762 TYR A O 1
ATOM 5865 N N . GLY A 1 763 ? -17.551 11.434 34.457 1.00 56.28 763 GLY A N 1
ATOM 5866 C CA . GLY A 1 763 ? -16.798 12.617 34.011 1.00 56.28 763 GLY A CA 1
ATOM 5867 C C . GLY A 1 763 ? -15.342 12.384 33.569 1.00 56.28 763 GLY A C 1
ATOM 5868 O O . GLY A 1 763 ? -14.700 13.330 33.124 1.00 56.28 763 GLY A O 1
ATOM 5869 N N . LYS A 1 764 ? -14.800 11.158 33.659 1.00 61.97 764 LYS A N 1
ATOM 5870 C CA . LYS A 1 764 ? -13.400 10.849 33.304 1.00 61.97 764 LYS A CA 1
ATOM 5871 C C . LYS A 1 764 ? -13.284 9.827 32.167 1.00 61.97 764 LYS A C 1
ATOM 5873 O O . LYS A 1 764 ? -13.975 8.811 32.174 1.00 61.97 764 LYS A O 1
ATOM 5878 N N . CYS A 1 765 ? -12.353 10.046 31.236 1.00 64.31 765 CYS A N 1
ATOM 5879 C CA . CYS A 1 765 ? -11.917 9.023 30.268 1.00 64.31 765 CYS A CA 1
ATOM 5880 C C . CYS A 1 765 ? -10.925 7.999 30.869 1.00 64.31 765 CYS A C 1
ATOM 5882 O O . CYS A 1 765 ? -10.506 7.081 30.169 1.00 64.31 765 CYS A O 1
ATOM 5884 N N . ALA A 1 766 ? -10.510 8.165 32.132 1.00 55.66 766 ALA A N 1
ATOM 5885 C CA . ALA A 1 766 ? -9.451 7.381 32.768 1.00 55.66 766 ALA A CA 1
ATOM 5886 C C . ALA A 1 766 ? -9.788 6.994 34.214 1.00 55.66 766 ALA A C 1
ATOM 5888 O O . ALA A 1 766 ? -10.473 7.739 34.919 1.00 55.66 766 ALA A O 1
ATOM 5889 N N . PHE A 1 767 ? -9.249 5.859 34.667 1.00 49.59 767 PHE A N 1
ATOM 5890 C CA . PHE A 1 767 ? -9.202 5.519 36.089 1.00 49.59 767 PHE A CA 1
ATOM 5891 C C . PHE A 1 767 ? -8.318 6.518 36.843 1.00 49.59 767 PHE A C 1
ATOM 5893 O O . PHE A 1 767 ? -7.261 6.916 36.357 1.00 49.59 767 PHE A O 1
ATOM 5900 N N . THR A 1 768 ? -8.746 6.913 38.042 1.00 38.06 768 THR A N 1
ATOM 5901 C CA . THR A 1 768 ? -7.962 7.769 38.943 1.00 38.06 768 THR A CA 1
ATOM 5902 C C . THR A 1 768 ? -7.909 7.158 40.335 1.00 38.06 768 THR A C 1
ATOM 5904 O O . THR A 1 768 ? -8.465 7.726 41.269 1.00 38.06 768 THR A O 1
ATOM 5907 N N . ASP A 1 769 ? -7.229 6.022 40.453 1.00 34.09 769 ASP A N 1
ATOM 5908 C CA . ASP A 1 769 ? -6.754 5.502 41.731 1.00 34.09 769 ASP A CA 1
ATOM 5909 C C . ASP A 1 769 ? -5.287 5.090 41.595 1.00 34.09 769 ASP A C 1
ATOM 5911 O O . ASP A 1 769 ? -4.865 4.505 40.595 1.00 34.09 769 ASP A O 1
ATOM 5915 N N . PHE A 1 770 ? -4.482 5.463 42.588 1.00 34.59 770 PHE A N 1
ATOM 5916 C CA . PHE A 1 770 ? -3.036 5.264 42.581 1.00 34.59 770 PHE A CA 1
ATOM 5917 C C . PHE A 1 770 ? -2.693 3.834 43.028 1.00 34.59 770 PHE A C 1
ATOM 5919 O O . PHE A 1 770 ? -2.402 3.613 44.201 1.00 34.59 770 PHE A O 1
ATOM 5926 N N . THR A 1 771 ? -2.723 2.852 42.118 1.00 35.19 771 THR A N 1
ATOM 5927 C CA . THR A 1 771 ? -2.081 1.532 42.355 1.00 35.19 771 THR A CA 1
ATOM 5928 C C . THR A 1 771 ? -1.856 0.699 41.090 1.00 35.19 771 THR A C 1
ATOM 5930 O O . THR A 1 771 ? -0.758 0.180 40.909 1.00 35.19 771 THR A O 1
ATOM 5933 N N . GLU A 1 772 ? -2.847 0.577 40.199 1.00 35.00 772 GLU A N 1
ATOM 5934 C CA . GLU A 1 772 ? -2.759 -0.265 38.990 1.00 35.00 772 GLU A CA 1
ATOM 5935 C C . GLU A 1 772 ? -2.605 0.578 37.714 1.00 35.00 772 GLU A C 1
ATOM 5937 O O . GLU A 1 772 ? -3.517 1.301 37.317 1.00 35.00 772 GLU A O 1
ATOM 5942 N N . SER A 1 773 ? -1.473 0.459 37.013 1.00 34.31 773 SER A N 1
ATOM 5943 C CA . SER A 1 773 ? -1.201 1.203 35.772 1.00 34.31 773 SER A CA 1
ATOM 5944 C C . SER A 1 773 ? -1.787 0.532 34.519 1.00 34.31 773 SER A C 1
ATOM 5946 O O . SER A 1 773 ? -1.080 0.314 33.533 1.00 34.31 773 SER A O 1
ATOM 5948 N N . LEU A 1 774 ? -3.075 0.181 34.556 1.00 38.53 774 LEU A N 1
ATOM 5949 C CA . LEU A 1 774 ? -3.804 -0.345 33.397 1.00 38.53 774 LEU A CA 1
ATOM 5950 C C . LEU A 1 774 ? -4.176 0.789 32.415 1.00 38.53 774 LEU A C 1
ATOM 5952 O O . LEU A 1 774 ? -4.628 1.852 32.850 1.00 38.53 774 LEU A O 1
ATOM 5956 N N . PRO A 1 775 ? -4.010 0.599 31.091 1.00 44.50 775 PRO A N 1
ATOM 5957 C CA . PRO A 1 775 ? -4.316 1.627 30.101 1.00 44.50 775 PRO A CA 1
ATOM 5958 C C . PRO A 1 775 ? -5.830 1.774 29.855 1.00 44.50 775 PRO A C 1
ATOM 5960 O O . PRO A 1 775 ? -6.629 0.875 30.123 1.00 44.50 775 PRO A O 1
ATOM 5963 N N . THR A 1 776 ? -6.239 2.930 29.328 1.00 50.19 776 THR A N 1
ATOM 5964 C CA . THR A 1 776 ? -7.653 3.317 29.183 1.00 50.19 776 THR A CA 1
ATOM 5965 C C . THR A 1 776 ? -8.338 2.632 28.001 1.00 50.19 776 THR A C 1
ATOM 5967 O O . THR A 1 776 ? -8.389 3.160 26.889 1.00 50.19 776 THR A O 1
ATOM 5970 N N . VAL A 1 777 ? -8.890 1.452 28.271 1.00 56.69 777 VAL A N 1
ATOM 5971 C CA . VAL A 1 777 ? -9.741 0.681 27.355 1.00 56.69 777 VAL A CA 1
ATOM 5972 C C . VAL A 1 777 ? -11.213 1.073 27.540 1.00 56.69 777 VAL A C 1
ATOM 5974 O O . VAL A 1 777 ? -11.719 1.057 28.664 1.00 56.69 777 VAL A O 1
ATOM 5977 N N . GLY A 1 778 ? -11.888 1.422 26.441 1.00 63.53 778 GLY A N 1
ATOM 5978 C CA . GLY A 1 778 ? -13.304 1.809 26.423 1.00 63.53 778 GLY A CA 1
ATOM 5979 C C . GLY A 1 778 ? -14.275 0.637 26.605 1.00 63.53 778 GLY A C 1
ATOM 5980 O O . GLY A 1 778 ? -13.900 -0.530 26.493 1.00 63.53 778 GLY A O 1
ATOM 5981 N N . GLU A 1 779 ? -15.543 0.954 26.863 1.00 74.75 779 GLU A N 1
ATOM 5982 C CA . GLU A 1 779 ? -16.639 -0.017 26.969 1.00 74.75 779 GLU A CA 1
ATOM 5983 C C . GLU A 1 779 ? -17.920 0.512 26.320 1.00 74.75 779 GLU A C 1
ATOM 5985 O O . GLU A 1 779 ? -18.143 1.726 26.272 1.00 74.75 779 GLU A O 1
ATOM 5990 N N . THR A 1 780 ? -18.797 -0.399 25.897 1.00 82.25 780 THR A N 1
ATOM 5991 C CA . THR A 1 780 ? -20.176 -0.062 25.536 1.00 82.25 780 THR A CA 1
ATOM 5992 C C . THR A 1 780 ? -21.056 -0.258 26.766 1.00 82.25 780 THR A C 1
ATOM 5994 O O . THR A 1 780 ? -20.978 -1.285 27.443 1.00 82.25 780 THR A O 1
ATOM 5997 N N . THR A 1 781 ? -21.894 0.738 27.045 1.00 85.19 781 THR A N 1
ATOM 5998 C CA . THR A 1 781 ? -22.794 0.753 28.196 1.00 85.19 781 THR A CA 1
ATOM 5999 C C . THR A 1 781 ? -24.191 1.171 27.759 1.00 85.19 781 THR A C 1
ATOM 6001 O O . THR A 1 781 ? -24.384 2.226 27.152 1.00 85.19 781 THR A O 1
ATOM 6004 N N . ILE A 1 782 ? -25.170 0.324 28.066 1.00 90.31 782 ILE A N 1
ATOM 6005 C CA . ILE A 1 782 ? -26.532 0.366 27.532 1.00 90.31 782 ILE A CA 1
ATOM 6006 C C . ILE A 1 782 ? -27.500 0.750 28.662 1.00 90.31 782 ILE A C 1
ATOM 6008 O O . ILE A 1 782 ? -27.693 -0.064 29.568 1.00 90.31 782 ILE A O 1
ATOM 6012 N N . PRO A 1 783 ? -28.123 1.942 28.636 1.00 91.12 783 PRO A N 1
ATOM 6013 C CA . PRO A 1 783 ? -29.104 2.343 29.639 1.00 91.12 783 PRO A CA 1
ATOM 6014 C C . PRO A 1 783 ? -30.450 1.638 29.426 1.00 91.12 783 PRO A C 1
ATOM 6016 O O . PRO A 1 783 ? -30.968 1.569 28.310 1.00 91.12 783 PRO A O 1
ATOM 6019 N N . CYS A 1 784 ? -31.039 1.173 30.524 1.00 92.50 784 CYS A N 1
ATOM 6020 C CA . CYS A 1 784 ? -32.327 0.498 30.612 1.00 92.50 784 CYS A CA 1
ATOM 6021 C C . CYS A 1 784 ? -33.186 1.079 31.753 1.00 92.50 784 CYS A C 1
ATOM 6023 O O . CYS A 1 784 ? -32.700 1.492 32.810 1.00 92.50 784 CYS A O 1
ATOM 6025 N N . ASN A 1 785 ? -34.502 1.045 31.560 1.00 92.38 785 ASN A N 1
ATOM 6026 C CA . ASN A 1 785 ? -35.492 1.488 32.535 1.00 92.38 785 ASN A CA 1
ATOM 6027 C C . ASN A 1 785 ? -35.588 0.530 33.746 1.00 92.38 785 ASN A C 1
ATOM 6029 O O . ASN A 1 785 ? -35.762 -0.676 33.548 1.00 92.38 785 ASN A O 1
ATOM 6033 N N . PRO A 1 786 ? -35.550 1.017 35.003 1.00 89.81 786 PRO A N 1
ATOM 6034 C CA . PRO A 1 786 ? -35.860 0.192 36.172 1.00 89.81 786 PRO A CA 1
ATOM 6035 C C . PRO A 1 786 ? -37.355 -0.158 36.197 1.00 89.81 786 PRO A C 1
ATOM 6037 O O . PRO A 1 786 ? -38.213 0.702 36.398 1.00 89.81 786 PRO A O 1
ATOM 6040 N N . MET A 1 787 ? -37.677 -1.438 36.018 1.00 85.44 787 MET A N 1
ATOM 6041 C CA . MET A 1 787 ? -39.043 -1.910 35.761 1.00 85.44 787 MET A CA 1
ATOM 6042 C C . MET A 1 787 ? -40.030 -1.535 36.878 1.00 85.44 787 MET A C 1
ATOM 6044 O O . MET A 1 787 ? -41.123 -1.051 36.597 1.00 85.44 787 MET A O 1
ATOM 6048 N N . GLY A 1 788 ? -39.602 -1.631 38.142 1.00 79.12 788 GLY A N 1
ATOM 6049 C CA . GLY A 1 788 ? -40.370 -1.221 39.329 1.00 79.12 788 GLY A CA 1
ATOM 6050 C C . GLY A 1 788 ? -40.563 0.295 39.522 1.00 79.12 788 GLY A C 1
ATOM 6051 O O . GLY A 1 788 ? -41.024 0.715 40.583 1.00 79.12 788 GLY A O 1
ATOM 6052 N N . LYS A 1 789 ? -40.190 1.131 38.543 1.00 81.19 789 LYS A N 1
ATOM 6053 C CA . LYS A 1 789 ? -40.490 2.576 38.497 1.00 81.19 789 LYS A CA 1
ATOM 6054 C C . LYS A 1 789 ? -41.381 2.979 37.319 1.00 81.19 789 LYS A C 1
ATOM 6056 O O . LYS A 1 789 ? -41.827 4.122 37.274 1.00 81.19 789 LYS A O 1
ATOM 6061 N N . LEU A 1 790 ? -41.648 2.071 36.380 1.00 84.50 790 LEU A N 1
ATOM 6062 C CA . LEU A 1 790 ? -42.532 2.335 35.248 1.00 84.50 790 LEU A CA 1
ATOM 6063 C C . LEU A 1 790 ? -44.000 2.304 35.692 1.00 84.50 790 LEU A C 1
ATOM 6065 O O . LEU A 1 790 ? -44.406 1.424 36.450 1.00 84.50 790 LEU A O 1
ATOM 6069 N N . SER A 1 791 ? -44.829 3.215 35.172 1.00 85.19 791 SER A N 1
ATOM 6070 C CA . SER A 1 791 ? -46.285 3.042 35.273 1.00 85.19 791 SER A CA 1
ATOM 6071 C C . SER A 1 791 ? -46.726 1.805 34.486 1.00 85.19 791 SER A C 1
ATOM 6073 O O . SER A 1 791 ? -46.062 1.402 33.528 1.00 85.19 791 SER A O 1
ATOM 6075 N N . THR A 1 792 ? -47.892 1.240 34.808 1.00 84.31 792 THR A N 1
ATOM 6076 C CA . THR A 1 792 ? -48.461 0.077 34.099 1.00 84.31 792 THR A CA 1
ATOM 6077 C C . THR A 1 792 ? -48.515 0.287 32.577 1.00 84.31 792 THR A C 1
ATOM 6079 O O . THR A 1 792 ? -48.242 -0.636 31.815 1.00 84.31 792 THR A O 1
ATOM 6082 N N . SER A 1 793 ? -48.781 1.522 32.131 1.00 83.69 793 SER A N 1
ATOM 6083 C CA . SER A 1 793 ? -48.821 1.906 30.710 1.00 83.69 793 SER A CA 1
ATOM 6084 C C . SER A 1 793 ? -47.451 1.951 30.017 1.00 83.69 793 SER A C 1
ATOM 6086 O O . SER A 1 793 ? -47.368 1.788 28.801 1.00 83.69 793 SER A O 1
ATOM 6088 N N . GLN A 1 794 ? -46.372 2.178 30.772 1.00 84.31 794 GLN A N 1
ATOM 6089 C CA . GLN A 1 794 ? -44.997 2.166 30.267 1.00 84.31 794 GLN A CA 1
ATOM 6090 C C . GLN A 1 794 ? -44.401 0.760 30.349 1.00 84.31 794 GLN A C 1
ATOM 6092 O O . GLN A 1 794 ? -43.768 0.325 29.395 1.00 84.31 794 GLN A O 1
ATOM 6097 N N . ALA A 1 795 ? -44.655 0.032 31.441 1.00 84.38 795 ALA A N 1
ATOM 6098 C CA . ALA A 1 795 ? -44.240 -1.359 31.605 1.00 84.38 795 ALA A CA 1
ATOM 6099 C C . ALA A 1 795 ? -44.797 -2.245 30.478 1.00 84.38 795 ALA A C 1
ATOM 6101 O O . ALA A 1 795 ? -44.048 -3.009 29.883 1.00 84.38 795 ALA A O 1
ATOM 6102 N N . ALA A 1 796 ? -46.064 -2.050 30.091 1.00 87.06 796 ALA A N 1
ATOM 6103 C CA . ALA A 1 796 ? -46.700 -2.759 28.976 1.00 87.06 796 ALA A CA 1
ATOM 6104 C C . ALA A 1 796 ? -46.074 -2.498 27.585 1.00 87.06 796 ALA A C 1
ATOM 6106 O O . ALA A 1 796 ? -46.444 -3.170 26.623 1.00 87.06 796 ALA A O 1
ATOM 6107 N N . LYS A 1 797 ? -45.142 -1.540 27.447 1.00 89.31 797 LYS A N 1
ATOM 6108 C CA . LYS A 1 797 ? -44.367 -1.338 26.208 1.00 89.31 797 LYS A CA 1
ATOM 6109 C C . LYS A 1 797 ? -43.155 -2.263 26.107 1.00 89.31 797 LYS A C 1
ATOM 6111 O O . LYS A 1 797 ? -42.605 -2.402 25.016 1.00 89.31 797 LYS A O 1
ATOM 6116 N N . PHE A 1 798 ? -42.717 -2.854 27.214 1.00 92.06 798 PHE A N 1
ATOM 6117 C CA . PHE A 1 798 ? -41.587 -3.773 27.253 1.00 92.06 798 PHE A CA 1
ATOM 6118 C C . PHE A 1 798 ? -42.090 -5.217 27.260 1.00 92.06 798 PHE A C 1
ATOM 6120 O O . PHE A 1 798 ? -43.112 -5.538 27.864 1.00 92.06 798 PHE A O 1
ATOM 6127 N N . ALA A 1 799 ? -41.378 -6.087 26.552 1.00 91.69 799 ALA A N 1
ATOM 6128 C CA . ALA A 1 799 ? -41.640 -7.518 26.526 1.00 91.69 799 ALA A CA 1
ATOM 6129 C C . ALA A 1 799 ? -40.307 -8.282 26.487 1.00 91.69 799 ALA A C 1
ATOM 6131 O O . ALA A 1 799 ? -39.302 -7.728 26.041 1.00 91.69 799 ALA A O 1
ATOM 6132 N N . PRO A 1 800 ? -40.248 -9.547 26.937 1.00 90.81 800 PRO A N 1
ATOM 6133 C CA . PRO A 1 800 ? -39.046 -10.361 26.782 1.00 90.81 800 PRO A CA 1
ATOM 6134 C C . PRO A 1 800 ? -38.622 -10.454 25.303 1.00 90.81 800 PRO A C 1
ATOM 6136 O O . PRO A 1 800 ? -39.500 -10.586 24.444 1.00 90.81 800 PRO A O 1
ATOM 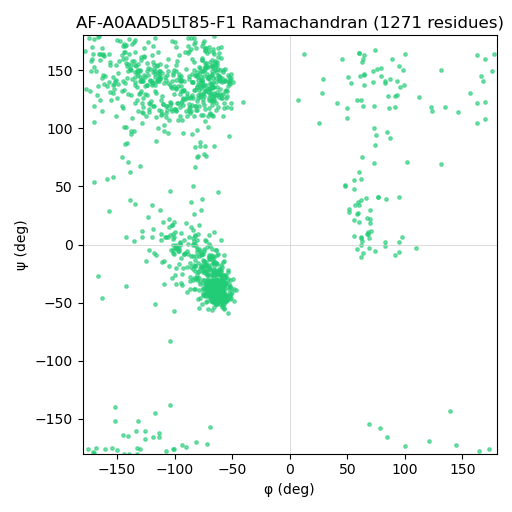6139 N N . PRO A 1 801 ? -37.314 -10.414 24.986 1.00 91.50 801 PRO A N 1
ATOM 6140 C CA . PRO A 1 801 ? -36.841 -10.339 23.607 1.00 91.50 801 PRO A CA 1
ATOM 6141 C C . PRO A 1 801 ? -37.228 -11.557 22.765 1.00 91.50 801 PRO A C 1
ATOM 6143 O O . PRO A 1 801 ? -37.459 -12.662 23.276 1.00 91.50 801 PRO A O 1
ATOM 6146 N N . LYS A 1 802 ? -37.259 -11.342 21.449 1.00 87.75 802 LYS A N 1
ATOM 6147 C CA . LYS A 1 802 ? -37.319 -12.411 20.446 1.00 87.75 802 LYS A CA 1
ATOM 6148 C C . LYS A 1 802 ? -35.919 -13.003 20.218 1.00 87.75 802 LYS A C 1
ATOM 6150 O O . LYS A 1 802 ? -34.960 -12.233 20.246 1.00 87.75 802 LYS A O 1
ATOM 6155 N N . PRO A 1 803 ? -35.811 -14.316 19.943 1.00 81.00 803 PRO A N 1
ATOM 6156 C CA . PRO A 1 803 ? -34.596 -14.938 19.418 1.00 81.00 803 PRO A CA 1
ATOM 6157 C C . PRO A 1 803 ? -34.053 -14.231 18.167 1.00 81.00 803 PRO A C 1
ATOM 6159 O O . PRO A 1 803 ? -34.824 -13.884 17.270 1.00 81.00 803 PRO A O 1
ATOM 6162 N N . GLY A 1 804 ? -32.735 -14.058 18.099 1.00 76.75 804 GLY A N 1
ATOM 6163 C CA . GLY A 1 804 ? -31.989 -13.693 16.900 1.00 76.75 804 GLY A CA 1
ATOM 6164 C C . GLY A 1 804 ? -31.586 -14.925 16.079 1.00 76.75 804 GLY A C 1
ATOM 6165 O O . GLY A 1 804 ? -31.202 -15.966 16.621 1.00 76.75 804 GLY A O 1
ATOM 6166 N N . THR A 1 805 ? -31.641 -14.792 14.752 1.00 77.88 805 THR A N 1
ATOM 6167 C CA . THR A 1 805 ? -31.396 -15.877 13.781 1.00 77.88 805 THR A CA 1
ATOM 6168 C C . THR A 1 805 ? -30.005 -16.496 13.903 1.00 77.88 805 THR A C 1
ATOM 6170 O O . THR A 1 805 ? -29.881 -17.719 13.879 1.00 77.88 805 THR A O 1
ATOM 6173 N N . LEU A 1 806 ? -28.973 -15.671 14.106 1.00 79.56 806 LEU A N 1
ATOM 6174 C CA . LEU A 1 806 ? -27.574 -16.099 14.216 1.00 79.56 806 LEU A CA 1
ATOM 6175 C C . LEU A 1 806 ? -27.360 -17.155 15.313 1.00 79.56 806 LEU A C 1
ATOM 6177 O O . LEU A 1 806 ? -26.677 -18.158 15.103 1.00 79.56 806 LEU A O 1
ATOM 6181 N N . VAL A 1 807 ? -27.961 -16.950 16.488 1.00 82.50 807 VAL A N 1
ATOM 6182 C CA . VAL A 1 807 ? -27.817 -17.873 17.624 1.00 82.50 807 VAL A CA 1
ATOM 6183 C C . VAL A 1 807 ? -28.595 -19.169 17.373 1.00 82.50 807 VAL A C 1
ATOM 6185 O O . VAL A 1 807 ? -28.120 -20.242 17.737 1.00 82.50 807 VAL A O 1
ATOM 6188 N N . ASP A 1 808 ? -29.736 -19.105 16.683 1.00 86.31 808 ASP A N 1
ATOM 6189 C CA . ASP A 1 808 ? -30.485 -20.298 16.269 1.00 86.31 808 ASP A CA 1
ATOM 6190 C C . ASP A 1 808 ? -29.750 -21.122 15.196 1.00 86.31 808 ASP A C 1
ATOM 6192 O O . ASP A 1 808 ? -29.821 -22.349 15.207 1.00 86.31 808 ASP A O 1
ATOM 6196 N N . GLU A 1 809 ? -29.009 -20.493 14.283 1.00 81.94 809 GLU A N 1
ATOM 6197 C CA . GLU A 1 809 ? -28.157 -21.197 13.311 1.00 81.94 809 GLU A CA 1
ATOM 6198 C C . GLU A 1 809 ? -26.930 -21.839 13.970 1.00 81.94 809 GLU A C 1
ATOM 6200 O O . GLU A 1 809 ? -26.641 -23.015 13.731 1.00 81.94 809 GLU A O 1
ATOM 6205 N N . TRP A 1 810 ? -26.271 -21.126 14.886 1.00 85.69 810 TRP A N 1
ATOM 6206 C CA . TRP A 1 810 ? -25.148 -21.655 15.665 1.00 85.69 810 TRP A CA 1
ATOM 6207 C C . TRP A 1 810 ? -25.570 -22.838 16.561 1.00 85.69 810 TRP A C 1
ATOM 6209 O O . TRP A 1 810 ? -24.830 -23.820 16.690 1.00 85.69 810 TRP A O 1
ATOM 6219 N N . LEU A 1 811 ? -26.789 -22.814 17.114 1.00 87.81 811 LEU A N 1
ATOM 6220 C CA . LEU A 1 811 ? -27.374 -23.949 17.839 1.00 87.81 811 LEU A CA 1
ATOM 6221 C C . LEU A 1 811 ? -27.623 -25.163 16.926 1.00 87.81 811 LEU A C 1
ATOM 6223 O O . LEU A 1 811 ? -27.210 -26.267 17.282 1.00 87.81 811 LEU A O 1
ATOM 6227 N N . LYS A 1 812 ? -28.199 -24.979 15.728 1.00 86.25 812 LYS A N 1
ATOM 6228 C CA . LYS A 1 812 ? -28.396 -26.069 14.743 1.00 86.25 812 LYS A CA 1
ATOM 6229 C C . LYS A 1 812 ? -27.072 -26.722 14.333 1.00 86.25 812 LYS A C 1
ATOM 6231 O O . LYS A 1 812 ? -26.978 -27.950 14.286 1.00 86.25 812 LYS A O 1
ATOM 6236 N N . ALA A 1 813 ? -26.035 -25.919 14.083 1.00 82.94 813 ALA A N 1
ATOM 6237 C CA . ALA A 1 813 ? -24.697 -26.419 13.765 1.00 82.94 813 ALA A CA 1
ATOM 6238 C C . ALA A 1 813 ? -24.101 -27.236 14.929 1.00 82.94 813 ALA A C 1
ATOM 6240 O O . ALA A 1 813 ? -23.587 -28.337 14.724 1.00 82.94 813 ALA A O 1
ATOM 6241 N N . THR A 1 814 ? -24.243 -26.740 16.164 1.00 85.75 814 THR A N 1
ATOM 6242 C CA . THR A 1 814 ? -23.757 -27.412 17.383 1.00 85.75 814 THR A CA 1
ATOM 6243 C C . THR A 1 814 ? -24.473 -28.747 17.630 1.00 85.75 814 THR A C 1
ATOM 6245 O O . THR A 1 814 ? -23.820 -29.753 17.921 1.00 85.75 814 THR A O 1
ATOM 6248 N N . ALA A 1 815 ? -25.796 -28.798 17.447 1.00 85.00 815 ALA A N 1
ATOM 6249 C CA . ALA A 1 815 ? -26.580 -30.032 17.538 1.00 85.00 815 ALA A CA 1
ATOM 6250 C C . ALA A 1 815 ? -26.141 -31.064 16.483 1.00 85.00 815 ALA A C 1
ATOM 6252 O O . ALA A 1 815 ? -25.890 -32.224 16.810 1.00 85.00 815 ALA A O 1
ATOM 6253 N N . THR A 1 816 ? -25.945 -30.625 15.235 1.00 82.38 816 THR A N 1
ATOM 6254 C CA . THR A 1 816 ? -25.504 -31.487 14.123 1.00 82.38 816 THR A CA 1
ATOM 6255 C C . THR A 1 816 ? -24.129 -32.114 14.396 1.00 82.38 816 THR A C 1
ATOM 6257 O O . THR A 1 816 ? -23.955 -33.323 14.230 1.00 82.38 816 THR A O 1
ATOM 6260 N N . ALA A 1 817 ? -23.164 -31.330 14.890 1.00 76.50 817 ALA A N 1
ATOM 6261 C CA . ALA A 1 817 ? -21.838 -31.830 15.269 1.00 76.50 817 ALA A CA 1
ATOM 6262 C C . ALA A 1 817 ? -21.881 -32.828 16.448 1.00 76.50 817 ALA A C 1
ATOM 6264 O O . ALA A 1 817 ? -21.121 -33.800 16.480 1.00 76.50 817 ALA A O 1
ATOM 6265 N N . THR A 1 818 ? -22.802 -32.617 17.394 1.00 73.12 818 THR A N 1
ATOM 6266 C CA . THR A 1 818 ? -23.010 -33.495 18.560 1.00 73.12 818 THR A CA 1
ATOM 6267 C C . THR A 1 818 ? -23.675 -34.823 18.174 1.00 73.12 818 THR A C 1
ATOM 6269 O O . THR A 1 818 ? -23.361 -35.862 18.751 1.00 73.12 818 THR A O 1
ATOM 6272 N N . ALA A 1 819 ? -24.551 -34.826 17.164 1.00 66.06 819 ALA A N 1
ATOM 6273 C CA . ALA A 1 819 ? -25.152 -36.048 16.628 1.00 66.06 819 ALA A CA 1
ATOM 6274 C C . ALA A 1 819 ? -24.137 -36.896 15.835 1.00 66.06 819 ALA A C 1
ATOM 6276 O O . ALA A 1 819 ? -24.102 -38.121 15.970 1.00 66.06 819 ALA A O 1
ATOM 6277 N N . ALA A 1 820 ? -23.265 -36.252 15.049 1.00 56.31 820 ALA A N 1
ATOM 6278 C CA . ALA A 1 820 ? -22.256 -36.931 14.231 1.00 56.31 820 ALA A CA 1
ATOM 6279 C C . ALA A 1 820 ? -21.236 -37.751 15.049 1.00 56.31 820 ALA A C 1
ATOM 6281 O O . ALA A 1 820 ? -20.673 -38.720 14.543 1.00 56.31 820 ALA A O 1
ATOM 6282 N N . THR A 1 821 ? -21.015 -37.405 16.322 1.00 53.94 821 THR A N 1
ATOM 6283 C CA . THR A 1 821 ? -20.067 -38.096 17.215 1.00 53.94 821 THR A CA 1
ATOM 6284 C C . THR A 1 821 ? -20.636 -39.342 17.913 1.00 53.94 821 THR A C 1
ATOM 6286 O O . THR A 1 821 ? -19.902 -39.995 18.652 1.00 53.94 821 THR A O 1
ATOM 6289 N N . GLN A 1 822 ? -21.904 -39.713 17.677 1.00 44.75 822 GLN A N 1
ATOM 6290 C CA . GLN A 1 822 ? -22.573 -40.833 18.369 1.00 44.75 822 GLN A CA 1
ATOM 6291 C C . GLN A 1 822 ? -22.827 -42.091 17.511 1.00 44.75 822 GLN A C 1
ATOM 6293 O O . GLN A 1 822 ? -23.456 -43.036 17.989 1.00 44.75 822 GLN A O 1
ATOM 6298 N N . GLN A 1 823 ? -22.339 -42.162 16.266 1.00 34.00 823 GLN A N 1
ATOM 6299 C CA . GLN A 1 823 ? -22.464 -43.388 15.462 1.00 34.00 823 GLN A CA 1
ATOM 6300 C C . GLN A 1 823 ? -21.469 -44.484 15.912 1.00 34.00 823 GLN A C 1
ATOM 6302 O O . GLN A 1 823 ? -20.270 -44.216 16.012 1.00 34.00 823 GLN A O 1
ATOM 6307 N N . PRO A 1 824 ? -21.925 -45.731 16.162 1.00 38.06 824 PRO A N 1
ATOM 6308 C CA . PRO A 1 824 ? -21.055 -46.830 16.573 1.00 38.06 824 PRO A CA 1
ATOM 6309 C C . PRO A 1 824 ? -20.273 -47.426 15.383 1.00 38.06 824 PRO A C 1
ATOM 6311 O O . PRO A 1 824 ? -20.801 -47.489 14.269 1.00 38.06 824 PRO A O 1
ATOM 6314 N N . PRO A 1 825 ? -19.038 -47.918 15.594 1.00 35.09 825 PRO A N 1
ATOM 6315 C CA . PRO A 1 825 ? -18.223 -48.497 14.527 1.00 35.09 825 PRO A CA 1
ATOM 6316 C C . PRO A 1 825 ? -18.688 -49.911 14.116 1.00 35.09 825 PRO A C 1
ATOM 6318 O O . PRO A 1 825 ? -19.151 -50.678 14.966 1.00 35.09 825 PRO A O 1
ATOM 6321 N N . PRO A 1 826 ? -18.507 -50.311 12.840 1.00 32.59 826 PRO A N 1
ATOM 6322 C CA . PRO A 1 826 ? -18.695 -51.694 12.403 1.00 32.59 826 PRO A CA 1
ATOM 6323 C C . PRO A 1 826 ? -17.621 -52.631 13.006 1.00 32.59 826 PRO A C 1
ATOM 6325 O O . PRO A 1 826 ? -16.527 -52.179 13.353 1.00 32.59 826 PRO A O 1
ATOM 6328 N N . PRO A 1 827 ? -17.915 -53.937 13.164 1.00 35.06 827 PRO A N 1
ATOM 6329 C CA . PRO A 1 827 ? -17.177 -54.809 14.079 1.00 35.06 827 PRO A CA 1
ATOM 6330 C C . PRO A 1 827 ? -15.848 -55.346 13.530 1.00 35.06 827 PRO A C 1
ATOM 6332 O O . PRO A 1 827 ? -15.724 -55.670 12.349 1.00 35.06 827 PRO A O 1
ATOM 6335 N N . SER A 1 828 ? -14.889 -55.561 14.436 1.00 30.28 828 SER A N 1
ATOM 6336 C CA . SER A 1 828 ? -13.628 -56.260 14.176 1.00 30.28 828 SER A CA 1
ATOM 6337 C C . SER A 1 828 ? -13.422 -57.458 15.118 1.00 30.28 828 SER A C 1
ATOM 6339 O O . SER A 1 828 ? -13.485 -57.347 16.341 1.00 30.28 828 SER A O 1
ATOM 6341 N N . ASN A 1 829 ? -13.130 -58.617 14.526 1.00 31.98 829 ASN A N 1
ATOM 6342 C CA . ASN A 1 829 ? -12.548 -59.791 15.188 1.00 31.98 829 ASN A CA 1
ATOM 6343 C C . ASN A 1 829 ? -11.027 -59.779 14.908 1.00 31.98 829 ASN A C 1
ATOM 6345 O O . ASN A 1 829 ? -10.652 -59.361 13.815 1.00 31.98 829 ASN A O 1
ATOM 6349 N N . THR A 1 830 ? -10.068 -60.251 15.718 1.00 32.69 830 THR A N 1
ATOM 6350 C CA . THR A 1 830 ? -9.935 -60.709 17.132 1.00 32.69 830 THR A CA 1
ATOM 6351 C C . THR A 1 830 ? -8.416 -60.928 17.348 1.00 32.69 830 THR A C 1
ATOM 6353 O O . THR A 1 830 ? -7.760 -61.334 16.395 1.00 32.69 830 THR A O 1
ATOM 6356 N N . ALA A 1 831 ? -7.746 -60.782 18.499 1.00 29.17 831 ALA A N 1
ATOM 6357 C CA . ALA A 1 831 ? -8.062 -60.332 19.868 1.00 29.17 831 ALA A CA 1
ATOM 6358 C C . ALA A 1 831 ? -6.726 -59.734 20.460 1.00 29.17 831 ALA A C 1
ATOM 6360 O O . ALA A 1 831 ? -6.045 -59.061 19.698 1.00 29.17 831 ALA A O 1
ATOM 6361 N N . ALA A 1 832 ? -6.212 -59.853 21.702 1.00 28.84 832 ALA A N 1
ATOM 6362 C CA . ALA A 1 832 ? -6.583 -60.565 22.933 1.00 28.84 832 ALA A CA 1
ATOM 6363 C C . ALA A 1 832 ? -5.935 -59.947 24.209 1.00 28.84 832 ALA A C 1
ATOM 6365 O O . ALA A 1 832 ? -4.742 -59.681 24.251 1.00 28.84 832 ALA A O 1
ATOM 6366 N N . THR A 1 833 ? -6.738 -59.812 25.271 1.00 29.33 833 THR A N 1
ATOM 6367 C CA . THR A 1 833 ? -6.420 -59.939 26.722 1.00 29.33 833 THR A CA 1
ATOM 6368 C C . THR A 1 833 ? -5.128 -59.382 27.388 1.00 29.33 833 THR A C 1
ATOM 6370 O O . THR A 1 833 ? -4.058 -59.963 27.256 1.00 29.33 833 THR A O 1
ATOM 6373 N N . LYS A 1 834 ? -5.368 -58.503 28.391 1.00 26.92 834 LYS A N 1
ATOM 6374 C CA . LYS A 1 834 ? -4.806 -58.469 29.782 1.00 26.92 834 LYS A CA 1
ATOM 6375 C C . LYS A 1 834 ? -3.459 -57.761 30.126 1.00 26.92 834 LYS A C 1
ATOM 6377 O O . LYS A 1 834 ? -2.411 -58.384 30.196 1.00 26.92 834 LYS A O 1
ATOM 6382 N N . SER A 1 835 ? -3.564 -56.475 30.506 1.00 24.12 835 SER A N 1
ATOM 6383 C CA . SER A 1 835 ? -3.312 -55.858 31.855 1.00 24.12 835 SER A CA 1
ATOM 6384 C C . SER A 1 835 ? -2.592 -56.636 32.997 1.00 24.12 835 SER A C 1
ATOM 6386 O O . SER A 1 835 ? -2.828 -57.844 33.079 1.00 24.12 835 SER A O 1
ATOM 6388 N N . PRO A 1 836 ? -2.080 -55.974 34.084 1.00 47.66 836 PRO A N 1
ATOM 6389 C CA . PRO A 1 836 ? -1.513 -54.598 34.259 1.00 47.66 836 PRO A CA 1
ATOM 6390 C C . PRO A 1 836 ? -0.309 -54.474 35.273 1.00 47.66 836 PRO A C 1
ATOM 6392 O O . PRO A 1 836 ? -0.010 -55.433 35.976 1.00 47.66 836 PRO A O 1
ATOM 6395 N N . GLY A 1 837 ? 0.274 -53.267 35.501 1.00 26.75 837 GLY A N 1
ATOM 6396 C CA . GLY A 1 837 ? 0.777 -52.880 36.857 1.00 26.75 837 GLY A CA 1
ATOM 6397 C C . GLY A 1 837 ? 2.034 -51.979 37.074 1.00 26.75 837 GLY A C 1
ATOM 6398 O O . GLY A 1 837 ? 3.150 -52.444 36.914 1.00 26.75 837 GLY A O 1
ATOM 6399 N N . LYS A 1 838 ? 1.813 -50.763 37.624 1.00 28.34 838 LYS A N 1
ATOM 6400 C CA . LYS A 1 838 ? 2.516 -50.052 38.749 1.00 28.34 838 LYS A CA 1
ATOM 6401 C C . LYS A 1 838 ? 4.043 -49.684 38.808 1.00 28.34 838 LYS A C 1
ATOM 6403 O O . LYS A 1 838 ? 4.879 -50.548 39.018 1.00 28.34 838 LYS A O 1
ATOM 6408 N N . GLN A 1 839 ? 4.265 -48.366 39.018 1.00 25.83 839 GLN A N 1
ATOM 6409 C CA . GLN A 1 839 ? 5.087 -47.654 40.054 1.00 25.83 839 GLN A CA 1
ATOM 6410 C C . GLN A 1 839 ? 6.618 -47.343 39.911 1.00 25.83 839 GLN A C 1
ATOM 6412 O O . GLN A 1 839 ? 7.407 -48.129 39.404 1.00 25.83 839 GLN A O 1
ATOM 6417 N N . ASP A 1 840 ? 6.962 -46.142 40.427 1.00 30.33 840 ASP A N 1
ATOM 6418 C CA . ASP A 1 840 ? 8.239 -45.381 40.608 1.00 30.33 840 ASP A CA 1
ATOM 6419 C C . ASP A 1 840 ? 9.098 -45.797 41.856 1.00 30.33 840 ASP A C 1
ATOM 6421 O O . ASP A 1 840 ? 8.658 -46.741 42.521 1.00 30.33 840 ASP A O 1
ATOM 6425 N N . PRO A 1 841 ? 10.200 -45.105 42.324 1.00 50.81 841 PRO A N 1
ATOM 6426 C CA . PRO A 1 841 ? 11.031 -43.972 41.790 1.00 50.81 841 PRO A CA 1
ATOM 6427 C C . PRO A 1 841 ? 12.602 -44.036 41.990 1.00 50.81 841 PRO A C 1
ATOM 6429 O O . PRO A 1 841 ? 13.133 -44.848 42.740 1.00 50.81 841 PRO A O 1
ATOM 6432 N N . SER A 1 842 ? 13.315 -42.995 41.495 1.00 28.55 842 SER A N 1
ATOM 6433 C CA . SER A 1 842 ? 14.422 -42.204 42.151 1.00 28.55 842 SER A CA 1
ATOM 6434 C C . SER A 1 842 ? 15.948 -42.565 42.174 1.00 28.55 842 SER A C 1
ATOM 6436 O O . SER A 1 842 ? 16.371 -43.562 42.741 1.00 28.55 842 SER A O 1
ATOM 6438 N N . ALA A 1 843 ? 16.751 -41.556 41.751 1.00 30.23 843 ALA A N 1
ATOM 6439 C CA . ALA A 1 843 ? 17.886 -40.872 42.445 1.00 30.23 843 ALA A CA 1
ATOM 6440 C C . ALA A 1 843 ? 19.409 -41.247 42.346 1.00 30.23 843 ALA A C 1
ATOM 6442 O O . ALA A 1 843 ? 19.841 -42.377 42.547 1.00 30.23 843 ALA A O 1
ATOM 6443 N N . THR A 1 844 ? 20.211 -40.153 42.308 1.00 26.97 844 THR A N 1
ATOM 6444 C CA . THR A 1 844 ? 21.602 -39.897 42.821 1.00 26.97 844 THR A CA 1
ATOM 6445 C C . THR A 1 844 ? 22.883 -40.043 41.947 1.00 26.97 844 THR A C 1
ATOM 6447 O O . THR A 1 844 ? 22.918 -40.736 40.938 1.00 26.97 844 THR A O 1
ATOM 6450 N N . THR A 1 845 ? 23.922 -39.275 42.339 1.00 27.91 845 THR A N 1
ATOM 6451 C CA . THR A 1 845 ? 25.245 -38.940 41.713 1.00 27.91 845 THR A CA 1
ATOM 6452 C C . THR A 1 845 ? 26.430 -39.547 42.553 1.00 27.91 845 THR A C 1
ATOM 6454 O O . THR A 1 845 ? 26.075 -40.431 43.336 1.00 27.91 845 THR A O 1
ATOM 6457 N N . PRO A 1 846 ? 27.769 -39.195 42.518 1.00 40.47 846 PRO A N 1
ATOM 6458 C CA . PRO A 1 846 ? 28.530 -38.078 41.873 1.00 40.47 846 PRO A CA 1
ATOM 6459 C C . PRO A 1 846 ? 30.038 -38.273 41.414 1.00 40.47 846 PRO A C 1
ATOM 6461 O O . PRO A 1 846 ? 30.645 -39.322 41.584 1.00 40.47 846 PRO A O 1
ATOM 6464 N N . THR A 1 847 ? 30.656 -37.176 40.904 1.00 30.00 847 THR A N 1
ATOM 6465 C CA . THR A 1 847 ? 32.102 -36.719 40.948 1.00 30.00 847 THR A CA 1
ATOM 6466 C C . THR A 1 847 ? 33.322 -37.478 40.336 1.00 30.00 847 THR A C 1
ATOM 6468 O O . THR A 1 847 ? 33.720 -38.508 40.858 1.00 30.00 847 THR A O 1
ATOM 6471 N N . GLY A 1 848 ? 34.098 -36.800 39.445 1.00 27.42 848 GLY A N 1
ATOM 6472 C CA . GLY A 1 848 ? 35.364 -36.096 39.838 1.00 27.42 848 GLY A CA 1
ATOM 6473 C C . GLY A 1 848 ? 36.763 -36.384 39.184 1.00 27.42 848 GLY A C 1
ATOM 6474 O O . GLY A 1 848 ? 37.381 -37.383 39.521 1.00 27.42 848 GLY A O 1
ATOM 6475 N N . GLY A 1 849 ? 37.365 -35.400 38.461 1.00 26.88 849 GLY A N 1
ATOM 6476 C CA . GLY A 1 849 ? 38.791 -34.958 38.646 1.00 26.88 849 GLY A CA 1
ATOM 6477 C C . GLY A 1 849 ? 39.927 -35.183 37.585 1.00 26.88 849 GLY A C 1
ATOM 6478 O O . GLY A 1 849 ? 40.248 -36.319 37.269 1.00 26.88 849 GLY A O 1
ATOM 6479 N N . GLY A 1 850 ? 40.652 -34.103 37.187 1.00 26.88 850 GLY A N 1
ATOM 6480 C CA . GLY A 1 850 ? 42.027 -34.072 36.570 1.00 26.88 850 GLY A CA 1
ATOM 6481 C C . GLY A 1 850 ? 42.124 -34.076 35.012 1.00 26.88 850 GLY A C 1
ATOM 6482 O O . GLY A 1 850 ? 41.431 -34.878 34.407 1.00 26.88 850 GLY A O 1
ATOM 6483 N N . ALA A 1 851 ? 42.831 -33.221 34.226 1.00 27.23 851 ALA A N 1
ATOM 6484 C CA . ALA A 1 851 ? 44.128 -32.472 34.267 1.00 27.23 851 ALA A CA 1
ATOM 6485 C C . ALA A 1 851 ? 45.276 -33.185 33.468 1.00 27.23 851 ALA A C 1
ATOM 6487 O O . ALA A 1 851 ? 45.383 -34.397 33.589 1.00 27.23 851 ALA A O 1
ATOM 6488 N N . VAL A 1 852 ? 46.173 -32.573 32.649 1.00 28.38 852 VAL A N 1
ATOM 6489 C CA . VAL A 1 852 ? 46.479 -31.157 32.259 1.00 28.38 852 VAL A CA 1
ATOM 6490 C C . VAL A 1 852 ? 47.093 -31.052 30.806 1.00 28.38 852 VAL A C 1
ATOM 6492 O O . VAL A 1 852 ? 46.744 -31.879 29.972 1.00 28.38 852 VAL A O 1
ATOM 6495 N N . ALA A 1 853 ? 47.933 -30.048 30.454 1.00 25.89 853 ALA A N 1
ATOM 6496 C CA . ALA A 1 853 ? 48.531 -29.748 29.109 1.00 25.89 853 ALA A CA 1
ATOM 6497 C C . ALA A 1 853 ? 50.110 -29.807 29.119 1.00 25.89 853 ALA A C 1
ATOM 6499 O O . ALA A 1 853 ? 50.571 -30.355 30.124 1.00 25.89 853 ALA A O 1
ATOM 6500 N N . PRO A 1 854 ? 50.979 -29.319 28.155 1.00 36.44 854 PRO A N 1
ATOM 6501 C CA . PRO A 1 854 ? 50.865 -28.168 27.196 1.00 36.44 854 PRO A CA 1
ATOM 6502 C C . PRO A 1 854 ? 51.553 -28.247 25.770 1.00 36.44 854 PRO A C 1
ATOM 6504 O O . PRO A 1 854 ? 52.305 -29.170 25.503 1.00 36.44 854 PRO A O 1
ATOM 6507 N N . GLU A 1 855 ? 51.327 -27.214 24.913 1.00 27.16 855 GLU A N 1
ATOM 6508 C CA . GLU A 1 855 ? 52.205 -26.530 23.880 1.00 27.16 855 GLU A CA 1
ATOM 6509 C C . GLU A 1 855 ? 53.113 -27.309 22.853 1.00 27.16 855 GLU A C 1
ATOM 6511 O O . GLU A 1 855 ? 53.466 -28.451 23.086 1.00 27.16 855 GLU A O 1
ATOM 6516 N N . ARG A 1 856 ? 53.606 -26.818 21.679 1.00 25.20 856 ARG A N 1
ATOM 6517 C CA . ARG A 1 856 ? 53.590 -25.555 20.857 1.00 25.20 856 ARG A CA 1
ATOM 6518 C C . ARG A 1 856 ? 54.107 -25.855 19.405 1.00 25.20 856 ARG A C 1
ATOM 6520 O O . ARG A 1 856 ? 54.854 -26.811 19.248 1.00 25.20 856 ARG A O 1
ATOM 6527 N N . GLY A 1 857 ? 53.894 -24.984 18.390 1.00 23.61 857 GLY A N 1
ATOM 6528 C CA . GLY A 1 857 ? 54.800 -24.874 17.198 1.00 23.61 857 GLY A CA 1
ATOM 6529 C C . GLY A 1 857 ? 54.192 -24.867 15.766 1.00 23.61 857 GLY A C 1
ATOM 6530 O O . GLY A 1 857 ? 53.141 -25.443 15.537 1.00 23.61 857 GLY A O 1
ATOM 6531 N N . THR A 1 858 ? 54.842 -24.197 14.791 1.00 28.61 858 THR A N 1
ATOM 6532 C CA . THR A 1 858 ? 54.390 -23.946 13.377 1.00 28.61 858 THR A CA 1
ATOM 6533 C C . THR A 1 858 ? 55.617 -23.844 12.414 1.00 28.61 858 THR A C 1
ATOM 6535 O O . THR A 1 858 ? 56.730 -23.887 12.930 1.00 28.61 858 THR A O 1
ATOM 6538 N N . LYS A 1 859 ? 55.599 -23.705 11.061 1.00 25.66 859 LYS A N 1
ATOM 6539 C CA . LYS A 1 859 ? 54.683 -23.124 10.024 1.00 25.66 859 LYS A CA 1
ATOM 6540 C C . LYS A 1 859 ? 55.041 -23.663 8.595 1.00 25.66 859 LYS A C 1
ATOM 6542 O O . LYS A 1 859 ? 56.188 -24.047 8.440 1.00 25.66 859 LYS A O 1
ATOM 6547 N N . SER A 1 860 ? 54.187 -23.437 7.561 1.00 29.78 860 SER A N 1
ATOM 6548 C CA . SER A 1 860 ? 54.546 -22.992 6.158 1.00 29.78 860 SER A CA 1
ATOM 6549 C C . SER A 1 860 ? 55.465 -23.868 5.244 1.00 29.78 860 SER A C 1
ATOM 6551 O O . SER A 1 860 ? 56.470 -24.361 5.720 1.00 29.78 860 SER A O 1
ATOM 6553 N N . HIS A 1 861 ? 55.355 -23.995 3.899 1.00 36.81 861 HIS A N 1
ATOM 6554 C CA . HIS A 1 861 ? 54.348 -23.682 2.849 1.00 36.81 861 HIS A CA 1
ATOM 6555 C C . HIS A 1 861 ? 54.725 -24.361 1.488 1.00 36.81 861 HIS A C 1
ATOM 6557 O O . HIS A 1 861 ? 55.900 -24.423 1.153 1.00 36.81 861 HIS A O 1
ATOM 6563 N N . THR A 1 862 ? 53.718 -24.715 0.670 1.00 31.25 862 THR A N 1
ATOM 6564 C CA . THR A 1 862 ? 53.633 -24.587 -0.820 1.00 31.25 862 THR A CA 1
ATOM 6565 C C . THR A 1 862 ? 54.758 -25.078 -1.768 1.00 31.25 862 THR A C 1
ATOM 6567 O O . THR A 1 862 ? 55.765 -24.392 -1.906 1.00 31.25 862 THR A O 1
ATOM 6570 N N . LEU A 1 863 ? 54.453 -26.063 -2.645 1.00 29.03 863 LEU A N 1
ATOM 6571 C CA . LEU A 1 863 ? 54.507 -25.915 -4.128 1.00 29.03 863 LEU A CA 1
ATOM 6572 C C . LEU A 1 863 ? 53.803 -27.075 -4.895 1.00 29.03 863 LEU A C 1
ATOM 6574 O O . LEU A 1 863 ? 53.312 -28.014 -4.282 1.00 29.03 863 LEU A O 1
ATOM 6578 N N . VAL A 1 864 ? 53.780 -26.996 -6.239 1.00 29.58 864 VAL A N 1
ATOM 6579 C CA . VAL A 1 864 ? 53.312 -28.009 -7.231 1.00 29.58 864 VAL A CA 1
ATOM 6580 C C . VAL A 1 864 ? 51.788 -28.240 -7.360 1.00 29.58 864 VAL A C 1
ATOM 6582 O O . VAL A 1 864 ? 51.282 -29.330 -7.116 1.00 29.58 864 VAL A O 1
ATOM 6585 N N . ILE A 1 865 ? 51.056 -27.255 -7.907 1.00 39.25 865 ILE A N 1
ATOM 6586 C CA . ILE A 1 865 ? 49.789 -27.491 -8.642 1.00 39.25 865 ILE A CA 1
ATOM 6587 C C . ILE A 1 865 ? 49.753 -26.602 -9.898 1.00 39.25 865 ILE A C 1
ATOM 6589 O O . ILE A 1 865 ? 49.408 -25.428 -9.815 1.00 39.25 865 ILE A O 1
ATOM 6593 N N . VAL A 1 866 ? 50.108 -27.157 -11.066 1.00 36.88 866 VAL A N 1
ATOM 6594 C CA . VAL A 1 866 ? 49.967 -26.481 -12.384 1.00 36.88 866 VAL A CA 1
ATOM 6595 C C . VAL A 1 866 ? 49.532 -27.453 -13.497 1.00 36.88 866 VAL A C 1
ATOM 6597 O O . VAL A 1 866 ? 48.742 -27.085 -14.360 1.00 36.88 866 VAL A O 1
ATOM 6600 N N . ALA A 1 867 ? 49.992 -28.711 -13.477 1.00 34.38 867 ALA A N 1
ATOM 6601 C CA . ALA A 1 867 ? 49.800 -29.648 -14.593 1.00 34.38 867 ALA A CA 1
ATOM 6602 C C . ALA A 1 867 ? 48.360 -30.181 -14.787 1.00 34.38 867 ALA A C 1
ATOM 6604 O O . ALA A 1 867 ? 47.997 -30.571 -15.894 1.00 34.38 867 ALA A O 1
ATOM 6605 N N . SER A 1 868 ? 47.531 -30.220 -13.738 1.00 42.03 868 SER A N 1
ATOM 6606 C CA . SER A 1 868 ? 46.233 -30.918 -13.756 1.00 42.03 868 SER A CA 1
ATOM 6607 C C . SER A 1 868 ? 45.083 -30.133 -14.402 1.00 42.03 868 SER A C 1
ATOM 6609 O O . SER A 1 868 ? 44.178 -30.738 -14.975 1.00 42.03 868 SER A O 1
ATOM 6611 N N . ALA A 1 869 ? 45.109 -28.797 -14.355 1.00 42.72 869 ALA A N 1
ATOM 6612 C CA . ALA A 1 869 ? 43.996 -27.964 -14.824 1.00 42.72 869 ALA A CA 1
ATOM 6613 C C . ALA A 1 869 ? 43.775 -28.035 -16.350 1.00 42.72 869 ALA A C 1
ATOM 6615 O O . ALA A 1 869 ? 42.639 -27.965 -16.822 1.00 42.72 869 ALA A O 1
ATOM 6616 N N . LEU A 1 870 ? 44.851 -28.204 -17.128 1.00 39.19 870 LEU A N 1
ATOM 6617 C CA . LEU A 1 870 ? 44.798 -28.136 -18.591 1.00 39.19 870 LEU A CA 1
ATOM 6618 C C . LEU A 1 870 ? 44.076 -29.343 -19.221 1.00 39.19 870 LEU A C 1
ATOM 6620 O O . LEU A 1 870 ? 43.376 -29.192 -20.221 1.00 39.19 870 LEU A O 1
ATOM 6624 N N . GLY A 1 871 ? 44.195 -30.533 -18.618 1.00 38.56 871 GLY A N 1
ATOM 6625 C CA . GLY A 1 871 ? 43.569 -31.758 -19.131 1.00 38.56 871 GLY A CA 1
ATOM 6626 C C . GLY A 1 871 ? 42.039 -31.747 -19.047 1.00 38.56 871 GLY A C 1
ATOM 6627 O O . GLY A 1 871 ? 41.361 -32.183 -19.979 1.00 38.56 871 GLY A O 1
ATOM 6628 N N . VAL A 1 872 ? 41.481 -31.192 -17.964 1.00 51.19 872 VAL A N 1
ATOM 6629 C CA . VAL A 1 872 ? 40.024 -31.142 -17.740 1.00 51.19 872 VAL A CA 1
ATOM 6630 C C . VAL A 1 872 ? 39.336 -30.234 -18.766 1.00 51.19 872 VAL A C 1
ATOM 6632 O O . VAL A 1 872 ? 38.305 -30.606 -19.327 1.00 51.19 872 VAL A O 1
ATOM 6635 N N . ALA A 1 873 ? 39.934 -29.080 -19.079 1.00 51.59 873 ALA A N 1
ATOM 6636 C CA . ALA A 1 873 ? 39.397 -28.144 -20.069 1.00 51.59 873 ALA A CA 1
ATOM 6637 C C . ALA A 1 873 ? 39.287 -28.769 -21.476 1.00 51.59 873 ALA A C 1
ATOM 6639 O O . ALA A 1 873 ? 38.281 -28.583 -22.165 1.00 51.59 873 ALA A O 1
ATOM 6640 N N . ILE A 1 874 ? 40.290 -29.556 -21.882 1.00 55.84 874 ILE A N 1
ATOM 6641 C CA . ILE A 1 874 ? 40.318 -30.239 -23.185 1.00 55.84 874 ILE A CA 1
ATOM 6642 C C . ILE A 1 874 ? 39.221 -31.315 -23.266 1.00 55.84 874 ILE A C 1
ATOM 6644 O O . ILE A 1 874 ? 38.526 -31.408 -24.280 1.00 55.84 874 ILE A O 1
ATOM 6648 N N . ALA A 1 875 ? 39.009 -32.086 -22.193 1.00 55.28 875 ALA A N 1
ATOM 6649 C CA . ALA A 1 875 ? 37.962 -33.108 -22.145 1.00 55.28 875 ALA A CA 1
ATOM 6650 C C . ALA A 1 875 ? 36.549 -32.511 -22.313 1.00 55.28 875 ALA A C 1
ATOM 6652 O O . ALA A 1 875 ? 35.758 -33.006 -23.118 1.00 55.28 875 ALA A O 1
ATOM 6653 N N . VAL A 1 876 ? 36.247 -31.408 -21.616 1.00 65.12 876 VAL A N 1
ATOM 6654 C CA . VAL A 1 876 ? 34.945 -30.722 -21.718 1.00 65.12 876 VAL A CA 1
ATOM 6655 C C . VAL A 1 876 ? 34.716 -30.161 -23.127 1.00 65.12 876 VAL A C 1
ATOM 6657 O O . VAL A 1 876 ? 33.635 -30.343 -23.693 1.00 65.12 876 VAL A O 1
ATOM 6660 N N . ALA A 1 877 ? 35.735 -29.548 -23.740 1.00 61.44 877 ALA A N 1
ATOM 6661 C CA . ALA A 1 877 ? 35.640 -29.016 -25.101 1.00 61.44 877 ALA A CA 1
ATOM 6662 C C . ALA A 1 877 ? 35.309 -30.106 -26.142 1.00 61.44 877 ALA A C 1
ATOM 6664 O O . ALA A 1 877 ? 34.474 -29.890 -27.026 1.00 61.44 877 ALA A O 1
ATOM 6665 N N . LEU A 1 878 ? 35.905 -31.298 -26.015 1.00 59.56 878 LEU A N 1
ATOM 6666 C CA . LEU A 1 878 ? 35.637 -32.436 -26.901 1.00 59.56 878 LEU A CA 1
ATOM 6667 C C . LEU A 1 878 ? 34.206 -32.980 -26.750 1.00 59.56 878 LEU A C 1
ATOM 6669 O O . LEU A 1 878 ? 33.568 -33.301 -27.755 1.00 59.56 878 LEU A O 1
ATOM 6673 N N . ILE A 1 879 ? 33.668 -33.033 -25.527 1.00 72.56 879 ILE A N 1
ATOM 6674 C CA . ILE A 1 879 ? 32.283 -33.469 -25.267 1.00 72.56 879 ILE A CA 1
ATOM 6675 C C . ILE A 1 879 ? 31.275 -32.501 -25.909 1.00 72.56 879 ILE A C 1
ATOM 6677 O O . ILE A 1 879 ? 30.350 -32.939 -26.599 1.00 72.56 879 ILE A O 1
ATOM 6681 N N . VAL A 1 880 ? 31.481 -31.187 -25.758 1.00 73.12 880 VAL A N 1
ATOM 6682 C CA . VAL A 1 880 ? 30.627 -30.164 -26.391 1.00 73.12 880 VAL A CA 1
ATOM 6683 C C . VAL A 1 880 ? 30.701 -30.253 -27.920 1.00 73.12 880 VAL A C 1
ATOM 6685 O O . VAL A 1 880 ? 29.665 -30.224 -28.591 1.00 73.12 880 VAL A O 1
ATOM 6688 N N . LEU A 1 881 ? 31.900 -30.436 -28.486 1.00 62.12 881 LEU A N 1
ATOM 6689 C CA . LEU A 1 881 ? 32.087 -30.596 -29.930 1.00 62.12 881 LEU A CA 1
ATOM 6690 C C . LEU A 1 881 ? 31.346 -31.832 -30.470 1.00 62.12 881 LEU A C 1
ATOM 6692 O O . LEU A 1 881 ? 30.647 -31.736 -31.482 1.00 62.12 881 LEU A O 1
ATOM 6696 N N . LEU A 1 882 ? 31.432 -32.973 -29.776 1.00 61.59 882 LEU A N 1
ATOM 6697 C CA . LEU A 1 882 ? 30.701 -34.195 -30.125 1.00 61.59 882 LEU A CA 1
ATOM 6698 C C . LEU A 1 882 ? 29.180 -33.987 -30.095 1.00 61.59 882 LEU A C 1
ATOM 6700 O O . LEU A 1 882 ? 28.487 -34.440 -31.010 1.00 61.59 882 LEU A O 1
ATOM 6704 N N . PHE A 1 883 ? 28.655 -33.263 -29.102 1.00 64.38 883 PHE A N 1
ATOM 6705 C CA . PHE A 1 883 ? 27.223 -32.966 -29.005 1.00 64.38 883 PHE A CA 1
ATOM 6706 C C . PHE A 1 883 ? 26.739 -32.071 -30.161 1.00 64.38 883 PHE A C 1
ATOM 6708 O O . PHE A 1 883 ? 25.723 -32.365 -30.796 1.00 64.38 883 PHE A O 1
ATOM 6715 N N . VAL A 1 884 ? 27.503 -31.028 -30.512 1.00 64.19 884 VAL A N 1
ATOM 6716 C CA . VAL A 1 884 ? 27.206 -30.139 -31.652 1.00 64.19 884 VAL A CA 1
ATOM 6717 C C . VAL A 1 884 ? 27.277 -30.886 -32.989 1.00 64.19 884 VAL A C 1
ATOM 6719 O O . VAL A 1 884 ? 26.396 -30.713 -33.835 1.00 64.19 884 VAL A O 1
ATOM 6722 N N . VAL A 1 885 ? 28.274 -31.756 -33.187 1.00 62.78 885 VAL A N 1
ATOM 6723 C CA . VAL A 1 885 ? 28.397 -32.587 -34.399 1.00 62.78 885 VAL A CA 1
ATOM 6724 C C . VAL A 1 885 ? 27.252 -33.599 -34.503 1.00 62.78 885 VAL A C 1
ATOM 6726 O O . VAL A 1 885 ? 26.707 -33.783 -35.592 1.00 62.78 885 VAL A O 1
ATOM 6729 N N . ARG A 1 886 ? 26.830 -34.215 -33.389 1.00 57.75 886 ARG A N 1
ATOM 6730 C CA . ARG A 1 886 ? 25.682 -35.136 -33.361 1.00 57.75 886 ARG A CA 1
ATOM 6731 C C . ARG A 1 886 ? 24.376 -34.408 -33.697 1.00 57.75 886 ARG A C 1
ATOM 6733 O O . ARG A 1 886 ? 23.652 -34.857 -34.581 1.00 57.75 886 ARG A O 1
ATOM 6740 N N . ARG A 1 887 ? 24.132 -33.228 -33.111 1.00 49.22 887 ARG A N 1
ATOM 6741 C CA . ARG A 1 887 ? 22.955 -32.391 -33.424 1.00 49.22 887 ARG A CA 1
ATOM 6742 C C . ARG A 1 887 ? 22.939 -31.925 -34.888 1.00 49.22 887 ARG A C 1
ATOM 6744 O O . ARG A 1 887 ? 21.881 -31.928 -35.508 1.00 49.22 887 ARG A O 1
ATOM 6751 N N . ARG A 1 888 ? 24.101 -31.598 -35.475 1.00 46.34 888 ARG A N 1
ATOM 6752 C CA . ARG A 1 888 ? 24.240 -31.257 -36.910 1.00 46.34 888 ARG A CA 1
ATOM 6753 C C . ARG A 1 888 ? 24.115 -32.450 -37.869 1.00 46.34 888 ARG A C 1
ATOM 6755 O O . ARG A 1 888 ? 23.905 -32.212 -39.057 1.00 46.34 888 ARG A O 1
ATOM 6762 N N . ARG A 1 889 ? 24.248 -33.698 -37.399 1.00 43.12 889 ARG A N 1
ATOM 6763 C CA . ARG A 1 889 ? 23.966 -34.899 -38.206 1.00 43.12 889 ARG A CA 1
ATOM 6764 C C . ARG A 1 889 ? 22.466 -35.162 -38.293 1.00 43.12 889 ARG A C 1
ATOM 6766 O O . ARG A 1 889 ? 21.951 -35.123 -39.401 1.00 43.12 889 ARG A O 1
ATOM 6773 N N . ASN A 1 890 ? 21.763 -35.274 -37.161 1.00 42.66 890 ASN A N 1
ATOM 6774 C CA . ASN A 1 890 ? 20.304 -35.473 -37.155 1.00 42.66 890 ASN A CA 1
ATOM 6775 C C . ASN A 1 890 ? 19.573 -34.429 -38.024 1.00 42.66 890 ASN A C 1
ATOM 6777 O O . ASN A 1 890 ? 18.741 -34.782 -38.850 1.00 42.66 890 ASN A O 1
ATOM 6781 N N . HIS A 1 891 ? 19.968 -33.153 -37.931 1.00 43.19 891 HIS A N 1
ATOM 6782 C CA . HIS A 1 891 ? 19.343 -32.060 -38.688 1.00 43.19 891 HIS A CA 1
ATOM 6783 C C . HIS A 1 891 ? 19.561 -32.111 -40.222 1.00 43.19 891 HIS A C 1
ATOM 6785 O O . HIS A 1 891 ? 19.043 -31.252 -40.939 1.00 43.19 891 HIS A O 1
ATOM 6791 N N . LYS A 1 892 ? 20.343 -33.073 -40.738 1.00 36.28 892 LYS A N 1
ATOM 6792 C CA . LYS A 1 892 ? 20.518 -33.334 -42.178 1.00 36.28 892 LYS A CA 1
ATOM 6793 C C . LYS A 1 892 ? 19.661 -34.484 -42.712 1.00 36.28 892 LYS A C 1
ATOM 6795 O O . LYS A 1 892 ? 19.443 -34.514 -43.922 1.00 36.28 892 LYS A O 1
ATOM 6800 N N . ASP A 1 893 ? 19.183 -35.383 -41.855 1.00 37.91 893 ASP A N 1
ATOM 6801 C CA . ASP A 1 893 ? 18.444 -36.576 -42.288 1.00 37.91 893 ASP A CA 1
ATOM 6802 C C . ASP A 1 893 ? 16.938 -36.297 -42.464 1.00 37.91 893 ASP A C 1
ATOM 6804 O O . ASP A 1 893 ? 16.332 -36.815 -43.403 1.00 37.91 893 ASP A O 1
ATOM 6808 N N . ASP A 1 894 ? 16.360 -35.376 -41.679 1.00 41.62 894 ASP A N 1
ATOM 6809 C CA . ASP A 1 894 ? 14.959 -34.929 -41.834 1.00 41.62 894 ASP A CA 1
ATOM 6810 C C . ASP A 1 894 ? 14.671 -34.267 -43.195 1.00 41.62 894 ASP A C 1
ATOM 6812 O O . ASP A 1 894 ? 13.535 -34.244 -43.660 1.00 41.62 894 ASP A O 1
ATOM 6816 N N . ASN A 1 895 ? 15.697 -33.749 -43.881 1.00 36.53 895 ASN A N 1
ATOM 6817 C CA . ASN A 1 895 ? 15.532 -32.988 -45.123 1.00 36.53 895 ASN A CA 1
ATOM 6818 C C . ASN A 1 895 ? 15.561 -33.870 -46.396 1.00 36.53 895 ASN A C 1
ATOM 6820 O O . ASN A 1 895 ? 15.838 -33.376 -47.492 1.00 36.53 895 ASN A O 1
ATOM 6824 N N . ARG A 1 896 ? 15.339 -35.192 -46.262 1.00 36.72 896 ARG A N 1
ATOM 6825 C CA . ARG A 1 896 ? 15.317 -36.165 -47.375 1.00 36.72 896 ARG A CA 1
ATOM 6826 C C . ARG A 1 896 ? 14.312 -37.316 -47.190 1.00 36.72 896 ARG A C 1
ATOM 6828 O O . ARG A 1 896 ? 14.708 -38.469 -47.021 1.00 36.72 896 ARG A O 1
ATOM 6835 N N . ARG A 1 897 ? 13.018 -37.040 -47.387 1.00 29.31 897 ARG A N 1
ATOM 6836 C CA . ARG A 1 897 ? 12.036 -38.014 -47.921 1.00 29.31 897 ARG A CA 1
ATOM 6837 C C . ARG A 1 897 ? 10.882 -37.284 -48.632 1.00 29.31 897 ARG A C 1
ATOM 6839 O O . ARG A 1 897 ? 10.439 -36.260 -48.123 1.00 29.31 897 ARG A O 1
ATOM 6846 N N . PRO A 1 898 ? 10.420 -37.757 -49.806 1.00 35.50 898 PRO A N 1
ATOM 6847 C CA . PRO A 1 898 ? 9.322 -37.128 -50.536 1.00 35.50 898 PRO A CA 1
ATOM 6848 C C . PRO A 1 898 ? 7.956 -37.584 -50.004 1.00 35.50 898 PRO A C 1
ATOM 6850 O O . PRO A 1 898 ? 7.803 -38.729 -49.579 1.00 35.50 898 PRO A O 1
ATOM 6853 N N . VAL A 1 899 ? 6.952 -36.711 -50.105 1.00 31.28 899 VAL A N 1
ATOM 6854 C CA . VAL A 1 899 ? 5.529 -37.031 -49.898 1.00 31.28 899 VAL A CA 1
ATOM 6855 C C . VAL A 1 899 ? 4.749 -36.531 -51.119 1.00 31.28 899 VAL A C 1
ATOM 6857 O O . VAL A 1 899 ? 5.122 -35.525 -51.721 1.00 31.28 899 VAL A O 1
ATOM 6860 N N . ALA A 1 900 ? 3.737 -37.290 -51.539 1.00 28.58 900 ALA A N 1
ATOM 6861 C CA . ALA A 1 900 ? 3.072 -37.133 -52.831 1.00 28.58 900 ALA A CA 1
ATOM 6862 C C . ALA A 1 900 ? 1.850 -36.192 -52.802 1.00 28.58 900 ALA A C 1
ATOM 6864 O O . ALA A 1 900 ? 1.308 -35.875 -51.745 1.00 28.58 900 ALA A O 1
ATOM 6865 N N . LEU A 1 901 ? 1.409 -35.795 -54.000 1.00 28.33 901 LEU A N 1
ATOM 6866 C CA . LEU A 1 901 ? 0.127 -35.128 -54.255 1.00 28.33 901 LEU A CA 1
ATOM 6867 C C . LEU A 1 901 ? -1.059 -36.037 -53.890 1.00 28.33 901 LEU A C 1
ATOM 6869 O O . LEU A 1 901 ? -0.950 -37.263 -53.989 1.00 28.33 901 LEU A O 1
ATOM 6873 N N . PRO A 1 902 ? -2.217 -35.439 -53.568 1.00 32.62 902 PRO A N 1
ATOM 6874 C CA . PRO A 1 902 ? -3.385 -35.711 -54.415 1.00 32.62 902 PRO A CA 1
ATOM 6875 C C . PRO A 1 902 ? -4.022 -34.470 -55.067 1.00 32.62 902 PRO A C 1
ATOM 6877 O O . PRO A 1 902 ? -4.026 -33.369 -54.522 1.00 32.62 902 PRO A O 1
ATOM 6880 N N . ASN A 1 903 ? -4.616 -34.734 -56.228 1.00 26.41 903 ASN A N 1
ATOM 6881 C CA . ASN A 1 903 ? -5.641 -33.969 -56.950 1.00 26.41 903 ASN A CA 1
ATOM 6882 C C . ASN A 1 903 ? -6.966 -33.843 -56.127 1.00 26.41 903 ASN A C 1
ATOM 6884 O O . ASN A 1 903 ? -7.125 -34.552 -55.137 1.00 26.41 903 ASN A O 1
ATOM 6888 N N . ASP A 1 904 ? -7.978 -33.023 -56.464 1.00 30.59 904 ASP A N 1
ATOM 6889 C CA . ASP A 1 904 ? -8.203 -32.202 -57.672 1.00 30.59 904 ASP A CA 1
ATOM 6890 C C . ASP A 1 904 ? -9.162 -30.999 -57.456 1.00 30.59 904 ASP A C 1
ATOM 6892 O O . ASP A 1 904 ? -9.945 -30.979 -56.513 1.00 30.59 904 ASP A O 1
ATOM 6896 N N . ASN A 1 905 ? -9.122 -30.057 -58.410 1.00 27.55 905 ASN A N 1
ATOM 6897 C CA . ASN A 1 905 ? -10.189 -29.172 -58.935 1.00 27.55 905 ASN A CA 1
ATOM 6898 C C . ASN A 1 905 ? -11.400 -28.728 -58.070 1.00 27.55 905 ASN A C 1
ATOM 6900 O O . ASN A 1 905 ? -12.255 -29.539 -57.723 1.00 27.55 905 ASN A O 1
ATOM 6904 N N . ASN A 1 906 ? -11.682 -27.409 -58.060 1.00 27.83 906 ASN A N 1
ATOM 6905 C CA . ASN A 1 906 ? -12.469 -26.817 -59.167 1.00 27.83 906 ASN A CA 1
ATOM 6906 C C . ASN A 1 906 ? -12.468 -25.265 -59.238 1.00 27.83 906 ASN A C 1
ATOM 6908 O O . ASN A 1 906 ? -12.711 -24.614 -58.233 1.00 27.83 906 ASN A O 1
ATOM 6912 N N . ASN A 1 907 ? -12.307 -24.735 -60.464 1.00 27.25 907 ASN A N 1
ATOM 6913 C CA . ASN A 1 907 ? -12.925 -23.530 -61.076 1.00 27.25 907 ASN A CA 1
ATOM 6914 C C . ASN A 1 907 ? -12.949 -22.134 -60.385 1.00 27.25 907 ASN A C 1
ATOM 6916 O O . ASN A 1 907 ? -13.248 -22.014 -59.208 1.00 27.25 907 ASN A O 1
ATOM 6920 N N . GLN A 1 908 ? -12.831 -20.995 -61.099 1.00 25.48 908 GLN A N 1
ATOM 6921 C CA . GLN A 1 908 ? -12.261 -20.657 -62.431 1.00 25.48 908 GLN A CA 1
ATOM 6922 C C . GLN A 1 908 ? -12.226 -19.107 -62.614 1.00 25.48 908 GLN A C 1
ATOM 6924 O O . GLN A 1 908 ? -12.671 -18.390 -61.725 1.00 25.48 908 GLN A O 1
ATOM 6929 N N . HIS A 1 909 ? -11.764 -18.620 -63.784 1.00 28.77 909 HIS A N 1
ATOM 6930 C CA . HIS A 1 909 ? -11.693 -17.203 -64.239 1.00 28.77 909 HIS A CA 1
ATOM 6931 C C . HIS A 1 909 ? -10.593 -16.353 -63.545 1.00 28.77 909 HIS A C 1
ATOM 6933 O O . HIS A 1 909 ? -10.758 -15.970 -62.394 1.00 28.77 909 HIS A O 1
ATOM 6939 N N . GLU A 1 910 ? -9.394 -16.062 -64.085 1.00 26.20 910 GLU A N 1
ATOM 6940 C CA . GLU A 1 910 ? -8.832 -15.888 -65.457 1.00 26.20 910 GLU A CA 1
ATOM 6941 C C . GLU A 1 910 ? -8.774 -14.406 -65.933 1.00 26.20 910 GLU A C 1
ATOM 6943 O O . GLU A 1 910 ? -9.763 -13.687 -65.824 1.00 26.20 910 GLU A O 1
ATOM 6948 N N . ARG A 1 911 ? -7.630 -14.018 -66.544 1.00 26.48 911 ARG A N 1
ATOM 6949 C CA . ARG A 1 911 ? -7.307 -12.768 -67.301 1.00 26.48 911 ARG A CA 1
ATOM 6950 C C . ARG A 1 911 ? -6.981 -11.474 -66.513 1.00 26.48 911 ARG A C 1
ATOM 6952 O O . ARG A 1 911 ? -7.587 -11.207 -65.486 1.00 26.48 911 ARG A O 1
ATOM 6959 N N . ASP A 1 912 ? -6.073 -10.581 -66.955 1.00 26.23 912 ASP A N 1
ATOM 6960 C CA . ASP A 1 912 ? -4.923 -10.738 -67.880 1.00 26.23 912 ASP A CA 1
ATOM 6961 C C . ASP A 1 912 ? -3.863 -9.596 -67.795 1.00 26.23 912 ASP A C 1
ATOM 6963 O O . ASP A 1 912 ? -4.114 -8.512 -67.282 1.00 26.23 912 ASP A O 1
ATOM 6967 N N . PHE A 1 913 ? -2.667 -9.880 -68.334 1.00 24.83 913 PHE A N 1
ATOM 6968 C CA . PHE A 1 913 ? -1.583 -9.002 -68.851 1.00 24.83 913 PHE A CA 1
ATOM 6969 C C . PHE A 1 913 ? -1.360 -7.530 -68.381 1.00 24.83 913 PHE A C 1
ATOM 6971 O O . PHE A 1 913 ? -1.867 -6.588 -68.975 1.00 24.83 913 PHE A O 1
ATOM 6978 N N . ARG A 1 914 ? -0.314 -7.374 -67.542 1.00 23.56 914 ARG A N 1
ATOM 6979 C CA . ARG A 1 914 ? 0.993 -6.681 -67.807 1.00 23.56 914 ARG A CA 1
ATOM 6980 C C . ARG A 1 914 ? 1.091 -5.139 -68.089 1.00 23.56 914 ARG A C 1
ATOM 6982 O O . ARG A 1 914 ? 0.092 -4.480 -68.329 1.00 23.56 914 ARG A O 1
ATOM 6989 N N . PRO A 1 915 ? 2.306 -4.522 -67.967 1.00 48.53 915 PRO A N 1
ATOM 6990 C CA . PRO A 1 915 ? 2.465 -3.092 -67.613 1.00 48.53 915 PRO A CA 1
ATOM 6991 C C . PRO A 1 915 ? 3.255 -2.215 -68.619 1.00 48.53 915 PRO A C 1
ATOM 6993 O O . PRO A 1 915 ? 3.922 -2.746 -69.509 1.00 48.53 915 PRO A O 1
ATOM 6996 N N . MET A 1 916 ? 3.334 -0.883 -68.396 1.00 21.89 916 MET A N 1
ATOM 6997 C CA . MET A 1 916 ? 4.342 -0.038 -69.075 1.00 21.89 916 MET A CA 1
ATOM 6998 C C . MET A 1 916 ? 4.764 1.291 -68.381 1.00 21.89 916 MET A C 1
ATOM 7000 O O . MET A 1 916 ? 3.941 2.164 -68.159 1.00 21.89 916 MET A O 1
ATOM 7004 N N . ARG A 1 917 ? 6.090 1.422 -68.159 1.00 25.73 917 ARG A N 1
ATOM 7005 C CA . ARG A 1 917 ? 7.011 2.602 -68.228 1.00 25.73 917 ARG A CA 1
ATOM 7006 C C . ARG A 1 917 ? 6.770 3.947 -67.489 1.00 25.73 917 ARG A C 1
ATOM 7008 O O . ARG A 1 917 ? 5.723 4.569 -67.579 1.00 25.73 917 ARG A O 1
ATOM 7015 N N . SER A 1 918 ? 7.878 4.471 -66.940 1.00 26.69 918 SER A N 1
ATOM 7016 C CA . SER A 1 918 ? 8.143 5.884 -66.569 1.00 26.69 918 SER A CA 1
ATOM 7017 C C . SER A 1 918 ? 8.591 6.753 -67.770 1.00 26.69 918 SER A C 1
ATOM 7019 O O . SER A 1 918 ? 8.924 6.199 -68.823 1.00 26.69 918 SER A O 1
ATOM 7021 N N . PRO A 1 919 ? 8.658 8.096 -67.624 1.00 36.34 919 PRO A N 1
ATOM 7022 C CA . PRO A 1 919 ? 9.952 8.806 -67.434 1.00 36.34 919 PRO A CA 1
ATOM 7023 C C . PRO A 1 919 ? 9.910 9.833 -66.257 1.00 36.34 919 PRO A C 1
ATOM 7025 O O . PRO A 1 919 ? 8.821 10.256 -65.898 1.00 36.34 919 PRO A O 1
ATOM 7028 N N . VAL A 1 920 ? 10.950 10.156 -65.459 1.00 26.89 920 VAL A N 1
ATOM 7029 C CA . VAL A 1 920 ? 12.342 10.688 -65.642 1.00 26.89 920 VAL A CA 1
ATOM 7030 C C . VAL A 1 920 ? 12.405 12.237 -65.790 1.00 26.89 920 VAL A C 1
ATOM 7032 O O . VAL A 1 920 ? 11.566 12.801 -66.478 1.00 26.89 920 VAL A O 1
ATOM 7035 N N . VAL A 1 921 ? 13.431 12.871 -65.167 1.00 27.95 921 VAL A N 1
ATOM 7036 C CA . VAL A 1 921 ? 13.819 14.323 -65.088 1.00 27.95 921 VAL A CA 1
ATOM 7037 C C . VAL A 1 921 ? 12.841 15.303 -64.378 1.00 27.95 921 VAL A C 1
ATOM 7039 O O . VAL A 1 921 ? 11.642 15.074 -64.399 1.00 27.95 921 VAL A O 1
ATOM 7042 N N . SER A 1 922 ? 13.239 16.381 -63.662 1.00 25.89 922 SER A N 1
ATOM 7043 C CA . SER A 1 922 ? 14.545 17.057 -63.402 1.00 25.89 922 SER A CA 1
ATOM 7044 C C . SER A 1 922 ? 14.641 17.667 -61.976 1.00 25.89 922 SER A C 1
ATOM 7046 O O . SER A 1 922 ? 13.623 17.937 -61.348 1.00 25.89 922 SER A O 1
ATOM 7048 N N . ARG A 1 923 ? 15.863 17.991 -61.503 1.00 24.67 923 ARG A N 1
ATOM 7049 C CA . ARG A 1 923 ? 16.137 19.012 -60.449 1.00 24.67 923 ARG A CA 1
ATOM 7050 C C . ARG A 1 923 ? 16.326 20.410 -61.086 1.00 24.67 923 ARG A C 1
ATOM 7052 O O . ARG A 1 923 ? 16.589 20.472 -62.286 1.00 24.67 923 ARG A O 1
ATOM 7059 N N . PRO A 1 924 ? 16.268 21.511 -60.307 1.00 31.22 924 PRO A N 1
ATOM 7060 C CA . PRO A 1 924 ? 17.536 22.152 -59.904 1.00 31.22 924 PRO A CA 1
ATOM 7061 C C . PRO A 1 924 ? 17.581 22.652 -58.437 1.00 31.22 924 PRO A C 1
ATOM 7063 O O . PRO A 1 924 ? 16.622 22.530 -57.681 1.00 31.22 924 PRO A O 1
ATOM 7066 N N . SER A 1 925 ? 18.744 23.179 -58.039 1.00 24.70 925 SER A N 1
ATOM 7067 C CA . SER A 1 925 ? 19.024 23.948 -56.808 1.00 24.70 925 SER A CA 1
ATOM 7068 C C . SER A 1 925 ? 18.800 25.470 -57.054 1.00 24.70 925 SER A C 1
ATOM 7070 O O . SER A 1 925 ? 18.342 25.817 -58.137 1.00 24.70 925 SER A O 1
ATOM 7072 N N . SER A 1 926 ? 19.062 26.459 -56.178 1.00 26.69 926 SER A N 1
ATOM 7073 C CA . SER A 1 926 ? 19.807 26.557 -54.897 1.00 26.69 926 SER A CA 1
ATOM 7074 C C . SER A 1 926 ? 19.463 27.884 -54.161 1.00 26.69 926 SER A C 1
ATOM 7076 O O . SER A 1 926 ? 18.768 28.719 -54.723 1.00 26.69 926 SER A O 1
ATOM 7078 N N . SER A 1 927 ? 20.061 28.099 -52.971 1.00 26.81 927 SER A N 1
ATOM 7079 C CA . SER A 1 927 ? 20.405 29.402 -52.327 1.00 26.81 927 SER A CA 1
ATOM 7080 C C . SER A 1 927 ? 19.311 30.410 -51.900 1.00 26.81 927 SER A C 1
ATOM 7082 O O . SER A 1 927 ? 18.615 30.967 -52.735 1.00 26.81 927 SER A O 1
ATOM 7084 N N . ARG A 1 928 ? 19.278 30.697 -50.578 1.00 28.44 928 ARG A N 1
ATOM 7085 C CA . ARG A 1 928 ? 19.598 31.991 -49.894 1.00 28.44 928 ARG A CA 1
ATOM 7086 C C . ARG A 1 928 ? 19.366 33.307 -50.689 1.00 28.44 928 ARG A C 1
ATOM 7088 O O . ARG A 1 928 ? 19.743 33.371 -51.847 1.00 28.44 928 ARG A O 1
ATOM 7095 N N . ASP A 1 929 ? 18.906 34.433 -50.119 1.00 26.00 929 ASP A N 1
ATOM 7096 C CA . ASP A 1 929 ? 19.035 34.942 -48.733 1.00 26.00 929 ASP A CA 1
ATOM 7097 C C . ASP A 1 929 ? 18.086 36.158 -48.443 1.00 26.00 929 ASP A C 1
ATOM 7099 O O . ASP A 1 929 ? 17.341 36.581 -49.320 1.00 26.00 929 ASP A O 1
ATOM 7103 N N . HIS A 1 930 ? 18.192 36.766 -47.247 1.00 27.75 930 HIS A N 1
ATOM 7104 C CA . HIS A 1 930 ? 17.850 38.173 -46.894 1.00 27.75 930 HIS A CA 1
ATOM 7105 C C . HIS A 1 930 ? 16.374 38.651 -46.761 1.00 27.75 930 HIS A C 1
ATOM 7107 O O . HIS A 1 930 ? 15.807 39.334 -47.608 1.00 27.75 930 HIS A O 1
ATOM 7113 N N . ARG A 1 931 ? 15.827 38.441 -45.553 1.00 24.28 931 ARG A N 1
ATOM 7114 C CA . ARG A 1 931 ? 15.256 39.458 -44.624 1.00 24.28 931 ARG A CA 1
ATOM 7115 C C . ARG A 1 931 ? 15.128 40.923 -45.128 1.00 24.28 931 ARG A C 1
ATOM 7117 O O . ARG A 1 931 ? 16.154 41.561 -45.324 1.00 24.28 931 ARG A O 1
ATOM 7124 N N . HIS A 1 932 ? 13.921 41.514 -45.080 1.00 27.09 932 HIS A N 1
ATOM 7125 C CA . HIS A 1 932 ? 13.581 42.656 -44.188 1.00 27.09 932 HIS A CA 1
ATOM 7126 C C . HIS A 1 932 ? 12.071 43.011 -44.175 1.00 27.09 932 HIS A C 1
ATOM 7128 O O . HIS A 1 932 ? 11.313 42.610 -45.051 1.00 27.09 932 HIS A O 1
ATOM 7134 N N . GLN A 1 933 ? 11.636 43.719 -43.124 1.00 26.44 933 GLN A N 1
ATOM 7135 C CA . GLN A 1 933 ? 10.257 44.195 -42.879 1.00 26.44 933 GLN A CA 1
ATOM 7136 C C . GLN A 1 933 ? 10.007 45.572 -43.526 1.00 26.44 933 GLN A C 1
ATOM 7138 O O . GLN A 1 933 ? 10.982 46.269 -43.781 1.00 26.44 933 GLN A O 1
ATOM 7143 N N . HIS A 1 934 ? 8.743 46.022 -43.635 1.00 26.48 934 HIS A N 1
ATOM 7144 C CA . HIS A 1 934 ? 8.268 47.294 -43.031 1.00 26.48 934 HIS A CA 1
ATOM 7145 C C . HIS A 1 934 ? 6.750 47.551 -43.239 1.00 26.48 934 HIS A C 1
ATOM 7147 O O . HIS A 1 934 ? 6.287 47.497 -44.368 1.00 26.48 934 HIS A O 1
ATOM 7153 N N . HIS A 1 935 ? 6.053 47.951 -42.154 1.00 28.34 935 HIS A N 1
ATOM 7154 C CA . HIS A 1 935 ? 4.953 48.960 -42.095 1.00 28.34 935 HIS A CA 1
ATOM 7155 C C . HIS A 1 935 ? 3.608 48.736 -42.867 1.00 28.34 935 HIS A C 1
ATOM 7157 O O . HIS A 1 935 ? 3.560 47.984 -43.826 1.00 28.34 935 HIS A O 1
ATOM 7163 N N . GLN A 1 936 ? 2.448 49.342 -42.516 1.00 24.23 936 GLN A N 1
ATOM 7164 C CA . GLN A 1 936 ? 1.991 50.062 -41.298 1.00 24.23 936 GLN A CA 1
ATOM 7165 C C . GLN A 1 936 ? 0.440 50.202 -41.221 1.00 24.23 936 GLN A C 1
ATOM 7167 O O . GLN A 1 936 ? -0.181 50.527 -42.221 1.00 24.23 936 GLN A O 1
ATOM 7172 N N . GLN A 1 937 ? -0.108 50.110 -39.994 1.00 25.89 937 GLN A N 1
ATOM 7173 C CA . GLN A 1 937 ? -1.160 50.965 -39.371 1.00 25.89 937 GLN A CA 1
ATOM 7174 C C . GLN A 1 937 ? -2.601 51.148 -39.940 1.00 25.89 937 GLN A C 1
ATOM 7176 O O . GLN A 1 937 ? -2.910 50.904 -41.095 1.00 25.89 937 GLN A O 1
ATOM 7181 N N . HIS A 1 938 ? -3.433 51.699 -39.031 1.00 26.17 938 HIS A N 1
ATOM 7182 C CA . HIS A 1 938 ? -4.809 52.234 -39.125 1.00 26.17 938 HIS A CA 1
ATOM 7183 C C . HIS A 1 938 ? -5.956 51.206 -39.270 1.00 26.17 938 HIS A C 1
ATOM 7185 O O . HIS A 1 938 ? -5.911 50.345 -40.135 1.00 26.17 938 HIS A O 1
ATOM 7191 N N . MET A 1 939 ? -6.943 51.111 -38.357 1.00 24.11 939 MET A N 1
ATOM 7192 C CA . MET A 1 939 ? -7.832 52.075 -37.642 1.00 24.11 939 MET A CA 1
ATOM 7193 C C . MET A 1 939 ? -9.158 52.327 -38.381 1.00 24.11 939 MET A C 1
ATOM 7195 O O . MET A 1 939 ? -9.146 52.726 -39.540 1.00 24.11 939 MET A O 1
ATOM 7199 N N . GLY A 1 940 ? -10.285 52.173 -37.672 1.00 25.83 940 GLY A N 1
ATOM 7200 C CA . GLY A 1 940 ? -11.629 52.511 -38.159 1.00 25.83 940 GLY A CA 1
ATOM 7201 C C . GLY A 1 940 ? -12.757 51.853 -37.350 1.00 25.83 940 GLY A C 1
ATOM 7202 O O . GLY A 1 940 ? -13.008 50.660 -37.496 1.00 25.83 940 GLY A O 1
ATOM 7203 N N . ASP A 1 941 ? -13.442 52.625 -36.505 1.00 25.72 941 ASP A N 1
ATOM 7204 C CA . ASP A 1 941 ? -14.602 52.186 -35.712 1.00 25.72 941 ASP A CA 1
ATOM 7205 C C . ASP A 1 941 ? -15.901 52.075 -36.531 1.00 25.72 941 ASP A C 1
ATOM 7207 O O . ASP A 1 941 ? -16.086 52.820 -37.494 1.00 25.72 941 ASP A O 1
ATOM 7211 N N . SER A 1 942 ? -16.880 51.288 -36.050 1.00 26.30 942 SER A N 1
ATOM 7212 C CA . SER A 1 942 ? -18.210 51.808 -35.628 1.00 26.30 942 SER A CA 1
ATOM 7213 C C . SER A 1 942 ? -19.260 50.717 -35.344 1.00 26.30 942 SER A C 1
ATOM 7215 O O . SER A 1 942 ? -19.167 49.588 -35.818 1.00 26.30 942 SER A O 1
ATOM 7217 N N . ARG A 1 943 ? -20.305 51.074 -34.578 1.00 29.05 943 ARG A N 1
ATOM 7218 C CA . ARG A 1 943 ? -21.477 50.230 -34.256 1.00 29.05 943 ARG A CA 1
ATOM 7219 C C . ARG A 1 943 ? -22.780 50.831 -34.798 1.00 29.05 943 ARG A C 1
ATOM 7221 O O . ARG A 1 943 ? -23.047 52.002 -34.559 1.00 29.05 943 ARG A O 1
ATOM 7228 N N . SER A 1 944 ? -23.651 50.006 -35.378 1.00 25.41 944 SER A N 1
ATOM 7229 C CA . SER A 1 944 ? -25.128 50.130 -35.354 1.00 25.41 944 SER A CA 1
ATOM 7230 C C . SER A 1 944 ? -25.744 48.868 -35.997 1.00 25.41 944 SER A C 1
ATOM 7232 O O . SER A 1 944 ? -25.041 48.193 -36.739 1.00 25.41 944 SER A O 1
ATOM 7234 N N . SER A 1 945 ? -26.991 48.415 -35.807 1.00 27.20 945 SER A N 1
ATOM 7235 C CA . SER A 1 945 ? -28.130 48.665 -34.894 1.00 27.20 945 SER A CA 1
ATOM 7236 C C . SER A 1 945 ? -29.431 48.757 -35.712 1.00 27.20 945 SER A C 1
ATOM 7238 O O . SER A 1 945 ? -29.585 49.661 -36.527 1.00 27.20 945 SER A O 1
ATOM 7240 N N . GLY A 1 946 ? -30.377 47.849 -35.442 1.00 25.02 946 GLY A N 1
ATOM 7241 C CA . GLY A 1 946 ? -31.739 47.837 -35.996 1.00 25.02 946 GLY A CA 1
ATOM 7242 C C . GLY A 1 946 ? -31.958 46.894 -37.199 1.00 25.02 946 GLY A C 1
ATOM 7243 O O . GLY A 1 946 ? -31.051 46.729 -38.003 1.00 25.02 946 GLY A O 1
ATOM 7244 N N . SER A 1 947 ? -33.131 46.302 -37.479 1.00 25.27 947 SER A N 1
ATOM 7245 C CA . SER A 1 947 ? -34.320 45.839 -36.710 1.00 25.27 947 SER A CA 1
ATOM 7246 C C . SER A 1 947 ? -35.535 45.784 -37.663 1.00 25.27 947 SER A C 1
ATOM 7248 O O . SER A 1 947 ? -35.780 46.778 -38.347 1.00 25.27 947 SER A O 1
ATOM 7250 N N . ARG A 1 948 ? -36.276 44.656 -37.684 1.00 25.70 948 ARG A N 1
ATOM 7251 C CA . ARG A 1 948 ? -37.688 44.404 -38.124 1.00 25.70 948 ARG A CA 1
ATOM 7252 C C . ARG A 1 948 ? -37.849 42.874 -38.334 1.00 25.70 948 ARG A C 1
ATOM 7254 O O . ARG A 1 948 ? -36.971 42.289 -38.950 1.00 25.70 948 ARG A O 1
ATOM 7261 N N . THR A 1 949 ? -38.746 42.103 -37.690 1.00 24.92 949 THR A N 1
ATOM 7262 C CA . THR A 1 949 ? -40.240 42.057 -37.695 1.00 24.92 949 THR A CA 1
ATOM 7263 C C . THR A 1 949 ? -40.824 41.666 -39.078 1.00 24.92 949 THR A C 1
ATOM 7265 O O . THR A 1 949 ? -40.357 42.219 -40.064 1.00 24.92 949 THR A O 1
ATOM 7268 N N . VAL A 1 950 ? -41.845 40.797 -39.248 1.00 26.11 950 VAL A N 1
ATOM 7269 C CA . VAL A 1 950 ? -42.829 40.223 -38.288 1.00 26.11 950 VAL A CA 1
ATOM 7270 C C . VAL A 1 950 ? -43.583 38.977 -38.855 1.00 26.11 950 VAL A C 1
ATOM 7272 O O . VAL A 1 950 ? -43.726 38.888 -40.068 1.00 26.11 950 VAL A O 1
ATOM 7275 N N . THR A 1 951 ? -44.155 38.103 -37.992 1.00 25.50 951 THR A N 1
ATOM 7276 C CA . THR A 1 951 ? -45.214 37.055 -38.252 1.00 25.50 951 THR A CA 1
ATOM 7277 C C . THR A 1 951 ? -44.959 35.913 -39.274 1.00 25.50 951 THR A C 1
ATOM 7279 O O . THR A 1 951 ? -44.088 36.044 -40.118 1.00 25.50 951 THR A O 1
ATOM 7282 N N . ALA A 1 952 ? -45.716 34.793 -39.338 1.00 25.17 952 ALA A N 1
ATOM 7283 C CA . ALA A 1 952 ? -46.467 33.951 -38.362 1.00 25.17 952 ALA A CA 1
ATOM 7284 C C . ALA A 1 952 ? -47.052 32.689 -39.083 1.00 25.17 952 ALA A C 1
ATOM 7286 O O . ALA A 1 952 ? -46.876 32.551 -40.289 1.00 25.17 952 ALA A O 1
ATOM 7287 N N . THR A 1 953 ? -47.832 31.850 -38.367 1.00 26.06 953 THR A N 1
ATOM 7288 C CA . THR A 1 953 ? -48.678 30.702 -38.830 1.00 26.06 953 THR A CA 1
ATOM 7289 C C . THR A 1 953 ? -47.968 29.383 -39.216 1.00 26.06 953 THR A C 1
ATOM 7291 O O . THR A 1 953 ? -46.837 29.426 -39.680 1.00 26.06 953 THR A O 1
ATOM 7294 N N . SER A 1 954 ? -48.563 28.175 -39.099 1.00 27.75 954 SER A N 1
ATOM 7295 C CA . SER A 1 954 ? -49.440 27.582 -38.045 1.00 27.75 954 SER A CA 1
ATOM 7296 C C . SER A 1 954 ? -49.727 26.082 -38.317 1.00 27.75 954 SER A C 1
ATOM 7298 O O . SER A 1 954 ? -50.208 25.767 -39.401 1.00 27.75 954 SER A O 1
ATOM 7300 N N . GLY A 1 955 ? -49.582 25.198 -37.314 1.00 25.91 955 GLY A N 1
ATOM 7301 C CA . GLY A 1 955 ? -50.058 23.791 -37.342 1.00 25.91 955 GLY A CA 1
ATOM 7302 C C . GLY A 1 955 ? -49.247 22.810 -38.220 1.00 25.91 955 GLY A C 1
ATOM 7303 O O . GLY A 1 955 ? -48.403 23.232 -39.001 1.00 25.91 955 GLY A O 1
ATOM 7304 N N . GLY A 1 956 ? -49.431 21.485 -38.123 1.00 25.16 956 GLY A N 1
ATOM 7305 C CA . GLY A 1 956 ? -50.243 20.734 -37.149 1.00 25.16 956 GLY A CA 1
ATOM 7306 C C . GLY A 1 956 ? -50.419 19.236 -37.489 1.00 25.16 956 GLY A C 1
ATOM 7307 O O . GLY A 1 956 ? -51.193 18.911 -38.376 1.00 25.16 956 GLY A O 1
ATOM 7308 N N . ASP A 1 957 ? -49.748 18.369 -36.722 1.00 25.89 957 ASP A N 1
ATOM 7309 C CA . ASP A 1 957 ? -50.011 16.934 -36.459 1.00 25.89 957 ASP A CA 1
ATOM 7310 C C . ASP A 1 957 ? -49.958 15.792 -37.516 1.00 25.89 957 ASP A C 1
ATOM 7312 O O . ASP A 1 957 ? -50.453 15.852 -38.635 1.00 25.89 957 ASP A O 1
ATOM 7316 N N . SER A 1 958 ? -49.511 14.639 -36.985 1.00 26.42 958 SER A N 1
ATOM 7317 C CA . SER A 1 958 ? -49.899 13.241 -37.297 1.00 26.42 958 SER A CA 1
ATOM 7318 C C . SER A 1 958 ? -49.284 12.423 -38.468 1.00 26.42 958 SER A C 1
ATOM 7320 O O . SER A 1 958 ? -49.841 12.291 -39.550 1.00 26.42 958 SER A O 1
ATOM 7322 N N . SER A 1 959 ? -48.278 11.608 -38.099 1.00 26.64 959 SER A N 1
ATOM 7323 C CA . SER A 1 959 ? -48.058 10.193 -38.510 1.00 26.64 959 SER A CA 1
ATOM 7324 C C . SER A 1 959 ? -47.602 9.810 -39.943 1.00 26.64 959 SER A C 1
ATOM 7326 O O . SER A 1 959 ? -48.153 10.262 -40.935 1.00 26.64 959 SER A O 1
ATOM 7328 N N . GLY A 1 960 ? -46.687 8.820 -40.044 1.00 24.61 960 GLY A N 1
ATOM 7329 C CA . GLY A 1 960 ? -46.721 7.854 -41.167 1.00 24.61 960 GLY A CA 1
ATOM 7330 C C . GLY A 1 960 ? -45.455 7.526 -41.993 1.00 24.61 960 GLY A C 1
ATOM 7331 O O . GLY A 1 960 ? -45.483 7.707 -43.201 1.00 24.61 960 GLY A O 1
ATOM 7332 N N . ARG A 1 961 ? -44.463 6.835 -41.395 1.00 27.03 961 ARG A N 1
ATOM 7333 C CA . ARG A 1 961 ? -43.495 5.896 -42.046 1.00 27.03 961 ARG A CA 1
ATOM 7334 C C . ARG A 1 961 ? -42.344 6.395 -42.971 1.00 27.03 961 ARG A C 1
ATOM 7336 O O . ARG A 1 961 ? -42.486 7.285 -43.791 1.00 27.03 961 ARG A O 1
ATOM 7343 N N . LEU A 1 962 ? -41.273 5.578 -42.910 1.00 24.77 962 LEU A N 1
ATOM 7344 C CA . LEU A 1 962 ? -40.216 5.252 -43.901 1.00 24.77 962 LEU A CA 1
ATOM 7345 C C . LEU A 1 962 ? -38.936 6.119 -44.046 1.00 24.77 962 LEU A C 1
ATOM 7347 O O . LEU A 1 962 ? -38.953 7.249 -44.508 1.00 24.77 962 LEU A O 1
ATOM 7351 N N . SER A 1 963 ? -37.805 5.444 -43.762 1.00 25.33 963 SER A N 1
ATOM 7352 C CA . SER A 1 963 ? -36.436 5.600 -44.313 1.00 25.33 963 SER A CA 1
ATOM 7353 C C . SER A 1 963 ? -35.786 6.994 -44.380 1.00 25.33 963 SER A C 1
ATOM 7355 O O . SER A 1 963 ? -36.069 7.785 -45.274 1.00 25.33 963 SER A O 1
ATOM 7357 N N . GLY A 1 964 ? -34.786 7.226 -43.518 1.00 29.58 964 GLY A N 1
ATOM 7358 C CA . GLY A 1 964 ? -33.854 8.360 -43.620 1.00 29.58 964 GLY A CA 1
ATOM 7359 C C . GLY A 1 964 ? -32.601 8.080 -44.482 1.00 29.58 964 GLY A C 1
ATOM 7360 O O . GLY A 1 964 ? -32.352 6.930 -44.850 1.00 29.58 964 GLY A O 1
ATOM 7361 N N . PRO A 1 965 ? -31.787 9.112 -44.789 1.00 31.73 965 PRO A N 1
ATOM 7362 C CA . PRO A 1 965 ? -30.589 8.995 -45.623 1.00 31.73 965 PRO A CA 1
ATOM 7363 C C . PRO A 1 965 ? -29.321 8.612 -44.835 1.00 31.73 965 PRO A C 1
ATOM 7365 O O . PRO A 1 965 ? -29.093 9.045 -43.706 1.00 31.73 965 PRO A O 1
ATOM 7368 N N . THR A 1 966 ? -28.449 7.825 -45.466 1.00 28.52 966 THR A N 1
ATOM 7369 C CA . THR A 1 966 ? -27.225 7.259 -44.874 1.00 28.52 966 THR A CA 1
ATOM 7370 C C . THR A 1 966 ? -26.005 8.189 -44.930 1.00 28.52 966 THR A C 1
ATOM 7372 O O . THR A 1 966 ? -25.693 8.754 -45.976 1.00 28.52 966 THR A O 1
ATOM 7375 N N . ARG A 1 967 ? -25.205 8.214 -43.853 1.00 37.31 967 ARG A N 1
ATOM 7376 C CA . ARG A 1 967 ? -23.746 8.482 -43.917 1.00 37.31 967 ARG A CA 1
ATOM 7377 C C . ARG A 1 967 ? -23.063 7.346 -44.715 1.00 37.31 967 ARG A C 1
ATOM 7379 O O . ARG A 1 967 ? -23.544 6.219 -44.607 1.00 37.31 967 ARG A O 1
ATOM 7386 N N . PRO A 1 968 ? -21.952 7.575 -45.455 1.00 39.53 968 PRO A N 1
ATOM 7387 C CA . PRO A 1 968 ? -20.695 7.968 -44.802 1.00 39.53 968 PRO A CA 1
ATOM 7388 C C . PRO A 1 968 ? -19.737 8.883 -45.595 1.00 39.53 968 PRO A C 1
ATOM 7390 O O . PRO A 1 968 ? -19.503 8.712 -46.788 1.00 39.53 968 PRO A O 1
ATOM 7393 N N . THR A 1 969 ? -19.014 9.745 -44.876 1.00 33.75 969 THR A N 1
ATOM 7394 C CA . THR A 1 969 ? -17.675 10.187 -45.297 1.00 33.75 969 THR A CA 1
ATOM 7395 C C . THR A 1 969 ? -16.637 9.191 -44.774 1.00 33.75 969 THR A C 1
ATOM 7397 O O . THR A 1 969 ? -16.602 8.884 -43.581 1.00 33.75 969 THR A O 1
ATOM 7400 N N . LYS A 1 970 ? -15.788 8.648 -45.657 1.00 33.09 970 LYS A N 1
ATOM 7401 C CA . LYS A 1 970 ? -14.683 7.766 -45.246 1.00 33.09 970 LYS A CA 1
ATOM 7402 C C . LYS A 1 970 ? -13.647 8.580 -44.464 1.00 33.09 970 LYS A C 1
ATOM 7404 O O . LYS A 1 970 ? -13.119 9.553 -44.997 1.00 33.09 970 LYS A O 1
ATOM 7409 N N . ARG A 1 971 ? -13.300 8.156 -43.242 1.00 34.78 971 ARG A N 1
ATOM 7410 C CA . ARG A 1 971 ? -12.036 8.581 -42.619 1.00 34.78 971 ARG A CA 1
ATOM 7411 C C . ARG A 1 971 ? -10.883 8.045 -43.470 1.00 34.78 971 ARG A C 1
ATOM 7413 O O . ARG A 1 971 ? -10.870 6.860 -43.799 1.00 34.78 971 ARG A O 1
ATOM 7420 N N . VAL A 1 972 ? -9.929 8.908 -43.810 1.00 45.31 972 VAL A N 1
ATOM 7421 C CA . VAL A 1 972 ? -8.627 8.478 -44.340 1.00 45.31 972 VAL A CA 1
ATOM 7422 C C . VAL A 1 972 ? -7.885 7.740 -43.222 1.00 45.31 972 VAL A C 1
ATOM 7424 O O . VAL A 1 972 ? -8.016 8.095 -42.050 1.00 45.31 972 VAL A O 1
ATOM 7427 N N . SER A 1 973 ? -7.142 6.688 -43.567 1.00 56.38 973 SER A N 1
ATOM 7428 C CA . SER A 1 973 ? -6.327 5.960 -42.592 1.00 56.38 973 SER A CA 1
ATOM 7429 C C . SER A 1 973 ? -5.181 6.850 -42.107 1.00 56.38 973 SER A C 1
ATOM 7431 O O . SER A 1 973 ? -4.499 7.452 -42.931 1.00 56.38 973 SER A O 1
ATOM 7433 N N . LEU A 1 974 ? -4.919 6.903 -40.796 1.00 60.88 974 LEU A N 1
ATOM 7434 C CA . LEU A 1 974 ? -3.845 7.730 -40.211 1.00 60.88 974 LEU A CA 1
ATOM 7435 C C . LEU A 1 974 ? -2.455 7.410 -40.811 1.00 60.88 974 LEU A C 1
ATOM 7437 O O . LEU A 1 974 ? -1.580 8.261 -40.907 1.00 60.88 974 LEU A O 1
ATOM 7441 N N . TRP A 1 975 ? -2.291 6.183 -41.304 1.00 63.62 975 TRP A N 1
ATOM 7442 C CA . TRP A 1 975 ? -1.102 5.654 -41.981 1.00 63.62 975 TRP A CA 1
ATOM 7443 C C . TRP A 1 975 ? -0.918 6.164 -43.423 1.00 63.62 975 TRP A C 1
ATOM 7445 O O . TRP A 1 975 ? 0.061 5.821 -44.082 1.00 63.62 975 TRP A O 1
ATOM 7455 N N . GLN A 1 976 ? -1.877 6.945 -43.923 1.00 68.62 976 GLN A N 1
ATOM 7456 C CA . GLN A 1 976 ? -1.851 7.651 -45.206 1.00 68.62 976 GLN A CA 1
ATOM 7457 C C . GLN A 1 976 ? -1.773 9.178 -45.010 1.00 68.62 976 GLN A C 1
ATOM 7459 O O . GLN A 1 976 ? -1.922 9.926 -45.975 1.00 68.62 976 GLN A O 1
ATOM 7464 N N . ASP A 1 977 ? -1.560 9.649 -43.776 1.00 79.81 977 ASP A N 1
ATOM 7465 C CA . ASP A 1 977 ? -1.425 11.073 -43.478 1.00 79.81 977 ASP A CA 1
ATOM 7466 C C . ASP A 1 977 ? -0.152 11.657 -44.129 1.00 79.81 977 ASP A C 1
ATOM 7468 O O . ASP A 1 977 ? 0.936 11.097 -43.937 1.00 79.81 977 ASP A O 1
ATOM 7472 N N . PRO A 1 978 ? -0.243 12.771 -44.884 1.00 79.31 978 PRO A N 1
ATOM 7473 C CA . PRO A 1 978 ? 0.906 13.344 -45.581 1.00 79.31 978 PRO A CA 1
ATOM 7474 C C . PRO A 1 978 ? 2.091 13.705 -44.678 1.00 79.31 978 PRO A C 1
ATOM 7476 O O . PRO A 1 978 ? 3.226 13.577 -45.128 1.00 79.31 978 PRO A O 1
ATOM 7479 N N . LEU A 1 979 ? 1.865 14.106 -43.419 1.00 78.62 979 LEU A N 1
ATOM 7480 C CA . LEU A 1 979 ? 2.950 14.454 -42.492 1.00 78.62 979 LEU A CA 1
ATOM 7481 C C . LEU A 1 979 ? 3.685 13.196 -42.009 1.00 78.62 979 LEU A C 1
ATOM 7483 O O . LEU A 1 979 ? 4.914 13.140 -42.037 1.00 78.62 979 LEU A O 1
ATOM 7487 N N . ILE A 1 980 ? 2.939 12.147 -41.646 1.00 82.25 980 ILE A N 1
ATOM 7488 C CA . ILE A 1 980 ? 3.506 10.848 -41.246 1.00 82.25 980 ILE A CA 1
ATOM 7489 C C . ILE A 1 980 ? 4.290 10.206 -42.401 1.00 82.25 980 ILE A C 1
ATOM 7491 O O . ILE A 1 980 ? 5.350 9.619 -42.182 1.00 82.25 980 ILE A O 1
ATOM 7495 N N . LEU A 1 981 ? 3.799 10.342 -43.637 1.00 83.38 981 LEU A N 1
ATOM 7496 C CA . LEU A 1 981 ? 4.490 9.856 -44.832 1.00 83.38 981 LEU A CA 1
ATOM 7497 C C . LEU A 1 981 ? 5.727 10.696 -45.191 1.00 83.38 981 LEU A C 1
ATOM 7499 O O . LEU A 1 981 ? 6.741 10.115 -45.572 1.00 83.38 981 LEU A O 1
ATOM 7503 N N . ALA A 1 982 ? 5.680 12.024 -45.042 1.00 84.38 982 ALA A N 1
ATOM 7504 C CA . ALA A 1 982 ? 6.831 12.903 -45.276 1.00 84.38 982 ALA A CA 1
ATOM 7505 C C . ALA A 1 982 ? 7.973 12.652 -44.276 1.00 84.38 982 ALA A C 1
ATOM 7507 O O . ALA A 1 982 ? 9.143 12.687 -44.653 1.00 84.38 982 ALA A O 1
ATOM 7508 N N . CYS A 1 983 ? 7.641 12.324 -43.025 1.00 87.44 983 CYS A N 1
ATOM 7509 C CA . CYS A 1 983 ? 8.607 11.954 -41.989 1.00 87.44 983 CYS A CA 1
ATOM 7510 C C . CYS A 1 983 ? 9.097 10.495 -42.074 1.00 87.44 983 CYS A C 1
ATOM 7512 O O . CYS A 1 983 ? 9.837 10.059 -41.189 1.00 87.44 983 CYS A O 1
ATOM 7514 N N . ARG A 1 984 ? 8.692 9.705 -43.081 1.00 88.56 984 ARG A N 1
ATOM 7515 C CA . ARG A 1 984 ? 9.028 8.276 -43.135 1.00 88.56 984 ARG A CA 1
ATOM 7516 C C . ARG A 1 984 ? 10.512 8.037 -43.425 1.00 88.56 984 ARG A C 1
ATOM 7518 O O . ARG A 1 984 ? 11.017 8.452 -44.465 1.00 88.56 984 ARG A O 1
ATOM 7525 N N . ILE A 1 985 ? 11.172 7.255 -42.569 1.00 91.81 985 ILE A N 1
ATOM 7526 C CA . ILE A 1 985 ? 12.553 6.783 -42.777 1.00 91.81 985 ILE A CA 1
ATOM 7527 C C . ILE A 1 985 ? 12.621 5.242 -42.861 1.00 91.81 985 ILE A C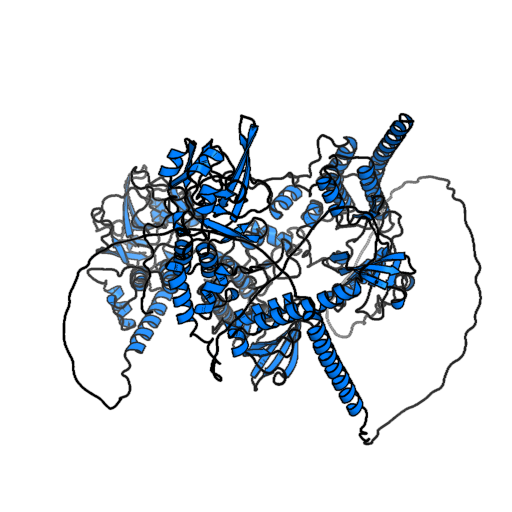 1
ATOM 7529 O O . ILE A 1 985 ? 11.738 4.562 -42.324 1.00 91.81 985 ILE A O 1
ATOM 7533 N N . PRO A 1 986 ? 13.629 4.658 -43.544 1.00 86.56 986 PRO A N 1
ATOM 7534 C CA . PRO A 1 986 ? 13.769 3.205 -43.657 1.00 86.56 986 PRO A CA 1
ATOM 7535 C C . PRO A 1 986 ? 14.099 2.558 -42.303 1.00 86.56 986 PRO A C 1
ATOM 7537 O O . PRO A 1 986 ? 14.950 3.050 -41.563 1.00 86.56 986 PRO A O 1
ATOM 7540 N N . MET A 1 987 ? 13.440 1.443 -41.974 1.00 84.12 987 MET A N 1
ATOM 7541 C CA . MET A 1 987 ? 13.628 0.745 -40.690 1.00 84.12 987 MET A CA 1
ATOM 7542 C C . MET A 1 987 ? 14.995 0.043 -40.598 1.00 84.12 987 MET A C 1
ATOM 7544 O O . MET A 1 987 ? 15.566 -0.075 -39.520 1.00 84.12 987 MET A O 1
ATOM 7548 N N . ASP A 1 988 ? 15.527 -0.385 -41.738 1.00 86.06 988 ASP A N 1
ATOM 7549 C CA . ASP A 1 988 ? 16.854 -0.973 -41.940 1.00 86.06 988 ASP A CA 1
ATOM 7550 C C . ASP A 1 988 ? 17.997 0.055 -41.866 1.00 86.06 988 ASP A C 1
ATOM 7552 O O . ASP A 1 988 ? 19.138 -0.313 -41.599 1.00 86.06 988 ASP A O 1
ATOM 7556 N N . ALA A 1 989 ? 17.696 1.350 -42.015 1.00 87.06 989 ALA A N 1
ATOM 7557 C CA . ALA A 1 989 ? 18.651 2.438 -41.799 1.00 87.06 989 ALA A CA 1
ATOM 7558 C C . ALA A 1 989 ? 18.806 2.843 -40.313 1.00 87.06 989 ALA A C 1
ATOM 7560 O O . ALA A 1 989 ? 19.568 3.765 -40.010 1.00 87.06 989 ALA A O 1
ATOM 7561 N N . LEU A 1 990 ? 18.089 2.180 -39.392 1.00 90.69 990 LEU A N 1
ATOM 7562 C CA . LEU A 1 990 ? 18.138 2.417 -37.946 1.00 90.69 990 LEU A CA 1
ATOM 7563 C C . LEU A 1 990 ? 18.859 1.286 -37.206 1.00 90.69 990 LEU A C 1
ATOM 7565 O O . LEU A 1 990 ? 18.298 0.212 -36.980 1.00 90.69 990 LEU A O 1
ATOM 7569 N N . THR A 1 991 ? 20.055 1.568 -36.695 1.00 91.44 991 THR A N 1
ATOM 7570 C CA . THR A 1 991 ? 20.700 0.685 -35.713 1.00 91.44 991 THR A CA 1
ATOM 7571 C C . THR A 1 991 ? 20.132 0.998 -34.332 1.00 91.44 991 THR A C 1
ATOM 7573 O O . THR A 1 991 ? 20.281 2.120 -33.852 1.00 91.44 991 THR A O 1
ATOM 7576 N N . THR A 1 992 ? 19.492 0.027 -33.674 1.00 89.38 992 THR A N 1
ATOM 7577 C CA . THR A 1 992 ? 19.065 0.162 -32.266 1.00 89.38 992 THR A CA 1
ATOM 7578 C C . THR A 1 992 ? 20.192 -0.308 -31.344 1.00 89.38 992 THR A C 1
ATOM 7580 O O . THR A 1 992 ? 20.726 -1.394 -31.554 1.00 89.38 992 THR A O 1
ATOM 7583 N N . GLY A 1 993 ? 20.538 0.502 -30.345 1.00 86.81 993 GLY A N 1
ATOM 7584 C CA . GLY A 1 993 ? 21.493 0.183 -29.284 1.00 86.81 993 GLY A CA 1
ATOM 7585 C C . GLY A 1 993 ? 20.800 -0.148 -27.959 1.00 86.81 993 GLY A C 1
ATOM 7586 O O . GLY A 1 993 ? 19.797 -0.862 -27.926 1.00 86.81 993 GLY A O 1
ATOM 7587 N N . GLU A 1 994 ? 21.358 0.363 -26.863 1.00 86.56 994 GLU A N 1
ATOM 7588 C CA . GLU A 1 994 ? 20.866 0.134 -25.501 1.00 86.56 994 GLU A CA 1
ATOM 7589 C C . GLU A 1 994 ? 19.532 0.836 -25.187 1.00 86.56 994 GLU A C 1
ATOM 7591 O O . GLU A 1 994 ? 19.053 1.695 -25.926 1.00 86.56 994 GLU A O 1
ATOM 7596 N N . LEU A 1 995 ? 18.910 0.446 -24.074 1.00 86.38 995 LEU A N 1
ATOM 7597 C CA . LEU A 1 995 ? 17.657 1.014 -23.579 1.00 86.38 995 LEU A CA 1
ATOM 7598 C C . LEU A 1 995 ? 17.964 2.212 -22.666 1.00 86.38 995 LEU A C 1
ATOM 7600 O O . LEU A 1 995 ? 18.443 2.020 -21.554 1.00 86.38 995 LEU A O 1
ATOM 7604 N N . LEU A 1 996 ? 17.648 3.428 -23.118 1.00 79.44 996 LEU A N 1
ATOM 7605 C CA . LEU A 1 996 ? 17.836 4.669 -22.354 1.00 79.44 996 LEU A CA 1
ATOM 7606 C C . LEU A 1 996 ? 16.779 4.843 -21.254 1.00 79.44 996 LEU A C 1
ATOM 7608 O O . LEU A 1 996 ? 17.053 5.446 -20.222 1.00 79.44 996 LEU A O 1
ATOM 7612 N N . GLY A 1 997 ? 15.561 4.330 -21.457 1.00 67.12 997 GLY A N 1
ATOM 7613 C CA . GLY A 1 997 ? 14.508 4.435 -20.448 1.00 67.12 997 GLY A CA 1
ATOM 7614 C C . GLY A 1 997 ? 13.194 3.748 -20.807 1.00 67.12 997 GLY A C 1
ATOM 7615 O O . GLY A 1 997 ? 12.938 3.381 -21.956 1.00 67.12 997 GLY A O 1
ATOM 7616 N N . ARG A 1 998 ? 12.333 3.590 -19.796 1.00 68.19 998 ARG A N 1
ATOM 7617 C CA . ARG A 1 998 ? 10.959 3.083 -19.924 1.00 68.19 998 ARG A CA 1
ATOM 7618 C C . ARG A 1 998 ? 9.984 4.057 -19.273 1.00 68.19 998 ARG A C 1
ATOM 7620 O O . ARG A 1 998 ? 10.054 4.286 -18.070 1.00 68.19 998 ARG A O 1
ATOM 7627 N N . GLY A 1 999 ? 9.075 4.606 -20.070 1.00 52.56 999 GLY A N 1
ATOM 7628 C CA . GLY A 1 999 ? 7.943 5.406 -19.609 1.00 52.56 999 GLY A CA 1
ATOM 7629 C C . GLY A 1 999 ? 6.636 4.610 -19.627 1.00 52.56 999 GLY A C 1
ATOM 7630 O O . GLY A 1 999 ? 6.571 3.489 -20.133 1.00 52.56 999 GLY A O 1
ATOM 7631 N N . SER A 1 1000 ? 5.554 5.216 -19.135 1.00 49.66 1000 SER A N 1
ATOM 7632 C CA . SER A 1 1000 ? 4.205 4.622 -19.148 1.00 49.66 1000 SER A CA 1
ATOM 7633 C C . SER A 1 1000 ? 3.710 4.267 -20.556 1.00 49.66 1000 SER A C 1
ATOM 7635 O O . SER A 1 1000 ? 2.989 3.285 -20.729 1.00 49.66 1000 SER A O 1
ATOM 7637 N N . PHE A 1 1001 ? 4.121 5.034 -21.569 1.00 50.22 1001 PHE A N 1
ATOM 7638 C CA . PHE A 1 1001 ? 3.668 4.878 -22.954 1.00 50.22 1001 PHE A CA 1
ATOM 7639 C C . PHE A 1 1001 ? 4.663 4.120 -23.853 1.00 50.22 1001 PHE A C 1
ATOM 7641 O O . PHE A 1 1001 ? 4.244 3.475 -24.817 1.00 50.22 1001 PHE A O 1
ATOM 7648 N N . GLY A 1 1002 ? 5.965 4.136 -23.542 1.00 65.25 1002 GLY A N 1
ATOM 7649 C CA . GLY A 1 1002 ? 6.981 3.590 -24.442 1.00 65.25 1002 GLY A CA 1
ATOM 7650 C C . GLY A 1 1002 ? 8.352 3.284 -23.842 1.00 65.25 1002 GLY A C 1
ATOM 7651 O O . GLY A 1 1002 ? 8.721 3.769 -22.774 1.00 65.25 1002 GLY A O 1
ATOM 7652 N N . GLU A 1 1003 ? 9.112 2.501 -24.601 1.00 81.31 1003 GLU A N 1
ATOM 7653 C CA . GLU A 1 1003 ? 10.537 2.236 -24.416 1.00 81.31 1003 GLU A CA 1
ATOM 7654 C C . GLU A 1 1003 ? 11.332 3.210 -25.298 1.00 81.31 1003 GLU A C 1
ATOM 7656 O O . GLU A 1 1003 ? 11.024 3.355 -26.484 1.00 81.31 1003 GLU A O 1
ATOM 7661 N N . VAL A 1 1004 ? 12.356 3.861 -24.745 1.00 85.88 1004 VAL A N 1
ATOM 7662 C CA . VAL A 1 1004 ? 13.268 4.737 -25.494 1.00 85.88 1004 VAL A CA 1
ATOM 7663 C C . VAL A 1 1004 ? 14.630 4.067 -25.569 1.00 85.88 1004 VAL A C 1
ATOM 7665 O O . VAL A 1 1004 ? 15.243 3.784 -24.542 1.00 85.88 1004 VAL A O 1
ATOM 7668 N N . PHE A 1 1005 ? 15.107 3.818 -26.784 1.00 90.12 1005 PHE A N 1
ATOM 7669 C CA . PHE A 1 1005 ? 16.420 3.231 -27.043 1.00 90.12 1005 PHE A CA 1
ATOM 7670 C C . PHE A 1 1005 ? 17.392 4.285 -27.568 1.00 90.12 1005 PHE A C 1
ATOM 7672 O O . PHE A 1 1005 ? 16.993 5.192 -28.299 1.00 90.12 1005 PHE A O 1
ATOM 7679 N N . TYR A 1 1006 ? 18.675 4.125 -27.267 1.00 93.06 1006 TYR A N 1
ATOM 7680 C CA . TYR A 1 1006 ? 19.736 4.742 -28.050 1.00 93.06 1006 TYR A CA 1
ATOM 7681 C C . TYR A 1 1006 ? 19.762 4.102 -29.441 1.00 93.06 1006 TYR A C 1
ATOM 7683 O O . TYR A 1 1006 ? 19.364 2.948 -29.634 1.00 93.06 1006 TYR A O 1
ATOM 7691 N N . GLY A 1 1007 ? 20.264 4.822 -30.431 1.00 93.56 1007 GLY A N 1
ATOM 7692 C CA . GLY A 1 1007 ? 20.508 4.261 -31.746 1.00 93.56 1007 GLY A CA 1
ATOM 7693 C C . GLY A 1 1007 ? 21.303 5.191 -32.638 1.00 93.56 1007 GLY A C 1
ATOM 7694 O O . GLY A 1 1007 ? 21.670 6.300 -32.250 1.00 93.56 1007 GLY A O 1
ATOM 7695 N N . THR A 1 1008 ? 21.543 4.741 -33.867 1.00 93.25 1008 THR A N 1
ATOM 7696 C CA . THR A 1 1008 ? 22.108 5.590 -34.916 1.00 93.25 1008 THR A CA 1
ATOM 7697 C C . THR A 1 1008 ? 21.262 5.560 -36.181 1.00 93.25 1008 THR A C 1
ATOM 7699 O O . THR A 1 1008 ? 20.755 4.515 -36.591 1.00 93.25 1008 THR A O 1
ATOM 7702 N N . TYR A 1 1009 ? 21.131 6.731 -36.804 1.00 93.06 1009 TYR A N 1
ATOM 7703 C CA . TYR A 1 1009 ? 20.522 6.928 -38.116 1.00 93.06 1009 TYR A CA 1
ATOM 7704 C C . TYR A 1 1009 ? 21.494 7.722 -38.983 1.00 93.06 1009 TYR A C 1
ATOM 7706 O O . TYR A 1 1009 ? 21.892 8.823 -38.604 1.00 93.06 1009 TYR A O 1
ATOM 7714 N N . SER A 1 1010 ? 21.900 7.179 -40.137 1.00 86.81 1010 SER A N 1
ATOM 7715 C CA . SER A 1 1010 ? 22.897 7.821 -41.019 1.00 86.81 1010 SER A CA 1
ATOM 7716 C C . SER A 1 1010 ? 24.143 8.308 -40.248 1.00 86.81 1010 SER A C 1
ATOM 7718 O O . SER A 1 1010 ? 24.507 9.481 -40.310 1.00 86.81 1010 SER A O 1
ATOM 7720 N N . THR A 1 1011 ? 24.713 7.406 -39.436 1.00 84.56 1011 THR A N 1
ATOM 7721 C CA . THR A 1 1011 ? 25.831 7.609 -38.483 1.00 84.56 1011 THR A CA 1
ATOM 7722 C C . THR A 1 1011 ? 25.664 8.708 -37.421 1.00 84.56 1011 THR A C 1
ATOM 7724 O O . THR A 1 1011 ? 26.615 8.976 -36.693 1.00 84.56 1011 THR A O 1
ATOM 7727 N N . LYS A 1 1012 ? 24.489 9.335 -37.279 1.00 90.75 1012 LYS A N 1
ATOM 7728 C CA . LYS A 1 1012 ? 24.199 10.293 -36.197 1.00 90.75 1012 LYS A CA 1
ATOM 7729 C C . LYS A 1 1012 ? 23.505 9.599 -35.019 1.00 90.75 1012 LYS A C 1
ATOM 7731 O O . LYS A 1 1012 ? 22.663 8.736 -35.277 1.00 90.75 1012 LYS A O 1
ATOM 7736 N N . PRO A 1 1013 ? 23.803 9.971 -33.760 1.00 93.44 1013 PRO A N 1
ATOM 7737 C CA . PRO A 1 1013 ? 23.099 9.445 -32.594 1.00 93.44 1013 PRO A CA 1
ATOM 7738 C C . PRO A 1 1013 ? 21.645 9.937 -32.570 1.00 93.44 1013 PRO A C 1
ATOM 7740 O O . PRO A 1 1013 ? 21.362 11.100 -32.868 1.00 93.44 1013 PRO A O 1
ATOM 7743 N N . VAL A 1 1014 ? 20.722 9.043 -32.222 1.00 95.12 1014 VAL A N 1
ATOM 7744 C CA . VAL A 1 1014 ? 19.276 9.303 -32.159 1.00 95.12 1014 VAL A CA 1
ATOM 7745 C C . VAL A 1 1014 ? 18.634 8.599 -30.965 1.00 95.12 1014 VAL A C 1
ATOM 7747 O O . VAL A 1 1014 ? 19.107 7.551 -30.527 1.00 95.12 1014 VAL A O 1
ATOM 7750 N N . ALA A 1 1015 ? 17.526 9.150 -30.471 1.00 93.44 1015 ALA A N 1
ATOM 7751 C CA . ALA A 1 1015 ? 16.659 8.491 -29.499 1.00 93.44 1015 ALA A CA 1
ATOM 7752 C C . ALA A 1 1015 ? 15.474 7.836 -30.230 1.00 93.44 1015 ALA A C 1
ATOM 7754 O O . ALA A 1 1015 ? 14.725 8.501 -30.944 1.00 93.44 1015 ALA A O 1
ATOM 7755 N N . ILE A 1 1016 ? 15.302 6.524 -30.076 1.00 92.19 1016 ILE A N 1
ATOM 7756 C CA . ILE A 1 1016 ? 14.284 5.720 -30.763 1.00 92.19 1016 ILE A CA 1
ATOM 7757 C C . ILE A 1 1016 ? 13.175 5.371 -29.761 1.00 92.19 1016 ILE A C 1
ATOM 7759 O O . ILE A 1 1016 ? 13.288 4.401 -29.009 1.00 92.19 1016 ILE A O 1
ATOM 7763 N N . LYS A 1 1017 ? 12.094 6.159 -29.754 1.00 89.19 1017 LYS A N 1
ATOM 7764 C CA . LYS A 1 1017 ? 10.885 5.931 -28.948 1.00 89.19 1017 LYS A CA 1
ATOM 7765 C C . LYS A 1 1017 ? 10.017 4.876 -29.642 1.00 89.19 1017 LYS A C 1
ATOM 7767 O O . LYS A 1 1017 ? 9.672 5.007 -30.816 1.00 89.19 1017 LYS A O 1
ATOM 7772 N N . ARG A 1 1018 ? 9.646 3.817 -28.928 1.00 85.88 1018 ARG A N 1
ATOM 7773 C CA . ARG A 1 1018 ? 8.720 2.763 -29.379 1.00 85.88 1018 ARG A CA 1
ATOM 7774 C C . ARG A 1 1018 ? 7.618 2.601 -28.349 1.00 85.88 1018 ARG A C 1
ATOM 7776 O O . ARG A 1 1018 ? 7.897 2.668 -27.157 1.00 85.88 1018 ARG A O 1
ATOM 7783 N N . LEU A 1 1019 ? 6.395 2.285 -28.775 1.00 71.50 1019 LEU A N 1
ATOM 7784 C CA . LEU A 1 1019 ? 5.346 1.845 -27.845 1.00 71.50 1019 LEU A CA 1
ATOM 7785 C C . LEU A 1 1019 ? 5.849 0.709 -26.947 1.00 71.50 1019 LEU A C 1
ATOM 7787 O O . LEU A 1 1019 ? 6.628 -0.137 -27.397 1.00 71.50 1019 LEU A O 1
ATOM 7791 N N . ASN A 1 1020 ? 5.375 0.646 -25.704 1.00 70.00 1020 ASN A N 1
ATOM 7792 C CA . ASN A 1 1020 ? 5.640 -0.498 -24.828 1.00 70.00 1020 ASN A CA 1
ATOM 7793 C C . ASN A 1 1020 ? 5.119 -1.797 -25.483 1.00 70.00 1020 ASN A C 1
ATOM 7795 O O . ASN A 1 1020 ? 4.126 -1.735 -26.215 1.00 70.00 1020 ASN A O 1
ATOM 7799 N N . PRO A 1 1021 ? 5.716 -2.982 -25.234 1.00 64.62 1021 PRO A N 1
ATOM 7800 C CA . PRO A 1 1021 ? 5.290 -4.236 -25.869 1.00 64.62 1021 PRO A CA 1
ATOM 7801 C C . PRO A 1 1021 ? 3.782 -4.509 -25.767 1.00 64.62 1021 PRO A C 1
ATOM 7803 O O . PRO A 1 1021 ? 3.179 -4.953 -26.739 1.00 64.62 1021 PRO A O 1
ATOM 7806 N N . GLN A 1 1022 ? 3.165 -4.158 -24.633 1.00 55.56 1022 GLN A N 1
ATOM 7807 C CA . GLN A 1 1022 ? 1.717 -4.228 -24.396 1.00 55.56 1022 GLN A CA 1
ATOM 7808 C C . GLN A 1 1022 ? 0.905 -3.279 -25.308 1.00 55.56 1022 GLN A C 1
ATOM 7810 O O . GLN A 1 1022 ? -0.165 -3.647 -25.787 1.00 55.56 1022 GLN A O 1
ATOM 7815 N N . GLY A 1 1023 ? 1.420 -2.077 -25.591 1.00 56.00 1023 GLY A N 1
ATOM 7816 C CA . GLY A 1 1023 ? 0.762 -1.058 -26.418 1.00 56.00 1023 GLY A CA 1
ATOM 7817 C C . GLY A 1 1023 ? 0.895 -1.276 -27.929 1.00 56.00 1023 GLY A C 1
ATOM 7818 O O . GLY A 1 1023 ? 0.000 -0.881 -28.671 1.00 56.00 1023 GLY A O 1
ATOM 7819 N N . ARG A 1 1024 ? 1.948 -1.971 -28.396 1.00 63.31 1024 ARG A N 1
ATOM 7820 C CA . ARG A 1 1024 ? 2.218 -2.257 -29.830 1.00 63.31 1024 ARG A CA 1
ATOM 7821 C C . ARG A 1 1024 ? 1.092 -2.998 -30.569 1.00 63.31 1024 ARG A C 1
ATOM 7823 O O . ARG A 1 1024 ? 1.120 -3.059 -31.793 1.00 63.31 1024 ARG A O 1
ATOM 7830 N N . TYR A 1 1025 ? 0.128 -3.568 -29.845 1.00 59.34 1025 TYR A N 1
ATOM 7831 C CA . TYR A 1 1025 ? -0.980 -4.367 -30.385 1.00 59.34 1025 TYR A CA 1
ATOM 7832 C C . TYR A 1 1025 ? -2.366 -3.778 -30.068 1.00 59.34 1025 TYR A C 1
ATOM 7834 O O . TYR A 1 1025 ? -3.382 -4.409 -30.358 1.00 59.34 1025 TYR A O 1
ATOM 7842 N N . ASN A 1 1026 ? -2.428 -2.583 -29.472 1.00 63.72 1026 ASN A N 1
ATOM 7843 C CA . ASN A 1 1026 ? -3.672 -1.868 -29.208 1.00 63.72 1026 ASN A CA 1
ATOM 7844 C C . ASN A 1 1026 ? -3.809 -0.717 -30.209 1.00 63.72 1026 ASN A C 1
ATOM 7846 O O . ASN A 1 1026 ? -3.139 0.303 -30.069 1.00 63.72 1026 ASN A O 1
ATOM 7850 N N . ALA A 1 1027 ? -4.713 -0.859 -31.183 1.00 64.00 1027 ALA A N 1
ATOM 7851 C CA . ALA A 1 1027 ? -4.910 0.128 -32.244 1.00 64.00 1027 ALA A CA 1
ATOM 7852 C C . ALA A 1 1027 ? -5.152 1.555 -31.715 1.00 64.00 1027 ALA A C 1
ATOM 7854 O O . ALA A 1 1027 ? -4.604 2.495 -32.277 1.00 64.00 1027 ALA A O 1
ATOM 7855 N N . LYS A 1 1028 ? -5.867 1.729 -30.590 1.00 62.97 1028 LYS A N 1
ATOM 7856 C CA . LYS A 1 1028 ? -6.080 3.056 -29.979 1.00 62.97 1028 LYS A CA 1
ATOM 7857 C C . LYS A 1 1028 ? -4.783 3.667 -29.429 1.00 62.97 1028 LYS A C 1
ATOM 7859 O O . LYS A 1 1028 ? -4.607 4.878 -29.494 1.00 62.97 1028 LYS A O 1
ATOM 7864 N N . MET A 1 1029 ? -3.868 2.845 -28.907 1.00 64.12 1029 MET A N 1
ATOM 7865 C CA . MET A 1 1029 ? -2.544 3.299 -28.453 1.00 64.12 1029 MET A CA 1
ATOM 7866 C C . MET A 1 1029 ? -1.611 3.572 -29.638 1.00 64.12 1029 MET A C 1
ATOM 7868 O O . MET A 1 1029 ? -0.881 4.556 -29.611 1.00 64.12 1029 MET A O 1
ATOM 7872 N N . SER A 1 1030 ? -1.672 2.760 -30.700 1.00 69.56 1030 SER A N 1
ATOM 7873 C CA . SER A 1 1030 ? -0.965 3.014 -31.964 1.00 69.56 1030 SER A CA 1
ATOM 7874 C C . SER A 1 1030 ? -1.425 4.307 -32.644 1.00 69.56 1030 SER A C 1
ATOM 7876 O O . SER A 1 1030 ? -0.589 5.075 -33.108 1.00 69.56 1030 SER A O 1
ATOM 7878 N N . GLU A 1 1031 ? -2.731 4.582 -32.660 1.00 71.56 1031 GLU A N 1
ATOM 7879 C CA . GLU A 1 1031 ? -3.294 5.840 -33.161 1.00 71.56 1031 GLU A CA 1
ATOM 7880 C C . GLU A 1 1031 ? -2.874 7.031 -32.290 1.00 71.56 1031 GLU A C 1
ATOM 7882 O O . GLU A 1 1031 ? -2.385 8.018 -32.829 1.00 71.56 1031 GLU A O 1
ATOM 7887 N N . ALA A 1 1032 ? -2.977 6.939 -30.958 1.00 68.69 1032 ALA A N 1
ATOM 7888 C CA . ALA A 1 1032 ? -2.552 8.018 -30.059 1.00 68.69 1032 ALA A CA 1
ATOM 7889 C C . ALA A 1 1032 ? -1.049 8.344 -30.185 1.00 68.69 1032 ALA A C 1
ATOM 7891 O O . ALA A 1 1032 ? -0.676 9.513 -30.236 1.00 68.69 1032 ALA A O 1
ATOM 7892 N N . PHE A 1 1033 ? -0.199 7.320 -30.301 1.00 76.00 1033 PHE A N 1
ATOM 7893 C CA . PHE A 1 1033 ? 1.249 7.458 -30.494 1.00 76.00 1033 PHE A CA 1
ATOM 7894 C C . PHE A 1 1033 ? 1.617 8.063 -31.859 1.00 76.00 1033 PHE A C 1
ATOM 7896 O O . PHE A 1 1033 ? 2.594 8.801 -31.973 1.00 76.00 1033 PHE A O 1
ATOM 7903 N N . LEU A 1 1034 ? 0.822 7.795 -32.900 1.00 76.69 1034 LEU A N 1
ATOM 7904 C CA . LEU A 1 1034 ? 0.991 8.430 -34.208 1.00 76.69 1034 LEU A CA 1
ATOM 7905 C C . LEU A 1 1034 ? 0.434 9.859 -34.257 1.00 76.69 1034 LEU A C 1
ATOM 7907 O O . LEU A 1 1034 ? 1.017 10.686 -34.946 1.00 76.69 1034 LEU A O 1
ATOM 7911 N N . GLU A 1 1035 ? -0.632 10.190 -33.525 1.00 76.25 1035 GLU A N 1
ATOM 7912 C CA . GLU A 1 1035 ? -1.104 11.581 -33.388 1.00 76.25 1035 GLU A CA 1
ATOM 7913 C C . GLU A 1 1035 ? -0.106 12.433 -32.572 1.00 76.25 1035 GLU A C 1
ATOM 7915 O O . GLU A 1 1035 ? 0.151 13.583 -32.926 1.00 76.25 1035 GLU A O 1
ATOM 7920 N N . GLU A 1 1036 ? 0.543 11.856 -31.550 1.00 77.69 1036 GLU A N 1
ATOM 7921 C CA . GLU A 1 1036 ? 1.701 12.456 -30.862 1.00 77.69 1036 GLU A CA 1
ATOM 7922 C C . GLU A 1 1036 ? 2.847 12.724 -31.857 1.00 77.69 1036 GLU A C 1
ATOM 7924 O O . GLU A 1 1036 ? 3.318 13.856 -31.982 1.00 77.69 1036 GLU A O 1
ATOM 7929 N N . ALA A 1 1037 ? 3.247 11.715 -32.641 1.00 82.12 1037 ALA A N 1
ATOM 7930 C CA . ALA A 1 1037 ? 4.291 11.861 -33.657 1.00 82.12 1037 ALA A CA 1
ATOM 7931 C C . ALA A 1 1037 ? 3.916 12.854 -34.778 1.00 82.12 1037 ALA A C 1
ATOM 7933 O O . ALA A 1 1037 ? 4.789 13.543 -35.305 1.00 82.12 1037 ALA A O 1
ATOM 7934 N N . LYS A 1 1038 ? 2.627 12.967 -35.125 1.00 82.50 1038 LYS A N 1
ATOM 7935 C CA . LYS A 1 1038 ? 2.104 13.921 -36.112 1.00 82.50 1038 LYS A CA 1
ATOM 7936 C C . LYS A 1 1038 ? 2.205 15.364 -35.624 1.00 82.50 1038 LYS A C 1
ATOM 7938 O O . LYS A 1 1038 ? 2.622 16.225 -36.393 1.00 82.50 1038 LYS A O 1
ATOM 7943 N N . MET A 1 1039 ? 1.881 15.626 -34.356 1.00 80.69 1039 MET A N 1
ATOM 7944 C CA . MET A 1 1039 ? 2.159 16.925 -33.737 1.00 80.69 1039 MET A CA 1
ATOM 7945 C C . MET A 1 1039 ? 3.662 17.216 -33.768 1.00 80.69 1039 MET A C 1
ATOM 7947 O O . MET A 1 1039 ? 4.053 18.280 -34.237 1.00 80.69 1039 MET A O 1
ATOM 7951 N N . MET A 1 1040 ? 4.510 16.267 -33.357 1.00 84.38 1040 MET A N 1
ATOM 7952 C CA . MET A 1 1040 ? 5.969 16.451 -33.385 1.00 84.38 1040 MET A CA 1
ATOM 7953 C C . MET A 1 1040 ? 6.527 16.695 -34.798 1.00 84.38 1040 MET A C 1
ATOM 7955 O O . MET A 1 1040 ? 7.551 17.355 -34.935 1.00 84.38 1040 MET A O 1
ATOM 7959 N N . ALA A 1 1041 ? 5.849 16.222 -35.849 1.00 84.88 1041 ALA A N 1
ATOM 7960 C CA . ALA A 1 1041 ? 6.171 16.526 -37.246 1.00 84.88 1041 ALA A CA 1
ATOM 7961 C C . ALA A 1 1041 ? 5.750 17.941 -37.702 1.00 84.88 1041 ALA A C 1
ATOM 7963 O O . ALA A 1 1041 ? 6.166 18.379 -38.771 1.00 84.88 1041 ALA A O 1
ATOM 7964 N N . SER A 1 1042 ? 4.925 18.645 -36.919 1.00 83.88 1042 SER A N 1
ATOM 7965 C CA . SER A 1 1042 ? 4.457 20.017 -37.189 1.00 83.88 1042 SER A CA 1
ATOM 7966 C C . SER A 1 1042 ? 5.152 21.099 -36.348 1.00 83.88 1042 SER A C 1
ATOM 7968 O O . SER A 1 1042 ? 4.905 22.285 -36.557 1.00 83.88 1042 SER A O 1
ATOM 7970 N N . LEU A 1 1043 ? 6.024 20.712 -35.410 1.00 87.62 1043 LEU A N 1
ATOM 7971 C CA . LEU A 1 1043 ? 6.783 21.629 -34.556 1.00 87.62 1043 LEU A CA 1
ATOM 7972 C C . LEU A 1 1043 ? 8.239 21.715 -35.043 1.00 87.62 1043 LEU A C 1
ATOM 7974 O O . LEU A 1 1043 ? 8.950 20.712 -35.028 1.00 87.62 1043 LEU A O 1
ATOM 7978 N N . ASP A 1 1044 ? 8.701 22.912 -35.416 1.00 87.69 1044 ASP A N 1
ATOM 7979 C CA . ASP A 1 1044 ? 10.104 23.180 -35.756 1.00 87.69 1044 ASP A CA 1
ATOM 7980 C C . ASP A 1 1044 ? 10.616 24.384 -34.955 1.00 87.69 1044 ASP A C 1
ATOM 7982 O O . ASP A 1 1044 ? 10.250 25.532 -35.205 1.00 87.69 1044 ASP A O 1
ATOM 7986 N N . HIS A 1 1045 ? 11.422 24.110 -33.926 1.00 93.25 1045 HIS A N 1
ATOM 7987 C CA . HIS A 1 1045 ? 11.951 25.130 -33.027 1.00 93.25 1045 HIS A CA 1
ATOM 7988 C C . HIS A 1 1045 ? 13.234 24.655 -32.332 1.00 93.25 1045 HIS A C 1
ATOM 7990 O O . HIS A 1 1045 ? 13.313 23.522 -31.859 1.00 93.25 1045 HIS A O 1
ATOM 7996 N N . GLU A 1 1046 ? 14.229 25.537 -32.182 1.00 94.06 1046 GLU A N 1
ATOM 7997 C CA . GLU A 1 1046 ? 15.552 25.188 -31.630 1.00 94.06 1046 GLU A CA 1
ATOM 7998 C C . GLU A 1 1046 ? 15.493 24.619 -30.195 1.00 94.06 1046 GLU A C 1
ATOM 8000 O O . GLU A 1 1046 ? 16.359 23.837 -29.794 1.00 94.06 1046 GLU A O 1
ATOM 8005 N N . ARG A 1 1047 ? 14.465 25.003 -29.422 1.00 96.19 1047 ARG A N 1
ATOM 8006 C CA . ARG A 1 1047 ? 14.240 24.577 -28.026 1.00 96.19 1047 ARG A CA 1
ATOM 8007 C C . ARG A 1 1047 ? 13.162 23.497 -27.868 1.00 96.19 1047 ARG A C 1
ATOM 8009 O O . ARG A 1 1047 ? 12.684 23.271 -26.761 1.00 96.19 1047 ARG A O 1
ATOM 8016 N N . ILE A 1 1048 ? 12.794 22.809 -28.946 1.00 94.00 1048 ILE A N 1
ATOM 8017 C CA . ILE A 1 1048 ? 11.954 21.601 -28.922 1.00 94.00 1048 ILE A CA 1
ATOM 8018 C C . ILE A 1 1048 ? 12.793 20.418 -29.419 1.00 94.00 1048 ILE A C 1
ATOM 8020 O O . ILE A 1 1048 ? 13.607 20.578 -30.328 1.00 94.00 1048 ILE A O 1
ATOM 8024 N N . VAL A 1 1049 ? 12.637 19.242 -28.801 1.00 93.31 1049 VAL A N 1
ATOM 8025 C CA . VAL A 1 1049 ? 13.348 18.022 -29.215 1.00 93.31 1049 VAL A CA 1
ATOM 8026 C C . VAL A 1 1049 ? 12.859 17.605 -30.601 1.00 93.31 1049 VAL A C 1
ATOM 8028 O O . VAL A 1 1049 ? 11.714 17.195 -30.789 1.00 93.31 1049 VAL A O 1
ATOM 8031 N N . ARG A 1 1050 ? 13.735 17.744 -31.596 1.00 91.50 1050 ARG A N 1
ATOM 8032 C CA . ARG A 1 1050 ? 13.375 17.649 -33.010 1.00 91.50 1050 ARG A CA 1
ATOM 8033 C C . ARG A 1 1050 ? 13.128 16.203 -33.441 1.00 91.50 1050 ARG A C 1
ATOM 8035 O O . ARG A 1 1050 ? 13.981 15.327 -33.258 1.00 91.50 1050 ARG A O 1
ATOM 8042 N N . LEU A 1 1051 ? 12.003 15.979 -34.120 1.00 92.31 1051 LEU A N 1
ATOM 8043 C CA . LEU A 1 1051 ? 11.723 14.730 -34.826 1.00 92.31 1051 LEU A CA 1
ATOM 8044 C C . LEU A 1 1051 ? 12.740 14.529 -35.972 1.00 92.31 1051 LEU A C 1
ATOM 8046 O O . LEU A 1 1051 ? 12.979 15.412 -36.796 1.00 92.31 1051 LEU A O 1
ATOM 8050 N N . VAL A 1 1052 ? 13.367 13.356 -36.016 1.00 92.75 1052 VAL A N 1
ATOM 8051 C CA . VAL A 1 1052 ? 14.280 12.912 -37.086 1.00 92.75 1052 VAL A CA 1
ATOM 8052 C C . VAL A 1 1052 ? 13.533 12.087 -38.132 1.00 92.75 1052 VAL A C 1
ATOM 8054 O O . VAL A 1 1052 ? 13.871 12.162 -39.311 1.00 92.75 1052 VAL A O 1
ATOM 8057 N N . GLY A 1 1053 ? 12.518 11.328 -37.716 1.00 90.12 1053 GLY A N 1
ATOM 8058 C CA . GLY A 1 1053 ? 11.626 10.604 -38.614 1.00 90.12 1053 GLY A CA 1
ATOM 8059 C C . GLY A 1 1053 ? 10.806 9.529 -37.907 1.00 90.12 1053 GLY A C 1
ATOM 8060 O O . GLY A 1 1053 ? 10.891 9.346 -36.694 1.00 90.12 1053 GLY A O 1
ATOM 8061 N N . ILE A 1 1054 ? 10.007 8.802 -38.681 1.00 91.56 1054 ILE A N 1
ATOM 8062 C CA . ILE A 1 1054 ? 9.139 7.715 -38.221 1.00 91.56 1054 ILE A CA 1
ATOM 8063 C C . ILE A 1 1054 ? 9.439 6.486 -39.083 1.00 91.56 1054 ILE A C 1
ATOM 8065 O O . ILE A 1 1054 ? 9.394 6.555 -40.311 1.00 91.56 1054 ILE A O 1
ATOM 8069 N N . ALA A 1 1055 ? 9.749 5.354 -38.457 1.00 88.94 1055 ALA A N 1
ATOM 8070 C CA . ALA A 1 1055 ? 10.077 4.106 -39.139 1.00 88.94 1055 ALA A CA 1
ATOM 8071 C C . ALA A 1 1055 ? 9.106 2.988 -38.760 1.00 88.94 1055 ALA A C 1
ATOM 8073 O O . ALA A 1 1055 ? 8.724 2.852 -37.599 1.00 88.94 1055 ALA A O 1
ATOM 8074 N N . TRP A 1 1056 ? 8.711 2.189 -39.751 1.00 86.94 1056 TRP A N 1
ATOM 8075 C CA . TRP A 1 1056 ? 7.863 1.012 -39.567 1.00 86.94 1056 TRP A CA 1
ATOM 8076 C C . TRP A 1 1056 ? 7.971 0.057 -40.760 1.00 86.94 1056 TRP A C 1
ATOM 8078 O O . TRP A 1 1056 ? 8.047 0.494 -41.919 1.00 86.94 1056 TRP A O 1
ATOM 8088 N N . THR A 1 1057 ? 7.897 -1.246 -40.482 1.00 78.75 1057 THR A N 1
ATOM 8089 C CA . THR A 1 1057 ? 7.587 -2.281 -41.483 1.00 78.75 1057 THR A CA 1
ATOM 8090 C C . THR A 1 1057 ? 6.135 -2.751 -41.371 1.00 78.75 1057 THR A C 1
ATOM 8092 O O . THR A 1 1057 ? 5.540 -3.149 -42.373 1.00 78.75 1057 THR A O 1
ATOM 8095 N N . LYS A 1 1058 ? 5.543 -2.683 -40.169 1.00 70.38 1058 LYS A N 1
ATOM 8096 C CA . LYS A 1 1058 ? 4.199 -3.166 -39.802 1.00 70.38 1058 LYS A CA 1
ATOM 8097 C C . LYS A 1 1058 ? 3.578 -2.209 -38.771 1.00 70.38 1058 LYS A C 1
ATOM 8099 O O . LYS A 1 1058 ? 4.260 -1.356 -38.221 1.00 70.38 1058 LYS A O 1
ATOM 8104 N N . MET A 1 1059 ? 2.290 -2.348 -38.439 1.00 63.84 1059 MET A N 1
ATOM 8105 C CA . MET A 1 1059 ? 1.697 -1.487 -37.393 1.00 63.84 1059 MET A CA 1
ATOM 8106 C C . MET A 1 1059 ? 2.300 -1.712 -35.992 1.00 63.84 1059 MET A C 1
ATOM 8108 O O . MET A 1 1059 ? 2.220 -0.839 -35.134 1.00 63.84 1059 MET A O 1
ATOM 8112 N N . THR A 1 1060 ? 2.913 -2.876 -35.761 1.00 68.31 1060 THR A N 1
ATOM 8113 C CA . THR A 1 1060 ? 3.414 -3.316 -34.451 1.00 68.31 1060 THR A CA 1
ATOM 8114 C C . THR A 1 1060 ? 4.869 -2.923 -34.160 1.00 68.31 1060 THR A C 1
ATOM 8116 O O . THR A 1 1060 ? 5.335 -3.181 -33.052 1.00 68.31 1060 THR A O 1
ATOM 8119 N N . ASP A 1 1061 ? 5.610 -2.358 -35.124 1.00 77.25 1061 ASP A N 1
ATOM 8120 C CA . ASP A 1 1061 ? 7.041 -2.012 -34.982 1.00 77.25 1061 ASP A CA 1
ATOM 8121 C C . ASP A 1 1061 ? 7.358 -0.511 -35.140 1.00 77.25 1061 ASP A C 1
ATOM 8123 O O . ASP A 1 1061 ? 8.531 -0.131 -35.213 1.00 77.25 1061 ASP A O 1
ATOM 8127 N N . VAL A 1 1062 ? 6.323 0.344 -35.118 1.00 84.19 1062 VAL A N 1
ATOM 8128 C CA . VAL A 1 1062 ? 6.462 1.806 -35.218 1.00 84.19 1062 VAL A CA 1
ATOM 8129 C C . VAL A 1 1062 ? 7.483 2.336 -34.215 1.00 84.19 1062 VAL A C 1
ATOM 8131 O O . VAL A 1 1062 ? 7.355 2.175 -32.998 1.00 84.19 1062 VAL A O 1
ATOM 8134 N N . SER A 1 1063 ? 8.484 3.003 -34.771 1.00 88.62 1063 SER A N 1
ATOM 8135 C CA . SER A 1 1063 ? 9.604 3.623 -34.084 1.00 88.62 1063 SER A CA 1
ATOM 8136 C C . SER A 1 1063 ? 9.618 5.108 -34.445 1.00 88.62 1063 SER A C 1
ATOM 8138 O O . SER A 1 1063 ? 9.825 5.460 -35.605 1.00 88.62 1063 SER A O 1
ATOM 8140 N N . VAL A 1 1064 ? 9.380 5.978 -33.466 1.00 89.88 1064 VAL A N 1
ATOM 8141 C CA . VAL A 1 1064 ? 9.444 7.437 -33.617 1.00 89.88 1064 VAL A CA 1
ATOM 8142 C C . VAL A 1 1064 ? 10.839 7.873 -33.180 1.00 89.88 1064 VAL A C 1
ATOM 8144 O O . VAL A 1 1064 ? 11.277 7.555 -32.075 1.00 89.88 1064 VAL A O 1
ATOM 8147 N N . VAL A 1 1065 ? 11.573 8.526 -34.074 1.00 93.00 1065 VAL A N 1
ATOM 8148 C CA . VAL A 1 1065 ? 13.006 8.784 -33.918 1.00 93.00 1065 VAL A CA 1
ATOM 8149 C C . VAL A 1 1065 ? 13.236 10.273 -33.726 1.00 93.00 1065 VAL A C 1
ATOM 8151 O O . VAL A 1 1065 ? 12.848 11.077 -34.571 1.00 93.00 1065 VAL A O 1
ATOM 8154 N N . PHE A 1 1066 ? 13.898 10.627 -32.633 1.00 93.44 1066 PHE A N 1
ATOM 8155 C CA . PHE A 1 1066 ? 14.239 11.987 -32.229 1.00 93.44 1066 PHE A CA 1
ATOM 8156 C C . PHE A 1 1066 ? 15.759 12.186 -32.243 1.00 93.44 1066 PHE A C 1
ATOM 8158 O O . PHE A 1 1066 ? 16.531 11.225 -32.300 1.00 93.44 1066 PHE A O 1
ATOM 8165 N N . GLU A 1 1067 ? 16.212 13.435 -32.186 1.00 93.62 1067 GLU A N 1
ATOM 8166 C CA . GLU A 1 1067 ? 17.623 13.720 -31.908 1.00 93.62 1067 GLU A CA 1
ATOM 8167 C C . GLU A 1 1067 ? 18.034 13.218 -30.511 1.00 93.62 1067 GLU A C 1
ATOM 8169 O O . GLU A 1 1067 ? 17.226 13.197 -29.582 1.00 93.62 1067 GLU A O 1
ATOM 8174 N N . TYR A 1 1068 ? 19.282 12.765 -30.367 1.00 93.94 1068 TYR A N 1
ATOM 8175 C CA . TYR A 1 1068 ? 19.799 12.310 -29.077 1.00 93.94 1068 TYR A CA 1
ATOM 8176 C C . TYR A 1 1068 ? 20.223 13.496 -28.200 1.00 93.94 1068 TYR A C 1
ATOM 8178 O O . TYR A 1 1068 ? 20.900 14.410 -28.667 1.00 93.94 1068 TYR A O 1
ATOM 8186 N N . MET A 1 1069 ? 19.842 13.451 -26.923 1.00 93.94 1069 MET A N 1
ATOM 8187 C CA . MET A 1 1069 ? 20.060 14.510 -25.935 1.00 93.94 1069 MET A CA 1
ATOM 8188 C C . MET A 1 1069 ? 20.985 13.978 -24.831 1.00 93.94 1069 MET A C 1
ATOM 8190 O O . MET A 1 1069 ? 20.529 13.377 -23.860 1.00 93.94 1069 MET A O 1
ATOM 8194 N N . GLY A 1 1070 ? 22.298 14.133 -25.032 1.00 88.31 1070 GLY A N 1
ATOM 8195 C CA . GLY A 1 1070 ? 23.333 13.460 -24.233 1.00 88.31 1070 GLY A CA 1
ATOM 8196 C C . GLY A 1 1070 ? 23.440 13.876 -22.762 1.00 88.31 1070 GLY A C 1
ATOM 8197 O O . GLY A 1 1070 ? 24.031 13.137 -21.984 1.00 88.31 1070 GLY A O 1
ATOM 8198 N N . GLY A 1 1071 ? 22.843 15.005 -22.365 1.00 87.69 1071 GLY A N 1
ATOM 8199 C CA . GLY A 1 1071 ? 22.786 15.470 -20.974 1.00 87.69 1071 GLY A CA 1
ATOM 8200 C C . GLY A 1 1071 ? 21.600 14.924 -20.165 1.00 87.69 1071 GLY A C 1
ATOM 8201 O O . GLY A 1 1071 ? 21.373 15.380 -19.047 1.00 87.69 1071 GLY A O 1
ATOM 8202 N N . GLY A 1 1072 ? 20.815 13.989 -20.715 1.00 90.06 1072 GLY A N 1
ATOM 8203 C CA . GLY A 1 1072 ? 19.676 13.378 -20.019 1.00 90.06 1072 GLY A CA 1
ATOM 8204 C C . GLY A 1 1072 ? 18.503 14.338 -19.785 1.00 90.06 1072 GLY A C 1
ATOM 8205 O O . GLY A 1 1072 ? 18.302 15.287 -20.548 1.00 90.06 1072 GLY A O 1
ATOM 8206 N N . ASP A 1 1073 ? 17.698 14.070 -18.750 1.00 92.00 1073 ASP A N 1
ATOM 8207 C CA . ASP A 1 1073 ? 16.597 14.938 -18.315 1.00 92.00 1073 ASP A CA 1
ATOM 8208 C C . ASP A 1 1073 ? 17.010 15.876 -17.169 1.00 92.00 1073 ASP A C 1
ATOM 8210 O O . ASP A 1 1073 ? 17.787 15.513 -16.281 1.00 92.00 1073 ASP A O 1
ATOM 8214 N N . LEU A 1 1074 ? 16.439 17.084 -17.143 1.00 92.94 1074 LEU A N 1
ATOM 8215 C CA . LEU A 1 1074 ? 16.777 18.125 -16.169 1.00 92.94 1074 LEU A CA 1
ATOM 8216 C C . LEU A 1 1074 ? 16.555 17.673 -14.715 1.00 92.94 1074 LEU A C 1
ATOM 8218 O O . LEU A 1 1074 ? 17.300 18.089 -13.831 1.00 92.94 1074 LEU A O 1
ATOM 8222 N N . ARG A 1 1075 ? 15.587 16.789 -14.436 1.00 91.44 1075 ARG A N 1
ATOM 8223 C CA . ARG A 1 1075 ? 15.379 16.262 -13.074 1.00 91.44 1075 ARG A CA 1
ATOM 8224 C C . ARG A 1 1075 ? 16.547 15.390 -12.604 1.00 91.44 1075 ARG A C 1
ATOM 8226 O O . ARG A 1 1075 ? 16.865 15.409 -11.414 1.00 91.44 1075 ARG A O 1
ATOM 8233 N N . THR A 1 1076 ? 17.190 14.658 -13.510 1.00 87.94 1076 THR A N 1
ATOM 8234 C CA . THR A 1 1076 ? 18.410 13.895 -13.213 1.00 87.94 1076 THR A CA 1
ATOM 8235 C C . THR A 1 1076 ? 19.593 14.848 -13.020 1.00 87.94 1076 THR A C 1
ATOM 8237 O O . THR A 1 1076 ? 20.233 14.802 -11.969 1.00 87.94 1076 THR A O 1
ATOM 8240 N N . ALA A 1 1077 ? 19.795 15.807 -13.931 1.00 91.31 1077 ALA A N 1
ATOM 8241 C CA . ALA A 1 1077 ? 20.868 16.803 -13.827 1.00 91.31 1077 ALA A CA 1
ATOM 8242 C C . ALA A 1 1077 ? 20.805 17.648 -12.535 1.00 91.31 1077 ALA A C 1
ATOM 8244 O O . ALA A 1 1077 ? 21.823 17.860 -11.882 1.00 91.31 1077 ALA A O 1
ATOM 8245 N N . LEU A 1 1078 ? 19.613 18.068 -12.089 1.00 90.69 1078 LEU A N 1
ATOM 8246 C CA . LEU A 1 1078 ? 19.441 18.789 -10.816 1.00 90.69 1078 LEU A CA 1
ATOM 8247 C C . LEU A 1 1078 ? 19.836 17.940 -9.597 1.00 90.69 1078 LEU A C 1
ATOM 8249 O O . LEU A 1 1078 ? 20.403 18.454 -8.634 1.00 90.69 1078 LEU A O 1
ATOM 8253 N N . THR A 1 1079 ? 19.577 16.632 -9.638 1.00 87.62 1079 THR A N 1
ATOM 8254 C CA . THR A 1 1079 ? 20.028 15.706 -8.591 1.00 87.62 1079 THR A CA 1
ATOM 8255 C C . THR A 1 1079 ? 21.548 15.515 -8.625 1.00 87.62 1079 THR A C 1
ATOM 8257 O O . THR A 1 1079 ? 22.170 15.434 -7.566 1.00 87.62 1079 THR A O 1
ATOM 8260 N N . GLU A 1 1080 ? 22.180 15.532 -9.799 1.00 87.81 1080 GLU A N 1
ATOM 8261 C CA . GLU A 1 1080 ? 23.644 15.551 -9.905 1.00 87.81 1080 GLU A CA 1
ATOM 8262 C C . GLU A 1 1080 ? 24.250 16.862 -9.388 1.00 87.81 1080 GLU A C 1
ATOM 8264 O O . GLU A 1 1080 ? 25.215 16.818 -8.627 1.00 87.81 1080 GLU A O 1
ATOM 8269 N N . PHE A 1 1081 ? 23.651 18.018 -9.690 1.00 90.44 1081 PHE A N 1
ATOM 8270 C CA . PHE A 1 1081 ? 24.073 19.317 -9.152 1.00 90.44 1081 PHE A CA 1
ATOM 8271 C C . PHE A 1 1081 ? 24.002 19.351 -7.614 1.00 90.44 1081 PHE A C 1
ATOM 8273 O O . PHE A 1 1081 ? 24.923 19.854 -6.966 1.00 90.44 1081 PHE A O 1
ATOM 8280 N N . ALA A 1 1082 ? 22.960 18.761 -7.014 1.00 86.19 1082 ALA A N 1
ATOM 8281 C CA . ALA A 1 1082 ? 22.863 18.588 -5.564 1.00 86.19 1082 ALA A CA 1
ATOM 8282 C C . ALA A 1 1082 ? 23.970 17.671 -5.008 1.00 86.19 1082 ALA A C 1
ATOM 8284 O O . ALA A 1 1082 ? 24.638 18.034 -4.038 1.00 86.19 1082 ALA A O 1
ATOM 8285 N N . ASN A 1 1083 ? 24.224 16.523 -5.647 1.00 87.19 1083 ASN A N 1
ATOM 8286 C CA . ASN A 1 1083 ? 25.289 15.590 -5.252 1.00 87.19 1083 ASN A CA 1
ATOM 8287 C C . ASN A 1 1083 ? 26.691 16.225 -5.344 1.00 87.19 1083 ASN A C 1
ATOM 8289 O O . ASN A 1 1083 ? 27.540 15.993 -4.482 1.00 87.19 1083 ASN A O 1
ATOM 8293 N N . GLN A 1 1084 ? 26.918 17.069 -6.354 1.00 89.06 1084 GLN A N 1
ATOM 8294 C CA . GLN A 1 1084 ? 28.139 17.861 -6.546 1.00 89.06 1084 GLN A CA 1
ATOM 8295 C C . GLN A 1 1084 ? 28.247 19.057 -5.579 1.00 89.06 1084 GLN A C 1
ATOM 8297 O O . GLN A 1 1084 ? 29.278 19.727 -5.556 1.00 89.06 1084 GLN A O 1
ATOM 8302 N N . LYS A 1 1085 ? 27.210 19.331 -4.772 1.00 85.62 1085 LYS A N 1
ATOM 8303 C CA . LYS A 1 1085 ? 27.091 20.503 -3.883 1.00 85.62 1085 LYS A CA 1
ATOM 8304 C C . LYS A 1 1085 ? 27.216 21.844 -4.622 1.00 85.62 1085 LYS A C 1
ATOM 8306 O O . LYS A 1 1085 ? 27.726 22.818 -4.067 1.00 85.62 1085 LYS A O 1
ATOM 8311 N N . ARG A 1 1086 ? 26.733 21.901 -5.870 1.00 86.31 1086 ARG A N 1
ATOM 8312 C CA . ARG A 1 1086 ? 26.612 23.142 -6.650 1.00 86.31 1086 ARG A CA 1
ATOM 8313 C C . ARG A 1 1086 ? 25.748 24.152 -5.869 1.00 86.31 1086 ARG A C 1
ATOM 8315 O O . ARG A 1 1086 ? 24.758 23.728 -5.267 1.00 86.31 1086 ARG A O 1
ATOM 8322 N N . PRO A 1 1087 ? 26.074 25.460 -5.874 1.00 83.81 1087 PRO A N 1
ATOM 8323 C CA . PRO A 1 1087 ? 25.285 26.467 -5.169 1.00 83.81 1087 PRO A CA 1
ATOM 8324 C C . PRO A 1 1087 ? 23.793 26.449 -5.528 1.00 83.81 1087 PRO A C 1
ATOM 8326 O O . PRO A 1 1087 ? 23.407 26.210 -6.676 1.00 83.81 1087 PRO A O 1
ATOM 8329 N N . LEU A 1 1088 ? 22.961 26.730 -4.525 1.00 88.56 1088 LEU A N 1
ATOM 8330 C CA . LEU A 1 1088 ? 21.536 27.019 -4.701 1.00 88.56 1088 LEU A CA 1
ATOM 8331 C C . LEU A 1 1088 ? 21.343 28.419 -5.312 1.00 88.56 1088 LEU A C 1
ATOM 8333 O O . LEU A 1 1088 ? 22.298 29.191 -5.404 1.00 88.56 1088 LEU A O 1
ATOM 8337 N N . GLY A 1 1089 ? 20.125 28.751 -5.739 1.00 87.31 1089 GLY A N 1
ATOM 8338 C CA . GLY A 1 1089 ? 19.858 29.977 -6.493 1.00 87.31 1089 GLY A CA 1
ATOM 8339 C C . GLY A 1 1089 ? 20.124 29.821 -7.992 1.00 87.31 1089 GLY A C 1
ATOM 8340 O O . GLY A 1 1089 ? 20.253 28.709 -8.505 1.00 87.31 1089 GLY A O 1
ATOM 8341 N N . PHE A 1 1090 ? 20.189 30.941 -8.715 1.00 88.94 1090 PHE A N 1
ATOM 8342 C CA . PHE A 1 1090 ? 20.255 30.974 -10.179 1.00 88.94 1090 PHE A CA 1
ATOM 8343 C C . PHE A 1 1090 ? 21.636 31.419 -10.680 1.00 88.94 1090 PHE A C 1
ATOM 8345 O O . PHE A 1 1090 ? 21.944 32.605 -10.691 1.00 88.94 1090 PHE A O 1
ATOM 8352 N N . ASP A 1 1091 ? 22.451 30.464 -11.132 1.00 88.75 1091 ASP A N 1
ATOM 8353 C CA . ASP A 1 1091 ? 23.678 30.735 -11.889 1.00 88.75 1091 ASP A CA 1
ATOM 8354 C C . ASP A 1 1091 ? 23.400 30.887 -13.401 1.00 88.75 1091 ASP A C 1
ATOM 8356 O O . ASP A 1 1091 ? 22.311 30.567 -13.885 1.00 88.75 1091 ASP A O 1
ATOM 8360 N N . VAL A 1 1092 ? 24.390 31.372 -14.163 1.00 88.81 1092 VAL A N 1
ATOM 8361 C CA . VAL A 1 1092 ? 24.273 31.696 -15.603 1.00 88.81 1092 VAL A CA 1
ATOM 8362 C C . VAL A 1 1092 ? 23.714 30.531 -16.438 1.00 88.81 1092 VAL A C 1
ATOM 8364 O O . VAL A 1 1092 ? 22.966 30.747 -17.395 1.00 88.81 1092 VAL A O 1
ATOM 8367 N N . GLU A 1 1093 ? 24.036 29.288 -16.075 1.00 90.25 1093 GLU A N 1
ATOM 8368 C CA . GLU A 1 1093 ? 23.606 28.082 -16.785 1.00 90.25 1093 GLU A CA 1
ATOM 8369 C C . GLU A 1 1093 ? 22.189 27.652 -16.377 1.00 90.25 1093 GLU A C 1
ATOM 8371 O O . GLU A 1 1093 ? 21.378 27.305 -17.236 1.00 90.25 1093 GLU A O 1
ATOM 8376 N N . LYS A 1 1094 ? 21.819 27.781 -15.099 1.00 92.94 1094 LYS A N 1
ATOM 8377 C CA . LYS A 1 1094 ? 20.419 27.622 -14.666 1.00 92.94 1094 LYS A CA 1
ATOM 8378 C C . LYS A 1 1094 ? 19.501 28.659 -15.320 1.00 92.94 1094 LYS A C 1
ATOM 8380 O O . LYS A 1 1094 ? 18.393 28.325 -15.741 1.00 92.94 1094 LYS A O 1
ATOM 8385 N N . ILE A 1 1095 ? 19.970 29.902 -15.462 1.00 93.38 1095 ILE A N 1
ATOM 8386 C CA . ILE A 1 1095 ? 19.243 30.978 -16.154 1.00 93.38 1095 ILE A CA 1
ATOM 8387 C C . ILE A 1 1095 ? 19.151 30.678 -17.661 1.00 93.38 1095 ILE A C 1
ATOM 8389 O O . ILE A 1 1095 ? 18.080 30.839 -18.244 1.00 93.38 1095 ILE A O 1
ATOM 8393 N N . LYS A 1 1096 ? 20.218 30.154 -18.286 1.00 94.44 1096 LYS A N 1
ATOM 8394 C CA . LYS A 1 1096 ? 20.203 29.645 -19.674 1.00 94.44 1096 LYS A CA 1
ATOM 8395 C C . LYS A 1 1096 ? 19.127 28.569 -19.869 1.00 94.44 1096 LYS A C 1
ATOM 8397 O O . LYS A 1 1096 ? 18.342 28.657 -20.813 1.00 94.44 1096 LYS A O 1
ATOM 8402 N N . ILE A 1 1097 ? 19.046 27.590 -18.965 1.00 96.06 1097 ILE A N 1
ATOM 8403 C CA . ILE A 1 1097 ? 18.025 26.530 -18.989 1.00 96.06 1097 ILE A CA 1
ATOM 8404 C C . ILE A 1 1097 ? 16.613 27.128 -18.856 1.00 96.06 1097 ILE A C 1
ATOM 8406 O O . ILE A 1 1097 ? 15.739 26.816 -19.666 1.00 96.06 1097 ILE A O 1
ATOM 8410 N N . ALA A 1 1098 ? 16.392 28.042 -17.905 1.00 96.50 1098 ALA A N 1
ATOM 8411 C CA . ALA A 1 1098 ? 15.112 28.737 -17.744 1.00 96.50 1098 ALA A CA 1
ATOM 8412 C C . ALA A 1 1098 ? 14.707 29.530 -19.005 1.00 96.50 1098 ALA A C 1
ATOM 8414 O O . ALA A 1 1098 ? 13.565 29.429 -19.458 1.00 96.50 1098 ALA A O 1
ATOM 8415 N N . TYR A 1 1099 ? 15.648 30.264 -19.608 1.00 96.12 1099 TYR A N 1
ATOM 8416 C CA . TYR A 1 1099 ? 15.456 31.007 -20.856 1.00 96.12 1099 TYR A CA 1
ATOM 8417 C C . TYR A 1 1099 ? 15.072 30.076 -22.018 1.00 96.12 1099 TYR A C 1
ATOM 8419 O O . TYR A 1 1099 ? 14.117 30.348 -22.746 1.00 96.12 1099 TYR A O 1
ATOM 8427 N N . HIS A 1 1100 ? 15.758 28.938 -22.161 1.00 97.19 1100 HIS A N 1
ATOM 8428 C CA . HIS A 1 1100 ? 15.474 27.937 -23.192 1.00 97.19 1100 HIS A CA 1
ATOM 8429 C C . HIS A 1 1100 ? 14.051 27.366 -23.081 1.00 97.19 1100 HIS A C 1
ATOM 8431 O O . HIS A 1 1100 ? 13.352 27.263 -24.092 1.00 97.19 1100 HIS A O 1
ATOM 8437 N N . ILE A 1 1101 ? 13.600 27.040 -21.865 1.00 96.88 1101 ILE A N 1
ATOM 8438 C CA . ILE A 1 1101 ? 12.242 26.535 -21.618 1.00 96.88 1101 ILE A CA 1
ATOM 8439 C C . ILE A 1 1101 ? 11.201 27.629 -21.908 1.00 96.88 1101 ILE A C 1
ATOM 8441 O O . ILE A 1 1101 ? 10.236 27.378 -22.630 1.00 96.88 1101 ILE A O 1
ATOM 8445 N N . ALA A 1 1102 ? 11.408 28.859 -21.421 1.00 96.75 1102 ALA A N 1
ATOM 8446 C CA . ALA A 1 1102 ? 10.507 29.984 -21.693 1.00 96.75 1102 ALA A CA 1
ATOM 8447 C C . ALA A 1 1102 ? 10.391 30.290 -23.200 1.00 96.75 1102 ALA A C 1
ATOM 8449 O O . ALA A 1 1102 ? 9.308 30.622 -23.690 1.00 96.75 1102 ALA A O 1
ATOM 8450 N N . HIS A 1 1103 ? 11.481 30.122 -23.956 1.00 96.69 1103 HIS A N 1
ATOM 8451 C CA . HIS A 1 1103 ? 11.493 30.290 -25.409 1.00 96.69 1103 HIS A CA 1
ATOM 8452 C C . HIS A 1 1103 ? 10.663 29.200 -26.107 1.00 96.69 1103 HIS A C 1
ATOM 8454 O O . HIS A 1 1103 ? 9.870 29.511 -26.994 1.00 96.69 1103 HIS A O 1
ATOM 8460 N N . ALA A 1 1104 ? 10.770 27.939 -25.667 1.00 95.50 1104 ALA A N 1
ATOM 8461 C CA . ALA A 1 1104 ? 9.938 26.844 -26.169 1.00 95.50 1104 ALA A CA 1
ATOM 8462 C C . ALA A 1 1104 ? 8.439 27.080 -25.906 1.00 95.50 1104 ALA A C 1
ATOM 8464 O O . ALA A 1 1104 ? 7.636 26.952 -26.827 1.00 95.50 1104 ALA A O 1
ATOM 8465 N N . LEU A 1 1105 ? 8.061 27.487 -24.689 1.00 94.94 1105 LEU A N 1
ATOM 8466 C CA . LEU A 1 1105 ? 6.663 27.785 -24.345 1.00 94.94 1105 LEU A CA 1
ATOM 8467 C C . LEU A 1 1105 ? 6.114 28.984 -25.128 1.00 94.94 1105 LEU A C 1
ATOM 8469 O O . LEU A 1 1105 ? 4.973 28.963 -25.578 1.00 94.94 1105 LEU A O 1
ATOM 8473 N N . THR A 1 1106 ? 6.927 30.023 -25.333 1.00 96.31 1106 THR A N 1
ATOM 8474 C CA . THR A 1 1106 ? 6.520 31.187 -26.136 1.00 96.31 1106 THR A CA 1
ATOM 8475 C C . THR A 1 1106 ? 6.248 30.793 -27.585 1.00 96.31 1106 THR A C 1
ATOM 8477 O O . THR A 1 1106 ? 5.235 31.216 -28.132 1.00 96.31 1106 THR A O 1
ATOM 8480 N N . TYR A 1 1107 ? 7.083 29.931 -28.179 1.00 95.19 1107 TYR A N 1
ATOM 8481 C CA . TYR A 1 1107 ? 6.831 29.371 -29.509 1.00 95.19 1107 TYR A CA 1
ATOM 8482 C C . TYR A 1 1107 ? 5.474 28.647 -29.563 1.00 95.19 1107 TYR A C 1
ATOM 8484 O O . TYR A 1 1107 ? 4.618 29.049 -30.348 1.00 95.19 1107 TYR A O 1
ATOM 8492 N N . LEU A 1 1108 ? 5.227 27.666 -28.682 1.00 90.75 1108 LEU A N 1
ATOM 8493 C CA . LEU A 1 1108 ? 3.970 26.893 -28.649 1.00 90.75 1108 LEU A CA 1
ATOM 8494 C C . LEU A 1 1108 ? 2.723 27.775 -28.497 1.00 90.75 1108 LEU A C 1
ATOM 8496 O O . LEU A 1 1108 ? 1.713 27.553 -29.166 1.00 90.75 1108 LEU A O 1
ATOM 8500 N N . HIS A 1 1109 ? 2.805 28.781 -27.622 1.00 92.62 1109 HIS A N 1
ATOM 8501 C CA . HIS A 1 1109 ? 1.694 29.685 -27.331 1.00 92.62 1109 HIS A CA 1
ATOM 8502 C C . HIS A 1 1109 ? 1.502 30.767 -28.413 1.00 92.62 1109 HIS A C 1
ATOM 8504 O O . HIS A 1 1109 ? 0.497 31.471 -28.393 1.00 92.62 1109 HIS A O 1
ATOM 8510 N N . SER A 1 1110 ? 2.446 30.905 -29.353 1.00 90.88 1110 SER A N 1
ATOM 8511 C CA . SER A 1 1110 ? 2.384 31.853 -30.480 1.00 90.88 1110 SER A CA 1
ATOM 8512 C C . SER A 1 1110 ? 1.866 31.248 -31.792 1.00 90.88 1110 SER A C 1
ATOM 8514 O O . SER A 1 1110 ? 1.687 31.973 -32.771 1.00 90.88 1110 SER A O 1
ATOM 8516 N N . LEU A 1 1111 ? 1.628 29.932 -31.829 1.00 86.44 1111 LEU A N 1
ATOM 8517 C CA . LEU A 1 1111 ? 1.080 29.240 -32.996 1.00 86.44 1111 LEU A CA 1
ATOM 8518 C C . LEU A 1 1111 ? -0.380 29.656 -33.254 1.00 86.44 1111 LEU A C 1
ATOM 8520 O O . LEU A 1 1111 ? -1.152 29.855 -32.318 1.00 86.44 1111 LEU A O 1
ATOM 8524 N N . GLU A 1 1112 ? -0.784 29.709 -34.531 1.00 77.44 1112 GLU A N 1
ATOM 8525 C CA . GLU A 1 1112 ? -2.167 30.011 -34.965 1.00 77.44 1112 GLU A CA 1
ATOM 8526 C C . GLU A 1 1112 ? -3.208 29.091 -34.299 1.00 77.44 1112 GLU A C 1
ATOM 8528 O O . GLU A 1 1112 ? -4.354 29.474 -34.051 1.00 77.44 1112 GLU A O 1
ATOM 8533 N N . HIS A 1 1113 ? -2.795 27.870 -33.967 1.00 79.94 1113 HIS A N 1
ATOM 8534 C CA . HIS A 1 1113 ? -3.490 26.996 -33.036 1.00 79.94 1113 HIS A CA 1
ATOM 8535 C C . HIS A 1 1113 ? -2.583 26.803 -31.819 1.00 79.94 1113 HIS A C 1
ATOM 8537 O O . HIS A 1 1113 ? -1.626 26.034 -31.879 1.00 79.94 1113 HIS A O 1
ATOM 8543 N N . VAL A 1 1114 ? -2.876 27.536 -30.740 1.00 81.44 1114 VAL A N 1
ATOM 8544 C CA . VAL A 1 1114 ? -2.132 27.524 -29.469 1.00 81.44 1114 VAL A CA 1
ATOM 8545 C C . VAL A 1 1114 ? -1.957 26.086 -28.975 1.00 81.44 1114 VAL A C 1
ATOM 8547 O O . VAL A 1 1114 ? -2.938 25.405 -28.669 1.00 81.44 1114 VAL A O 1
ATOM 8550 N N . VAL A 1 1115 ? -0.709 25.623 -28.877 1.00 83.06 1115 VAL A N 1
ATOM 8551 C CA . VAL A 1 1115 ? -0.394 24.281 -28.368 1.00 83.06 1115 VAL A CA 1
ATOM 8552 C C . VAL A 1 1115 ? -0.131 24.364 -26.868 1.00 83.06 1115 VAL A C 1
ATOM 8554 O O . VAL A 1 1115 ? 0.795 25.043 -26.435 1.00 83.06 1115 VAL A O 1
ATOM 8557 N N . LEU A 1 1116 ? -0.929 23.643 -26.079 1.00 83.62 1116 LEU A N 1
ATOM 8558 C CA . LEU A 1 1116 ? -0.736 23.502 -24.633 1.00 83.62 1116 LEU A CA 1
ATOM 8559 C C . LEU A 1 1116 ? 0.102 22.255 -24.326 1.00 83.62 1116 LEU A C 1
ATOM 8561 O O . LEU A 1 1116 ? -0.194 21.167 -24.830 1.00 83.62 1116 LEU A O 1
ATOM 8565 N N . HIS A 1 1117 ? 1.111 22.383 -23.466 1.00 85.50 1117 HIS A N 1
ATOM 8566 C CA . HIS A 1 1117 ? 2.024 21.293 -23.113 1.00 85.50 1117 HIS A CA 1
ATOM 8567 C C . HIS A 1 1117 ? 1.378 20.277 -22.154 1.00 85.50 1117 HIS A C 1
ATOM 8569 O O . HIS A 1 1117 ? 1.487 19.066 -22.370 1.00 85.50 1117 HIS A O 1
ATOM 8575 N N . ARG A 1 1118 ? 0.660 20.753 -21.124 1.00 76.12 1118 ARG A N 1
ATOM 8576 C CA . ARG A 1 1118 ? -0.222 19.993 -20.199 1.00 76.12 1118 ARG A CA 1
ATOM 8577 C C . ARG A 1 1118 ? 0.422 18.924 -19.298 1.00 76.12 1118 ARG A C 1
ATOM 8579 O O . ARG A 1 1118 ? -0.261 18.370 -18.435 1.00 76.12 1118 ARG A O 1
ATOM 8586 N N . ASP A 1 1119 ? 1.702 18.618 -19.476 1.00 80.06 1119 ASP A N 1
ATOM 8587 C CA . ASP A 1 1119 ? 2.517 17.771 -18.581 1.00 80.06 1119 ASP A CA 1
ATOM 8588 C C . ASP A 1 1119 ? 3.932 18.366 -18.415 1.00 80.06 1119 ASP A C 1
ATOM 8590 O O . ASP A 1 1119 ? 4.941 17.667 -18.441 1.00 80.06 1119 ASP A O 1
ATOM 8594 N N . LEU A 1 1120 ? 4.015 19.700 -18.327 1.00 88.12 1120 LEU A N 1
ATOM 8595 C CA . LEU A 1 1120 ? 5.282 20.426 -18.217 1.00 88.12 1120 LEU A CA 1
ATOM 8596 C C . LEU A 1 1120 ? 5.927 20.194 -16.839 1.00 88.12 1120 LEU A C 1
ATOM 8598 O O . LEU A 1 1120 ? 5.359 20.557 -15.813 1.00 88.12 1120 LEU A O 1
ATOM 8602 N N . LYS A 1 1121 ? 7.118 19.591 -16.826 1.00 88.19 1121 LYS A N 1
ATOM 8603 C CA . LYS A 1 1121 ? 7.882 19.230 -15.620 1.00 88.19 1121 LYS A CA 1
ATOM 8604 C C . LYS A 1 1121 ? 9.351 18.991 -15.965 1.00 88.19 1121 LYS A C 1
ATOM 8606 O O . LYS A 1 1121 ? 9.672 18.709 -17.120 1.00 88.19 1121 LYS A O 1
ATOM 8611 N N . SER A 1 1122 ? 10.234 19.006 -14.968 1.00 87.88 1122 SER A N 1
ATOM 8612 C CA . SER A 1 1122 ? 11.688 18.838 -15.146 1.00 87.88 1122 SER A CA 1
ATOM 8613 C C . SER A 1 1122 ? 12.104 17.533 -15.847 1.00 87.88 1122 SER A C 1
ATOM 8615 O O . SER A 1 1122 ? 13.127 17.507 -16.522 1.00 87.88 1122 SER A O 1
ATOM 8617 N N . ARG A 1 1123 ? 11.297 16.465 -15.774 1.00 86.94 1123 ARG A N 1
ATOM 8618 C CA . ARG A 1 1123 ? 11.537 15.213 -16.525 1.00 86.94 1123 ARG A CA 1
ATOM 8619 C C . ARG A 1 1123 ? 11.261 15.292 -18.031 1.00 86.94 1123 ARG A C 1
ATOM 8621 O O . ARG A 1 1123 ? 11.724 14.432 -18.768 1.00 86.94 1123 ARG A O 1
ATOM 8628 N N . ASN A 1 1124 ? 10.516 16.300 -18.481 1.00 90.50 1124 ASN A N 1
ATOM 8629 C CA . ASN A 1 1124 ? 10.170 16.511 -19.891 1.00 90.50 1124 ASN A CA 1
ATOM 8630 C C . ASN A 1 1124 ? 11.047 17.608 -20.533 1.00 90.50 1124 ASN A C 1
ATOM 8632 O O . ASN A 1 1124 ? 10.803 18.032 -21.662 1.00 90.50 1124 ASN A O 1
ATOM 8636 N N . VAL A 1 1125 ? 12.085 18.065 -19.823 1.00 94.19 1125 VAL A N 1
ATOM 8637 C CA . VAL A 1 1125 ? 13.121 18.966 -20.335 1.00 94.19 1125 VAL A CA 1
ATOM 8638 C C . VAL A 1 1125 ? 14.407 18.162 -20.509 1.00 94.19 1125 VAL A C 1
ATOM 8640 O O . VAL A 1 1125 ? 14.995 17.713 -19.529 1.00 94.19 1125 VAL A O 1
ATOM 8643 N N . MET A 1 1126 ? 14.840 17.991 -21.754 1.00 94.31 1126 MET A N 1
ATOM 8644 C CA . MET A 1 1126 ? 16.051 17.256 -22.127 1.00 94.31 1126 MET A CA 1
ATOM 8645 C C . MET A 1 1126 ? 17.233 18.212 -22.306 1.00 94.31 1126 MET A C 1
ATOM 8647 O O . MET A 1 1126 ? 17.050 19.314 -22.825 1.00 94.31 1126 MET A O 1
ATOM 8651 N N . LEU A 1 1127 ? 18.443 17.791 -21.938 1.00 95.56 1127 LEU A N 1
ATOM 8652 C CA . LEU A 1 1127 ? 19.662 18.603 -22.018 1.00 95.56 1127 LEU A CA 1
ATOM 8653 C C . LEU A 1 1127 ? 20.652 18.060 -23.064 1.00 95.56 1127 LEU A C 1
ATOM 8655 O O . LEU A 1 1127 ? 20.791 16.850 -23.250 1.00 95.56 1127 LEU A O 1
ATOM 8659 N N . THR A 1 1128 ? 21.365 18.950 -23.758 1.00 92.12 1128 THR A N 1
ATOM 8660 C CA . THR A 1 1128 ? 22.595 18.579 -24.484 1.00 92.12 1128 THR A CA 1
ATOM 8661 C C . THR A 1 1128 ? 23.765 18.412 -23.509 1.00 92.12 1128 THR A C 1
ATOM 8663 O O . THR A 1 1128 ? 23.682 18.809 -22.349 1.00 92.12 1128 THR A O 1
ATOM 8666 N N . GLU A 1 1129 ? 24.893 17.898 -24.001 1.00 88.31 1129 GLU A N 1
ATOM 8667 C CA . GLU A 1 1129 ? 26.176 17.858 -23.274 1.00 88.31 1129 GLU A CA 1
ATOM 8668 C C . GLU A 1 1129 ? 26.683 19.262 -22.861 1.00 88.31 1129 GLU A C 1
ATOM 8670 O O . GLU A 1 1129 ? 27.474 19.380 -21.933 1.00 88.31 1129 GLU A O 1
ATOM 8675 N N . ASN A 1 1130 ? 26.181 20.333 -23.495 1.00 87.62 1130 ASN A N 1
ATOM 8676 C CA . ASN A 1 1130 ? 26.458 21.738 -23.153 1.00 87.62 1130 ASN A CA 1
ATOM 8677 C C . ASN A 1 1130 ? 25.320 22.385 -22.326 1.00 87.62 1130 ASN A C 1
ATOM 8679 O O . ASN A 1 1130 ? 25.147 23.611 -22.334 1.00 87.62 1130 ASN A O 1
ATOM 8683 N N . HIS A 1 1131 ? 24.471 21.562 -21.702 1.00 86.19 1131 HIS A N 1
ATOM 8684 C CA . HIS A 1 1131 ? 23.258 21.948 -20.972 1.00 86.19 1131 HIS A CA 1
ATOM 8685 C C . HIS A 1 1131 ? 22.292 22.866 -21.755 1.00 86.19 1131 HIS A C 1
ATOM 8687 O O . HIS A 1 1131 ? 21.559 23.672 -21.178 1.00 86.19 1131 HIS A O 1
ATOM 8693 N N . ASP A 1 1132 ? 22.242 22.754 -23.089 1.00 93.94 1132 ASP A N 1
ATOM 8694 C CA . ASP A 1 1132 ? 21.193 23.399 -23.883 1.00 93.94 1132 ASP A CA 1
ATOM 8695 C C . ASP A 1 1132 ? 19.880 22.639 -23.686 1.00 93.94 1132 ASP A C 1
ATOM 8697 O O . ASP A 1 1132 ? 19.691 21.545 -24.219 1.00 93.94 1132 ASP A O 1
ATOM 8701 N N . ALA A 1 1133 ? 18.960 23.225 -22.925 1.00 96.12 1133 ALA A N 1
ATOM 8702 C CA . ALA A 1 1133 ? 17.653 22.624 -22.703 1.00 96.12 1133 ALA A CA 1
ATOM 8703 C C . ALA A 1 1133 ? 16.763 22.647 -23.961 1.00 96.12 1133 ALA A C 1
ATOM 8705 O O . ALA A 1 1133 ? 16.740 23.638 -24.703 1.00 96.12 1133 ALA A O 1
ATOM 8706 N N . LYS A 1 1134 ? 15.995 21.569 -24.156 1.00 96.38 1134 LYS A N 1
ATOM 8707 C CA . LYS A 1 1134 ? 14.901 21.430 -25.128 1.00 96.38 1134 LYS A CA 1
ATOM 8708 C C . LYS A 1 1134 ? 13.704 20.700 -24.508 1.00 96.38 1134 LYS A C 1
ATOM 8710 O O . LYS A 1 1134 ? 13.876 19.842 -23.649 1.00 96.38 1134 LYS A O 1
ATOM 8715 N N . LEU A 1 1135 ? 12.497 21.015 -24.966 1.00 93.38 1135 LEU A N 1
ATOM 8716 C CA . LEU A 1 1135 ? 11.235 20.478 -24.442 1.00 93.38 1135 LEU A CA 1
ATOM 8717 C C . LEU A 1 1135 ? 10.742 19.247 -25.239 1.00 93.38 1135 LEU A C 1
ATOM 8719 O O . LEU A 1 1135 ? 10.889 19.221 -26.464 1.00 93.38 1135 LEU A O 1
ATOM 8723 N N . THR A 1 1136 ? 10.169 18.242 -24.562 1.00 87.75 1136 THR A N 1
ATOM 8724 C CA . THR A 1 1136 ? 9.646 16.987 -25.154 1.00 87.75 1136 THR A CA 1
ATOM 8725 C C . THR A 1 1136 ? 8.354 16.500 -24.476 1.00 87.75 1136 THR A C 1
ATOM 8727 O O . THR A 1 1136 ? 7.983 16.988 -23.417 1.00 87.75 1136 THR A O 1
ATOM 8730 N N . ASP A 1 1137 ? 7.707 15.478 -25.051 1.00 75.94 1137 ASP A N 1
ATOM 8731 C CA . ASP A 1 1137 ? 6.566 14.744 -24.472 1.00 75.94 1137 ASP A CA 1
ATOM 8732 C C . ASP A 1 1137 ? 5.334 15.629 -24.173 1.00 75.94 1137 ASP A C 1
ATOM 8734 O O . ASP A 1 1137 ? 4.858 15.770 -23.045 1.00 75.94 1137 ASP A O 1
ATOM 8738 N N . PHE A 1 1138 ? 4.801 16.198 -25.257 1.00 69.25 1138 PHE A N 1
ATOM 8739 C CA . PHE A 1 1138 ? 3.642 17.091 -25.316 1.00 69.25 1138 PHE A CA 1
ATOM 8740 C C . PHE A 1 1138 ? 2.314 16.303 -25.218 1.00 69.25 1138 PHE A C 1
ATOM 8742 O O . PHE A 1 1138 ? 2.079 15.344 -25.955 1.00 69.25 1138 PHE A O 1
ATOM 8749 N N . GLY A 1 1139 ? 1.408 16.707 -24.321 1.00 55.19 1139 GLY A N 1
ATOM 8750 C CA . GLY A 1 1139 ? 0.328 15.854 -23.793 1.00 55.19 1139 GLY A CA 1
ATOM 8751 C C . GLY A 1 1139 ? -0.919 15.570 -24.658 1.00 55.19 1139 GLY A C 1
ATOM 8752 O O . GLY A 1 1139 ? -1.991 15.357 -24.083 1.00 55.19 1139 GLY A O 1
ATOM 8753 N N . ILE A 1 1140 ? -0.847 15.551 -25.998 1.00 46.56 1140 ILE A N 1
ATOM 8754 C CA . ILE A 1 1140 ? -2.042 15.430 -26.878 1.00 46.56 1140 ILE A CA 1
ATOM 8755 C C . ILE A 1 1140 ? -2.873 14.153 -26.654 1.00 46.56 1140 ILE A C 1
ATOM 8757 O O . ILE A 1 1140 ? -4.090 14.176 -26.851 1.00 46.56 1140 ILE A O 1
ATOM 8761 N N . ALA A 1 1141 ? -2.275 13.063 -26.163 1.00 37.78 1141 ALA A N 1
ATOM 8762 C CA . ALA A 1 1141 ? -2.984 11.808 -25.884 1.00 37.78 1141 ALA A CA 1
ATOM 8763 C C . ALA A 1 1141 ? -4.161 11.937 -24.883 1.00 37.78 1141 ALA A C 1
ATOM 8765 O O . ALA A 1 1141 ? -4.997 11.036 -24.820 1.00 37.78 1141 ALA A O 1
ATOM 8766 N N . ARG A 1 1142 ? -4.265 13.044 -24.128 1.00 41.66 1142 ARG A N 1
ATOM 8767 C CA . ARG A 1 1142 ? -5.410 13.337 -23.242 1.00 41.66 1142 ARG A CA 1
ATOM 8768 C C . ARG A 1 1142 ? -6.637 13.918 -23.965 1.00 41.66 1142 ARG A C 1
ATOM 8770 O O . ARG A 1 1142 ? -7.758 13.699 -23.522 1.00 41.66 1142 ARG A O 1
ATOM 8777 N N . GLU A 1 1143 ? -6.473 14.642 -25.072 1.00 34.72 1143 GLU A N 1
ATOM 8778 C CA . GLU A 1 1143 ? -7.510 15.578 -25.553 1.00 34.72 1143 GLU A CA 1
ATOM 8779 C C . GLU A 1 1143 ? -8.696 14.926 -26.287 1.00 34.72 1143 GLU A C 1
ATOM 8781 O O . GLU A 1 1143 ? -9.786 15.493 -26.336 1.00 34.72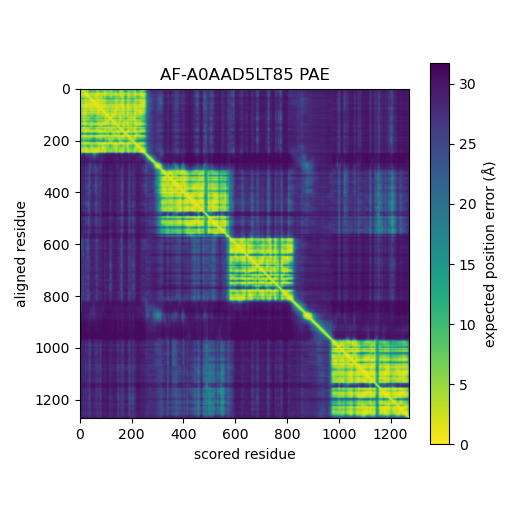 1143 GLU A O 1
ATOM 8786 N N . ARG A 1 1144 ? -8.539 13.696 -26.795 1.00 28.52 1144 ARG A N 1
ATOM 8787 C CA . ARG A 1 1144 ? -9.666 12.887 -27.313 1.00 28.52 1144 ARG A CA 1
ATOM 8788 C C . ARG A 1 1144 ? -10.260 11.925 -26.275 1.00 28.52 1144 ARG A C 1
ATOM 8790 O O . ARG A 1 1144 ? -11.058 11.068 -26.644 1.00 28.52 1144 ARG A O 1
ATOM 8797 N N . ALA A 1 1145 ? -9.864 12.055 -25.008 1.00 29.70 1145 ALA A N 1
ATOM 8798 C CA . ALA A 1 1145 ? -10.290 11.205 -23.894 1.00 29.70 1145 ALA A CA 1
ATOM 8799 C C . ALA A 1 1145 ? -10.944 12.000 -22.744 1.00 29.70 1145 ALA A C 1
ATOM 8801 O O . ALA A 1 1145 ? -10.990 11.526 -21.606 1.00 29.70 1145 ALA A O 1
ATOM 8802 N N . ASN A 1 1146 ? -11.488 13.186 -23.048 1.00 29.72 1146 ASN A N 1
ATOM 8803 C CA . ASN A 1 1146 ? -12.439 13.878 -22.179 1.00 29.72 1146 ASN A CA 1
ATOM 8804 C C . ASN A 1 1146 ? -13.740 13.065 -22.090 1.00 29.72 1146 ASN A C 1
ATOM 8806 O O . ASN A 1 1146 ? -14.655 13.290 -22.874 1.00 29.72 1146 ASN A O 1
ATOM 8810 N N . ASP A 1 1147 ? -13.741 12.091 -21.178 1.00 29.11 1147 ASP A N 1
ATOM 8811 C CA . ASP A 1 1147 ? -14.822 11.847 -20.211 1.00 29.11 1147 ASP A CA 1
ATOM 8812 C C . ASP A 1 1147 ? -14.369 10.863 -19.097 1.00 29.11 1147 ASP A C 1
ATOM 8814 O O . ASP A 1 1147 ? -14.859 10.972 -17.977 1.00 29.11 1147 ASP A O 1
ATOM 8818 N N . GLU A 1 1148 ? -13.400 9.951 -19.333 1.00 27.83 1148 GLU A N 1
ATOM 8819 C CA . GLU A 1 1148 ? -13.165 8.804 -18.410 1.00 27.83 1148 GLU A CA 1
ATOM 8820 C C . GLU A 1 1148 ? -11.706 8.441 -18.000 1.00 27.83 1148 GLU A C 1
ATOM 8822 O O . GLU A 1 1148 ? -11.523 7.466 -17.269 1.00 27.83 1148 GLU A O 1
ATOM 8827 N N . THR A 1 1149 ? -10.634 9.158 -18.392 1.00 26.61 1149 THR A N 1
ATOM 8828 C CA . THR A 1 1149 ? -9.247 8.737 -18.021 1.00 26.61 1149 THR A CA 1
ATOM 8829 C C . THR A 1 1149 ? -8.300 9.832 -17.510 1.00 26.61 1149 THR A C 1
ATOM 8831 O O . THR A 1 1149 ? -7.587 10.466 -18.286 1.00 26.61 1149 THR A O 1
ATOM 8834 N N . MET A 1 1150 ? -8.173 9.941 -16.179 1.00 23.17 1150 MET A N 1
ATOM 8835 C CA . MET A 1 1150 ? -7.140 10.728 -15.464 1.00 23.17 1150 MET A CA 1
ATOM 8836 C C . MET A 1 1150 ? -6.142 9.843 -14.676 1.00 23.17 1150 MET A C 1
ATOM 8838 O O . MET A 1 1150 ? -5.591 10.233 -13.652 1.00 23.17 1150 MET A O 1
ATOM 8842 N N . THR A 1 1151 ? -5.898 8.621 -15.151 1.00 30.25 1151 THR A N 1
ATOM 8843 C CA . THR A 1 1151 ? -5.306 7.505 -14.384 1.00 30.25 1151 THR A CA 1
ATOM 8844 C C . THR A 1 1151 ? -3.830 7.207 -14.702 1.00 30.25 1151 THR A C 1
ATOM 8846 O O . THR A 1 1151 ? -3.432 6.052 -14.866 1.00 30.25 1151 THR A O 1
ATOM 8849 N N . ALA A 1 1152 ? -2.991 8.247 -14.763 1.00 25.77 1152 ALA A N 1
ATOM 8850 C CA . ALA A 1 1152 ? -1.533 8.093 -14.812 1.00 25.77 1152 ALA A CA 1
ATOM 8851 C C . ALA A 1 1152 ? -0.793 9.280 -14.168 1.00 25.77 1152 ALA A C 1
ATOM 8853 O O . ALA A 1 1152 ? -0.965 10.425 -14.590 1.00 25.77 1152 ALA A O 1
ATOM 8854 N N . GLY A 1 1153 ? 0.093 8.979 -13.209 1.00 32.44 1153 GLY A N 1
ATOM 8855 C CA . GLY A 1 1153 ? 1.123 9.905 -12.725 1.00 32.44 1153 GLY A CA 1
ATOM 8856 C C . GLY A 1 1153 ? 0.841 10.595 -11.388 1.00 32.44 1153 GLY A C 1
ATOM 8857 O O . GLY A 1 1153 ? 0.712 11.814 -11.356 1.00 32.44 1153 GLY A O 1
ATOM 8858 N N . VAL A 1 1154 ? 0.896 9.846 -10.275 1.00 33.56 1154 VAL A N 1
ATOM 8859 C CA . VAL A 1 1154 ? 0.929 10.404 -8.899 1.00 33.56 1154 VAL A CA 1
ATOM 8860 C C . VAL A 1 1154 ? 2.038 11.463 -8.738 1.00 33.56 1154 VAL A C 1
ATOM 8862 O O . VAL A 1 1154 ? 1.865 12.431 -8.007 1.00 33.56 1154 VAL A O 1
ATOM 8865 N N . GLY A 1 1155 ? 3.147 11.329 -9.478 1.00 36.03 1155 GLY A N 1
ATOM 8866 C CA . GLY A 1 1155 ? 4.217 12.329 -9.527 1.00 36.03 1155 GLY A CA 1
ATOM 8867 C C . GLY A 1 1155 ? 3.879 13.615 -10.299 1.00 36.03 1155 GLY A C 1
ATOM 8868 O O . GLY A 1 1155 ? 4.208 14.691 -9.818 1.00 36.03 1155 GLY A O 1
ATOM 8869 N N . SER A 1 1156 ? 3.205 13.556 -11.460 1.00 52.00 1156 SER A N 1
ATOM 8870 C CA . SER A 1 1156 ? 2.952 14.755 -12.301 1.00 52.00 1156 SER A CA 1
ATOM 8871 C C . SER A 1 1156 ? 2.081 15.820 -11.618 1.00 52.00 1156 SER A C 1
ATOM 8873 O O . SER A 1 1156 ? 2.053 16.966 -12.060 1.00 52.00 1156 SER A O 1
ATOM 8875 N N . LEU A 1 1157 ? 1.378 15.463 -10.541 1.00 64.38 1157 LEU A N 1
ATOM 8876 C CA . LEU A 1 1157 ? 0.445 16.342 -9.838 1.00 64.38 1157 LEU A CA 1
ATOM 8877 C C . LEU A 1 1157 ? 1.131 17.573 -9.214 1.00 64.38 1157 LEU A C 1
ATOM 8879 O O . LEU A 1 1157 ? 0.482 18.603 -9.071 1.00 64.38 1157 LEU A O 1
ATOM 8883 N N . PHE A 1 1158 ? 2.433 17.520 -8.908 1.00 77.31 1158 PHE A N 1
ATOM 8884 C CA . PHE A 1 1158 ? 3.142 18.648 -8.283 1.00 77.31 1158 PHE A CA 1
ATOM 8885 C C . PHE A 1 1158 ? 3.453 19.822 -9.227 1.00 77.31 1158 PHE A C 1
ATOM 8887 O O . PHE A 1 1158 ? 3.762 20.906 -8.749 1.00 77.31 1158 PHE A O 1
ATOM 8894 N N . TRP A 1 1159 ? 3.355 19.651 -10.547 1.00 86.44 1159 TRP A N 1
ATOM 8895 C CA . TRP A 1 1159 ? 3.526 20.750 -11.512 1.00 86.44 1159 TRP A CA 1
ATOM 8896 C C . TRP A 1 1159 ? 2.181 21.279 -12.040 1.00 86.44 1159 TRP A C 1
ATOM 8898 O O . TRP A 1 1159 ? 2.154 22.199 -12.853 1.00 86.44 1159 TRP A O 1
ATOM 8908 N N . MET A 1 1160 ? 1.057 20.707 -11.601 1.00 84.19 1160 MET A N 1
ATOM 8909 C CA . MET A 1 1160 ? -0.282 21.010 -12.109 1.00 84.19 1160 MET A CA 1
ATOM 8910 C C . MET A 1 1160 ? -0.846 22.309 -11.510 1.00 84.19 1160 MET A C 1
ATOM 8912 O O . MET A 1 1160 ? -0.735 22.544 -10.311 1.00 84.19 1160 MET A O 1
ATOM 8916 N N . ALA A 1 1161 ? -1.487 23.141 -12.334 1.00 84.50 1161 ALA A N 1
ATOM 8917 C CA . ALA A 1 1161 ? -2.074 24.401 -11.879 1.00 84.50 1161 ALA A CA 1
ATOM 8918 C C . ALA A 1 1161 ? -3.384 24.201 -11.074 1.00 84.50 1161 ALA A C 1
ATOM 8920 O O . ALA A 1 1161 ? -4.130 23.260 -11.367 1.00 84.50 1161 ALA A O 1
ATOM 8921 N N . PRO A 1 1162 ? -3.724 25.076 -10.101 1.00 85.12 1162 PRO A N 1
ATOM 8922 C CA . PRO A 1 1162 ? -4.896 24.920 -9.228 1.00 85.12 1162 PRO A CA 1
ATOM 8923 C C . PRO A 1 1162 ? -6.255 24.823 -9.938 1.00 85.12 1162 PRO A C 1
ATOM 8925 O O . PRO A 1 1162 ? -7.176 24.205 -9.414 1.00 85.12 1162 PRO A O 1
ATOM 8928 N N . GLU A 1 1163 ? -6.426 25.438 -11.106 1.00 82.00 1163 GLU A N 1
ATOM 8929 C CA . GLU A 1 1163 ? -7.613 25.301 -11.964 1.00 82.00 1163 GLU A CA 1
ATOM 8930 C C . GLU A 1 1163 ? -7.674 23.933 -12.663 1.00 82.00 1163 GLU A C 1
ATOM 8932 O O . GLU A 1 1163 ? -8.735 23.312 -12.707 1.00 82.00 1163 GLU A O 1
ATOM 8937 N N . VAL A 1 1164 ? -6.527 23.397 -13.094 1.00 77.69 1164 VAL A N 1
ATOM 8938 C CA . VAL A 1 1164 ? -6.423 22.057 -13.698 1.00 77.69 1164 VAL A CA 1
ATOM 8939 C C . VAL A 1 1164 ? -6.670 20.974 -12.643 1.00 77.69 1164 VAL A C 1
ATOM 8941 O O . VAL A 1 1164 ? -7.402 20.023 -12.903 1.00 77.69 1164 VAL A O 1
ATOM 8944 N N . MET A 1 1165 ? -6.144 21.154 -11.422 1.00 72.50 1165 MET A N 1
ATOM 8945 C CA . MET A 1 1165 ? -6.424 20.280 -10.271 1.00 72.50 1165 MET A CA 1
ATOM 8946 C C . MET A 1 1165 ? -7.921 20.210 -9.930 1.00 72.50 1165 MET A C 1
ATOM 8948 O O . MET A 1 1165 ? -8.402 19.160 -9.512 1.00 72.50 1165 MET A O 1
ATOM 8952 N N . ARG A 1 1166 ? -8.660 21.313 -10.117 1.00 67.81 1166 ARG A N 1
ATOM 8953 C CA . ARG A 1 1166 ? -10.106 21.409 -9.841 1.00 67.81 1166 ARG A CA 1
ATOM 8954 C C . ARG A 1 1166 ? -10.991 21.008 -11.027 1.00 67.81 1166 ARG A C 1
ATOM 8956 O O . ARG A 1 1166 ? -12.210 21.058 -10.903 1.00 67.81 1166 ARG A O 1
ATOM 8963 N N . GLY A 1 1167 ? -10.404 20.605 -12.158 1.00 61.03 1167 GLY A N 1
ATOM 8964 C CA . GLY A 1 1167 ? -11.145 20.236 -13.369 1.00 61.03 1167 GLY A CA 1
ATOM 8965 C C . GLY A 1 1167 ? -11.832 21.414 -14.072 1.00 61.03 1167 GLY A C 1
ATOM 8966 O O . GLY A 1 1167 ? -12.752 21.203 -14.861 1.00 61.03 1167 GLY A O 1
ATOM 8967 N N . GLU A 1 1168 ? -11.415 22.650 -13.789 1.00 70.50 1168 GLU A N 1
ATOM 8968 C CA . GLU A 1 1168 ? -11.946 23.843 -14.449 1.00 70.50 1168 GLU A CA 1
ATOM 8969 C C . GLU A 1 1168 ? -11.445 23.953 -15.900 1.00 70.50 1168 GLU A C 1
ATOM 8971 O O . GLU A 1 1168 ? -10.522 23.260 -16.334 1.00 70.50 1168 GLU A O 1
ATOM 8976 N N . ARG A 1 1169 ? -12.032 24.877 -16.673 1.00 66.31 1169 ARG A N 1
ATOM 8977 C CA . ARG A 1 1169 ? -11.457 25.261 -17.968 1.00 66.31 1169 ARG A CA 1
ATOM 8978 C C . ARG A 1 1169 ? -10.148 26.014 -17.741 1.00 66.31 1169 ARG A C 1
ATOM 8980 O O . ARG A 1 1169 ? -10.128 26.988 -16.994 1.00 66.31 1169 ARG A O 1
ATOM 8987 N N . TYR A 1 1170 ? -9.102 25.590 -18.439 1.00 75.44 1170 TYR A N 1
ATOM 8988 C CA . TYR A 1 1170 ? -7.762 26.161 -18.373 1.00 75.44 1170 TYR A CA 1
ATOM 8989 C C . TYR A 1 1170 ? -7.251 26.542 -19.770 1.00 75.44 1170 TYR A C 1
ATOM 8991 O O . TYR A 1 1170 ? -7.771 26.075 -20.787 1.00 75.44 1170 TYR A O 1
ATOM 8999 N N . ASP A 1 1171 ? -6.235 27.395 -19.794 1.00 83.94 1171 ASP A N 1
ATOM 9000 C CA . ASP A 1 1171 ? -5.623 28.008 -20.974 1.00 83.94 1171 ASP A CA 1
ATOM 9001 C C . ASP A 1 1171 ? -4.081 27.912 -20.886 1.00 83.94 1171 ASP A C 1
ATOM 9003 O O . ASP A 1 1171 ? -3.540 27.080 -20.149 1.00 83.94 1171 ASP A O 1
ATOM 9007 N N . GLU A 1 1172 ? -3.347 28.741 -21.632 1.00 87.56 1172 GLU A N 1
ATOM 9008 C CA . GLU A 1 1172 ? -1.880 28.731 -21.651 1.00 87.56 1172 GLU A CA 1
ATOM 9009 C C . GLU A 1 1172 ? -1.236 29.195 -20.331 1.00 87.56 1172 GLU A C 1
ATOM 9011 O O . GLU A 1 1172 ? -0.049 28.951 -20.085 1.00 87.56 1172 GLU A O 1
ATOM 9016 N N . LYS A 1 1173 ? -2.019 29.793 -19.421 1.00 93.62 1173 LYS A N 1
ATOM 9017 C CA . LYS A 1 1173 ? -1.573 30.152 -18.068 1.00 93.62 1173 LYS A CA 1
ATOM 9018 C C . LYS A 1 1173 ? -1.346 28.927 -17.183 1.00 93.62 1173 LYS A C 1
ATOM 9020 O O . LYS A 1 1173 ? -0.651 29.052 -16.170 1.00 93.62 1173 LYS A O 1
ATOM 9025 N N . ALA A 1 1174 ? -1.881 27.758 -17.545 1.00 90.12 1174 ALA A N 1
ATOM 9026 C CA . ALA A 1 1174 ? -1.596 26.502 -16.854 1.00 90.12 1174 ALA A CA 1
ATOM 9027 C C . ALA A 1 1174 ? -0.126 26.083 -17.034 1.00 90.12 1174 ALA A C 1
ATOM 9029 O O . ALA A 1 1174 ? 0.561 25.826 -16.047 1.00 90.12 1174 ALA A O 1
ATOM 9030 N N . ASP A 1 1175 ? 0.394 26.116 -18.267 1.00 92.50 1175 ASP A N 1
ATOM 9031 C CA . ASP A 1 1175 ? 1.803 25.800 -18.542 1.00 92.50 1175 ASP A CA 1
ATOM 9032 C C . ASP A 1 1175 ? 2.750 26.861 -17.937 1.00 92.50 1175 ASP A C 1
ATOM 9034 O O . ASP A 1 1175 ? 3.843 26.530 -17.475 1.00 92.50 1175 ASP A O 1
ATOM 9038 N N . VAL A 1 1176 ? 2.319 28.129 -17.843 1.00 96.88 1176 VAL A N 1
ATOM 9039 C CA . VAL A 1 1176 ? 3.068 29.178 -17.116 1.00 96.88 1176 VAL A CA 1
ATOM 9040 C C . VAL A 1 1176 ? 3.186 28.860 -15.618 1.00 96.88 1176 VAL A C 1
ATOM 9042 O O . VAL A 1 1176 ? 4.258 29.050 -15.043 1.00 96.88 1176 VAL A O 1
ATOM 9045 N N . PHE A 1 1177 ? 2.140 28.325 -14.977 1.00 95.69 1177 PHE A N 1
ATOM 9046 C CA . PHE A 1 1177 ? 2.229 27.871 -13.581 1.00 95.69 1177 PHE A CA 1
ATOM 9047 C C . PHE A 1 1177 ? 3.239 26.727 -13.433 1.00 95.69 1177 PHE A C 1
ATOM 9049 O O . PHE A 1 1177 ? 4.124 26.791 -12.579 1.00 95.69 1177 PHE A O 1
ATOM 9056 N N . SER A 1 1178 ? 3.167 25.719 -14.308 1.00 94.31 1178 SER A N 1
ATOM 9057 C CA . SER A 1 1178 ? 4.109 24.594 -14.328 1.00 94.31 1178 SER A CA 1
ATOM 9058 C C . SER A 1 1178 ? 5.565 25.041 -14.544 1.00 94.31 1178 SER A C 1
ATOM 9060 O O . SER A 1 1178 ? 6.480 24.492 -13.927 1.00 94.31 1178 SER A O 1
ATOM 9062 N N . PHE A 1 1179 ? 5.795 26.086 -15.348 1.00 96.81 1179 PHE A N 1
ATOM 9063 C CA . PHE A 1 1179 ? 7.104 26.733 -15.485 1.00 96.81 1179 PHE A CA 1
ATOM 9064 C C . PHE A 1 1179 ? 7.569 27.390 -14.177 1.00 96.81 1179 PHE A C 1
ATOM 9066 O O . PHE A 1 1179 ? 8.706 27.180 -13.756 1.00 96.81 1179 PHE A O 1
ATOM 9073 N N . GLY A 1 1180 ? 6.683 28.116 -13.488 1.00 96.25 1180 GLY A N 1
ATOM 9074 C CA . GLY A 1 1180 ? 6.962 28.684 -12.166 1.00 96.25 1180 GLY A CA 1
ATOM 9075 C C . GLY A 1 1180 ? 7.338 27.631 -11.116 1.00 96.25 1180 GLY A C 1
ATOM 9076 O O . GLY A 1 1180 ? 8.236 27.864 -10.308 1.00 96.25 1180 GLY A O 1
ATOM 9077 N N . VAL A 1 1181 ? 6.723 26.444 -11.172 1.00 94.81 1181 VAL A N 1
ATOM 9078 C CA . VAL A 1 1181 ? 7.112 25.296 -10.338 1.00 94.81 1181 VAL A CA 1
ATOM 9079 C C . VAL A 1 1181 ? 8.519 24.799 -10.696 1.00 94.81 1181 VAL A C 1
ATOM 9081 O O . VAL A 1 1181 ? 9.342 24.636 -9.796 1.00 94.81 1181 VAL A O 1
ATOM 9084 N N . MET A 1 1182 ? 8.852 24.621 -11.980 1.00 94.06 1182 MET A N 1
ATOM 9085 C CA . MET A 1 1182 ? 10.207 24.204 -12.389 1.00 94.06 1182 MET A CA 1
ATOM 9086 C C . MET A 1 1182 ? 11.298 25.217 -12.014 1.00 94.06 1182 MET A C 1
ATOM 9088 O O . MET A 1 1182 ? 12.420 24.810 -11.716 1.00 94.06 1182 MET A O 1
ATOM 9092 N N . LEU A 1 1183 ? 10.992 26.521 -11.972 1.00 95.69 1183 LEU A N 1
ATOM 9093 C CA . LEU A 1 1183 ? 11.939 27.520 -11.462 1.00 95.69 1183 LEU A CA 1
ATOM 9094 C C . LEU A 1 1183 ? 12.325 27.251 -9.997 1.00 95.69 1183 LEU A C 1
ATOM 9096 O O . LEU A 1 1183 ? 13.487 27.437 -9.645 1.00 95.69 1183 LEU A O 1
ATOM 9100 N N . SER A 1 1184 ? 11.406 26.751 -9.161 1.00 94.62 1184 SER A N 1
ATOM 9101 C CA . SER A 1 1184 ? 11.742 26.364 -7.780 1.00 94.62 1184 SER A CA 1
ATOM 9102 C C . SER A 1 1184 ? 12.656 25.132 -7.703 1.00 94.62 1184 SER A C 1
ATOM 9104 O O . SER A 1 1184 ? 13.500 25.058 -6.813 1.00 94.62 1184 SER A O 1
ATOM 9106 N N . GLU A 1 1185 ? 12.571 24.198 -8.660 1.00 93.94 1185 GLU A N 1
ATOM 9107 C CA . GLU A 1 1185 ? 13.509 23.067 -8.749 1.00 93.94 1185 GLU A CA 1
ATOM 9108 C C . GLU A 1 1185 ? 14.907 23.504 -9.214 1.00 93.94 1185 GLU A C 1
ATOM 9110 O O . GLU A 1 1185 ? 15.904 22.996 -8.710 1.00 93.94 1185 GLU A O 1
ATOM 9115 N N . LEU A 1 1186 ? 14.996 24.450 -10.158 1.00 93.81 1186 LEU A N 1
ATOM 9116 C CA . LEU A 1 1186 ? 16.270 25.018 -10.631 1.00 93.81 1186 LEU A CA 1
ATOM 9117 C C . LEU A 1 1186 ? 17.028 25.752 -9.511 1.00 93.81 1186 LEU A C 1
ATOM 9119 O O . LEU A 1 1186 ? 18.252 25.647 -9.412 1.00 93.81 1186 LEU A O 1
ATOM 9123 N N . ASP A 1 1187 ? 16.290 26.465 -8.663 1.00 93.81 1187 ASP A N 1
ATOM 9124 C CA . ASP A 1 1187 ? 16.793 27.186 -7.494 1.00 93.81 1187 ASP A CA 1
ATOM 9125 C C . ASP A 1 1187 ? 17.246 26.234 -6.367 1.00 93.81 1187 ASP A C 1
ATOM 9127 O O . ASP A 1 1187 ? 18.399 26.277 -5.930 1.00 93.81 1187 ASP A O 1
ATOM 9131 N N . THR A 1 1188 ? 16.351 25.343 -5.923 1.00 91.69 1188 THR A N 1
ATOM 9132 C CA . THR A 1 1188 ? 16.556 24.487 -4.736 1.00 91.69 1188 THR A CA 1
ATOM 9133 C C . THR A 1 1188 ? 17.309 23.183 -5.008 1.00 91.69 1188 THR A C 1
ATOM 9135 O O . THR A 1 1188 ? 17.793 22.563 -4.067 1.00 91.69 1188 THR A O 1
ATOM 9138 N N . HIS A 1 1189 ? 17.362 22.726 -6.263 1.00 90.81 1189 HIS A N 1
ATOM 9139 C CA . HIS A 1 1189 ? 17.681 21.348 -6.671 1.00 90.81 1189 HIS A CA 1
ATOM 9140 C C . HIS A 1 1189 ? 16.751 20.249 -6.107 1.00 90.81 1189 HIS A C 1
ATOM 9142 O O . HIS A 1 1189 ? 16.891 19.082 -6.483 1.00 90.81 1189 HIS A O 1
ATOM 9148 N N . GLU A 1 1190 ? 15.782 20.566 -5.247 1.00 85.50 1190 GLU A N 1
ATOM 9149 C CA . GLU A 1 1190 ? 14.874 19.593 -4.630 1.00 85.50 1190 GLU A CA 1
ATOM 9150 C C . GLU A 1 1190 ? 13.629 19.339 -5.497 1.00 85.50 1190 GLU A C 1
ATOM 9152 O O . GLU A 1 1190 ? 13.483 19.897 -6.585 1.00 85.50 1190 GLU A O 1
ATOM 9157 N N . LEU A 1 1191 ? 12.745 18.439 -5.055 1.00 82.62 1191 LEU A N 1
ATOM 9158 C CA . LEU A 1 1191 ? 11.427 18.246 -5.671 1.00 82.62 1191 LEU A CA 1
ATOM 9159 C C . LEU A 1 1191 ? 10.462 19.363 -5.232 1.00 82.62 1191 LEU A C 1
ATOM 9161 O O . LEU A 1 1191 ? 10.586 19.849 -4.105 1.00 82.62 1191 LEU A O 1
ATOM 9165 N N . PRO A 1 1192 ? 9.454 19.729 -6.049 1.00 83.12 1192 PRO A N 1
ATOM 9166 C CA . PRO A 1 1192 ? 8.481 20.746 -5.666 1.00 83.12 1192 PRO A CA 1
ATOM 9167 C C . PRO A 1 1192 ? 7.822 20.458 -4.312 1.00 83.12 1192 PRO A C 1
ATOM 9169 O O . PRO A 1 1192 ? 7.462 19.320 -4.007 1.00 83.12 1192 PRO A O 1
ATOM 9172 N N . TYR A 1 1193 ? 7.647 21.513 -3.515 1.00 84.56 1193 TYR A N 1
ATOM 9173 C CA . TYR A 1 1193 ? 7.069 21.469 -2.164 1.00 84.56 1193 TYR A CA 1
ATOM 9174 C C . TYR A 1 1193 ? 7.818 20.587 -1.139 1.00 84.56 1193 TYR A C 1
ATOM 9176 O O . TYR A 1 1193 ? 7.251 20.267 -0.100 1.00 84.56 1193 TYR A O 1
ATOM 9184 N N . SER A 1 1194 ? 9.092 20.239 -1.355 1.00 77.75 1194 SER A N 1
ATOM 9185 C CA . SER A 1 1194 ? 9.938 19.535 -0.366 1.00 77.75 1194 SER A CA 1
ATOM 9186 C C . SER A 1 1194 ? 9.981 20.207 1.017 1.00 77.75 1194 SER A C 1
ATOM 9188 O O . SER A 1 1194 ? 9.944 19.537 2.049 1.00 77.75 1194 SER A O 1
ATOM 9190 N N . HIS A 1 1195 ? 10.000 21.541 1.027 1.00 77.69 1195 HIS A N 1
ATOM 9191 C CA . HIS A 1 1195 ? 9.936 22.396 2.214 1.00 77.69 1195 HIS A CA 1
ATOM 9192 C C . HIS A 1 1195 ? 8.611 22.284 2.998 1.00 77.69 1195 HIS A C 1
ATOM 9194 O O . HIS A 1 1195 ? 8.523 22.764 4.127 1.00 77.69 1195 HIS A O 1
ATOM 9200 N N . ALA A 1 1196 ? 7.562 21.714 2.397 1.00 69.75 1196 ALA A N 1
ATOM 9201 C CA . ALA A 1 1196 ? 6.214 21.689 2.942 1.00 69.75 1196 ALA A CA 1
ATOM 9202 C C . ALA A 1 1196 ? 6.004 20.403 3.759 1.00 69.75 1196 ALA A C 1
ATOM 9204 O O . ALA A 1 1196 ? 5.702 19.324 3.237 1.00 69.75 1196 ALA A O 1
ATOM 9205 N N . GLN A 1 1197 ? 6.197 20.526 5.069 1.00 65.44 1197 GLN A N 1
ATOM 9206 C CA . GLN A 1 1197 ? 6.212 19.406 6.005 1.00 65.44 1197 GLN A CA 1
ATOM 9207 C C . GLN A 1 1197 ? 5.011 19.467 6.951 1.00 65.44 1197 GLN A C 1
ATOM 9209 O O . GLN A 1 1197 ? 4.580 20.540 7.369 1.00 65.44 1197 GLN A O 1
ATOM 9214 N N . ASP A 1 1198 ? 4.464 18.300 7.275 1.00 55.66 1198 ASP A N 1
ATOM 9215 C CA . ASP A 1 1198 ? 3.519 18.113 8.371 1.00 55.66 1198 ASP A CA 1
ATOM 9216 C C . ASP A 1 1198 ? 4.273 17.698 9.650 1.00 55.66 1198 ASP A C 1
ATOM 9218 O O . ASP A 1 1198 ? 5.504 17.645 9.674 1.00 55.66 1198 ASP A O 1
ATOM 9222 N N . ALA A 1 1199 ? 3.547 17.334 10.711 1.00 40.19 1199 ALA A N 1
ATOM 9223 C CA . ALA A 1 1199 ? 4.146 16.809 11.944 1.00 40.19 1199 ALA A CA 1
ATOM 9224 C C . ALA A 1 1199 ? 4.929 15.485 11.758 1.00 40.19 1199 ALA A C 1
ATOM 9226 O O . ALA A 1 1199 ? 5.596 15.043 12.686 1.00 40.19 1199 ALA A O 1
ATOM 9227 N N . ASN A 1 1200 ? 4.865 14.857 10.576 1.00 40.91 1200 ASN A N 1
ATOM 9228 C CA . ASN A 1 1200 ? 5.602 13.644 10.218 1.00 40.91 1200 ASN A CA 1
ATOM 9229 C C . ASN A 1 1200 ? 6.780 13.932 9.261 1.00 40.91 1200 ASN A C 1
ATOM 9231 O O . ASN A 1 1200 ? 7.413 13.001 8.763 1.00 40.91 1200 ASN A O 1
ATOM 9235 N N . GLY A 1 1201 ? 7.073 15.208 8.980 1.00 43.88 1201 GLY A N 1
ATOM 9236 C CA . GLY A 1 1201 ? 8.195 15.642 8.146 1.00 43.88 1201 GLY A CA 1
ATOM 9237 C C . GLY A 1 1201 ? 7.949 15.617 6.633 1.00 43.88 1201 GLY A C 1
ATOM 9238 O O . GLY A 1 1201 ? 8.872 15.934 5.884 1.00 43.88 1201 GLY A O 1
ATOM 9239 N N . LYS A 1 1202 ? 6.748 15.260 6.143 1.00 47.97 1202 LYS A N 1
ATOM 9240 C CA . LYS A 1 1202 ? 6.431 15.292 4.700 1.00 47.97 1202 LYS A CA 1
ATOM 9241 C C . LYS A 1 1202 ? 4.927 15.257 4.417 1.00 47.97 1202 LYS A C 1
ATOM 9243 O O . LYS A 1 1202 ? 4.278 14.229 4.607 1.00 47.97 1202 LYS A O 1
ATOM 9248 N N . LEU A 1 1203 ? 4.386 16.333 3.836 1.00 51.78 1203 LEU A N 1
ATOM 9249 C CA . LEU A 1 1203 ? 2.984 16.363 3.409 1.00 51.78 1203 LEU A CA 1
ATOM 9250 C C . LEU A 1 1203 ? 2.669 15.264 2.377 1.00 51.78 1203 LEU A C 1
ATOM 9252 O O . LEU A 1 1203 ? 3.309 15.154 1.328 1.00 51.78 1203 LEU A O 1
ATOM 9256 N N . ARG A 1 1204 ? 1.639 14.457 2.666 1.00 52.34 1204 ARG A N 1
ATOM 9257 C CA . ARG A 1 1204 ? 1.147 13.410 1.756 1.00 52.34 1204 ARG A CA 1
ATOM 9258 C C . ARG A 1 1204 ? 0.516 14.027 0.504 1.00 52.34 1204 ARG A C 1
ATOM 9260 O O . ARG A 1 1204 ? -0.147 15.059 0.586 1.00 52.34 1204 ARG A O 1
ATOM 9267 N N . GLY A 1 1205 ? 0.652 13.351 -0.640 1.00 53.12 1205 GLY A N 1
ATOM 9268 C CA . GLY A 1 1205 ? 0.307 13.895 -1.963 1.00 53.12 1205 GLY A CA 1
ATOM 9269 C C . GLY A 1 1205 ? -1.094 14.510 -2.078 1.00 53.12 1205 GLY A C 1
ATOM 9270 O O . GLY A 1 1205 ? -1.221 15.625 -2.566 1.00 53.12 1205 GLY A O 1
ATOM 9271 N N . ILE A 1 1206 ? -2.138 13.84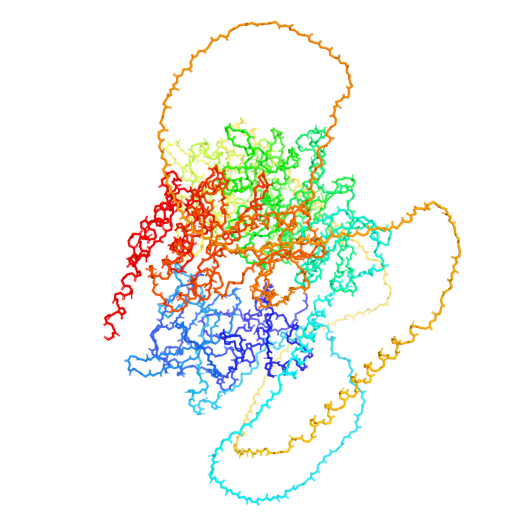6 -1.571 1.00 53.53 1206 ILE A N 1
ATOM 9272 C CA . ILE A 1 1206 ? -3.515 14.372 -1.629 1.00 53.53 1206 ILE A CA 1
ATOM 9273 C C . ILE A 1 1206 ? -3.728 15.610 -0.736 1.00 53.53 1206 ILE A C 1
ATOM 9275 O O . ILE A 1 1206 ? -4.474 16.515 -1.100 1.00 53.53 1206 ILE A O 1
ATOM 9279 N N . VAL A 1 1207 ? -3.031 15.695 0.404 1.00 59.34 1207 VAL A N 1
ATOM 9280 C CA . VAL A 1 1207 ? -3.086 16.854 1.311 1.00 59.34 1207 VAL A CA 1
ATOM 9281 C C . VAL A 1 1207 ? -2.353 18.040 0.684 1.00 59.34 1207 VAL A C 1
ATOM 9283 O O . VAL A 1 1207 ? -2.891 19.142 0.648 1.00 59.34 1207 VAL A O 1
ATOM 9286 N N . LEU A 1 1208 ? -1.174 17.794 0.106 1.00 65.12 1208 LEU A N 1
ATOM 9287 C CA . LEU A 1 1208 ? -0.414 18.764 -0.683 1.00 65.12 1208 LEU A CA 1
ATOM 9288 C C . LEU A 1 1208 ? -1.266 19.322 -1.836 1.00 65.12 1208 LEU A C 1
ATOM 9290 O O . LEU A 1 1208 ? -1.378 20.538 -1.972 1.00 65.12 1208 LEU A O 1
ATOM 9294 N N . ILE A 1 1209 ? -1.936 18.458 -2.608 1.00 64.50 1209 ILE A N 1
ATOM 9295 C CA . ILE A 1 1209 ? -2.838 18.863 -3.700 1.00 64.50 1209 ILE A CA 1
ATOM 9296 C C . ILE A 1 1209 ? -4.001 19.715 -3.176 1.00 64.50 1209 ILE A C 1
ATOM 9298 O O . ILE A 1 1209 ? -4.279 20.758 -3.757 1.00 64.50 1209 ILE A O 1
ATOM 9302 N N . ASN A 1 1210 ? -4.641 19.345 -2.061 1.00 65.12 1210 ASN A N 1
ATOM 9303 C CA . ASN A 1 1210 ? -5.706 20.156 -1.453 1.00 65.12 1210 ASN A CA 1
ATOM 9304 C C . ASN A 1 1210 ? -5.210 21.558 -1.039 1.00 65.12 1210 ASN A C 1
ATOM 9306 O O . ASN A 1 1210 ? -5.897 22.555 -1.273 1.00 65.12 1210 ASN A O 1
ATOM 9310 N N . LEU A 1 1211 ? -4.016 21.654 -0.444 1.00 74.56 1211 LEU A N 1
ATOM 9311 C CA . LEU A 1 1211 ? -3.426 22.926 -0.010 1.00 74.56 1211 LEU A CA 1
ATOM 9312 C C . LEU A 1 1211 ? -3.032 23.815 -1.205 1.00 74.56 1211 LEU A C 1
ATOM 9314 O O . LEU A 1 1211 ? -3.340 25.005 -1.213 1.00 74.56 1211 LEU A O 1
ATOM 9318 N N . VAL A 1 1212 ? -2.421 23.245 -2.248 1.00 78.81 1212 VAL A N 1
ATOM 9319 C CA . VAL A 1 1212 ? -2.085 23.965 -3.493 1.00 78.81 1212 VAL A CA 1
ATOM 9320 C C . VAL A 1 1212 ? -3.352 24.392 -4.242 1.00 78.81 1212 VAL A C 1
ATOM 9322 O O . VAL A 1 1212 ? -3.493 25.554 -4.620 1.00 78.81 1212 VAL A O 1
ATOM 9325 N N . SER A 1 1213 ? -4.327 23.491 -4.380 1.00 73.94 1213 SER A N 1
ATOM 9326 C CA . SER A 1 1213 ? -5.615 23.749 -5.033 1.00 73.94 1213 SER A CA 1
ATOM 9327 C C . SER A 1 1213 ? -6.450 24.829 -4.335 1.00 73.94 1213 SER A C 1
ATOM 9329 O O . SER A 1 1213 ? -7.305 25.433 -4.984 1.00 73.94 1213 SER A O 1
ATOM 9331 N N . SER A 1 1214 ? -6.244 25.053 -3.035 1.00 74.44 1214 SER A N 1
ATOM 9332 C CA . SER A 1 1214 ? -6.905 26.110 -2.255 1.00 74.44 1214 SER A CA 1
ATOM 9333 C C . SER A 1 1214 ? -6.080 27.400 -2.145 1.00 74.44 1214 SER A C 1
ATOM 9335 O O . SER A 1 1214 ? -6.535 28.360 -1.525 1.00 74.44 1214 SER A O 1
ATOM 9337 N N . GLY A 1 1215 ? -4.877 27.446 -2.733 1.00 77.06 1215 GLY A N 1
ATOM 9338 C CA . GLY A 1 1215 ? -3.947 28.575 -2.619 1.00 77.06 1215 GLY A CA 1
ATOM 9339 C C . GLY A 1 1215 ? -3.306 28.735 -1.234 1.00 77.06 1215 GLY A C 1
ATOM 9340 O O . GLY A 1 1215 ? -2.695 29.766 -0.970 1.00 77.06 1215 GLY A O 1
ATOM 9341 N N . GLN A 1 1216 ? -3.436 27.739 -0.351 1.00 79.19 1216 GLN A N 1
ATOM 9342 C CA . GLN A 1 1216 ? -2.848 27.728 0.995 1.00 79.19 1216 GLN A CA 1
ATOM 9343 C C . GLN A 1 1216 ? -1.375 27.289 1.003 1.00 79.19 1216 GLN A C 1
ATOM 9345 O O . GLN A 1 1216 ? -0.662 27.567 1.964 1.00 79.19 1216 GLN A O 1
ATOM 9350 N N . LEU A 1 1217 ? -0.911 26.625 -0.061 1.00 84.19 1217 LEU A N 1
ATOM 9351 C CA . LEU A 1 1217 ? 0.485 26.230 -0.256 1.00 84.19 1217 LEU A CA 1
ATOM 9352 C C . LEU A 1 1217 ? 0.982 26.643 -1.649 1.00 84.19 1217 LEU A C 1
ATOM 9354 O O . LEU A 1 1217 ? 0.274 26.512 -2.644 1.00 84.19 1217 LEU A O 1
ATOM 9358 N N . SER A 1 1218 ? 2.229 27.107 -1.711 1.00 88.56 1218 SER A N 1
ATOM 9359 C CA . SER A 1 1218 ? 2.955 27.483 -2.929 1.00 88.56 1218 SER A CA 1
ATOM 9360 C C . SER A 1 1218 ? 4.366 26.892 -2.880 1.00 88.56 1218 SER A C 1
ATOM 9362 O O . SER A 1 1218 ? 4.823 26.457 -1.824 1.00 88.56 1218 SER A O 1
ATOM 9364 N N . VAL A 1 1219 ? 5.075 26.867 -4.010 1.00 90.44 1219 VAL A N 1
ATOM 9365 C CA . VAL A 1 1219 ? 6.507 26.536 -4.016 1.00 90.44 1219 VAL A CA 1
ATOM 9366 C C . VAL A 1 1219 ? 7.328 27.628 -3.322 1.00 90.44 1219 VAL A C 1
ATOM 9368 O O . VAL A 1 1219 ? 6.965 28.809 -3.355 1.00 90.44 1219 VAL A O 1
ATOM 9371 N N . ALA A 1 1220 ? 8.435 27.221 -2.701 1.00 88.62 1220 ALA A N 1
ATOM 9372 C CA . ALA A 1 1220 ? 9.402 28.108 -2.064 1.00 88.62 1220 ALA A CA 1
ATOM 9373 C C . ALA A 1 1220 ? 10.596 28.377 -2.992 1.00 88.62 1220 ALA A C 1
ATOM 9375 O O . ALA A 1 1220 ? 10.891 27.588 -3.884 1.00 88.62 1220 ALA A O 1
ATOM 9376 N N . PHE A 1 1221 ? 11.285 29.485 -2.732 1.00 91.38 1221 PHE A N 1
ATOM 9377 C CA . PHE A 1 1221 ? 12.511 29.907 -3.408 1.00 91.38 1221 PHE A CA 1
ATOM 9378 C C . PHE A 1 1221 ? 13.555 30.261 -2.342 1.00 91.38 1221 PHE A C 1
ATOM 9380 O O . PHE A 1 1221 ? 13.182 30.694 -1.245 1.00 91.38 1221 PHE A O 1
ATOM 9387 N N . THR A 1 1222 ? 14.839 30.067 -2.629 1.00 86.75 1222 THR A N 1
ATOM 9388 C CA . THR A 1 1222 ? 15.914 30.245 -1.647 1.00 86.75 1222 THR A CA 1
ATOM 9389 C C . THR A 1 1222 ? 16.234 31.731 -1.431 1.00 86.75 1222 THR A C 1
ATOM 9391 O O . THR A 1 1222 ? 16.122 32.534 -2.359 1.00 86.75 1222 THR A O 1
ATOM 9394 N N . PRO A 1 1223 ? 16.682 32.146 -0.228 1.00 77.06 1223 PRO A N 1
ATOM 9395 C CA . PRO A 1 1223 ? 17.088 33.535 0.018 1.00 77.06 1223 PRO A CA 1
ATOM 9396 C C . PRO A 1 1223 ? 18.346 33.988 -0.746 1.00 77.06 1223 PRO A C 1
ATOM 9398 O O . PRO A 1 1223 ? 18.672 35.170 -0.704 1.00 77.06 1223 PRO A O 1
ATOM 9401 N N . ALA A 1 1224 ? 19.065 33.063 -1.393 1.00 67.62 1224 ALA A N 1
ATOM 9402 C CA . ALA A 1 1224 ? 20.282 33.324 -2.167 1.00 67.62 1224 ALA A CA 1
ATOM 9403 C C . ALA A 1 1224 ? 20.029 33.413 -3.687 1.00 67.62 1224 ALA A C 1
ATOM 9405 O O . ALA A 1 1224 ? 20.962 33.636 -4.456 1.00 67.62 1224 ALA A O 1
ATOM 9406 N N . ALA A 1 1225 ? 18.786 33.212 -4.128 1.00 77.50 1225 ALA A N 1
ATOM 9407 C CA . ALA A 1 1225 ? 18.391 33.303 -5.526 1.00 77.50 1225 ALA A CA 1
ATOM 9408 C C . ALA A 1 1225 ? 18.342 34.757 -6.032 1.00 77.50 1225 ALA A C 1
ATOM 9410 O O . ALA A 1 1225 ? 18.073 35.687 -5.270 1.00 77.50 1225 ALA A O 1
ATOM 9411 N N . ASP A 1 1226 ? 18.544 34.940 -7.342 1.00 83.81 1226 ASP A N 1
ATOM 9412 C CA . ASP A 1 1226 ? 18.382 36.239 -8.001 1.00 83.81 1226 ASP A CA 1
ATOM 9413 C C . ASP A 1 1226 ? 16.965 36.815 -7.750 1.00 83.81 1226 ASP A C 1
ATOM 9415 O O . ASP A 1 1226 ? 15.972 36.124 -8.020 1.00 83.81 1226 ASP A O 1
ATOM 9419 N N . PRO A 1 1227 ? 16.830 38.060 -7.243 1.00 87.06 1227 PRO A N 1
ATOM 9420 C CA . PRO A 1 1227 ? 15.532 38.616 -6.864 1.00 87.06 1227 PRO A CA 1
ATOM 9421 C C . PRO A 1 1227 ? 14.519 38.713 -8.009 1.00 87.06 1227 PRO A C 1
ATOM 9423 O O . PRO A 1 1227 ? 13.318 38.573 -7.765 1.00 87.06 1227 PRO A O 1
ATOM 9426 N N . GLU A 1 1228 ? 14.973 38.933 -9.246 1.00 91.06 1228 GLU A N 1
ATOM 9427 C CA . GLU A 1 1228 ? 14.098 39.051 -10.412 1.00 91.06 1228 GLU A CA 1
ATOM 9428 C C . GLU A 1 1228 ? 13.649 37.666 -10.899 1.00 91.06 1228 GLU A C 1
ATOM 9430 O O . GLU A 1 1228 ? 12.463 37.469 -11.161 1.00 91.06 1228 GLU A O 1
ATOM 9435 N N . MET A 1 1229 ? 14.525 36.656 -10.889 1.00 92.31 1229 MET A N 1
ATOM 9436 C CA . MET A 1 1229 ? 14.135 35.256 -11.121 1.00 92.31 1229 MET A CA 1
ATOM 9437 C C . MET A 1 1229 ? 13.110 34.761 -10.091 1.00 92.31 1229 MET A C 1
ATOM 9439 O O . MET A 1 1229 ? 12.134 34.102 -10.460 1.00 92.31 1229 MET A O 1
ATOM 9443 N N . VAL A 1 1230 ? 13.261 35.131 -8.814 1.00 92.25 1230 VAL A N 1
ATOM 9444 C CA . VAL A 1 1230 ? 12.261 34.836 -7.771 1.00 92.25 1230 VAL A CA 1
ATOM 9445 C C . VAL A 1 1230 ? 10.955 35.604 -8.011 1.00 92.25 1230 VAL A C 1
ATOM 9447 O O . VAL A 1 1230 ? 9.873 35.045 -7.815 1.00 92.25 1230 VAL A O 1
ATOM 9450 N N . ALA A 1 1231 ? 11.012 36.858 -8.471 1.00 93.12 1231 ALA A N 1
ATOM 9451 C CA . ALA A 1 1231 ? 9.822 37.636 -8.819 1.00 93.12 1231 ALA A CA 1
ATOM 9452 C C . ALA A 1 1231 ? 9.078 37.064 -10.042 1.00 93.12 1231 ALA A C 1
ATOM 9454 O O . ALA A 1 1231 ? 7.845 37.044 -10.054 1.00 93.12 1231 ALA A O 1
ATOM 9455 N N . ILE A 1 1232 ? 9.800 36.559 -11.048 1.00 95.44 1232 ILE A N 1
ATOM 9456 C CA . ILE A 1 1232 ? 9.239 35.829 -12.195 1.00 95.44 1232 ILE A CA 1
ATOM 9457 C C . ILE A 1 1232 ? 8.575 34.534 -11.710 1.00 95.44 1232 ILE A C 1
ATOM 9459 O O . ILE A 1 1232 ? 7.399 34.309 -11.999 1.00 95.44 1232 ILE A O 1
ATOM 9463 N N . GLY A 1 1233 ? 9.285 33.716 -10.925 1.00 94.44 1233 GLY A N 1
ATOM 9464 C CA . GLY A 1 1233 ? 8.778 32.449 -10.392 1.00 94.44 1233 GLY A CA 1
ATOM 9465 C C . GLY A 1 1233 ? 7.506 32.614 -9.559 1.00 94.44 1233 GLY A C 1
ATOM 9466 O O . GLY A 1 1233 ? 6.507 31.945 -9.822 1.00 94.44 1233 GLY A O 1
ATOM 9467 N N . ARG A 1 1234 ? 7.497 33.571 -8.621 1.00 94.31 1234 ARG A N 1
ATOM 9468 C CA . ARG A 1 1234 ? 6.320 33.899 -7.795 1.00 94.31 1234 ARG A CA 1
ATOM 9469 C C . ARG A 1 1234 ? 5.132 34.388 -8.623 1.00 94.31 1234 ARG A C 1
ATOM 9471 O O . ARG A 1 1234 ? 4.015 33.951 -8.368 1.00 94.31 1234 ARG A O 1
ATOM 9478 N N . ALA A 1 1235 ? 5.355 35.236 -9.630 1.00 95.38 1235 ALA A N 1
ATOM 9479 C CA . ALA A 1 1235 ? 4.283 35.689 -10.519 1.00 95.38 1235 ALA A CA 1
ATOM 9480 C C . ALA A 1 1235 ? 3.674 34.526 -11.325 1.00 95.38 1235 ALA A C 1
ATOM 9482 O O . ALA A 1 1235 ? 2.454 34.460 -11.493 1.00 95.38 1235 ALA A O 1
ATOM 9483 N N . CYS A 1 1236 ? 4.503 33.577 -11.772 1.00 96.75 1236 CYS A N 1
ATOM 9484 C CA . CYS A 1 1236 ? 4.060 32.390 -12.502 1.00 96.75 1236 CYS A CA 1
ATOM 9485 C C . CYS A 1 1236 ? 3.187 31.455 -11.648 1.00 96.75 1236 CYS A C 1
ATOM 9487 O O . CYS A 1 1236 ? 2.172 30.972 -12.140 1.00 96.75 1236 CYS A O 1
ATOM 9489 N N . VAL A 1 1237 ? 3.516 31.238 -10.367 1.00 95.44 1237 VAL A N 1
ATOM 9490 C CA . VAL A 1 1237 ? 2.746 30.339 -9.475 1.00 95.44 1237 VAL A CA 1
ATOM 9491 C C . VAL A 1 1237 ? 1.550 31.000 -8.771 1.00 95.44 1237 VAL A C 1
ATOM 9493 O O . VAL A 1 1237 ? 0.988 30.438 -7.833 1.00 95.44 1237 VAL A O 1
ATOM 9496 N N . THR A 1 1238 ? 1.115 32.179 -9.223 1.00 93.25 1238 THR A N 1
ATOM 9497 C CA . THR A 1 1238 ? -0.075 32.856 -8.676 1.00 93.25 1238 THR A CA 1
ATOM 9498 C C . THR A 1 1238 ? -1.325 31.968 -8.833 1.00 93.25 1238 THR A C 1
ATOM 9500 O O . THR A 1 1238 ? -1.604 31.536 -9.955 1.00 93.25 1238 THR A O 1
ATOM 9503 N N . PRO A 1 1239 ? -2.135 31.709 -7.781 1.00 88.06 1239 PRO A N 1
ATOM 9504 C CA . PRO A 1 1239 ? -3.280 30.797 -7.884 1.00 88.06 1239 PRO A CA 1
ATOM 9505 C C . PRO A 1 1239 ? -4.308 31.188 -8.955 1.00 88.06 1239 PRO A C 1
ATOM 9507 O O . PRO A 1 1239 ? -4.819 30.321 -9.654 1.00 88.06 1239 PRO A O 1
ATOM 9510 N N . ASN A 1 1240 ? -4.568 32.485 -9.143 1.00 89.00 1240 ASN A N 1
ATOM 9511 C CA . ASN A 1 1240 ? -5.462 32.998 -10.183 1.00 89.00 1240 ASN A CA 1
ATOM 9512 C C . ASN A 1 1240 ? -4.743 33.074 -11.552 1.00 89.00 1240 ASN A C 1
ATOM 9514 O O . ASN A 1 1240 ? -3.833 33.897 -11.694 1.00 89.00 1240 ASN A O 1
ATOM 9518 N N . PRO A 1 1241 ? -5.155 32.310 -12.587 1.00 92.00 1241 PRO A N 1
ATOM 9519 C CA . PRO A 1 1241 ? -4.491 32.312 -13.897 1.00 92.00 1241 PRO A CA 1
ATOM 9520 C C . PRO A 1 1241 ? -4.478 33.692 -14.572 1.00 92.00 1241 PRO A C 1
ATOM 9522 O O . PRO A 1 1241 ? -3.498 34.044 -15.225 1.00 92.00 1241 PRO A O 1
ATOM 9525 N N . LYS A 1 1242 ? -5.496 34.534 -14.335 1.00 91.50 1242 LYS A N 1
ATOM 9526 C CA . LYS A 1 1242 ? -5.584 35.894 -14.905 1.00 91.50 1242 LYS A CA 1
ATOM 9527 C C . LYS A 1 1242 ? -4.548 36.875 -14.346 1.00 91.50 1242 LYS A C 1
ATOM 9529 O O . LYS A 1 1242 ? -4.405 37.965 -14.887 1.00 91.50 1242 LYS A O 1
ATOM 9534 N N . GLN A 1 1243 ? -3.864 36.516 -13.259 1.00 93.38 1243 GLN A N 1
ATOM 9535 C CA . GLN A 1 1243 ? -2.790 37.309 -12.649 1.00 93.38 1243 GLN A CA 1
ATOM 9536 C C . GLN A 1 1243 ? -1.390 36.797 -13.025 1.00 93.38 1243 GLN A C 1
ATOM 9538 O O . GLN A 1 1243 ? -0.401 37.462 -12.723 1.00 93.38 1243 GLN A O 1
ATOM 9543 N N . ARG A 1 1244 ? -1.287 35.640 -13.696 1.00 96.56 1244 ARG A N 1
ATOM 9544 C CA . ARG A 1 1244 ? -0.010 35.107 -14.186 1.00 96.56 1244 ARG A CA 1
ATOM 9545 C C . ARG A 1 1244 ? 0.420 35.852 -15.459 1.00 96.56 1244 ARG A C 1
ATOM 9547 O O . ARG A 1 1244 ? -0.440 36.163 -16.296 1.00 96.56 1244 ARG A O 1
ATOM 9554 N N . PRO A 1 1245 ? 1.727 36.088 -15.668 1.00 96.44 1245 PRO A N 1
ATOM 9555 C CA . PRO A 1 1245 ? 2.241 36.631 -16.927 1.00 96.44 1245 PRO A CA 1
ATOM 9556 C C . PRO A 1 1245 ? 1.940 35.699 -18.115 1.00 96.44 1245 PRO A C 1
ATOM 9558 O O . PRO A 1 1245 ? 1.539 34.546 -17.960 1.00 96.44 1245 PRO A O 1
ATOM 9561 N N . THR A 1 1246 ? 2.064 36.199 -19.337 1.00 96.38 1246 THR A N 1
ATOM 9562 C CA . THR A 1 1246 ? 2.144 35.377 -20.557 1.00 96.38 1246 THR A CA 1
ATOM 9563 C C . THR A 1 1246 ? 3.534 34.751 -20.689 1.00 96.38 1246 THR A C 1
ATOM 9565 O O . THR A 1 1246 ? 4.507 35.250 -20.121 1.00 96.38 1246 THR A O 1
ATOM 9568 N N . SER A 1 1247 ? 3.663 33.683 -21.481 1.00 94.94 1247 SER A N 1
ATOM 9569 C CA . SER A 1 1247 ? 4.973 33.093 -21.799 1.00 94.94 1247 SER A CA 1
ATOM 9570 C C . SER A 1 1247 ? 5.924 34.106 -22.451 1.00 94.94 1247 SER A C 1
ATOM 9572 O O . SER A 1 1247 ? 7.104 34.118 -22.115 1.00 94.94 1247 SER A O 1
ATOM 9574 N N . ALA A 1 1248 ? 5.410 35.020 -23.282 1.00 94.38 1248 ALA A N 1
ATOM 9575 C CA . ALA A 1 1248 ? 6.188 36.100 -23.890 1.00 94.38 1248 ALA A CA 1
ATOM 9576 C C . ALA A 1 1248 ? 6.738 37.114 -22.863 1.00 94.38 1248 ALA A C 1
ATOM 9578 O O . ALA A 1 1248 ? 7.902 37.506 -22.949 1.00 94.38 1248 ALA A O 1
ATOM 9579 N N . GLU A 1 1249 ? 5.942 37.514 -21.864 1.00 95.69 1249 GLU A N 1
ATOM 9580 C CA . GLU A 1 1249 ? 6.397 38.392 -20.771 1.00 95.69 1249 GLU A CA 1
ATOM 9581 C C . GLU A 1 1249 ? 7.427 37.693 -19.871 1.00 95.69 1249 GLU A C 1
ATOM 9583 O O . GLU A 1 1249 ? 8.422 38.303 -19.477 1.00 95.69 1249 GLU A O 1
ATOM 9588 N N . VAL A 1 1250 ? 7.231 36.398 -19.591 1.00 96.62 1250 VAL A N 1
ATOM 9589 C CA . VAL A 1 1250 ? 8.212 35.561 -18.879 1.00 96.62 1250 VAL A CA 1
ATOM 9590 C C . VAL A 1 1250 ? 9.523 35.486 -19.659 1.00 96.62 1250 VAL A C 1
ATOM 9592 O O . VAL A 1 1250 ? 10.580 35.775 -19.102 1.00 96.62 1250 VAL A O 1
ATOM 9595 N N . LEU A 1 1251 ? 9.464 35.157 -20.953 1.00 96.62 1251 LEU A N 1
ATOM 9596 C CA . LEU A 1 1251 ? 10.628 35.088 -21.834 1.00 96.62 1251 LEU A CA 1
ATOM 9597 C C . LEU A 1 1251 ? 11.395 36.413 -21.858 1.00 96.62 1251 LEU A C 1
ATOM 9599 O O . LEU A 1 1251 ? 12.619 36.398 -21.756 1.00 96.62 1251 LEU A O 1
ATOM 9603 N N . HIS A 1 1252 ? 10.693 37.546 -21.959 1.00 94.69 1252 HIS A N 1
ATOM 9604 C CA . HIS A 1 1252 ? 11.315 38.869 -21.963 1.00 94.69 1252 HIS A CA 1
ATOM 9605 C C . HIS A 1 1252 ? 12.121 39.128 -20.682 1.00 94.69 1252 HIS A C 1
ATOM 9607 O O . HIS A 1 1252 ? 13.297 39.484 -20.770 1.00 94.69 1252 HIS A O 1
ATOM 9613 N N . ARG A 1 1253 ? 11.520 38.887 -19.508 1.00 96.19 1253 ARG A N 1
ATOM 9614 C CA . ARG A 1 1253 ? 12.166 39.113 -18.205 1.00 96.19 1253 ARG A CA 1
ATOM 9615 C C . ARG A 1 1253 ? 13.336 38.152 -17.967 1.00 96.19 1253 ARG A C 1
ATOM 9617 O O . ARG A 1 1253 ? 14.434 38.596 -17.645 1.00 96.19 1253 ARG A O 1
ATOM 9624 N N . VAL A 1 1254 ? 13.160 36.851 -18.224 1.00 93.56 1254 VAL A N 1
ATOM 9625 C CA . VAL A 1 1254 ? 14.250 35.861 -18.080 1.00 93.56 1254 VAL A CA 1
ATOM 9626 C C . VAL A 1 1254 ? 15.411 36.168 -19.041 1.00 93.56 1254 VAL A C 1
ATOM 9628 O O . VAL A 1 1254 ? 16.571 36.051 -18.659 1.00 93.56 1254 VAL A O 1
ATOM 9631 N N . HIS A 1 1255 ? 15.132 36.630 -20.266 1.00 93.25 1255 HIS A N 1
ATOM 9632 C CA . HIS A 1 1255 ? 16.159 37.052 -21.229 1.00 93.25 1255 HIS A CA 1
ATOM 9633 C C . HIS A 1 1255 ? 16.931 38.309 -20.782 1.00 93.25 1255 HIS A C 1
ATOM 9635 O O . HIS A 1 1255 ? 18.125 38.412 -21.066 1.00 93.25 1255 HIS A O 1
ATOM 9641 N N . GLN A 1 1256 ? 16.294 39.247 -20.068 1.00 92.75 1256 GLN A N 1
ATOM 9642 C CA . GLN A 1 1256 ? 16.983 40.402 -19.474 1.00 92.75 1256 GLN A CA 1
ATOM 9643 C C . GLN A 1 1256 ? 17.979 39.961 -18.393 1.00 92.75 1256 GLN A C 1
ATOM 9645 O O . GLN A 1 1256 ? 19.148 40.343 -18.463 1.00 92.75 1256 GLN A O 1
ATOM 9650 N N . VAL A 1 1257 ? 17.554 39.099 -17.459 1.00 91.69 1257 VAL A N 1
ATOM 9651 C CA . VAL A 1 1257 ? 18.443 38.530 -16.426 1.00 91.69 1257 VAL A CA 1
ATOM 9652 C C . VAL A 1 1257 ? 19.580 37.725 -17.067 1.00 91.69 1257 VAL A C 1
ATOM 9654 O O . VAL A 1 1257 ? 20.741 37.884 -16.696 1.00 91.69 1257 VAL A O 1
ATOM 9657 N N . TRP A 1 1258 ? 19.276 36.906 -18.080 1.00 89.94 1258 TRP A N 1
ATOM 9658 C CA . TRP A 1 1258 ? 20.269 36.079 -18.773 1.00 89.94 1258 TRP A CA 1
ATOM 9659 C C . TRP A 1 1258 ? 21.383 36.896 -19.435 1.00 89.94 1258 TRP A C 1
ATOM 9661 O O . TRP A 1 1258 ? 22.547 36.511 -19.345 1.00 89.94 1258 TRP A O 1
ATOM 9671 N N . ARG A 1 1259 ? 21.051 38.037 -20.056 1.00 88.31 1259 ARG A N 1
ATOM 9672 C CA . ARG A 1 1259 ? 22.059 38.946 -20.624 1.00 88.31 1259 ARG A CA 1
ATOM 9673 C C . ARG A 1 1259 ? 22.926 39.585 -19.549 1.00 88.31 1259 ARG A C 1
ATOM 9675 O O . ARG A 1 1259 ? 24.141 39.482 -19.641 1.00 88.31 1259 ARG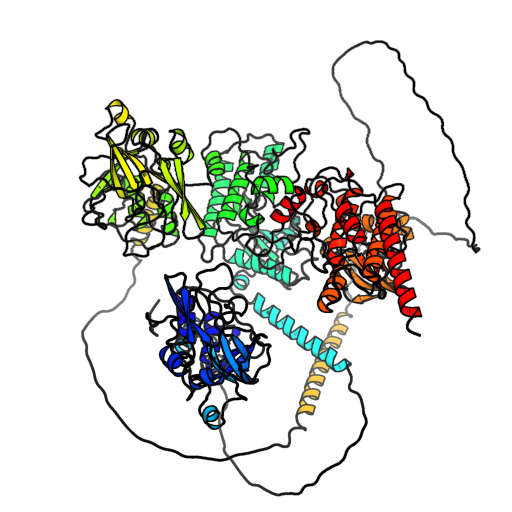 A O 1
ATOM 9682 N N . ALA A 1 1260 ? 22.323 40.147 -18.501 1.00 86.12 1260 ALA A N 1
ATOM 9683 C CA . ALA A 1 1260 ? 23.077 40.750 -17.400 1.00 86.12 1260 ALA A CA 1
ATOM 9684 C C . ALA A 1 1260 ? 24.060 39.750 -16.751 1.00 86.12 1260 ALA A C 1
ATOM 9686 O O . ALA A 1 1260 ? 25.209 40.093 -16.464 1.00 86.12 1260 ALA A O 1
ATOM 9687 N N . ALA A 1 1261 ? 23.633 38.491 -16.601 1.00 83.69 1261 ALA A N 1
ATOM 9688 C CA . ALA A 1 1261 ? 24.464 37.398 -16.105 1.00 83.69 1261 ALA A CA 1
ATOM 9689 C C . ALA A 1 1261 ? 25.616 37.019 -17.065 1.00 83.69 1261 ALA A C 1
ATOM 9691 O O . ALA A 1 1261 ? 26.713 36.708 -16.602 1.00 83.69 1261 ALA A O 1
ATOM 9692 N N . GLN A 1 1262 ? 25.406 37.075 -18.388 1.00 79.44 1262 GLN A N 1
ATOM 9693 C CA . GLN A 1 1262 ? 26.477 36.887 -19.381 1.00 79.44 1262 GLN A CA 1
ATOM 9694 C C . GLN A 1 1262 ? 27.474 38.048 -19.388 1.00 79.44 1262 GLN A C 1
ATOM 9696 O O . GLN A 1 1262 ? 28.678 37.806 -19.371 1.00 79.44 1262 GLN A O 1
ATOM 9701 N N . ASP A 1 1263 ? 26.989 39.290 -19.383 1.00 77.94 1263 ASP A N 1
ATOM 9702 C CA . ASP A 1 1263 ? 27.834 40.487 -19.433 1.00 77.94 1263 ASP A CA 1
ATOM 9703 C C . ASP A 1 1263 ? 28.740 40.577 -18.187 1.00 77.94 1263 ASP A C 1
ATOM 9705 O O . ASP A 1 1263 ? 29.919 40.916 -18.296 1.00 77.94 1263 ASP A O 1
ATOM 9709 N N . THR A 1 1264 ? 28.234 40.169 -17.015 1.00 73.50 1264 THR A N 1
ATOM 9710 C CA . THR A 1 1264 ? 29.045 40.037 -15.787 1.00 73.50 1264 THR A CA 1
ATOM 9711 C C . THR A 1 1264 ? 30.093 38.926 -15.916 1.00 73.50 1264 THR A C 1
ATOM 9713 O O . THR A 1 1264 ? 31.273 39.170 -15.675 1.00 73.50 1264 THR A O 1
ATOM 9716 N N . ALA A 1 1265 ? 29.711 37.731 -16.379 1.00 65.12 1265 ALA A N 1
ATOM 9717 C CA . ALA A 1 1265 ? 30.651 36.617 -16.543 1.00 65.12 1265 ALA A CA 1
ATOM 9718 C C . ALA A 1 1265 ? 31.761 36.896 -17.582 1.00 65.12 1265 ALA A C 1
ATOM 9720 O O . ALA A 1 1265 ? 32.881 36.407 -17.438 1.00 65.12 1265 ALA A O 1
ATOM 9721 N N . LEU A 1 1266 ? 31.470 37.698 -18.613 1.00 59.75 1266 LEU A N 1
ATOM 9722 C CA . LEU A 1 1266 ? 32.457 38.172 -19.587 1.00 59.75 1266 LEU A CA 1
ATOM 9723 C C . LEU A 1 1266 ? 33.381 39.247 -18.993 1.00 59.75 1266 LEU A C 1
ATOM 9725 O O . LEU A 1 1266 ? 34.581 39.221 -19.260 1.00 59.75 1266 LEU A O 1
ATOM 9729 N N . SER A 1 1267 ? 32.854 40.151 -18.161 1.00 55.09 1267 SER A N 1
ATOM 9730 C CA . SER A 1 1267 ? 33.657 41.134 -17.419 1.00 55.09 1267 SER A CA 1
ATOM 9731 C C . SER A 1 1267 ? 34.691 40.449 -16.519 1.00 55.09 1267 SER A C 1
ATOM 9733 O O . SER A 1 1267 ? 35.880 40.762 -16.596 1.00 55.09 1267 SER A O 1
ATOM 9735 N N . ASP A 1 1268 ? 34.268 39.466 -15.722 1.00 50.84 1268 ASP A N 1
ATOM 9736 C CA . ASP A 1 1268 ? 35.148 38.780 -14.766 1.00 50.84 1268 ASP A CA 1
ATOM 9737 C C . ASP A 1 1268 ? 36.266 37.971 -15.453 1.00 50.84 1268 ASP A C 1
ATOM 9739 O O . ASP A 1 1268 ? 37.368 37.854 -14.913 1.00 50.84 1268 ASP A O 1
ATOM 9743 N N . GLN A 1 1269 ? 36.039 37.474 -16.678 1.00 46.28 1269 GLN A N 1
ATOM 9744 C CA . GLN A 1 1269 ? 37.089 36.829 -17.478 1.00 46.28 1269 GLN A CA 1
ATOM 9745 C C . GLN A 1 1269 ? 38.133 37.817 -18.022 1.00 46.28 1269 GLN A C 1
ATOM 9747 O O . GLN A 1 1269 ? 39.304 37.455 -18.133 1.00 46.28 1269 GLN A O 1
ATOM 9752 N N . VAL A 1 1270 ? 37.753 39.061 -18.333 1.00 49.41 1270 VAL A N 1
ATOM 9753 C CA . VAL A 1 1270 ? 38.684 40.085 -18.853 1.00 49.41 1270 VAL A CA 1
ATOM 9754 C C . VAL A 1 1270 ? 39.619 40.625 -17.761 1.00 49.41 1270 VAL A C 1
ATOM 9756 O O . VAL A 1 1270 ? 40.732 41.039 -18.068 1.00 49.41 1270 VAL A O 1
ATOM 9759 N N . PHE A 1 1271 ? 39.223 40.561 -16.485 1.00 45.03 1271 PHE A N 1
ATOM 9760 C CA . PHE A 1 1271 ? 40.073 40.934 -15.343 1.00 45.03 1271 PHE A CA 1
ATOM 9761 C C . PHE A 1 1271 ? 41.021 39.817 -14.851 1.00 45.03 1271 PHE A C 1
ATOM 9763 O O . PHE A 1 1271 ? 41.713 40.011 -13.851 1.00 45.03 1271 PHE A O 1
ATOM 9770 N N . CYS A 1 1272 ? 41.085 38.668 -15.537 1.00 40.00 1272 CYS A N 1
ATOM 9771 C CA . CYS A 1 1272 ? 41.950 37.528 -15.187 1.00 40.00 1272 CYS A CA 1
ATOM 9772 C C . CYS A 1 1272 ? 42.977 37.162 -16.284 1.00 40.00 1272 CYS A C 1
ATOM 9774 O O . CYS A 1 1272 ? 43.309 35.984 -16.449 1.00 40.00 1272 CYS A O 1
ATOM 9776 N N . VAL A 1 1273 ? 43.485 38.164 -17.017 1.00 33.44 1273 VAL A N 1
ATOM 9777 C CA . VAL A 1 1273 ? 44.564 38.048 -18.024 1.00 33.44 1273 VAL A CA 1
ATOM 9778 C C . VAL A 1 1273 ? 45.690 39.032 -17.714 1.00 33.44 1273 VAL A C 1
ATOM 9780 O O . VAL A 1 1273 ? 45.371 40.220 -17.494 1.00 33.44 1273 VAL A O 1
#

Mean predicted aligned error: 24.01 Å

Nearest PDB structures (foldseek):
  2vwi-assembly1_D  TM=7.236E-01  e=1.181E-14  Homo sapiens
  5bvn-assembly1_A  TM=7.465E-01  e=9.692E-14  Homo sapiens
  3dak-assembly3_C  TM=6.875E-01  e=5.756E-15  Homo sapiens
  5d9h-assembly1_B  TM=7.051E-01  e=2.204E-13  Mus musculus
  5d9h-assembly1_A  TM=7.049E-01  e=1.473E-12  Mus musculus